Protein AF-A0A926UAV3-F1 (afdb_monomer)

Structure (mmCIF, N/CA/C/O backbone):
data_AF-A0A926UAV3-F1
#
_entry.id   AF-A0A926UAV3-F1
#
loop_
_atom_site.group_PDB
_atom_site.id
_atom_site.type_symbol
_atom_site.label_atom_id
_atom_site.label_alt_id
_atom_site.label_comp_id
_atom_site.label_asym_id
_atom_site.label_entity_id
_atom_site.label_seq_id
_atom_site.pdbx_PDB_ins_code
_atom_site.Cartn_x
_atom_site.Cartn_y
_atom_site.Cartn_z
_atom_site.occupancy
_atom_site.B_iso_or_equiv
_atom_site.auth_seq_id
_atom_site.auth_comp_id
_atom_site.auth_asym_id
_atom_site.auth_atom_id
_atom_site.pdbx_PDB_model_num
ATOM 1 N N . MET A 1 1 ? 70.845 -54.042 17.842 1.00 52.91 1 MET A N 1
ATOM 2 C CA . MET A 1 1 ? 71.341 -52.762 17.275 1.00 52.91 1 MET A CA 1
ATOM 3 C C . MET A 1 1 ? 70.754 -51.502 17.944 1.00 52.91 1 MET A C 1
ATOM 5 O O . MET A 1 1 ? 71.183 -50.409 17.612 1.00 52.91 1 MET A O 1
ATOM 9 N N . PHE A 1 2 ? 69.891 -51.622 18.967 1.00 44.50 2 PHE A N 1
ATOM 10 C CA . PHE A 1 2 ? 69.314 -50.485 19.710 1.00 44.50 2 PHE A CA 1
ATOM 11 C C . PHE A 1 2 ? 70.113 -50.035 20.956 1.00 44.50 2 PHE A C 1
ATOM 13 O O . PHE A 1 2 ? 69.758 -49.056 21.600 1.00 44.50 2 PHE A O 1
ATOM 20 N N . HIS A 1 3 ? 71.237 -50.689 21.284 1.00 45.00 3 HIS A N 1
ATOM 21 C CA . HIS A 1 3 ? 72.005 -50.376 22.502 1.00 45.00 3 HIS A CA 1
ATOM 22 C C . HIS A 1 3 ? 73.256 -49.495 22.279 1.00 45.00 3 HIS A C 1
ATOM 24 O O . HIS A 1 3 ? 73.897 -49.078 23.241 1.00 45.00 3 HIS A O 1
ATOM 30 N N . ARG A 1 4 ? 73.595 -49.144 21.024 1.00 50.41 4 ARG A N 1
ATOM 31 C CA . ARG A 1 4 ? 74.730 -48.250 20.688 1.00 50.41 4 ARG A CA 1
ATOM 32 C C . ARG A 1 4 ? 74.339 -46.802 20.350 1.00 50.41 4 ARG A C 1
ATOM 34 O O . ARG A 1 4 ? 75.224 -45.952 20.332 1.00 50.41 4 ARG A O 1
ATOM 41 N N . LEU A 1 5 ? 73.051 -46.484 20.175 1.00 47.31 5 LEU A N 1
ATOM 42 C CA . LEU A 1 5 ? 72.595 -45.096 19.973 1.00 47.31 5 LEU A CA 1
ATOM 43 C C . LEU A 1 5 ? 72.437 -44.322 21.299 1.00 47.31 5 LEU A C 1
ATOM 45 O O . LEU A 1 5 ? 72.696 -43.122 21.360 1.00 47.31 5 LEU A O 1
ATOM 49 N N . HIS A 1 6 ? 72.125 -45.021 22.395 1.00 50.22 6 HIS A N 1
ATOM 50 C CA . HIS A 1 6 ? 71.826 -44.399 23.692 1.00 50.22 6 HIS A CA 1
ATOM 51 C C . HIS A 1 6 ? 73.063 -43.858 24.443 1.00 50.22 6 HIS A C 1
ATOM 53 O O . HIS A 1 6 ? 72.940 -42.996 25.307 1.00 50.22 6 HIS A O 1
ATOM 59 N N . ARG A 1 7 ? 74.282 -44.310 24.099 1.00 50.72 7 ARG A N 1
ATOM 60 C CA . ARG A 1 7 ? 75.538 -43.815 24.708 1.00 50.72 7 ARG A CA 1
ATOM 61 C C . ARG A 1 7 ? 76.187 -42.639 23.963 1.00 50.72 7 ARG A C 1
ATOM 63 O O . ARG A 1 7 ? 77.092 -42.020 24.515 1.00 50.72 7 ARG A O 1
ATOM 70 N N . ARG A 1 8 ? 75.739 -42.298 22.745 1.00 52.31 8 ARG A N 1
ATOM 71 C CA . ARG A 1 8 ? 76.256 -41.136 21.987 1.00 52.31 8 ARG A CA 1
ATOM 72 C C . ARG A 1 8 ? 75.445 -39.853 22.213 1.00 52.31 8 ARG A C 1
ATOM 74 O O . ARG A 1 8 ? 76.043 -38.786 22.239 1.00 52.31 8 ARG A O 1
ATOM 81 N N . LEU A 1 9 ? 74.143 -39.948 22.498 1.00 47.12 9 LEU A N 1
ATOM 82 C CA . LEU A 1 9 ? 73.311 -38.782 22.844 1.00 47.12 9 LEU A CA 1
ATOM 83 C C . LEU A 1 9 ? 73.607 -38.210 24.244 1.00 47.12 9 LEU A C 1
ATOM 85 O O . LEU A 1 9 ? 73.567 -36.998 24.433 1.00 47.12 9 LEU A O 1
ATOM 89 N N . PHE A 1 10 ? 74.011 -39.049 25.205 1.00 49.22 10 PHE A N 1
ATOM 90 C CA . PHE A 1 10 ? 74.295 -38.596 26.575 1.00 49.22 10 PHE A CA 1
ATOM 91 C C . PHE A 1 10 ? 75.631 -37.838 26.724 1.00 49.22 10 PHE A C 1
ATOM 93 O O . PHE A 1 10 ? 75.806 -37.089 27.676 1.00 49.22 10 PHE A O 1
ATOM 100 N N . ARG A 1 11 ? 76.566 -37.978 25.768 1.00 49.31 11 ARG A N 1
ATOM 101 C CA . ARG A 1 11 ? 77.842 -37.228 25.749 1.00 49.31 11 ARG A CA 1
ATOM 102 C C . ARG A 1 11 ? 77.773 -35.899 24.986 1.00 49.31 11 ARG A C 1
ATOM 104 O O . ARG A 1 11 ? 78.679 -35.087 25.131 1.00 49.31 11 ARG A O 1
ATOM 111 N N . TRP A 1 12 ? 76.714 -35.661 24.208 1.00 47.47 12 TRP A N 1
ATOM 112 C CA . TRP A 1 12 ? 76.511 -34.396 23.486 1.00 47.47 12 TRP A CA 1
ATOM 113 C C . TRP A 1 12 ? 75.754 -33.364 24.345 1.00 47.47 12 TRP A C 1
ATOM 115 O O . TRP A 1 12 ? 76.061 -32.176 24.313 1.00 47.47 12 TRP A O 1
ATOM 125 N N . LEU A 1 13 ? 74.844 -33.826 25.211 1.00 45.81 13 LEU A N 1
ATOM 126 C CA . LEU A 1 13 ? 74.070 -32.976 26.129 1.00 45.81 13 LEU A CA 1
ATOM 127 C C . LEU A 1 13 ? 74.850 -32.485 27.363 1.00 45.81 13 LEU A C 1
ATOM 129 O O . LEU A 1 13 ? 74.522 -31.436 27.907 1.00 45.81 13 LEU A O 1
ATOM 133 N N . SER A 1 14 ? 75.927 -33.164 27.769 1.00 45.88 14 SER A N 1
ATOM 134 C CA . SER A 1 14 ? 76.770 -32.728 28.895 1.00 45.88 14 SER A CA 1
ATOM 135 C C . SER A 1 14 ? 77.806 -31.651 28.526 1.00 45.88 14 SER A C 1
ATOM 137 O O . SER A 1 14 ? 78.371 -31.028 29.419 1.00 45.88 14 SER A O 1
ATOM 139 N N . GLY A 1 15 ? 78.052 -31.405 27.231 1.00 46.38 15 GLY A N 1
ATOM 140 C CA . GLY A 1 15 ? 78.967 -30.354 26.754 1.00 46.38 15 GLY A CA 1
ATOM 141 C C . GLY A 1 15 ? 78.301 -28.990 26.531 1.00 46.38 15 GLY A C 1
ATOM 142 O O . GLY A 1 15 ? 78.957 -27.957 26.627 1.00 46.38 15 GLY A O 1
ATOM 143 N N . TRP A 1 16 ? 76.988 -28.964 26.285 1.00 43.19 16 TRP A N 1
ATOM 144 C CA . TRP A 1 16 ? 76.248 -27.730 25.980 1.00 43.19 16 TRP A CA 1
ATOM 145 C C . TRP A 1 16 ? 75.831 -26.942 27.237 1.00 43.19 16 TRP A C 1
ATOM 147 O O . TRP A 1 16 ? 75.629 -25.732 27.188 1.00 43.19 16 TRP A O 1
ATOM 157 N N . LEU A 1 17 ? 75.785 -27.606 28.397 1.00 41.25 17 LEU A N 1
ATOM 158 C CA . LEU A 1 17 ? 75.387 -27.016 29.683 1.00 41.25 17 LEU A CA 1
ATOM 159 C C . LEU A 1 17 ? 76.517 -26.298 30.448 1.00 41.25 17 LEU A C 1
ATOM 161 O O . LEU A 1 17 ? 76.258 -25.708 31.494 1.00 41.25 17 LEU A O 1
ATOM 165 N N . LEU A 1 18 ? 77.747 -26.274 29.920 1.00 41.75 18 LEU A N 1
ATOM 166 C CA . LEU A 1 18 ? 78.895 -25.598 30.548 1.00 41.75 18 LEU A CA 1
ATOM 167 C C . LEU A 1 18 ? 79.325 -24.287 29.864 1.00 41.75 18 LEU A C 1
ATOM 169 O O . LEU A 1 18 ? 80.138 -23.565 30.436 1.00 41.75 18 LEU A O 1
ATOM 173 N N . LEU A 1 19 ? 78.741 -23.911 28.715 1.00 42.78 19 LEU A N 1
ATOM 174 C CA . LEU A 1 19 ? 79.066 -22.645 28.030 1.00 42.78 19 LEU A CA 1
ATOM 175 C C . LEU A 1 19 ? 78.050 -21.505 28.224 1.00 42.78 19 LEU A C 1
ATOM 177 O O . LEU A 1 19 ? 78.345 -20.371 27.860 1.00 42.78 19 LEU A O 1
ATOM 181 N N . HIS A 1 20 ? 76.887 -21.744 28.839 1.00 44.56 20 HIS A N 1
ATOM 182 C CA . HIS A 1 20 ? 75.827 -20.726 28.920 1.00 44.56 20 HIS A CA 1
ATOM 183 C C . HIS A 1 20 ? 75.786 -19.907 30.224 1.00 44.56 20 HIS A C 1
ATOM 185 O O . HIS A 1 20 ? 74.787 -19.247 30.502 1.00 44.56 20 HIS A O 1
ATOM 191 N N . ARG A 1 21 ? 76.861 -19.907 31.030 1.00 45.31 21 ARG A N 1
ATOM 192 C CA . ARG A 1 21 ? 76.883 -19.209 32.335 1.00 45.31 21 ARG A CA 1
ATOM 193 C C . ARG A 1 21 ? 77.590 -17.846 32.361 1.00 45.31 21 ARG A C 1
ATOM 195 O O . ARG A 1 21 ? 77.648 -17.236 33.423 1.00 45.31 21 ARG A O 1
ATOM 202 N N . ARG A 1 22 ? 78.090 -17.320 31.235 1.00 45.47 22 ARG A N 1
ATOM 203 C CA . ARG A 1 22 ? 78.675 -15.961 31.162 1.00 45.47 22 ARG A CA 1
ATOM 204 C C . ARG A 1 22 ? 78.443 -15.313 29.790 1.00 45.47 22 ARG A C 1
ATOM 206 O O . ARG A 1 22 ? 79.310 -15.363 28.931 1.00 45.47 22 ARG A O 1
ATOM 213 N N . GLY A 1 23 ? 77.268 -14.712 29.580 1.00 48.00 23 GLY A N 1
ATOM 214 C CA . GLY A 1 23 ? 76.982 -13.960 28.345 1.00 48.00 23 GLY A CA 1
ATOM 215 C C . GLY A 1 23 ? 75.611 -13.276 28.243 1.00 48.00 23 GLY A C 1
ATOM 216 O O . GLY A 1 23 ? 75.242 -12.835 27.162 1.00 48.00 23 GLY A O 1
ATOM 217 N N . SER A 1 24 ? 74.838 -13.177 29.330 1.00 49.56 24 SER A N 1
ATOM 218 C CA . SER A 1 24 ? 73.407 -12.820 29.260 1.00 49.56 24 SER A CA 1
ATOM 219 C C . SER A 1 24 ? 73.072 -11.339 29.478 1.00 49.56 24 SER A C 1
ATOM 221 O O . SER A 1 24 ? 71.900 -11.009 29.609 1.00 49.56 24 SER A O 1
ATOM 223 N N . TYR A 1 25 ? 74.058 -10.436 29.495 1.00 46.56 25 TYR A N 1
ATOM 224 C CA . TYR A 1 25 ? 73.801 -8.998 29.701 1.00 46.56 25 TYR A CA 1
ATOM 225 C C . TYR A 1 25 ? 74.076 -8.116 28.470 1.00 46.56 25 TYR A C 1
ATOM 227 O O . TYR A 1 25 ? 73.521 -7.027 28.378 1.00 46.56 25 TYR A O 1
ATOM 235 N N . LEU A 1 26 ? 74.836 -8.590 27.473 1.00 43.81 26 LEU A N 1
ATOM 236 C CA . LEU A 1 26 ? 75.129 -7.824 26.247 1.00 43.81 26 LEU A CA 1
ATOM 237 C C . LEU A 1 26 ? 74.162 -8.115 25.083 1.00 43.81 26 LEU A C 1
ATOM 239 O O . LEU A 1 26 ? 73.909 -7.232 24.268 1.00 43.81 26 LEU A O 1
ATOM 243 N N . ALA A 1 27 ? 73.539 -9.299 25.040 1.00 44.75 27 ALA A N 1
ATOM 244 C CA . ALA A 1 27 ? 72.537 -9.631 24.019 1.00 44.75 27 ALA A CA 1
ATOM 245 C C . ALA A 1 27 ? 71.159 -8.980 24.278 1.00 44.75 27 ALA A C 1
ATOM 247 O O . ALA A 1 27 ? 70.419 -8.707 23.336 1.00 44.75 27 ALA A O 1
ATOM 248 N N . GLY A 1 28 ? 70.830 -8.674 25.542 1.00 45.31 28 GLY A N 1
ATOM 249 C CA . GLY A 1 28 ? 69.562 -8.033 25.920 1.00 45.31 28 GLY A CA 1
ATOM 250 C C . GLY A 1 28 ? 69.464 -6.559 25.507 1.00 45.31 28 GLY A C 1
ATOM 251 O O . GLY A 1 28 ? 68.406 -6.121 25.063 1.00 45.31 28 GLY A O 1
ATOM 252 N N . CYS A 1 29 ? 70.570 -5.807 25.562 1.00 44.31 29 CYS A N 1
ATOM 253 C CA . CYS A 1 29 ? 70.591 -4.412 25.102 1.00 44.31 29 CYS A CA 1
ATOM 254 C C . CYS A 1 29 ? 70.504 -4.288 23.572 1.00 44.31 29 CYS A C 1
ATOM 256 O O . CYS A 1 29 ? 69.884 -3.355 23.065 1.00 44.31 29 CYS A O 1
ATOM 258 N N . LEU A 1 30 ? 71.067 -5.239 22.819 1.00 44.25 30 LEU A N 1
ATOM 259 C CA . LEU A 1 30 ? 71.043 -5.203 21.351 1.00 44.25 30 LEU A CA 1
ATOM 260 C C . LEU A 1 30 ? 69.661 -5.546 20.764 1.00 44.25 30 LEU A C 1
ATOM 262 O O . LEU A 1 30 ? 69.287 -4.995 19.732 1.00 44.25 30 LEU A O 1
ATOM 266 N N . LEU A 1 31 ? 68.864 -6.375 21.448 1.00 49.38 31 LEU A N 1
ATOM 267 C CA . LEU A 1 31 ? 67.502 -6.739 21.026 1.00 49.38 31 LEU A CA 1
ATOM 268 C C . LEU A 1 31 ? 66.430 -5.683 21.363 1.00 49.38 31 LEU A C 1
ATOM 270 O O . LEU A 1 31 ? 65.368 -5.688 20.744 1.00 49.38 31 LEU A O 1
ATOM 274 N N . LEU A 1 32 ? 66.708 -4.752 22.282 1.00 51.81 32 LEU A N 1
ATOM 275 C CA . LEU A 1 32 ? 65.809 -3.640 22.637 1.00 51.81 32 LEU A CA 1
ATOM 276 C C . LEU A 1 32 ? 66.111 -2.337 21.875 1.00 51.81 32 LEU A C 1
ATOM 278 O O . LEU A 1 32 ? 65.189 -1.574 21.592 1.00 51.81 32 LEU A O 1
ATOM 282 N N . CYS A 1 33 ? 67.365 -2.091 21.476 1.00 48.44 33 CYS A N 1
ATOM 283 C CA . CYS A 1 33 ? 67.731 -0.873 20.737 1.00 48.44 33 CYS A CA 1
ATOM 284 C C . CYS A 1 33 ? 67.326 -0.895 19.250 1.00 48.44 33 CYS A C 1
ATOM 286 O O . CYS A 1 33 ? 67.005 0.151 18.688 1.00 48.44 33 CYS A O 1
ATOM 288 N N . LEU A 1 34 ? 67.287 -2.067 18.611 1.00 47.25 34 LEU A N 1
ATOM 289 C CA . LEU A 1 34 ? 66.920 -2.218 17.195 1.00 47.25 34 LEU A CA 1
ATOM 290 C C . LEU A 1 34 ? 65.471 -1.797 16.855 1.00 47.25 34 LEU A C 1
ATOM 292 O O . LEU A 1 34 ? 65.299 -1.033 15.902 1.00 47.25 34 LEU A O 1
ATOM 296 N N . PRO A 1 35 ? 64.427 -2.193 17.615 1.00 51.88 35 PRO A N 1
ATOM 297 C CA . PRO A 1 35 ? 63.063 -1.738 17.339 1.00 51.88 35 PRO A CA 1
ATOM 298 C C . PRO A 1 35 ? 62.843 -0.264 17.709 1.00 51.88 35 PRO A C 1
ATOM 300 O O . PRO A 1 35 ? 62.063 0.411 17.042 1.00 51.88 35 PRO A O 1
ATOM 303 N N . LEU A 1 36 ? 63.561 0.270 18.707 1.00 50.62 36 LEU A N 1
ATOM 304 C CA . LEU A 1 36 ? 63.461 1.681 19.098 1.00 50.62 36 LEU A CA 1
ATOM 305 C C . LEU A 1 36 ? 64.099 2.611 18.047 1.00 50.62 36 LEU A C 1
ATOM 307 O O . LEU A 1 36 ? 63.521 3.640 17.703 1.00 50.62 36 LEU A O 1
ATOM 311 N N . CYS A 1 37 ? 65.241 2.223 17.465 1.00 49.69 37 CYS A N 1
ATOM 312 C CA . CYS A 1 37 ? 65.865 2.960 16.361 1.00 49.69 37 CYS A CA 1
ATOM 313 C C . CYS A 1 37 ? 65.038 2.913 15.064 1.00 49.69 37 CYS A C 1
ATOM 315 O O . CYS A 1 37 ? 65.006 3.910 14.345 1.00 49.69 37 CYS A O 1
ATOM 317 N N . LEU A 1 38 ? 64.339 1.808 14.775 1.00 52.91 38 LEU A N 1
ATOM 318 C CA . LEU A 1 38 ? 63.414 1.706 13.633 1.00 52.91 38 LEU A CA 1
ATOM 319 C C . LEU A 1 38 ? 62.138 2.543 13.827 1.00 52.91 38 LEU A C 1
ATOM 321 O O . LEU A 1 38 ? 61.631 3.123 12.870 1.00 52.91 38 LEU A O 1
ATOM 325 N N . LEU A 1 39 ? 61.649 2.676 15.063 1.00 53.53 39 LEU A N 1
ATOM 326 C CA . LEU A 1 39 ? 60.502 3.532 15.386 1.00 53.53 39 LEU A CA 1
ATOM 327 C C . LEU A 1 39 ? 60.856 5.022 15.300 1.00 53.53 39 LEU A C 1
ATOM 329 O O . LEU A 1 39 ? 60.080 5.804 14.757 1.00 53.53 39 LEU A O 1
ATOM 333 N N . VAL A 1 40 ? 62.042 5.417 15.774 1.00 56.31 40 VAL A N 1
ATOM 334 C CA . VAL A 1 40 ? 62.498 6.816 15.721 1.00 56.31 40 VAL A CA 1
ATOM 335 C C . VAL A 1 40 ? 62.856 7.243 14.292 1.00 56.31 40 VAL A C 1
ATOM 337 O O . VAL A 1 40 ? 62.516 8.359 13.907 1.00 56.31 40 VAL A O 1
ATOM 340 N N . THR A 1 41 ? 63.453 6.368 13.471 1.00 53.88 41 THR A N 1
ATOM 341 C CA . THR A 1 41 ? 63.705 6.663 12.043 1.00 53.88 41 THR A CA 1
ATOM 342 C C . THR A 1 41 ? 62.433 6.605 11.190 1.00 53.88 41 THR A C 1
ATOM 344 O O . THR A 1 41 ? 62.284 7.400 10.263 1.00 53.88 41 THR A O 1
ATOM 347 N N . GLY A 1 42 ? 61.462 5.752 11.538 1.00 52.38 42 GLY A N 1
ATOM 348 C CA . GLY A 1 42 ? 60.134 5.738 10.915 1.00 52.38 42 GLY A CA 1
ATOM 349 C C . GLY A 1 42 ? 59.313 6.999 11.217 1.00 52.38 42 GLY A C 1
ATOM 350 O O . GLY A 1 42 ? 58.700 7.570 10.317 1.00 52.38 42 GLY A O 1
ATOM 351 N N . LEU A 1 43 ? 59.348 7.496 12.458 1.00 50.06 43 LEU A N 1
ATOM 352 C CA . LEU A 1 43 ? 58.641 8.719 12.866 1.00 50.06 43 LEU A CA 1
ATOM 353 C C . LEU A 1 43 ? 59.247 9.999 12.267 1.00 50.06 43 LEU A C 1
ATOM 355 O O . LEU A 1 43 ? 58.507 10.947 11.991 1.00 50.06 43 LEU A O 1
ATOM 359 N N . THR A 1 44 ? 60.561 10.046 12.020 1.00 50.22 44 THR A N 1
ATOM 360 C CA . THR A 1 44 ? 61.189 11.180 11.321 1.00 50.22 44 THR A CA 1
ATOM 361 C C . THR A 1 44 ? 60.948 11.132 9.812 1.00 50.22 44 THR A C 1
ATOM 363 O O . THR A 1 44 ? 60.649 12.173 9.229 1.00 50.22 44 THR A O 1
ATOM 366 N N . ALA A 1 45 ? 60.952 9.951 9.183 1.00 47.47 45 ALA A N 1
ATOM 367 C CA . ALA A 1 45 ? 60.616 9.798 7.764 1.00 47.47 45 ALA A CA 1
ATOM 368 C C . ALA A 1 45 ? 59.149 10.166 7.455 1.00 47.47 45 ALA A C 1
ATOM 370 O O . ALA A 1 45 ? 58.874 10.806 6.439 1.00 47.47 45 ALA A O 1
ATOM 371 N N . VAL A 1 46 ? 58.211 9.844 8.356 1.00 51.34 46 VAL A N 1
ATOM 372 C CA . VAL A 1 46 ? 56.790 10.223 8.224 1.00 51.34 46 VAL A CA 1
ATOM 373 C C . VAL A 1 46 ? 56.573 11.725 8.455 1.00 51.34 46 VAL A C 1
ATOM 375 O O . VAL A 1 46 ? 55.771 12.341 7.760 1.00 51.34 46 VAL A O 1
ATOM 378 N N . ARG A 1 47 ? 57.324 12.368 9.363 1.00 48.72 47 ARG A N 1
ATOM 379 C CA . ARG A 1 47 ? 57.247 13.833 9.547 1.00 48.72 47 ARG A CA 1
ATOM 380 C C . ARG A 1 47 ? 57.830 14.621 8.372 1.00 48.72 47 ARG A C 1
ATOM 382 O O . ARG A 1 47 ? 57.251 15.634 7.992 1.00 48.72 47 ARG A O 1
ATOM 389 N N . VAL A 1 48 ? 58.928 14.152 7.776 1.00 48.50 48 VAL A N 1
ATOM 390 C CA . VAL A 1 48 ? 59.560 14.811 6.617 1.00 48.50 48 VAL A CA 1
ATOM 391 C C . VAL A 1 48 ? 58.722 14.640 5.342 1.00 48.50 48 VAL A C 1
ATOM 393 O O . VAL A 1 48 ? 58.655 15.563 4.536 1.00 48.50 48 VAL A O 1
ATOM 396 N N . THR A 1 49 ? 58.025 13.509 5.180 1.00 51.22 49 THR A N 1
ATOM 397 C CA . THR A 1 49 ? 57.094 13.290 4.055 1.00 51.22 49 THR A CA 1
ATOM 398 C C . THR A 1 49 ? 55.751 14.000 4.236 1.00 51.22 49 THR A C 1
ATOM 400 O O . THR A 1 49 ? 55.188 14.464 3.252 1.00 51.22 49 THR A O 1
ATOM 403 N N . ALA A 1 50 ? 55.267 14.177 5.470 1.00 47.94 50 ALA A N 1
ATOM 404 C CA . ALA A 1 50 ? 54.069 14.974 5.743 1.00 47.94 50 ALA A CA 1
ATOM 405 C C . ALA A 1 50 ? 54.303 16.482 5.524 1.00 47.94 50 ALA A C 1
ATOM 407 O O . ALA A 1 50 ? 53.473 17.142 4.908 1.00 47.94 50 ALA A O 1
ATOM 408 N N . GLN A 1 51 ? 55.456 17.023 5.945 1.00 51.62 51 GLN A N 1
ATOM 409 C CA . GLN A 1 51 ? 55.794 18.438 5.719 1.00 51.62 51 GLN A CA 1
ATOM 410 C C . GLN A 1 51 ? 56.060 18.772 4.243 1.00 51.62 51 GLN A C 1
ATOM 412 O O . GLN A 1 51 ? 55.764 19.886 3.809 1.00 51.62 51 GLN A O 1
ATOM 417 N N . SER A 1 52 ? 56.601 17.834 3.456 1.00 51.97 52 SER A N 1
ATOM 418 C CA . SER A 1 52 ? 56.795 18.044 2.016 1.00 51.97 52 SER A CA 1
ATOM 419 C C . SER A 1 52 ? 55.487 17.944 1.227 1.00 51.97 52 SER A C 1
ATOM 421 O O . SER A 1 52 ? 55.322 18.681 0.254 1.00 51.97 52 SER A O 1
ATOM 423 N N . PHE A 1 53 ? 54.537 17.109 1.671 1.00 49.03 53 PHE A N 1
ATOM 424 C CA . PHE A 1 53 ? 53.197 17.042 1.085 1.00 49.03 53 PHE A CA 1
ATOM 425 C C . PHE A 1 53 ? 52.393 18.318 1.364 1.00 49.03 53 PHE A C 1
ATOM 427 O O . PHE A 1 53 ? 51.856 18.886 0.415 1.00 49.03 53 PHE A O 1
ATOM 434 N N . ASP A 1 54 ? 52.404 18.831 2.601 1.00 52.97 54 ASP A N 1
ATOM 435 C CA . ASP A 1 54 ? 51.698 20.072 2.970 1.00 52.97 54 ASP A CA 1
ATOM 436 C C . ASP A 1 54 ? 52.220 21.286 2.189 1.00 52.97 54 ASP A C 1
ATOM 438 O O . ASP A 1 54 ? 51.437 22.028 1.603 1.00 52.97 54 ASP A O 1
ATOM 442 N N . GLN A 1 55 ? 53.545 21.446 2.062 1.00 56.97 55 GLN A N 1
ATOM 443 C CA . GLN A 1 55 ? 54.113 22.538 1.258 1.00 56.97 55 GLN A CA 1
ATOM 444 C C . GLN A 1 55 ? 53.844 22.390 -0.246 1.00 56.97 55 GLN A C 1
ATOM 446 O O . GLN A 1 55 ? 53.829 23.391 -0.965 1.00 56.97 55 GLN A O 1
ATOM 451 N N . SER A 1 56 ? 53.668 21.166 -0.752 1.00 66.75 56 SER A N 1
ATOM 452 C CA . SER A 1 56 ? 53.313 20.932 -2.157 1.00 66.75 56 SER A CA 1
ATOM 453 C C . SER A 1 56 ? 51.834 21.209 -2.432 1.00 66.75 56 SER A C 1
ATOM 455 O O . SER A 1 56 ? 51.514 21.783 -3.474 1.00 66.75 56 SER A O 1
ATOM 457 N N . LEU A 1 57 ? 50.964 20.901 -1.463 1.00 60.47 57 LEU A N 1
ATOM 458 C CA . LEU A 1 57 ? 49.535 21.178 -1.515 1.00 60.47 57 LEU A CA 1
ATOM 459 C C . LEU A 1 57 ? 49.278 22.684 -1.396 1.00 60.47 57 LEU A C 1
ATOM 461 O O . LEU A 1 57 ? 48.605 23.237 -2.253 1.00 60.47 57 LEU A O 1
ATOM 465 N N . GLU A 1 58 ? 49.928 23.379 -0.454 1.00 64.31 58 GLU A N 1
ATOM 466 C CA . GLU A 1 58 ? 49.853 24.844 -0.328 1.00 64.31 58 GLU A CA 1
ATOM 467 C C . GLU A 1 58 ? 50.366 25.560 -1.584 1.00 64.31 58 GLU A C 1
ATOM 469 O O . GLU A 1 58 ? 49.856 26.618 -1.956 1.00 64.31 58 GLU A O 1
ATOM 474 N N . ARG A 1 59 ? 51.386 25.016 -2.264 1.00 66.00 59 ARG A N 1
ATOM 475 C CA . ARG A 1 59 ? 51.884 25.587 -3.525 1.00 66.00 59 ARG A CA 1
ATOM 476 C C . ARG A 1 59 ? 50.918 25.353 -4.678 1.00 66.00 59 ARG A C 1
ATOM 478 O O . ARG A 1 59 ? 50.727 26.286 -5.450 1.00 66.00 59 ARG A O 1
ATOM 485 N N . GLN A 1 60 ? 50.303 24.173 -4.779 1.00 67.69 60 GLN A N 1
ATOM 486 C CA . GLN A 1 60 ? 49.271 23.884 -5.782 1.00 67.69 60 GLN A CA 1
ATOM 487 C C . GLN A 1 60 ? 47.995 24.696 -5.531 1.00 67.69 60 GLN A C 1
ATOM 489 O O . GLN A 1 60 ? 47.442 25.268 -6.465 1.00 67.69 60 GLN A O 1
ATOM 494 N N . GLU A 1 61 ? 47.580 24.843 -4.276 1.00 62.28 61 GLU A N 1
ATOM 495 C CA . GLU A 1 61 ? 46.412 25.627 -3.879 1.00 62.28 61 GLU A CA 1
ATOM 496 C C . GLU A 1 61 ? 46.650 27.127 -4.118 1.00 62.28 61 GLU A C 1
ATOM 498 O O . GLU A 1 61 ? 45.817 27.797 -4.723 1.00 62.28 61 GLU A O 1
ATOM 503 N N . ASN A 1 62 ? 47.845 27.647 -3.804 1.00 65.56 62 ASN A N 1
ATOM 504 C CA . ASN A 1 62 ? 48.234 29.017 -4.162 1.00 65.56 62 ASN A CA 1
ATOM 505 C C . ASN A 1 62 ? 48.390 29.235 -5.680 1.00 65.56 62 ASN A C 1
ATOM 507 O O . ASN A 1 62 ? 48.219 30.364 -6.149 1.00 65.56 62 ASN A O 1
ATOM 511 N N . GLN A 1 63 ? 48.705 28.194 -6.458 1.00 69.12 63 GLN A N 1
ATOM 512 C CA . GLN A 1 63 ? 48.733 28.259 -7.924 1.00 69.12 63 GLN A CA 1
ATOM 513 C C . GLN A 1 63 ? 47.316 28.361 -8.498 1.00 69.12 63 GLN A C 1
ATOM 515 O O . GLN A 1 63 ? 47.059 29.239 -9.319 1.00 69.12 63 GLN A O 1
ATOM 520 N N . VAL A 1 64 ? 46.380 27.559 -7.985 1.00 63.16 64 VAL A N 1
ATOM 521 C CA . VAL A 1 64 ? 44.960 27.592 -8.370 1.00 63.16 64 VAL A CA 1
ATOM 522 C C . VAL A 1 64 ? 44.297 28.904 -7.930 1.00 63.16 64 VAL A C 1
ATOM 524 O O . VAL A 1 64 ? 43.559 29.513 -8.700 1.00 63.16 64 VAL A O 1
ATOM 527 N N . ILE A 1 65 ? 44.622 29.428 -6.743 1.00 61.47 65 ILE A N 1
ATOM 528 C CA . ILE A 1 65 ? 44.135 30.740 -6.278 1.00 61.47 65 ILE A CA 1
ATOM 529 C C . ILE A 1 65 ? 44.665 31.883 -7.163 1.00 61.47 65 ILE A C 1
ATOM 531 O O . ILE A 1 65 ? 43.957 32.868 -7.376 1.00 61.47 65 ILE A O 1
ATOM 535 N N . ARG A 1 66 ? 45.879 31.765 -7.725 1.00 58.97 66 ARG A N 1
ATOM 536 C CA . ARG A 1 66 ? 46.420 32.742 -8.689 1.00 58.97 66 ARG A CA 1
ATOM 537 C C . ARG A 1 66 ? 45.813 32.610 -10.087 1.00 58.97 66 ARG A C 1
ATOM 539 O O . ARG A 1 66 ? 45.644 33.636 -10.739 1.00 58.97 66 ARG A O 1
ATOM 546 N N . GLU A 1 67 ? 45.468 31.402 -10.532 1.00 62.41 67 GLU A N 1
ATOM 547 C CA . GLU A 1 67 ? 44.823 31.167 -11.835 1.00 62.41 67 GLU A CA 1
ATOM 548 C C . GLU A 1 67 ? 43.328 31.534 -11.855 1.00 62.41 67 GLU A C 1
ATOM 550 O O . GLU A 1 67 ? 42.814 31.902 -12.909 1.00 62.41 67 GLU A O 1
ATOM 555 N N . PHE A 1 68 ? 42.644 31.529 -10.703 1.00 52.28 68 PHE A N 1
ATOM 556 C CA . PHE A 1 68 ? 41.212 31.855 -10.587 1.00 52.28 68 PHE A CA 1
ATOM 557 C C . PHE A 1 68 ? 40.908 33.165 -9.837 1.00 52.28 68 PHE A C 1
ATOM 559 O O . PHE A 1 68 ? 39.752 33.448 -9.505 1.00 52.28 68 PHE A O 1
ATOM 566 N N . ALA A 1 69 ? 41.915 34.011 -9.601 1.00 45.53 69 ALA A N 1
ATOM 567 C CA . ALA A 1 69 ? 41.703 35.356 -9.075 1.00 45.53 69 ALA A CA 1
ATOM 568 C C . ALA A 1 69 ? 40.949 36.224 -10.103 1.00 45.53 69 ALA A C 1
ATOM 570 O O . ALA A 1 69 ? 41.511 36.683 -11.097 1.00 45.53 69 ALA A O 1
ATOM 571 N N . LEU A 1 70 ? 39.660 36.463 -9.841 1.00 50.62 70 LEU A N 1
ATOM 572 C CA . LEU A 1 70 ? 38.805 37.384 -10.594 1.00 50.62 70 LEU A CA 1
ATOM 573 C C . LEU A 1 70 ? 39.478 38.767 -10.756 1.00 50.62 70 LEU A C 1
ATOM 575 O O . LEU A 1 70 ? 40.069 39.280 -9.798 1.00 50.62 70 LEU A O 1
ATOM 579 N N . PRO A 1 71 ? 39.364 39.424 -11.927 1.00 44.47 71 PRO A N 1
ATOM 580 C CA . PRO A 1 71 ? 39.916 40.759 -12.123 1.00 44.47 71 PRO A CA 1
ATOM 581 C C . PRO A 1 71 ? 39.287 41.761 -11.145 1.00 44.47 71 PRO A C 1
ATOM 583 O O . PRO A 1 71 ? 38.085 41.733 -10.873 1.00 44.47 71 PRO A O 1
ATOM 586 N N . ARG A 1 72 ? 40.115 42.676 -10.621 1.00 52.62 72 ARG A N 1
ATOM 587 C CA . ARG A 1 72 ? 39.672 43.780 -9.755 1.00 52.62 72 ARG A CA 1
ATOM 588 C C . ARG A 1 72 ? 38.545 44.559 -10.437 1.00 52.62 72 ARG A C 1
ATOM 590 O O . ARG A 1 72 ? 38.688 44.987 -11.581 1.00 52.62 72 ARG A O 1
ATOM 597 N N . ALA A 1 73 ? 37.450 44.759 -9.704 1.00 46.88 73 ALA A N 1
ATOM 598 C CA . ALA A 1 73 ? 36.276 45.493 -10.161 1.00 46.88 73 ALA A CA 1
ATOM 599 C C . ALA A 1 73 ? 36.648 46.881 -10.732 1.00 46.88 73 ALA A C 1
ATOM 601 O O . ALA A 1 73 ? 37.458 47.593 -10.125 1.00 46.88 73 ALA A O 1
ATOM 602 N N . PRO A 1 74 ? 36.053 47.307 -11.862 1.00 47.50 74 PRO A N 1
ATOM 603 C CA . PRO A 1 74 ? 36.246 48.657 -12.370 1.00 47.50 74 PRO A CA 1
ATOM 604 C C . PRO A 1 74 ? 35.639 49.700 -11.418 1.00 47.50 74 PRO A C 1
ATOM 606 O O . PRO A 1 74 ? 34.675 49.443 -10.692 1.00 47.50 74 PRO A O 1
ATOM 609 N N . ARG A 1 75 ? 36.223 50.906 -11.431 1.00 49.88 75 ARG A N 1
ATOM 610 C CA . ARG A 1 75 ? 35.736 52.086 -10.697 1.00 49.88 75 ARG A CA 1
ATOM 611 C C . ARG A 1 75 ? 34.255 52.342 -11.008 1.00 49.88 75 ARG A C 1
ATOM 613 O O . ARG A 1 75 ? 33.844 52.287 -12.163 1.00 49.88 75 ARG A O 1
ATOM 620 N N . ARG A 1 76 ? 33.482 52.662 -9.961 1.00 45.38 76 ARG A N 1
ATOM 621 C CA . ARG A 1 76 ? 32.058 53.031 -10.029 1.00 45.38 76 ARG A CA 1
ATOM 622 C C . ARG A 1 76 ? 31.811 54.079 -11.121 1.00 45.38 76 ARG A C 1
ATOM 624 O O . ARG A 1 76 ? 32.376 55.169 -11.063 1.00 45.38 76 ARG A O 1
ATOM 631 N N . ALA A 1 77 ? 30.929 53.754 -12.063 1.00 46.69 77 ALA A N 1
ATOM 632 C CA . ALA A 1 77 ? 30.325 54.734 -12.958 1.00 46.69 77 ALA A CA 1
ATOM 633 C C . ALA A 1 77 ? 29.456 55.722 -12.148 1.00 46.69 77 ALA A C 1
ATOM 635 O O . ALA A 1 77 ? 28.879 55.328 -11.127 1.00 46.69 77 ALA A O 1
ATOM 636 N N . PRO A 1 78 ? 29.360 56.999 -12.560 1.00 47.53 78 PRO A N 1
ATOM 637 C CA . PRO A 1 78 ? 28.547 57.982 -11.861 1.00 47.53 78 PRO A CA 1
ATOM 638 C C . PRO A 1 78 ? 27.064 57.601 -11.910 1.00 47.53 78 PRO A C 1
ATOM 640 O O . PRO A 1 78 ? 26.543 57.135 -12.923 1.00 47.53 78 PRO A O 1
ATOM 643 N N . VAL A 1 79 ? 26.390 57.821 -10.782 1.00 51.78 79 VAL A N 1
ATOM 644 C CA . VAL A 1 79 ? 24.951 57.617 -10.608 1.00 51.78 79 VAL A CA 1
ATOM 645 C C . VAL A 1 79 ? 24.199 58.572 -11.531 1.00 51.78 79 VAL A C 1
ATOM 647 O O . VAL A 1 79 ? 24.077 59.763 -11.246 1.00 51.78 79 VAL A O 1
ATOM 650 N N . VAL A 1 80 ? 23.655 58.048 -12.627 1.00 48.72 80 VAL A N 1
ATOM 651 C CA . VAL A 1 80 ? 22.593 58.729 -13.367 1.00 48.72 80 VAL A CA 1
ATOM 652 C C . VAL A 1 80 ? 21.319 58.580 -12.541 1.00 48.72 80 VAL A C 1
ATOM 654 O O . VAL A 1 80 ? 20.774 57.485 -12.409 1.00 48.72 80 VAL A O 1
ATOM 657 N N . ARG A 1 81 ? 20.850 59.686 -11.951 1.00 44.34 81 ARG A N 1
ATOM 658 C CA . ARG A 1 81 ? 19.502 59.763 -11.376 1.00 44.34 81 ARG A CA 1
ATOM 659 C C . ARG A 1 81 ? 18.501 59.442 -12.482 1.00 44.34 81 ARG A C 1
ATOM 661 O O . ARG A 1 81 ? 18.395 60.191 -13.452 1.00 44.34 81 ARG A O 1
ATOM 668 N N . GLN A 1 82 ? 17.771 58.341 -12.329 1.00 42.69 82 GLN A N 1
ATOM 669 C CA . GLN A 1 82 ? 16.618 58.067 -13.173 1.00 42.69 82 GLN A CA 1
ATOM 670 C C . GLN A 1 82 ? 15.607 59.204 -12.998 1.00 42.69 82 GLN A C 1
ATOM 672 O O . GLN A 1 82 ? 15.224 59.564 -11.883 1.00 42.69 82 GLN A O 1
ATOM 677 N N . ARG A 1 83 ? 15.235 59.810 -14.124 1.00 49.69 83 ARG A N 1
ATOM 678 C CA . ARG A 1 83 ? 14.159 60.793 -14.227 1.00 49.69 83 ARG A CA 1
ATOM 679 C C . ARG A 1 83 ? 12.852 60.102 -13.798 1.00 49.69 83 ARG A C 1
ATOM 681 O O . ARG A 1 83 ? 12.665 58.944 -14.175 1.00 49.69 83 ARG A O 1
ATOM 688 N N . PRO A 1 84 ? 11.972 60.755 -13.021 1.00 57.66 84 PRO A N 1
ATOM 689 C CA . PRO A 1 84 ? 10.707 60.150 -12.614 1.00 57.66 84 PRO A CA 1
ATOM 690 C C . PRO A 1 84 ? 9.887 59.737 -13.847 1.00 57.66 84 PRO A C 1
ATOM 692 O O . PRO A 1 84 ? 9.972 60.412 -14.881 1.00 57.66 84 PRO A O 1
ATOM 695 N N . PRO A 1 85 ? 9.118 58.637 -13.765 1.00 49.62 85 PRO A N 1
ATOM 696 C CA . PRO A 1 85 ? 8.301 58.179 -14.878 1.00 49.62 85 PRO A CA 1
ATOM 697 C C . PRO A 1 85 ? 7.313 59.278 -15.277 1.00 49.62 85 PRO A C 1
ATOM 699 O O . PRO A 1 85 ? 6.650 59.877 -14.430 1.00 49.62 85 PRO A O 1
ATOM 702 N N . ALA A 1 86 ? 7.239 59.555 -16.579 1.00 56.28 86 ALA A N 1
ATOM 703 C CA . ALA A 1 86 ? 6.196 60.401 -17.137 1.00 56.28 86 ALA A CA 1
ATOM 704 C C . ALA A 1 86 ? 4.815 59.788 -16.823 1.00 56.28 86 ALA A C 1
ATOM 706 O O . ALA A 1 86 ? 4.689 58.559 -16.816 1.00 56.28 86 ALA A O 1
ATOM 707 N N . PRO A 1 87 ? 3.782 60.608 -16.562 1.00 53.97 87 PRO A N 1
ATOM 708 C CA . PRO A 1 87 ? 2.440 60.108 -16.304 1.00 53.97 87 PRO A CA 1
ATOM 709 C C . PRO A 1 87 ? 1.939 59.305 -17.508 1.00 53.97 87 PRO A C 1
ATOM 711 O O . PRO A 1 87 ? 2.123 59.704 -18.660 1.00 53.97 87 PRO A O 1
ATOM 714 N N . ALA A 1 88 ? 1.322 58.159 -17.222 1.00 54.00 88 ALA A N 1
ATOM 715 C CA . ALA A 1 88 ? 0.699 57.305 -18.221 1.00 54.00 88 ALA A CA 1
ATOM 716 C C . ALA A 1 88 ? -0.284 58.118 -19.089 1.00 54.00 88 ALA A C 1
ATOM 718 O O . ALA A 1 88 ? -1.023 58.949 -18.549 1.00 54.00 88 ALA A O 1
ATOM 719 N N . PRO A 1 89 ? -0.336 57.895 -20.415 1.00 50.34 89 PRO A N 1
ATOM 720 C CA . PRO A 1 89 ? -1.373 58.496 -21.234 1.00 50.34 89 PRO A CA 1
ATOM 721 C C . PRO A 1 89 ? -2.736 57.976 -20.765 1.00 50.34 89 PRO A C 1
ATOM 723 O O . PRO A 1 89 ? -2.936 56.771 -20.601 1.00 50.34 89 PRO A O 1
ATOM 726 N N . ALA A 1 90 ? -3.659 58.909 -20.531 1.00 54.81 90 ALA A N 1
ATOM 727 C CA . ALA A 1 90 ? -5.039 58.622 -20.173 1.00 54.81 90 ALA A CA 1
ATOM 728 C C . ALA A 1 90 ? -5.668 57.610 -21.154 1.00 54.81 90 ALA A C 1
ATOM 730 O O . ALA A 1 90 ? -5.382 57.667 -22.357 1.00 54.81 90 ALA A O 1
ATOM 731 N N . PRO A 1 91 ? -6.542 56.706 -20.681 1.00 47.88 91 PRO A N 1
ATOM 732 C CA . PRO A 1 91 ? -7.262 55.803 -21.564 1.00 47.88 91 PRO A CA 1
ATOM 733 C C . PRO A 1 91 ? -8.085 56.624 -22.564 1.00 47.88 91 PRO A C 1
ATOM 735 O O . PRO A 1 91 ? -8.959 57.405 -22.185 1.00 47.88 91 PRO A O 1
ATOM 738 N N . ARG A 1 92 ? -7.807 56.452 -23.863 1.00 43.59 92 ARG A N 1
ATOM 739 C CA . ARG A 1 92 ? -8.711 56.916 -24.919 1.00 43.59 92 ARG A CA 1
ATOM 740 C C . ARG A 1 92 ? -10.006 56.119 -24.799 1.00 43.59 92 ARG A C 1
ATOM 742 O O . ARG A 1 92 ? -10.026 54.923 -25.070 1.00 43.59 92 ARG A O 1
ATOM 749 N N . LEU A 1 93 ? -11.072 56.809 -24.404 1.00 45.84 93 LEU A N 1
ATOM 750 C CA . LEU A 1 93 ? -12.452 56.369 -24.572 1.00 45.84 93 LEU A CA 1
ATOM 751 C C . LEU A 1 93 ? -12.680 56.015 -26.048 1.00 45.84 93 LEU A C 1
ATOM 753 O O . LEU A 1 93 ? -12.696 56.892 -26.912 1.00 45.84 93 LEU A O 1
ATOM 757 N N . ALA A 1 94 ? -12.838 54.724 -26.336 1.00 48.12 94 ALA A N 1
ATOM 758 C CA . ALA A 1 94 ? -13.471 54.287 -27.570 1.00 48.12 94 ALA A CA 1
ATOM 759 C C . ALA A 1 94 ? -14.950 54.728 -27.534 1.00 48.12 94 ALA A C 1
ATOM 761 O O . ALA A 1 94 ? -15.578 54.643 -26.473 1.00 48.12 94 ALA A O 1
ATOM 762 N N . PRO A 1 95 ? -15.516 55.232 -28.644 1.00 45.97 95 PRO A N 1
ATOM 763 C CA . PRO A 1 95 ? -16.890 55.708 -28.661 1.00 45.97 95 PRO A CA 1
ATOM 764 C C . PRO A 1 95 ? -17.863 54.551 -28.415 1.00 45.97 95 PRO A C 1
ATOM 766 O O . PRO A 1 95 ? -17.729 53.470 -28.988 1.00 45.97 95 PRO A O 1
ATOM 769 N N . ALA A 1 96 ? -18.840 54.806 -27.545 1.00 49.16 96 ALA A N 1
ATOM 770 C CA . ALA A 1 96 ? -19.906 53.879 -27.197 1.00 49.16 96 ALA A CA 1
ATOM 771 C C . ALA A 1 96 ? -20.628 53.342 -28.451 1.00 49.16 96 ALA A C 1
ATOM 773 O O . ALA A 1 96 ? -20.900 54.118 -29.377 1.00 49.16 96 ALA A O 1
ATOM 774 N N . PRO A 1 97 ? -20.998 52.048 -28.490 1.00 47.19 97 PRO A N 1
ATOM 775 C CA . PRO A 1 97 ? -21.906 51.555 -29.512 1.00 47.19 97 PRO A CA 1
ATOM 776 C C . PRO A 1 97 ? -23.256 52.268 -29.361 1.00 47.19 97 PRO A C 1
ATOM 778 O O . PRO A 1 97 ? -23.863 52.281 -28.290 1.00 47.19 97 PRO A O 1
ATOM 781 N N . ARG A 1 98 ? -23.706 52.906 -30.447 1.00 42.44 98 ARG A N 1
ATOM 782 C CA . ARG A 1 98 ? -25.033 53.527 -30.537 1.00 42.44 98 ARG A CA 1
ATOM 783 C C . ARG A 1 98 ? -26.125 52.476 -30.282 1.00 42.44 98 ARG A C 1
ATOM 785 O O . ARG A 1 98 ? -25.995 51.355 -30.776 1.00 42.44 98 ARG A O 1
ATOM 792 N N . PRO A 1 99 ? -27.217 52.833 -29.586 1.00 45.72 99 PRO A N 1
ATOM 793 C CA . PRO A 1 99 ? -28.351 51.941 -29.404 1.00 45.72 99 PRO A CA 1
ATOM 794 C C . PRO A 1 99 ? -29.016 51.673 -30.757 1.00 45.72 99 PRO A C 1
ATOM 796 O O . PRO A 1 99 ? -29.382 52.601 -31.483 1.00 45.72 99 PRO A O 1
ATOM 799 N N . ALA A 1 100 ? -29.158 50.396 -31.104 1.00 40.75 100 ALA A N 1
ATOM 800 C CA . ALA A 1 100 ? -29.973 49.990 -32.235 1.00 40.75 100 ALA A CA 1
ATOM 801 C C . ALA A 1 100 ? -31.445 50.285 -31.911 1.00 40.75 100 ALA A C 1
ATOM 803 O O . ALA A 1 100 ? -31.996 49.783 -30.932 1.00 40.75 100 ALA A O 1
ATOM 804 N N . ALA A 1 101 ? -32.054 51.141 -32.730 1.00 41.53 101 ALA A N 1
ATOM 805 C CA . ALA A 1 101 ? -33.479 51.432 -32.711 1.00 41.53 101 ALA A CA 1
ATOM 806 C C . ALA A 1 101 ? -34.310 50.173 -33.045 1.00 41.53 101 ALA A C 1
ATOM 808 O O . ALA A 1 101 ? -33.845 49.313 -33.802 1.00 41.53 101 ALA A O 1
ATOM 809 N N . PRO A 1 102 ? -35.546 50.067 -32.524 1.00 45.09 102 PRO A N 1
ATOM 810 C CA . PRO A 1 102 ? -36.402 48.911 -32.737 1.00 45.09 102 PRO A CA 1
ATOM 811 C C . PRO A 1 102 ? -36.921 48.901 -34.179 1.00 45.09 102 PRO A C 1
ATOM 813 O O . PRO A 1 102 ? -37.350 49.927 -34.709 1.00 45.09 102 PRO A O 1
ATOM 816 N N . ARG A 1 103 ? -36.906 47.730 -34.817 1.00 36.66 103 ARG A N 1
ATOM 817 C CA . ARG A 1 103 ? -37.620 47.485 -36.077 1.00 36.66 103 ARG A CA 1
ATOM 818 C C . ARG A 1 103 ? -38.746 46.468 -35.868 1.00 36.66 103 ARG A C 1
ATOM 820 O O . ARG A 1 103 ? -38.667 45.665 -34.942 1.00 36.66 103 ARG A O 1
ATOM 827 N N . PRO A 1 104 ? -39.824 46.574 -36.662 1.00 38.75 104 PRO A N 1
ATOM 828 C CA . PRO A 1 104 ? -41.189 46.366 -36.197 1.00 38.75 104 PRO A CA 1
ATOM 829 C C . PRO A 1 104 ? -41.645 44.915 -36.313 1.00 38.75 104 PRO A C 1
ATOM 831 O O . PRO A 1 104 ? -41.218 44.177 -37.198 1.00 38.75 104 PRO A O 1
ATOM 834 N N . ALA A 1 105 ? -42.588 44.556 -35.446 1.00 42.59 105 ALA A N 1
ATOM 835 C CA . ALA A 1 105 ? -43.397 43.357 -35.566 1.00 42.59 105 ALA A CA 1
ATOM 836 C C . ALA A 1 105 ? -44.438 43.496 -36.691 1.00 42.59 105 ALA A C 1
ATOM 838 O O . ALA A 1 105 ? -45.139 44.504 -36.745 1.00 42.59 105 ALA A O 1
ATOM 839 N N . ALA A 1 106 ? -44.564 42.457 -37.521 1.00 34.94 106 ALA A N 1
ATOM 840 C CA . ALA A 1 106 ? -45.790 41.998 -38.193 1.00 34.94 106 ALA A CA 1
ATOM 841 C C . ALA A 1 106 ? -45.480 40.722 -39.013 1.00 34.94 106 ALA A C 1
ATOM 843 O O . ALA A 1 106 ? -44.340 40.550 -39.441 1.00 34.94 106 ALA A O 1
ATOM 844 N N . PRO A 1 107 ? -46.472 39.891 -39.376 1.00 39.06 107 PRO A N 1
ATOM 845 C CA . PRO A 1 107 ? -47.562 39.369 -38.564 1.00 39.06 107 PRO A CA 1
ATOM 846 C C . PRO A 1 107 ? -47.576 37.824 -38.562 1.00 39.06 107 PRO A C 1
ATOM 848 O O . PRO A 1 107 ? -47.012 37.150 -39.422 1.00 39.06 107 PRO A O 1
ATOM 851 N N . ARG A 1 108 ? -48.283 37.263 -37.578 1.00 40.31 108 ARG A N 1
ATOM 852 C CA . ARG A 1 108 ? -48.698 35.856 -37.528 1.00 40.31 108 ARG A CA 1
ATOM 853 C C . ARG A 1 108 ? -49.569 35.559 -38.756 1.00 40.31 108 ARG A C 1
ATOM 855 O O . ARG A 1 108 ? -50.650 36.128 -38.872 1.00 40.31 108 ARG A O 1
ATOM 862 N N . ALA A 1 109 ? -49.107 34.676 -39.637 1.00 33.09 109 ALA A N 1
ATOM 863 C CA . ALA A 1 109 ? -49.942 34.065 -40.662 1.00 33.09 109 ALA A CA 1
ATOM 864 C C . ALA A 1 109 ? -50.527 32.762 -40.106 1.00 33.09 109 ALA A C 1
ATOM 866 O O . ALA A 1 109 ? -49.824 31.782 -39.865 1.00 33.09 109 ALA A O 1
ATOM 867 N N . THR A 1 110 ? -51.825 32.819 -39.846 1.00 40.00 110 THR A N 1
ATOM 868 C CA . THR A 1 110 ? -52.753 31.704 -39.688 1.00 40.00 110 THR A CA 1
ATOM 869 C C . THR A 1 110 ? -52.784 30.844 -40.953 1.00 40.00 110 THR A C 1
ATOM 871 O O . THR A 1 110 ? -52.829 31.364 -42.064 1.00 40.00 110 THR A O 1
ATOM 874 N N . ALA A 1 111 ? -52.820 29.527 -40.772 1.00 32.91 111 ALA A N 1
ATOM 875 C CA . ALA A 1 111 ? -53.182 28.533 -41.781 1.00 32.91 111 ALA A CA 1
ATOM 876 C C . ALA A 1 111 ? -53.880 27.359 -41.053 1.00 32.91 111 ALA A C 1
ATOM 878 O O . ALA A 1 111 ? -53.609 27.155 -39.868 1.00 32.91 111 ALA A O 1
ATOM 879 N N . PRO A 1 112 ? -54.843 26.674 -41.691 1.00 36.50 112 PRO A N 1
ATOM 880 C CA . PRO A 1 112 ? -56.205 26.571 -41.163 1.00 36.50 112 PRO A CA 1
ATOM 881 C C . PRO A 1 112 ? -56.525 25.261 -40.438 1.00 36.50 112 PRO A C 1
ATOM 883 O O . PRO A 1 112 ? -55.863 24.242 -40.616 1.00 36.50 112 PRO A O 1
ATOM 886 N N . ALA A 1 113 ? -57.613 25.320 -39.669 1.00 34.19 113 ALA A N 1
ATOM 887 C CA . ALA A 1 113 ? -58.387 24.172 -39.223 1.00 34.19 113 ALA A CA 1
ATOM 888 C C . ALA A 1 113 ? -59.204 23.574 -40.382 1.00 34.19 113 ALA A C 1
ATOM 890 O O . ALA A 1 113 ? -59.773 24.339 -41.154 1.00 34.19 113 ALA A O 1
ATOM 891 N N . GLU A 1 114 ? -59.260 22.238 -40.453 1.00 34.66 114 GLU A N 1
ATOM 892 C CA . GLU A 1 114 ? -60.453 21.376 -40.636 1.00 34.66 114 GLU A CA 1
ATOM 893 C C . GLU A 1 114 ? -60.032 19.949 -41.058 1.00 34.66 114 GLU A C 1
ATOM 895 O O . GLU A 1 114 ? -59.004 19.794 -41.720 1.00 34.66 114 GLU A O 1
ATOM 900 N N . PRO A 1 115 ? -60.842 18.898 -40.817 1.00 37.91 115 PRO A N 1
ATOM 901 C CA . PRO A 1 115 ? -61.750 18.664 -39.697 1.00 37.91 115 PRO A CA 1
ATOM 902 C C . PRO A 1 115 ? -61.506 17.295 -39.024 1.00 37.91 115 PRO A C 1
ATOM 904 O O . PRO A 1 115 ? -60.807 16.416 -39.530 1.00 37.91 115 PRO A O 1
ATOM 907 N N . GLU A 1 116 ? -62.133 17.113 -37.863 1.00 40.28 116 GLU A N 1
ATOM 908 C CA . GLU A 1 116 ? -62.363 15.804 -37.257 1.00 40.28 116 GLU A CA 1
ATOM 909 C C . GLU A 1 116 ? -63.075 14.861 -38.239 1.00 40.28 116 GLU A C 1
ATOM 911 O O . GLU A 1 116 ? -64.109 15.201 -38.813 1.00 40.28 116 GLU A O 1
ATOM 916 N N . SER A 1 117 ? -62.554 13.640 -38.366 1.00 31.22 117 SER A N 1
ATOM 917 C CA . SER A 1 117 ? -63.323 12.484 -38.820 1.00 31.22 117 SER A CA 1
ATOM 918 C C . SER A 1 117 ? -63.190 11.390 -37.772 1.00 31.22 117 SER A C 1
ATOM 920 O O . SER A 1 117 ? -62.161 10.728 -37.641 1.00 31.22 117 SER A O 1
ATOM 922 N N . THR A 1 118 ? -64.265 11.213 -37.018 1.00 41.72 118 THR A N 1
ATOM 923 C CA . THR A 1 118 ? -64.555 10.050 -36.190 1.00 41.72 118 THR A CA 1
ATOM 924 C C . THR A 1 118 ? -64.658 8.798 -37.062 1.00 41.72 118 THR A C 1
ATOM 926 O O . THR A 1 118 ? -65.493 8.723 -37.956 1.00 41.72 118 THR A O 1
ATOM 929 N N . ALA A 1 119 ? -63.838 7.787 -36.778 1.00 32.97 119 ALA A N 1
ATOM 930 C CA . ALA A 1 119 ? -64.136 6.398 -37.120 1.00 32.97 119 ALA A CA 1
ATOM 931 C C . ALA A 1 119 ? -63.341 5.463 -36.200 1.00 32.97 119 ALA A C 1
ATOM 933 O O . ALA A 1 119 ? -62.147 5.229 -36.382 1.00 32.97 119 ALA A O 1
ATOM 934 N N . GLN A 1 120 ? -64.026 4.940 -35.184 1.00 41.34 120 GLN A N 1
ATOM 935 C CA . GLN A 1 120 ? -63.604 3.745 -34.467 1.00 41.34 120 GLN A CA 1
ATOM 936 C C . GLN A 1 120 ? -63.579 2.566 -35.450 1.00 41.34 120 GLN A C 1
ATOM 938 O O . GLN A 1 120 ? -64.576 2.292 -36.113 1.00 41.34 120 GLN A O 1
ATOM 943 N N . ALA A 1 121 ? -62.458 1.851 -35.506 1.00 35.09 121 ALA A N 1
ATOM 944 C CA . ALA A 1 121 ? -62.400 0.489 -36.017 1.00 35.09 121 ALA A CA 1
ATOM 945 C C . ALA A 1 121 ? -61.585 -0.344 -35.022 1.00 35.09 121 ALA A C 1
ATOM 947 O O . ALA A 1 121 ? -60.393 -0.108 -34.813 1.00 35.09 121 ALA A O 1
ATOM 948 N N . GLU A 1 122 ? -62.277 -1.269 -34.362 1.00 41.50 122 GLU A N 1
ATOM 949 C CA . GLU A 1 122 ? -61.742 -2.231 -33.407 1.00 41.50 122 GLU A CA 1
ATOM 950 C C . GLU A 1 122 ? -60.539 -2.993 -33.980 1.00 41.50 122 GLU A C 1
ATOM 952 O O . GLU A 1 122 ? -60.585 -3.544 -35.082 1.00 41.50 122 GLU A O 1
ATOM 957 N N . ARG A 1 123 ? -59.465 -3.083 -33.189 1.00 35.06 123 ARG A N 1
ATOM 958 C CA . ARG A 1 123 ? -58.462 -4.144 -33.317 1.00 35.06 123 ARG A CA 1
ATOM 959 C C . ARG A 1 123 ? -58.540 -5.044 -32.083 1.00 35.06 123 ARG A C 1
ATOM 961 O O . ARG A 1 123 ? -58.712 -4.535 -30.976 1.00 35.06 123 ARG A O 1
ATOM 968 N N . PRO A 1 124 ? -58.447 -6.369 -32.269 1.00 35.22 124 PRO A N 1
ATOM 969 C CA . PRO A 1 124 ? -58.811 -7.344 -31.256 1.00 35.22 124 PRO A CA 1
ATOM 970 C C . PRO A 1 124 ? -57.822 -7.344 -30.091 1.00 35.22 124 PRO A C 1
ATOM 972 O O . PRO A 1 124 ? -56.618 -7.156 -30.267 1.00 35.22 124 PRO A O 1
ATOM 975 N N . VAL A 1 125 ? -58.357 -7.605 -28.899 1.00 37.88 125 VAL A N 1
ATOM 976 C CA . VAL A 1 125 ? -57.619 -7.831 -27.656 1.00 37.88 125 VAL A CA 1
ATOM 977 C C . VAL A 1 125 ? -56.664 -9.014 -27.844 1.00 37.88 125 VAL A C 1
ATOM 979 O O . VAL A 1 125 ? -57.052 -10.175 -27.728 1.00 37.88 125 VAL A O 1
ATOM 982 N N . SER A 1 126 ? -55.392 -8.733 -28.124 1.00 41.50 126 SER A N 1
ATOM 983 C CA . SER A 1 126 ? -54.319 -9.705 -27.943 1.00 41.50 126 SER A CA 1
ATOM 984 C C . SER A 1 126 ? -53.917 -9.712 -26.469 1.00 41.50 126 SER A C 1
ATOM 986 O O . SER A 1 126 ? -53.491 -8.687 -25.936 1.00 41.50 126 SER A O 1
ATOM 988 N N . LYS A 1 127 ? -54.070 -10.877 -25.828 1.00 41.03 127 LYS A N 1
ATOM 989 C CA . LYS A 1 127 ? -53.548 -11.220 -24.493 1.00 41.03 127 LYS A CA 1
ATOM 990 C C . LYS A 1 127 ? -52.192 -10.540 -24.222 1.00 41.03 127 LYS A C 1
ATOM 992 O O . LYS A 1 127 ? -51.325 -10.618 -25.095 1.00 41.03 127 LYS A O 1
ATOM 997 N N . PRO A 1 128 ? -51.954 -9.958 -23.029 1.00 39.25 128 PRO A N 1
ATOM 998 C CA . PRO A 1 128 ? -50.628 -9.476 -22.678 1.00 39.25 128 PRO A CA 1
ATOM 999 C C . PRO A 1 128 ? -49.666 -10.665 -22.682 1.00 39.25 128 PRO A C 1
ATOM 1001 O O . PRO A 1 128 ? -49.848 -11.626 -21.931 1.00 39.25 128 PRO A O 1
ATOM 1004 N N . ALA A 1 129 ? -48.660 -10.613 -23.553 1.00 45.25 129 ALA A N 1
ATOM 1005 C CA . ALA A 1 129 ? -47.469 -11.433 -23.400 1.00 45.25 129 ALA A CA 1
ATOM 1006 C C . ALA A 1 129 ? -46.824 -11.091 -22.043 1.00 45.25 129 ALA A C 1
ATOM 1008 O O . ALA A 1 129 ? -46.918 -9.935 -21.614 1.00 45.25 129 ALA A O 1
ATOM 1009 N N . PRO A 1 130 ? -46.196 -12.060 -21.351 1.00 42.06 130 PRO A N 1
ATOM 1010 C CA . PRO A 1 130 ? -45.553 -11.789 -20.075 1.00 42.06 130 PRO A CA 1
ATOM 1011 C C . PRO A 1 130 ? -44.568 -10.638 -20.262 1.00 42.06 130 PRO A C 1
ATOM 1013 O O . PRO A 1 130 ? -43.737 -10.677 -21.170 1.00 42.06 130 PRO A O 1
ATOM 1016 N N . ALA A 1 131 ? -44.720 -9.600 -19.437 1.00 40.72 131 ALA A N 1
ATOM 1017 C CA . ALA A 1 131 ? -43.842 -8.445 -19.442 1.00 40.72 131 ALA A CA 1
ATOM 1018 C C . ALA A 1 131 ? -42.397 -8.942 -19.337 1.00 40.72 131 ALA A C 1
ATOM 1020 O O . ALA A 1 131 ? -41.994 -9.499 -18.315 1.00 40.72 131 ALA A O 1
ATOM 1021 N N . GLN A 1 132 ? -41.632 -8.777 -20.418 1.00 44.91 132 GLN A N 1
ATOM 1022 C CA . GLN A 1 132 ? -40.187 -8.914 -20.350 1.00 44.91 132 GLN A CA 1
ATOM 1023 C C . GLN A 1 132 ? -39.698 -7.930 -19.281 1.00 44.91 132 GLN A C 1
ATOM 1025 O O . GLN A 1 132 ? -40.124 -6.769 -19.309 1.00 44.91 132 GLN A O 1
ATOM 1030 N N . PRO A 1 133 ? -38.854 -8.366 -18.328 1.00 46.69 133 PRO A N 1
ATOM 1031 C CA . PRO A 1 133 ? -38.290 -7.456 -17.345 1.00 46.69 133 PRO A CA 1
ATOM 1032 C C . PRO A 1 133 ? -37.647 -6.285 -18.087 1.00 46.69 133 PRO A C 1
ATOM 1034 O O . PRO A 1 133 ? -36.883 -6.496 -19.032 1.00 46.69 133 PRO A O 1
ATOM 1037 N N . ALA A 1 134 ? -38.026 -5.062 -17.705 1.00 49.81 134 ALA A N 1
ATOM 1038 C CA . ALA A 1 134 ? -37.555 -3.839 -18.338 1.00 49.81 134 ALA A CA 1
ATOM 1039 C C . ALA A 1 134 ? -36.027 -3.895 -18.474 1.00 49.81 134 ALA A C 1
ATOM 1041 O O . ALA A 1 134 ? -35.316 -4.053 -17.480 1.00 49.81 134 ALA A O 1
ATOM 1042 N N . ALA A 1 135 ? -35.527 -3.829 -19.712 1.00 56.59 135 ALA A N 1
ATOM 1043 C CA . ALA A 1 135 ? -34.098 -3.883 -19.975 1.00 56.59 135 ALA A CA 1
ATOM 1044 C C . ALA A 1 135 ? -33.415 -2.743 -19.208 1.00 56.59 135 ALA A C 1
ATOM 1046 O O . ALA A 1 135 ? -33.735 -1.573 -19.422 1.00 56.59 135 ALA A O 1
ATOM 1047 N N . GLN A 1 136 ? -32.495 -3.088 -18.303 1.00 61.12 136 GLN A N 1
ATOM 1048 C CA . GLN A 1 136 ? -31.738 -2.096 -17.546 1.00 61.12 136 GLN A CA 1
ATOM 1049 C C . GLN A 1 136 ? -31.041 -1.116 -18.509 1.00 61.12 136 GLN A C 1
ATOM 1051 O O . GLN A 1 136 ? -30.529 -1.548 -19.556 1.00 61.12 136 GLN A O 1
ATOM 1056 N N . PRO A 1 137 ? -31.020 0.192 -18.186 1.00 75.88 137 PRO A N 1
ATOM 1057 C CA . PRO A 1 137 ? -30.428 1.194 -19.058 1.00 75.88 137 PRO A CA 1
ATOM 1058 C C . PRO A 1 137 ? -28.934 0.912 -19.248 1.00 75.88 137 PRO A C 1
ATOM 1060 O O . PRO A 1 137 ? -28.210 0.636 -18.293 1.00 75.88 137 PRO A O 1
ATOM 1063 N N . SER A 1 138 ? -28.468 0.981 -20.495 1.00 84.06 138 SER A N 1
ATOM 1064 C CA . SER A 1 138 ? -27.039 0.958 -20.804 1.00 84.06 138 SER A CA 1
ATOM 1065 C C . SER A 1 138 ? -26.390 2.238 -20.275 1.00 84.06 138 SER A C 1
ATOM 1067 O O . SER A 1 138 ? -26.800 3.340 -20.649 1.00 84.06 138 SER A O 1
ATOM 1069 N N . LEU A 1 139 ? -25.377 2.096 -19.431 1.00 90.75 139 LEU A N 1
ATOM 1070 C CA . LEU A 1 139 ? -24.584 3.196 -18.894 1.00 90.75 139 LEU A CA 1
ATOM 1071 C C . LEU A 1 139 ? -23.359 3.451 -19.776 1.00 90.75 139 LEU A C 1
ATOM 1073 O O . LEU A 1 139 ? -22.911 2.573 -20.515 1.00 90.75 139 LEU A O 1
ATOM 1077 N N . ARG A 1 140 ? -22.814 4.668 -19.692 1.00 93.12 140 ARG A N 1
ATOM 1078 C CA . ARG A 1 140 ? -21.625 5.101 -20.436 1.00 93.12 140 ARG A CA 1
ATOM 1079 C C . ARG A 1 140 ? -20.536 5.551 -19.470 1.00 93.12 140 ARG A C 1
ATOM 1081 O O . ARG A 1 140 ? -20.797 6.396 -18.621 1.00 93.12 140 ARG A O 1
ATOM 1088 N N . HIS A 1 141 ? -19.316 5.055 -19.658 1.00 92.44 141 HIS A N 1
ATOM 1089 C CA . HIS A 1 141 ? -18.131 5.499 -18.922 1.00 92.44 141 HIS A CA 1
ATOM 1090 C C . HIS A 1 141 ? -17.017 5.912 -19.888 1.00 92.44 141 HIS A C 1
ATOM 1092 O O . HIS A 1 141 ? -16.820 5.282 -20.927 1.00 92.44 141 HIS A O 1
ATOM 1098 N N . GLU A 1 142 ? -16.280 6.970 -19.548 1.00 93.38 142 GLU A N 1
ATOM 1099 C CA . GLU A 1 142 ? -15.169 7.477 -20.357 1.00 93.38 142 GLU A CA 1
ATOM 1100 C C . GLU A 1 142 ? -13.858 7.447 -19.576 1.00 93.38 142 GLU A C 1
ATOM 1102 O O . GLU A 1 142 ? -13.681 8.171 -18.594 1.00 93.38 142 GLU A O 1
ATOM 1107 N N . LEU A 1 143 ? -12.916 6.639 -20.055 1.00 90.94 143 LEU A N 1
ATOM 1108 C CA . LEU A 1 143 ? -11.568 6.558 -19.516 1.00 90.94 143 LEU A CA 1
ATOM 1109 C C . LEU A 1 143 ? -10.637 7.457 -20.334 1.00 90.94 143 LEU A C 1
ATOM 1111 O O . LEU A 1 143 ? -10.246 7.114 -21.449 1.00 90.94 143 LEU A O 1
ATOM 1115 N N . LEU A 1 144 ? -10.299 8.618 -19.775 1.00 89.44 144 LEU A N 1
ATOM 1116 C CA . LEU A 1 144 ? -9.406 9.605 -20.389 1.00 89.44 144 LEU A CA 1
ATOM 1117 C C . LEU A 1 144 ? -7.934 9.196 -20.245 1.00 89.44 144 LEU A C 1
ATOM 1119 O O . LEU A 1 144 ? -7.499 8.787 -19.167 1.00 89.44 144 LEU A O 1
ATOM 1123 N N . PHE A 1 145 ? -7.149 9.377 -21.306 1.00 86.06 145 PHE A N 1
ATOM 1124 C CA . PHE A 1 145 ? -5.725 9.030 -21.329 1.00 86.06 145 PHE A CA 1
ATOM 1125 C C . PHE A 1 145 ? -4.880 9.924 -20.416 1.00 86.06 145 PHE A C 1
ATOM 1127 O O . PHE A 1 145 ? -3.902 9.446 -19.849 1.00 86.06 145 PHE A O 1
ATOM 1134 N N . ASN A 1 146 ? -5.282 11.178 -20.186 1.00 80.62 146 ASN A N 1
ATOM 1135 C CA . ASN A 1 146 ? -4.604 12.096 -19.258 1.00 80.62 146 ASN A CA 1
ATOM 1136 C C . ASN A 1 146 ? -4.577 11.629 -17.789 1.00 80.62 146 ASN A C 1
ATOM 1138 O O . ASN A 1 146 ? -3.833 12.184 -16.984 1.00 80.62 146 ASN A O 1
ATOM 1142 N N . ARG A 1 147 ? -5.379 10.619 -17.426 1.00 71.56 147 ARG A N 1
ATOM 1143 C CA . ARG A 1 147 ? -5.333 9.988 -16.101 1.00 71.56 147 ARG A CA 1
ATOM 1144 C C . ARG A 1 147 ? -4.151 9.028 -15.955 1.00 71.56 147 ARG A C 1
ATOM 1146 O O . ARG A 1 147 ? -3.826 8.646 -14.836 1.00 71.56 147 ARG A O 1
ATOM 1153 N N . SER A 1 148 ? -3.515 8.638 -17.061 1.00 65.62 148 SER A N 1
ATOM 1154 C CA . SER A 1 148 ? -2.317 7.805 -17.047 1.00 65.62 148 SER A CA 1
ATOM 1155 C C . SER A 1 148 ? -1.065 8.646 -16.760 1.00 65.62 148 SER A C 1
ATOM 1157 O O . SER A 1 148 ? -0.824 9.634 -17.464 1.00 65.62 148 SER A O 1
ATOM 1159 N N . PRO A 1 149 ? -0.205 8.228 -15.810 1.00 58.19 149 PRO A N 1
ATOM 1160 C CA . PRO A 1 149 ? 1.087 8.871 -15.562 1.00 58.19 149 PRO A CA 1
ATOM 1161 C C . PRO A 1 149 ? 1.997 8.907 -16.800 1.00 58.19 149 PRO A C 1
ATOM 1163 O O . PRO A 1 149 ? 2.789 9.832 -16.942 1.00 58.19 149 PRO A O 1
ATOM 1166 N N . VAL A 1 150 ? 1.862 7.923 -17.702 1.00 57.84 150 VAL A N 1
ATOM 1167 C CA . VAL A 1 150 ? 2.662 7.797 -18.937 1.00 57.84 150 VAL A CA 1
ATOM 1168 C C . VAL A 1 150 ? 2.319 8.893 -19.950 1.00 57.84 150 VAL A C 1
ATOM 1170 O O . VAL A 1 150 ? 3.181 9.345 -20.697 1.00 57.84 150 VAL A O 1
ATOM 1173 N N . VAL A 1 151 ? 1.060 9.333 -19.978 1.00 57.91 151 VAL A N 1
ATOM 1174 C CA . VAL A 1 151 ? 0.579 10.366 -20.911 1.00 57.91 151 VAL A CA 1
ATOM 1175 C C . VAL A 1 151 ? 0.854 11.755 -20.350 1.00 57.91 151 VAL A C 1
ATOM 1177 O O . VAL A 1 151 ? 1.204 12.662 -21.109 1.00 57.91 151 VAL A O 1
ATOM 1180 N N . GLY A 1 152 ? 0.706 11.929 -19.030 1.00 59.12 152 GLY A N 1
ATOM 1181 C CA . GLY A 1 152 ? 0.828 13.227 -18.371 1.00 59.12 152 GLY A CA 1
ATOM 1182 C C . GLY A 1 152 ? 0.042 14.302 -19.131 1.00 59.12 152 GLY A C 1
ATOM 1183 O O . GLY A 1 152 ? -1.150 14.147 -19.391 1.00 59.12 152 GLY A O 1
ATOM 1184 N N . ASN A 1 153 ? 0.742 15.357 -19.563 1.00 57.16 153 ASN A N 1
ATOM 1185 C CA . ASN A 1 153 ? 0.180 16.410 -20.418 1.00 57.16 153 ASN A CA 1
ATOM 1186 C C . ASN A 1 153 ? 0.532 16.259 -21.913 1.00 57.16 153 ASN A C 1
ATOM 1188 O O . ASN A 1 153 ? 0.056 17.058 -22.720 1.00 57.16 153 ASN A O 1
ATOM 1192 N N . ARG A 1 154 ? 1.395 15.304 -22.295 1.00 65.88 154 ARG A N 1
ATOM 1193 C CA . ARG A 1 154 ? 1.912 15.155 -23.665 1.00 65.88 154 ARG A CA 1
ATOM 1194 C C . ARG A 1 154 ? 2.474 13.751 -23.907 1.00 65.88 154 ARG A C 1
ATOM 1196 O O . ARG A 1 154 ? 3.500 13.408 -23.327 1.00 65.88 154 ARG A O 1
ATOM 1203 N N . LEU A 1 155 ? 1.889 12.996 -24.842 1.00 84.44 155 LEU A N 1
ATOM 1204 C CA . LEU A 1 155 ? 2.423 11.705 -25.288 1.00 84.44 155 LEU A CA 1
ATOM 1205 C C . LEU A 1 155 ? 3.025 11.828 -26.693 1.00 84.44 155 LEU A C 1
ATOM 1207 O O . LEU A 1 155 ? 2.294 11.864 -27.682 1.00 84.44 155 LEU A O 1
ATOM 1211 N N . ARG A 1 156 ? 4.358 11.907 -26.792 1.00 88.81 156 ARG A N 1
ATOM 1212 C CA . ARG A 1 156 ? 5.080 12.061 -28.068 1.00 88.81 156 ARG A CA 1
ATOM 1213 C C . ARG A 1 156 ? 5.816 10.775 -28.451 1.00 88.81 156 ARG A C 1
ATOM 1215 O O . ARG A 1 156 ? 6.688 10.317 -27.726 1.00 88.81 156 ARG A O 1
ATOM 1222 N N . LEU A 1 157 ? 5.480 10.243 -29.619 1.00 89.69 157 LEU A N 1
ATOM 1223 C CA . LEU A 1 157 ? 6.070 9.081 -30.277 1.00 89.69 157 LEU A CA 1
ATOM 1224 C C . LEU A 1 157 ? 7.147 9.567 -31.260 1.00 89.69 157 LEU A C 1
ATOM 1226 O O . LEU A 1 157 ? 6.811 10.139 -32.298 1.00 89.69 157 LEU A O 1
ATOM 1230 N N . GLN A 1 158 ? 8.429 9.398 -30.925 1.00 88.12 158 GLN A N 1
ATOM 1231 C CA . GLN A 1 158 ? 9.566 9.888 -31.719 1.00 88.12 158 GLN A CA 1
ATOM 1232 C C . GLN A 1 158 ? 10.397 8.737 -32.307 1.00 88.12 158 GLN A C 1
ATOM 1234 O O . GLN A 1 158 ? 10.652 7.757 -31.615 1.00 88.12 158 GLN A O 1
ATOM 1239 N N . GLY A 1 159 ? 10.849 8.890 -33.555 1.00 82.94 159 GLY A N 1
ATOM 1240 C CA . GLY A 1 159 ? 11.634 7.895 -34.299 1.00 82.94 159 GLY A CA 1
ATOM 1241 C C . GLY A 1 159 ? 10.811 7.124 -35.338 1.00 82.94 159 GLY A C 1
ATOM 1242 O O . GLY A 1 159 ? 9.597 7.304 -35.445 1.00 82.94 159 GLY A O 1
ATOM 1243 N N . GLN A 1 160 ? 11.470 6.274 -36.132 1.00 81.00 160 GLN A N 1
ATOM 1244 C CA . GLN A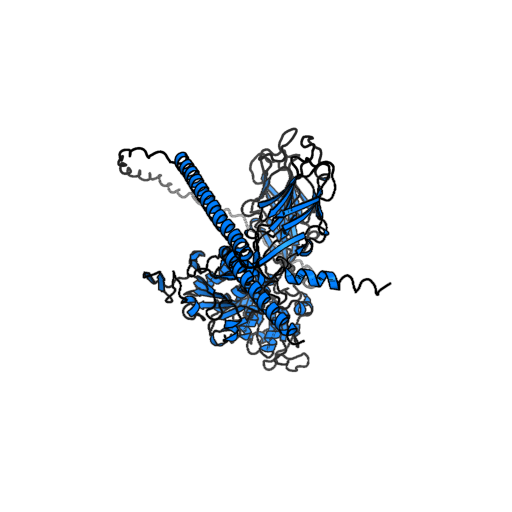 1 160 ? 10.823 5.538 -37.232 1.00 81.00 160 GLN A CA 1
ATOM 1245 C C . GLN A 1 160 ? 9.736 4.561 -36.760 1.00 81.00 160 GLN A C 1
ATOM 1247 O O . GLN A 1 160 ? 8.711 4.416 -37.425 1.00 81.00 160 GLN A O 1
ATOM 1252 N N . LEU A 1 161 ? 9.957 3.888 -35.632 1.00 84.56 161 LEU A N 1
ATOM 1253 C CA . LEU A 1 161 ? 8.980 3.012 -34.997 1.00 84.56 161 LEU A CA 1
ATOM 1254 C C . LEU A 1 161 ? 8.915 3.382 -33.520 1.00 84.56 161 LEU A C 1
ATOM 1256 O O . LEU A 1 161 ? 9.867 3.158 -32.777 1.00 84.56 161 LEU A O 1
ATOM 1260 N N . ALA A 1 162 ? 7.803 3.980 -33.114 1.00 85.12 162 ALA A N 1
ATOM 1261 C CA . ALA A 1 162 ? 7.594 4.438 -31.752 1.00 85.12 162 ALA A CA 1
ATOM 1262 C C . ALA A 1 162 ? 6.256 3.924 -31.232 1.00 85.12 162 ALA A C 1
ATOM 1264 O O . ALA A 1 162 ? 5.243 3.976 -31.927 1.00 85.12 162 ALA A O 1
ATOM 1265 N N . GLU A 1 163 ? 6.246 3.443 -29.997 1.00 87.56 163 GLU A N 1
ATOM 1266 C CA . GLU A 1 163 ? 5.080 2.825 -29.379 1.00 87.56 163 GLU A CA 1
ATOM 1267 C C . GLU A 1 163 ? 4.858 3.404 -27.985 1.00 87.56 163 GLU A C 1
ATOM 1269 O O . GLU A 1 163 ? 5.802 3.661 -27.238 1.00 87.56 163 GLU A O 1
ATOM 1274 N N . SER A 1 164 ? 3.593 3.594 -27.629 1.00 86.94 164 SER A N 1
ATOM 1275 C CA . SER A 1 164 ? 3.188 3.841 -26.252 1.00 86.94 164 SER A CA 1
ATOM 1276 C C . SER A 1 164 ? 2.026 2.941 -25.879 1.00 86.94 164 SER A C 1
ATOM 1278 O O . SER A 1 164 ? 1.140 2.691 -26.695 1.00 86.94 164 SER A O 1
ATOM 1280 N N . ARG A 1 165 ? 2.044 2.473 -24.634 1.00 88.12 165 ARG A N 1
ATOM 1281 C CA . ARG A 1 165 ? 1.127 1.485 -24.077 1.00 88.12 165 ARG A CA 1
ATOM 1282 C C . ARG A 1 165 ? 0.406 2.068 -22.876 1.00 88.12 165 ARG A C 1
ATOM 1284 O O . ARG A 1 165 ? 1.014 2.741 -22.042 1.00 88.12 165 ARG A O 1
ATOM 1291 N N . LEU A 1 166 ? -0.893 1.808 -22.788 1.00 89.56 166 LEU A N 1
ATOM 1292 C CA . LEU A 1 166 ? -1.744 2.248 -21.691 1.00 89.56 166 LEU A CA 1
ATOM 1293 C C . LEU A 1 166 ? -2.561 1.069 -21.185 1.00 89.56 166 LEU A C 1
ATOM 1295 O O . LEU A 1 166 ? -3.356 0.486 -21.922 1.00 89.56 166 LEU A O 1
ATOM 1299 N N . ALA A 1 167 ? -2.374 0.740 -19.912 1.00 90.12 167 ALA A N 1
ATOM 1300 C CA . ALA A 1 167 ? -3.139 -0.304 -19.256 1.00 90.12 167 ALA A CA 1
ATOM 1301 C C . ALA A 1 167 ? -4.530 0.204 -18.846 1.00 90.12 167 ALA A C 1
ATOM 1303 O O . ALA A 1 167 ? -4.687 1.345 -18.402 1.00 90.12 167 ALA A O 1
ATOM 1304 N N . PHE A 1 168 ? -5.534 -0.660 -18.949 1.00 91.75 168 PHE A N 1
ATOM 1305 C CA . PHE A 1 168 ? -6.869 -0.437 -18.402 1.00 91.75 168 PHE A CA 1
ATOM 1306 C C . PHE A 1 168 ? -7.494 -1.757 -17.947 1.00 91.75 168 PHE A C 1
ATOM 1308 O O . PHE A 1 168 ? -7.223 -2.819 -18.507 1.00 91.75 168 PHE A O 1
ATOM 1315 N N . SER A 1 169 ? -8.348 -1.701 -16.931 1.00 92.62 169 SER A N 1
ATOM 1316 C CA . SER A 1 169 ? -9.088 -2.864 -16.446 1.00 92.62 169 SER A CA 1
ATOM 1317 C C . SER A 1 169 ? -10.511 -2.900 -16.993 1.00 92.62 169 SER A C 1
ATOM 1319 O O . SER A 1 169 ? -11.071 -1.884 -17.410 1.00 92.62 169 SER A O 1
ATOM 1321 N N . ARG A 1 170 ? -11.112 -4.089 -16.973 1.00 93.12 170 ARG A N 1
ATOM 1322 C CA . ARG A 1 170 ? -12.544 -4.294 -17.186 1.00 93.12 170 ARG A CA 1
ATOM 1323 C C . ARG A 1 170 ? -13.198 -4.612 -15.835 1.00 93.12 170 ARG A C 1
ATOM 1325 O O . ARG A 1 170 ? -12.969 -5.710 -15.332 1.00 93.12 170 ARG A O 1
ATOM 1332 N N . PRO A 1 171 ? -14.012 -3.710 -15.257 1.00 91.94 171 PRO A N 1
ATOM 1333 C CA . PRO A 1 171 ? -14.683 -3.970 -13.984 1.00 91.94 171 PRO A CA 1
ATOM 1334 C C . PRO A 1 171 ? -15.529 -5.247 -14.022 1.00 91.94 171 PRO A C 1
ATOM 1336 O O . PRO A 1 171 ? -16.223 -5.513 -15.006 1.00 91.94 171 PRO A O 1
ATOM 1339 N N . ALA A 1 172 ? -15.503 -6.035 -12.947 1.00 89.31 172 ALA A N 1
ATOM 1340 C CA . ALA A 1 172 ? -16.192 -7.328 -12.908 1.00 89.31 172 ALA A CA 1
ATOM 1341 C C . ALA A 1 172 ? -17.723 -7.182 -12.807 1.00 89.31 172 ALA A C 1
ATOM 1343 O O . ALA A 1 172 ? -18.466 -8.083 -13.203 1.00 89.31 172 ALA A O 1
ATOM 1344 N N . SER A 1 173 ? -18.201 -6.039 -12.302 1.00 87.00 173 SER A N 1
ATOM 1345 C CA . SER A 1 173 ? -19.625 -5.677 -12.236 1.00 87.00 173 SER A CA 1
ATOM 1346 C C . SER A 1 173 ? -20.157 -5.134 -13.558 1.00 87.00 173 SER A C 1
ATOM 1348 O O . SER A 1 173 ? -21.299 -4.688 -13.605 1.00 87.00 173 SER A O 1
ATOM 1350 N N . TRP A 1 174 ? -19.361 -5.100 -14.628 1.00 90.69 174 TRP A N 1
ATOM 1351 C CA . TRP A 1 174 ? -19.796 -4.557 -15.912 1.00 90.69 174 TRP A CA 1
ATOM 1352 C C . TRP A 1 174 ? -20.040 -5.679 -16.914 1.00 90.69 174 TRP A C 1
ATOM 1354 O O . TRP A 1 174 ? -19.129 -6.400 -17.316 1.00 90.69 174 TRP A O 1
ATOM 1364 N N . GLU A 1 175 ? -21.276 -5.779 -17.391 1.00 92.81 175 GLU A N 1
ATOM 1365 C CA . GLU A 1 175 ? -21.582 -6.460 -18.642 1.00 92.81 175 GLU A CA 1
ATOM 1366 C C . GLU A 1 175 ? -21.320 -5.479 -19.793 1.00 92.81 175 GLU A C 1
ATOM 1368 O O . GLU A 1 175 ? -22.159 -4.644 -20.140 1.00 92.81 175 GLU A O 1
ATOM 1373 N N . VAL A 1 176 ? -20.104 -5.521 -20.340 1.00 94.38 176 VAL A N 1
ATOM 1374 C CA . VAL A 1 176 ? -19.663 -4.605 -21.399 1.00 94.38 176 VAL A CA 1
ATOM 1375 C C . VAL A 1 176 ? -20.389 -4.917 -22.709 1.00 94.38 176 VAL A C 1
ATOM 1377 O O . VAL A 1 176 ? -20.285 -6.019 -23.238 1.00 94.38 176 VAL A O 1
ATOM 1380 N N . GLN A 1 177 ? -21.089 -3.924 -23.255 1.00 94.69 177 GLN A N 1
ATOM 1381 C CA . GLN A 1 177 ? -21.811 -4.022 -24.525 1.00 94.69 177 GLN A CA 1
ATOM 1382 C C . GLN A 1 177 ? -20.954 -3.579 -25.710 1.00 94.69 177 GLN A C 1
ATOM 1384 O O . GLN A 1 177 ? -20.946 -4.224 -26.755 1.00 94.69 177 GLN A O 1
ATOM 1389 N N . SER A 1 178 ? -20.234 -2.467 -25.560 1.00 94.56 178 SER A N 1
ATOM 1390 C CA . SER A 1 178 ? -19.311 -1.972 -26.579 1.00 94.56 178 SER A CA 1
ATOM 1391 C C . SER A 1 178 ? -18.196 -1.140 -25.958 1.00 94.56 178 SER A C 1
ATOM 1393 O O . SER A 1 178 ? -18.369 -0.524 -24.904 1.00 94.56 178 SER A O 1
ATOM 1395 N N . VAL A 1 179 ? -17.041 -1.127 -26.622 1.00 96.25 179 VAL A N 1
ATOM 1396 C CA . VAL A 1 179 ? -15.911 -0.263 -26.278 1.00 96.25 179 VAL A CA 1
ATOM 1397 C C . VAL A 1 179 ? -15.406 0.403 -27.550 1.00 96.25 179 VAL A C 1
ATOM 1399 O O . VAL A 1 179 ? -15.288 -0.239 -28.592 1.00 96.25 179 VAL A O 1
ATOM 1402 N N . GLN A 1 180 ? -15.112 1.697 -27.482 1.00 96.62 180 GLN A N 1
ATOM 1403 C CA . GLN A 1 180 ? -14.551 2.456 -28.597 1.00 96.62 180 GLN A CA 1
ATOM 1404 C C . GLN A 1 180 ? -13.320 3.234 -28.142 1.00 96.62 180 GLN A C 1
ATOM 1406 O O . GLN A 1 180 ? -13.391 4.015 -27.195 1.00 96.62 180 GLN A O 1
ATOM 1411 N N . ALA A 1 181 ? -12.205 3.056 -28.847 1.00 96.50 181 ALA A N 1
ATOM 1412 C CA . ALA A 1 181 ? -11.021 3.886 -28.691 1.00 96.50 181 ALA A CA 1
ATOM 1413 C C . ALA A 1 181 ? -11.134 5.124 -29.586 1.00 96.50 181 ALA A C 1
ATOM 1415 O O . ALA A 1 181 ? -11.328 5.005 -30.797 1.00 96.50 181 ALA A O 1
ATOM 1416 N N . ILE A 1 182 ? -11.020 6.309 -28.990 1.00 96.50 182 ILE A N 1
ATOM 1417 C CA . ILE A 1 182 ? -10.989 7.596 -29.686 1.00 96.50 182 ILE A CA 1
ATOM 1418 C C . ILE A 1 182 ? -9.595 8.187 -29.481 1.00 96.50 182 ILE A C 1
ATOM 1420 O O . ILE A 1 182 ? -9.285 8.681 -28.396 1.00 96.50 182 ILE A O 1
ATOM 1424 N N . ILE A 1 183 ? -8.760 8.118 -30.517 1.00 94.56 183 ILE A N 1
ATOM 1425 C CA . ILE A 1 183 ? -7.377 8.600 -30.500 1.00 94.56 183 ILE A CA 1
ATOM 1426 C C . ILE A 1 183 ? -7.301 9.903 -31.281 1.00 94.56 183 ILE A C 1
ATOM 1428 O O . ILE A 1 183 ? -7.555 9.931 -32.486 1.00 94.56 183 ILE A O 1
ATOM 1432 N N . ARG A 1 184 ? -6.949 10.985 -30.593 1.00 93.44 184 ARG A N 1
ATOM 1433 C CA . ARG A 1 184 ? -6.725 12.301 -31.191 1.00 93.44 184 ARG A CA 1
ATOM 1434 C C . ARG A 1 184 ? -5.230 12.546 -31.259 1.00 93.44 184 ARG A C 1
ATOM 1436 O O . ARG A 1 184 ? -4.526 12.329 -30.276 1.00 93.44 184 ARG A O 1
ATOM 1443 N N . PHE A 1 185 ? -4.730 12.960 -32.413 1.00 92.50 185 PHE A N 1
ATOM 1444 C CA . PHE A 1 185 ? -3.292 13.042 -32.647 1.00 92.50 185 PHE A CA 1
ATOM 1445 C C . PHE A 1 185 ? -2.920 14.194 -33.578 1.00 92.50 185 PHE A C 1
ATOM 1447 O O . PHE A 1 185 ? -3.755 14.749 -34.287 1.00 92.50 185 PHE A O 1
ATOM 1454 N N . ARG A 1 186 ? -1.643 14.557 -33.561 1.00 91.94 186 ARG A N 1
ATOM 1455 C CA . ARG A 1 186 ? -0.988 15.457 -34.518 1.00 91.94 186 ARG A CA 1
ATOM 1456 C C . ARG A 1 186 ? 0.369 14.868 -34.873 1.00 91.94 186 ARG A C 1
ATOM 1458 O O . ARG A 1 186 ? 0.957 14.173 -34.052 1.00 91.94 186 ARG A O 1
ATOM 1465 N N . HIS A 1 187 ? 0.900 15.154 -36.046 1.00 91.88 187 HIS A N 1
ATOM 1466 C CA . HIS A 1 187 ? 2.172 14.579 -36.486 1.00 91.88 187 HIS A CA 1
ATOM 1467 C C . HIS A 1 187 ? 3.017 15.603 -37.233 1.00 91.88 187 HIS A C 1
ATOM 1469 O O . HIS A 1 187 ? 2.576 16.716 -37.521 1.00 91.88 187 HIS A O 1
ATOM 1475 N N . SER A 1 188 ? 4.263 15.230 -37.499 1.00 90.69 188 SER A N 1
ATOM 1476 C CA . SER A 1 188 ? 5.207 16.066 -38.227 1.00 90.69 188 SER A CA 1
ATOM 1477 C C . SER A 1 188 ? 4.771 16.302 -39.678 1.00 90.69 188 SER A C 1
ATOM 1479 O O . SER A 1 188 ? 4.449 15.342 -40.379 1.00 90.69 188 SER A O 1
ATOM 1481 N N . PRO A 1 189 ? 4.837 17.544 -40.192 1.00 88.38 189 PRO A N 1
ATOM 1482 C CA . PRO A 1 189 ? 4.486 17.842 -41.584 1.00 88.38 189 PRO A CA 1
ATOM 1483 C C . PRO A 1 189 ? 5.458 17.223 -42.606 1.00 88.38 189 PRO A C 1
ATOM 1485 O O . PRO A 1 189 ? 5.157 17.194 -43.797 1.00 88.38 189 PRO A O 1
ATOM 1488 N N . ASN A 1 190 ? 6.610 16.711 -42.151 1.00 85.94 190 ASN A N 1
ATOM 1489 C CA . ASN A 1 190 ? 7.649 16.116 -42.997 1.00 85.94 190 ASN A CA 1
ATOM 1490 C C . ASN A 1 190 ? 7.458 14.606 -43.237 1.00 85.94 190 ASN A C 1
ATOM 1492 O O . ASN A 1 190 ? 8.298 13.984 -43.892 1.00 85.94 190 ASN A O 1
ATOM 1496 N N . LEU A 1 191 ? 6.395 14.001 -42.692 1.00 88.06 191 LEU A N 1
ATOM 1497 C CA . LEU A 1 191 ? 6.111 12.578 -42.880 1.00 88.06 191 LEU A CA 1
ATOM 1498 C C . LEU A 1 191 ? 5.567 12.278 -44.282 1.00 88.06 191 LEU A C 1
ATOM 1500 O O . LEU A 1 191 ? 4.808 13.047 -44.873 1.00 88.06 191 LEU A O 1
ATOM 1504 N N . VAL A 1 192 ? 5.933 11.108 -44.803 1.00 86.00 192 VAL A N 1
ATOM 1505 C CA . VAL A 1 192 ? 5.509 10.607 -46.112 1.00 86.00 192 VAL A CA 1
ATOM 1506 C C . VAL A 1 192 ? 4.345 9.636 -45.926 1.00 86.00 192 VAL A C 1
ATOM 1508 O O . VAL A 1 192 ? 4.521 8.516 -45.443 1.00 86.00 192 VAL A O 1
ATOM 1511 N N . ALA A 1 193 ? 3.149 10.074 -46.327 1.00 77.50 193 ALA A N 1
ATOM 1512 C CA . ALA A 1 193 ? 1.874 9.406 -46.051 1.00 77.50 193 ALA A CA 1
ATOM 1513 C C . ALA A 1 193 ? 1.803 7.907 -46.411 1.00 77.50 193 ALA A C 1
ATOM 1515 O O . ALA A 1 193 ? 1.334 7.138 -45.575 1.00 77.50 193 ALA A O 1
ATOM 1516 N N . PRO A 1 194 ? 2.270 7.437 -47.591 1.00 79.69 194 PRO A N 1
ATOM 1517 C CA . PRO A 1 194 ? 2.182 6.013 -47.942 1.00 79.69 194 PRO A CA 1
ATOM 1518 C C . PRO A 1 194 ? 3.037 5.096 -47.058 1.00 79.69 194 PRO A C 1
ATOM 1520 O O . PRO A 1 194 ? 2.875 3.882 -47.095 1.00 79.69 194 PRO A O 1
ATOM 1523 N N . GLN A 1 195 ? 3.978 5.665 -46.303 1.00 83.94 195 GLN A N 1
ATOM 1524 C CA . GLN A 1 195 ? 4.963 4.937 -45.502 1.00 83.94 195 GLN A CA 1
ATOM 1525 C C . GLN A 1 195 ? 4.890 5.302 -44.015 1.00 83.94 195 GLN A C 1
ATOM 1527 O O . GLN A 1 195 ? 5.711 4.825 -43.233 1.00 83.94 195 GLN A O 1
ATOM 1532 N N . SER A 1 196 ? 3.925 6.145 -43.634 1.00 89.81 196 SER A N 1
ATOM 1533 C CA . SER A 1 196 ? 3.747 6.619 -42.266 1.00 89.81 196 SER A CA 1
ATOM 1534 C C . SER A 1 196 ? 2.316 6.363 -41.809 1.00 89.81 196 SER A C 1
ATOM 1536 O O . SER A 1 196 ? 1.366 6.851 -42.424 1.00 89.81 196 SER A O 1
ATOM 1538 N N . ASN A 1 197 ? 2.149 5.602 -40.734 1.00 93.19 197 ASN A N 1
ATOM 1539 C CA . ASN A 1 197 ? 0.850 5.216 -40.205 1.00 93.19 197 ASN A CA 1
ATOM 1540 C C . ASN A 1 197 ? 0.819 5.300 -38.674 1.00 93.19 197 ASN A C 1
ATOM 1542 O O . ASN A 1 197 ? 1.842 5.203 -37.997 1.00 93.19 197 ASN A O 1
ATOM 1546 N N . LEU A 1 198 ? -0.382 5.493 -38.141 1.00 94.69 198 LEU A N 1
ATOM 1547 C CA . LEU A 1 198 ? -0.678 5.379 -36.723 1.00 94.69 198 LEU A CA 1
ATOM 1548 C C . LEU A 1 198 ? -1.639 4.213 -36.532 1.00 94.69 198 LEU A C 1
ATOM 1550 O O . LEU A 1 198 ? -2.759 4.238 -37.040 1.00 94.69 198 LEU A O 1
ATOM 1554 N N . THR A 1 199 ? -1.197 3.198 -35.803 1.00 96.06 199 THR A N 1
ATOM 1555 C CA . THR A 1 199 ? -1.933 1.953 -35.590 1.00 96.06 199 THR A CA 1
ATOM 1556 C C . THR A 1 199 ? -2.328 1.823 -34.126 1.00 96.06 199 THR A C 1
ATOM 1558 O O . THR A 1 199 ? -1.509 2.031 -33.234 1.00 96.06 199 THR A O 1
ATOM 1561 N N . VAL A 1 200 ? -3.583 1.452 -33.874 1.00 96.62 200 VAL A N 1
ATOM 1562 C CA . VAL A 1 200 ? -4.088 1.145 -32.529 1.00 96.62 200 VAL A CA 1
ATOM 1563 C C . VAL A 1 200 ? -4.165 -0.363 -32.366 1.00 96.62 200 VAL A C 1
ATOM 1565 O O . VAL A 1 200 ? -4.795 -1.053 -33.176 1.00 96.62 200 VAL A O 1
ATOM 1568 N N . ARG A 1 201 ? -3.546 -0.872 -31.304 1.00 95.69 201 ARG A N 1
ATOM 1569 C CA . ARG A 1 201 ? -3.575 -2.284 -30.920 1.00 95.69 201 ARG A CA 1
ATOM 1570 C C . ARG A 1 201 ? -4.226 -2.421 -29.549 1.00 95.69 201 ARG A C 1
ATOM 1572 O O . ARG A 1 201 ? -4.043 -1.558 -28.697 1.00 95.69 201 ARG A O 1
ATOM 1579 N N . VAL A 1 202 ? -4.970 -3.498 -29.333 1.00 95.81 202 VAL A N 1
ATOM 1580 C CA . VAL A 1 202 ? -5.459 -3.892 -28.005 1.00 95.81 202 VAL A CA 1
ATOM 1581 C C . VAL A 1 202 ? -5.029 -5.325 -27.752 1.00 95.81 202 VAL A C 1
ATOM 1583 O O . VAL A 1 202 ? -5.301 -6.187 -28.587 1.00 95.81 202 VAL A O 1
ATOM 1586 N N . ASN A 1 203 ? -4.346 -5.572 -26.633 1.00 93.62 203 ASN A N 1
ATOM 1587 C CA . ASN A 1 203 ? -3.797 -6.888 -26.282 1.00 93.62 203 ASN A CA 1
ATOM 1588 C C . ASN A 1 203 ? -3.029 -7.509 -27.468 1.00 93.62 203 ASN A C 1
ATOM 1590 O O . ASN A 1 203 ? -3.353 -8.597 -27.939 1.00 93.62 203 ASN A O 1
ATOM 1594 N N . GLU A 1 204 ? -2.077 -6.745 -28.020 1.00 90.12 204 GLU A N 1
ATOM 1595 C CA . GLU A 1 204 ? -1.260 -7.079 -29.203 1.00 90.12 204 GLU A CA 1
ATOM 1596 C C . GLU A 1 204 ? -2.028 -7.261 -30.535 1.00 90.12 204 GLU A C 1
ATOM 1598 O O . GLU A 1 204 ? -1.411 -7.410 -31.593 1.00 90.12 204 GLU A O 1
ATOM 1603 N N . THR A 1 205 ? -3.358 -7.155 -30.547 1.00 95.25 205 THR A N 1
ATOM 1604 C CA . THR A 1 205 ? -4.176 -7.278 -31.763 1.00 95.25 205 THR A CA 1
ATOM 1605 C C . THR A 1 205 ? -4.380 -5.917 -32.421 1.00 95.25 205 THR A C 1
ATOM 1607 O O . THR A 1 205 ? -4.928 -5.006 -31.804 1.00 95.25 205 THR A O 1
ATOM 1610 N N . SER A 1 206 ? -3.968 -5.761 -33.682 1.00 95.88 206 SER A N 1
ATOM 1611 C CA . SER A 1 206 ? -4.167 -4.522 -34.451 1.00 95.88 206 SER A CA 1
ATOM 1612 C C . SER A 1 206 ? -5.630 -4.346 -34.850 1.00 95.88 206 SER A C 1
ATOM 1614 O O . SER A 1 206 ? -6.177 -5.168 -35.580 1.00 95.88 206 SER A O 1
ATOM 1616 N N . LEU A 1 207 ? -6.255 -3.261 -34.389 1.00 95.06 207 LEU A N 1
ATOM 1617 C CA . LEU A 1 207 ? -7.682 -3.002 -34.602 1.00 95.06 207 LEU A CA 1
ATOM 1618 C C . LEU A 1 207 ? -7.955 -1.996 -35.724 1.00 95.06 207 LEU A C 1
ATOM 1620 O O . LEU A 1 207 ? -8.997 -2.049 -36.370 1.00 95.06 207 LEU A O 1
ATOM 1624 N N . GLY A 1 208 ? -7.030 -1.068 -35.962 1.00 91.94 208 GLY A N 1
ATOM 1625 C CA . GLY A 1 208 ? -7.156 -0.083 -37.029 1.00 91.94 208 GLY A CA 1
ATOM 1626 C C . GLY A 1 208 ? -5.866 0.694 -37.245 1.00 91.94 208 GLY A C 1
ATOM 1627 O O . GLY A 1 208 ? -5.039 0.792 -36.337 1.00 91.94 208 GLY A O 1
ATOM 1628 N N . SER A 1 209 ? -5.722 1.282 -38.433 1.00 93.25 209 SER A N 1
ATOM 1629 C CA . SER A 1 209 ? -4.595 2.146 -38.789 1.00 93.25 209 SER A CA 1
ATOM 1630 C C . SER A 1 209 ? -5.064 3.351 -39.606 1.00 93.25 209 SER A C 1
ATOM 1632 O O . SER A 1 209 ? -6.000 3.230 -40.398 1.00 93.25 209 SER A O 1
ATOM 1634 N N . VAL A 1 210 ? -4.433 4.509 -39.411 1.00 92.69 210 VAL A N 1
ATOM 1635 C CA . VAL A 1 210 ? -4.666 5.722 -40.208 1.00 92.69 210 VAL A CA 1
ATOM 1636 C C . VAL A 1 210 ? -3.349 6.234 -40.797 1.00 92.69 210 VAL A C 1
ATOM 1638 O O . VAL A 1 210 ? -2.335 6.244 -40.095 1.00 92.69 210 VAL A O 1
ATOM 1641 N N . PRO A 1 211 ? -3.324 6.664 -42.071 1.00 91.56 211 PRO A N 1
ATOM 1642 C CA . PRO A 1 211 ? -2.128 7.251 -42.656 1.00 91.56 211 PRO A CA 1
ATOM 1643 C C . PRO A 1 211 ? -1.840 8.624 -42.033 1.00 91.56 211 PRO A C 1
ATOM 1645 O O . PRO A 1 211 ? -2.741 9.440 -41.830 1.00 91.56 211 PRO A O 1
ATOM 1648 N N . LEU A 1 212 ? -0.566 8.905 -41.775 1.00 88.62 212 LEU A N 1
ATOM 1649 C CA . LEU A 1 212 ? -0.092 10.196 -41.272 1.00 88.62 212 LEU A CA 1
ATOM 1650 C C . LEU A 1 212 ? 0.138 11.138 -42.463 1.00 88.62 212 LEU A C 1
ATOM 1652 O O . LEU A 1 212 ? 1.263 11.322 -42.923 1.00 88.62 212 LEU A O 1
ATOM 1656 N N . SER A 1 213 ? -0.958 11.646 -43.038 1.00 70.50 213 SER A N 1
ATOM 1657 C CA . SER A 1 213 ? -0.963 12.260 -44.377 1.00 70.50 213 SER A CA 1
ATOM 1658 C C . SER A 1 213 ? -1.248 13.760 -44.437 1.00 70.50 213 SER A C 1
ATOM 1660 O O . SER A 1 213 ? -1.157 14.348 -45.516 1.00 70.50 213 SER A O 1
ATOM 1662 N N . GLN A 1 214 ? -1.619 14.392 -43.322 1.00 62.91 214 GLN A N 1
ATOM 1663 C CA . GLN A 1 214 ? -1.942 15.822 -43.321 1.00 62.91 214 GLN A CA 1
ATOM 1664 C C . GLN A 1 214 ? -0.652 16.648 -43.260 1.00 62.91 214 GLN A C 1
ATOM 1666 O O . GLN A 1 214 ? 0.158 16.450 -42.358 1.00 62.91 214 GLN A O 1
ATOM 1671 N N . ARG A 1 215 ? -0.453 17.548 -44.234 1.00 60.84 215 ARG A N 1
ATOM 1672 C CA . ARG A 1 215 ? 0.673 18.504 -44.246 1.00 60.84 215 ARG A CA 1
ATOM 1673 C C . ARG A 1 215 ? 0.487 19.645 -43.242 1.00 60.84 215 ARG A C 1
ATOM 1675 O O . ARG A 1 215 ? 1.460 20.298 -42.882 1.00 60.84 215 ARG A O 1
ATOM 1682 N N . ASP A 1 216 ? -0.743 19.858 -42.782 1.00 59.69 216 ASP A N 1
ATOM 1683 C CA . ASP A 1 216 ? -1.071 20.861 -41.777 1.00 59.69 216 ASP A CA 1
ATOM 1684 C C . ASP A 1 216 ? -0.987 20.251 -40.372 1.00 59.69 216 ASP A C 1
ATOM 1686 O O . ASP A 1 216 ? -1.351 19.093 -40.170 1.00 59.69 216 ASP A O 1
ATOM 1690 N N . LEU A 1 217 ? -0.579 21.048 -39.378 1.00 65.81 217 LEU A N 1
ATOM 1691 C CA . LEU A 1 217 ? -0.522 20.682 -37.949 1.00 65.81 217 LEU A CA 1
ATOM 1692 C C . LEU A 1 217 ? -1.920 20.499 -37.305 1.00 65.81 217 LEU A C 1
ATOM 1694 O O . LEU A 1 217 ? -2.100 20.722 -36.104 1.00 65.81 217 LEU A O 1
ATOM 1698 N N . ASN A 1 218 ? -2.922 20.130 -38.103 1.00 81.25 218 ASN A N 1
ATOM 1699 C CA . ASN A 1 218 ? -4.290 19.912 -37.669 1.00 81.25 218 ASN A CA 1
ATOM 1700 C C . ASN A 1 218 ? -4.390 18.662 -36.790 1.00 81.25 218 ASN A C 1
ATOM 1702 O O . ASN A 1 218 ? -3.601 17.722 -36.881 1.00 81.25 218 ASN A O 1
ATOM 1706 N N . ILE A 1 219 ? -5.388 18.668 -35.912 1.00 88.75 219 ILE A N 1
ATOM 1707 C CA . ILE A 1 219 ? -5.668 17.541 -35.028 1.00 88.75 219 ILE A CA 1
ATOM 1708 C C . ILE A 1 219 ? -6.459 16.497 -35.820 1.00 88.75 219 ILE A C 1
ATOM 1710 O O . ILE A 1 219 ? -7.602 16.743 -36.204 1.00 88.75 219 ILE A O 1
ATOM 1714 N N . GLY A 1 220 ? -5.850 15.336 -36.046 1.00 89.38 220 GLY A N 1
ATOM 1715 C CA . GLY A 1 220 ? -6.508 14.142 -36.562 1.00 89.38 220 GLY A CA 1
ATOM 1716 C C . GLY A 1 220 ? -7.262 13.396 -35.461 1.00 89.38 220 GLY A C 1
ATOM 1717 O O . GLY A 1 220 ? -6.934 13.498 -34.278 1.00 89.38 220 GLY A O 1
ATOM 1718 N N . GLU A 1 221 ? -8.276 12.626 -35.851 1.00 92.44 221 GLU A N 1
ATOM 1719 C CA . GLU A 1 221 ? -9.052 11.789 -34.937 1.00 92.44 221 GLU A CA 1
ATOM 1720 C C . GLU A 1 221 ? -9.336 10.427 -35.569 1.00 92.44 221 GLU A C 1
ATOM 1722 O O . GLU A 1 221 ? -9.796 10.327 -36.705 1.00 92.44 221 GLU A O 1
ATOM 1727 N N . MET A 1 222 ? -9.080 9.374 -34.803 1.00 92.88 222 MET A N 1
ATOM 1728 C CA . MET A 1 222 ? -9.296 7.987 -35.177 1.00 92.88 222 MET A CA 1
ATOM 1729 C C . MET A 1 222 ? -10.259 7.348 -34.179 1.00 92.88 222 MET A C 1
ATOM 1731 O O . MET A 1 222 ? -10.029 7.391 -32.971 1.00 92.88 222 MET A O 1
ATOM 1735 N N . ARG A 1 223 ? -11.337 6.742 -34.684 1.00 96.31 223 ARG A N 1
ATOM 1736 C CA . ARG A 1 223 ? -12.298 5.976 -33.882 1.00 96.31 223 ARG A CA 1
ATOM 1737 C C . ARG A 1 223 ? -12.188 4.504 -34.241 1.00 96.31 223 ARG A C 1
ATOM 1739 O O . ARG A 1 223 ? -12.421 4.145 -35.391 1.00 96.31 223 ARG A O 1
ATOM 1746 N N . VAL A 1 224 ? -11.874 3.664 -33.264 1.00 95.75 224 VAL A N 1
ATOM 1747 C CA . VAL A 1 224 ? -11.688 2.225 -33.469 1.00 95.75 224 VAL A CA 1
ATOM 1748 C C . VAL A 1 224 ? -12.599 1.458 -32.514 1.00 95.75 224 VAL A C 1
ATOM 1750 O O . VAL A 1 224 ? -12.466 1.629 -31.299 1.00 95.75 224 VAL A O 1
ATOM 1753 N N . PRO A 1 225 ? -13.552 0.648 -33.009 1.00 96.50 225 PRO A N 1
ATOM 1754 C CA . PRO A 1 225 ? -14.308 -0.245 -32.142 1.00 96.50 225 PRO A CA 1
ATOM 1755 C C . PRO A 1 225 ? -13.371 -1.320 -31.578 1.00 96.50 225 PRO A C 1
ATOM 1757 O O . PRO A 1 225 ? -12.571 -1.896 -32.311 1.00 96.50 225 PRO A O 1
ATOM 1760 N N . VAL A 1 226 ? -13.475 -1.588 -30.279 1.00 96.69 226 VAL A N 1
ATOM 1761 C CA . VAL A 1 226 ? -12.738 -2.654 -29.595 1.00 96.69 226 VAL A CA 1
ATOM 1762 C C . VAL A 1 226 ? -13.695 -3.833 -29.398 1.00 96.69 226 VAL A C 1
ATOM 1764 O O . VAL A 1 226 ? -14.652 -3.712 -28.626 1.00 96.69 226 VAL A O 1
ATOM 1767 N N . PRO A 1 227 ? -13.487 -4.962 -30.100 1.00 95.31 227 PRO A N 1
ATOM 1768 C CA . PRO A 1 227 ? -14.307 -6.156 -29.931 1.00 95.31 227 PRO A CA 1
ATOM 1769 C C . PRO A 1 227 ? -14.302 -6.648 -28.477 1.00 95.31 227 PRO A C 1
ATOM 1771 O O . PRO A 1 227 ? -13.242 -6.855 -27.887 1.00 95.31 227 PRO A O 1
ATOM 1774 N N . VAL A 1 228 ? -15.486 -6.862 -27.892 1.00 94.31 228 VAL A N 1
ATOM 1775 C CA . VAL A 1 228 ? -15.629 -7.248 -26.472 1.00 94.31 228 VAL A CA 1
ATOM 1776 C C . VAL A 1 228 ? -14.977 -8.605 -26.174 1.00 94.31 228 VAL A C 1
ATOM 1778 O O . VAL A 1 228 ? -14.465 -8.812 -25.080 1.00 94.31 228 VAL A O 1
ATOM 1781 N N . ASN A 1 229 ? -14.921 -9.508 -27.156 1.00 94.12 229 ASN A N 1
ATOM 1782 C CA . ASN A 1 229 ? -14.257 -10.810 -27.042 1.00 94.12 229 ASN A CA 1
ATOM 1783 C C . ASN A 1 229 ? -12.722 -10.725 -26.939 1.00 94.12 229 ASN A C 1
ATOM 1785 O O . ASN A 1 229 ? -12.101 -11.715 -26.565 1.00 94.12 229 ASN A O 1
ATOM 1789 N N . LEU A 1 230 ? -12.111 -9.577 -27.256 1.00 93.75 230 LEU A N 1
ATOM 1790 C CA . LEU A 1 230 ? -10.680 -9.339 -27.031 1.00 93.75 230 LEU A CA 1
ATOM 1791 C C . LEU A 1 230 ? -10.383 -8.813 -25.620 1.00 93.75 230 LEU A C 1
ATOM 1793 O O . LEU A 1 230 ? -9.216 -8.780 -25.226 1.00 93.75 230 LEU A O 1
ATOM 1797 N N . LEU A 1 231 ? -11.411 -8.394 -24.869 1.00 94.38 231 LEU A N 1
ATOM 1798 C CA . LEU A 1 231 ? -11.242 -7.834 -23.532 1.00 94.38 231 LEU A CA 1
ATOM 1799 C C . LEU A 1 231 ? -11.043 -8.931 -22.486 1.00 94.38 231 LEU A C 1
ATOM 1801 O O . LEU A 1 231 ? -11.888 -9.807 -22.288 1.00 94.38 231 LEU A O 1
ATOM 1805 N N . GLN A 1 232 ? -9.949 -8.804 -21.754 1.00 94.81 232 GLN A N 1
ATOM 1806 C CA . GLN A 1 232 ? -9.613 -9.558 -20.555 1.00 94.81 232 GLN A CA 1
ATOM 1807 C C . GLN A 1 232 ? -9.917 -8.702 -19.314 1.00 94.81 232 GLN A C 1
ATOM 1809 O O . GLN A 1 232 ? -10.472 -7.605 -19.423 1.00 94.81 232 GLN A O 1
ATOM 1814 N N . ASP A 1 233 ? -9.568 -9.183 -18.123 1.00 93.62 233 ASP A N 1
ATOM 1815 C CA . ASP A 1 233 ? -9.701 -8.390 -16.892 1.00 93.62 233 ASP A CA 1
ATOM 1816 C C . ASP A 1 233 ? -8.715 -7.214 -16.869 1.00 93.62 233 ASP A C 1
ATOM 1818 O O . ASP A 1 233 ? -9.090 -6.095 -16.516 1.00 93.62 233 ASP A O 1
ATOM 1822 N N . TYR A 1 234 ? -7.486 -7.453 -17.329 1.00 94.56 234 TYR A N 1
ATOM 1823 C CA . TYR A 1 234 ? -6.452 -6.446 -17.548 1.00 94.56 234 TYR A CA 1
ATOM 1824 C C . TYR A 1 234 ? -6.129 -6.381 -19.034 1.00 94.56 234 TYR A C 1
ATOM 1826 O O . TYR A 1 234 ? -5.909 -7.405 -19.673 1.00 94.56 234 TYR A O 1
ATOM 1834 N N . ASN A 1 235 ? -6.124 -5.176 -19.585 1.00 94.38 235 ASN A N 1
ATOM 1835 C CA . ASN A 1 235 ? -5.947 -4.938 -21.006 1.00 94.38 235 ASN A CA 1
ATOM 1836 C C . ASN A 1 235 ? -4.904 -3.855 -21.230 1.00 94.38 235 ASN A C 1
ATOM 1838 O O . ASN A 1 235 ? -4.697 -2.987 -20.382 1.00 94.38 235 ASN A O 1
ATOM 1842 N N . GLU A 1 236 ? -4.316 -3.862 -22.414 1.00 93.88 236 GLU A N 1
ATOM 1843 C CA . GLU A 1 236 ? -3.411 -2.821 -22.872 1.00 93.88 236 GLU A CA 1
ATOM 1844 C C . GLU A 1 236 ? -3.903 -2.270 -24.205 1.00 93.88 236 GLU A C 1
ATOM 1846 O O . GLU A 1 236 ? -4.189 -3.034 -25.128 1.00 93.88 236 GLU A O 1
ATOM 1851 N N . VAL A 1 237 ? -3.995 -0.944 -24.314 1.00 93.69 237 VAL A N 1
ATOM 1852 C CA . VAL A 1 237 ? -4.124 -0.250 -25.596 1.00 93.69 237 VAL A CA 1
ATOM 1853 C C . VAL A 1 237 ? -2.770 0.340 -25.971 1.00 93.69 237 VAL A C 1
ATOM 1855 O O . VAL A 1 237 ? -2.206 1.145 -25.231 1.00 93.69 237 VAL A O 1
ATOM 1858 N N . ALA A 1 238 ? -2.247 -0.066 -27.124 1.00 92.94 238 ALA A N 1
ATOM 1859 C CA . ALA A 1 238 ? -1.000 0.438 -27.671 1.00 92.94 238 ALA A CA 1
ATOM 1860 C C . ALA A 1 238 ? -1.270 1.330 -28.885 1.00 92.94 238 ALA A C 1
ATOM 1862 O O . ALA A 1 238 ? -2.064 0.988 -29.766 1.00 92.94 238 ALA A O 1
ATOM 1863 N N . VAL A 1 239 ? -0.593 2.473 -28.936 1.00 93.81 239 VAL A N 1
ATOM 1864 C CA . VAL A 1 239 ? -0.566 3.366 -30.094 1.00 93.81 239 VAL A CA 1
ATOM 1865 C C . VAL A 1 239 ? 0.827 3.286 -30.704 1.00 93.81 239 VAL A C 1
ATOM 1867 O O . VAL A 1 239 ? 1.810 3.671 -30.072 1.00 93.81 239 VAL A O 1
ATOM 1870 N N . VAL A 1 240 ? 0.901 2.769 -31.928 1.00 94.12 240 VAL A N 1
ATOM 1871 C CA . VAL A 1 240 ? 2.145 2.511 -32.658 1.00 94.12 240 VAL A CA 1
ATOM 1872 C C . VAL A 1 240 ? 2.233 3.472 -33.835 1.00 94.12 240 VAL A C 1
ATOM 1874 O O . VAL A 1 240 ? 1.393 3.432 -34.732 1.00 94.12 240 VAL A O 1
ATOM 1877 N N . ALA A 1 241 ? 3.244 4.334 -33.836 1.00 92.25 241 ALA A N 1
ATOM 1878 C CA . ALA A 1 241 ? 3.564 5.216 -34.946 1.00 92.25 241 ALA A CA 1
ATOM 1879 C C . ALA A 1 241 ? 4.703 4.609 -35.769 1.00 92.25 241 ALA A C 1
ATOM 1881 O O . ALA A 1 241 ? 5.830 4.471 -35.288 1.00 92.25 241 ALA A O 1
ATOM 1882 N N . GLN A 1 242 ? 4.408 4.287 -37.024 1.00 90.56 242 GLN A N 1
ATOM 1883 C CA . GLN A 1 242 ? 5.408 4.017 -38.046 1.00 90.56 242 GLN A CA 1
ATOM 1884 C C . GLN A 1 242 ? 5.589 5.297 -38.859 1.00 90.56 242 GLN A C 1
ATOM 1886 O O . GLN A 1 242 ? 4.616 5.852 -39.362 1.00 90.56 242 GLN A O 1
ATOM 1891 N N . GLN A 1 243 ? 6.811 5.807 -38.955 1.00 89.12 243 GLN A N 1
ATOM 1892 C CA . GLN A 1 243 ? 7.083 7.159 -39.438 1.00 89.12 243 GLN A CA 1
ATOM 1893 C C . GLN A 1 243 ? 8.241 7.145 -40.425 1.00 89.12 243 GLN A C 1
ATOM 1895 O O . GLN A 1 243 ? 9.265 6.512 -40.180 1.00 89.12 243 GLN A O 1
ATOM 1900 N N . ARG A 1 244 ? 8.109 7.869 -41.535 1.00 85.00 244 ARG A N 1
ATOM 1901 C CA . ARG A 1 244 ? 9.183 8.008 -42.519 1.00 85.00 244 ARG A CA 1
ATOM 1902 C C . ARG A 1 244 ? 9.191 9.401 -43.130 1.00 85.00 244 ARG A C 1
ATOM 1904 O O . ARG A 1 244 ? 8.138 9.923 -43.487 1.00 85.00 244 ARG A O 1
ATOM 1911 N N . THR A 1 245 ? 10.376 9.985 -43.259 1.00 83.56 245 THR A N 1
ATOM 1912 C CA . THR A 1 245 ? 10.614 11.255 -43.955 1.00 83.56 245 THR A CA 1
ATOM 1913 C C . THR A 1 245 ? 10.997 11.005 -45.416 1.00 83.56 245 THR A C 1
ATOM 1915 O O . THR A 1 245 ? 11.303 9.878 -45.814 1.00 83.56 245 THR A O 1
ATOM 1918 N N . ALA A 1 246 ? 10.913 12.043 -46.249 1.00 72.81 246 ALA A N 1
ATOM 1919 C CA . ALA A 1 246 ? 11.259 11.948 -47.666 1.00 72.81 246 ALA A CA 1
ATOM 1920 C C . ALA A 1 246 ? 12.782 11.810 -47.862 1.00 72.81 246 ALA A C 1
ATOM 1922 O O . ALA A 1 246 ? 13.541 12.622 -47.341 1.00 72.81 246 ALA A O 1
ATOM 1923 N N . GLY A 1 247 ? 13.217 10.804 -48.632 1.00 67.69 247 GLY A N 1
ATOM 1924 C CA . GLY A 1 247 ? 14.624 10.549 -48.977 1.00 67.69 247 GLY A CA 1
ATOM 1925 C C . GLY A 1 247 ? 14.926 9.061 -49.216 1.00 67.69 247 GLY A C 1
ATOM 1926 O O . GLY A 1 247 ? 14.207 8.191 -48.718 1.00 67.69 247 GLY A O 1
ATOM 1927 N N . ASP A 1 248 ? 15.993 8.763 -49.966 1.00 60.81 248 ASP A N 1
ATOM 1928 C CA . ASP A 1 248 ? 16.392 7.385 -50.318 1.00 60.81 248 ASP A CA 1
ATOM 1929 C C . ASP A 1 248 ? 16.891 6.579 -49.103 1.00 60.81 248 ASP A C 1
ATOM 1931 O O . ASP A 1 248 ? 16.756 5.355 -49.062 1.00 60.81 248 ASP A O 1
ATOM 1935 N N . CYS A 1 249 ? 17.392 7.263 -48.066 1.00 62.62 249 CYS A N 1
ATOM 1936 C CA . CYS A 1 249 ? 17.734 6.669 -46.776 1.00 62.62 249 CYS A CA 1
ATOM 1937 C C . CYS A 1 249 ? 17.332 7.630 -45.645 1.00 62.62 249 CYS A C 1
ATOM 1939 O O . CYS A 1 249 ? 17.880 8.724 -45.523 1.00 62.62 249 CYS A O 1
ATOM 1941 N N . SER A 1 250 ? 16.327 7.248 -44.855 1.00 60.53 250 SER A N 1
ATOM 1942 C CA . SER A 1 250 ? 15.849 8.028 -43.710 1.00 60.53 250 SER A CA 1
ATOM 1943 C C . SER A 1 250 ? 16.731 7.758 -42.492 1.00 60.53 250 SER A C 1
ATOM 1945 O O . SER A 1 250 ? 16.873 6.599 -42.101 1.00 60.53 250 SER A O 1
ATOM 1947 N N . ASP A 1 251 ? 17.285 8.804 -41.876 1.00 67.38 251 ASP A N 1
ATOM 1948 C CA . ASP A 1 251 ? 17.913 8.695 -40.555 1.00 67.38 251 ASP A CA 1
ATOM 1949 C C . ASP A 1 251 ? 16.862 8.226 -39.532 1.00 67.38 251 ASP A C 1
ATOM 1951 O O . ASP A 1 251 ? 15.801 8.836 -39.390 1.00 67.38 251 ASP A O 1
ATOM 1955 N N . LEU A 1 252 ? 17.154 7.128 -38.827 1.00 66.44 252 LEU A N 1
ATOM 1956 C CA . LEU A 1 252 ? 16.266 6.519 -37.828 1.00 66.44 252 LEU A CA 1
ATOM 1957 C C . LEU A 1 252 ? 15.932 7.479 -36.674 1.00 66.44 252 LEU A C 1
ATOM 1959 O O . LEU A 1 252 ? 14.884 7.333 -36.040 1.00 66.44 252 LEU A O 1
ATOM 1963 N N . ASN A 1 253 ? 16.812 8.454 -36.423 1.00 67.56 253 ASN A N 1
ATOM 1964 C CA . ASN A 1 253 ? 16.716 9.425 -35.336 1.00 67.56 253 ASN A CA 1
ATOM 1965 C C . ASN A 1 253 ? 16.426 10.853 -35.820 1.00 67.56 253 ASN A C 1
ATOM 1967 O O . ASN A 1 253 ? 16.599 11.796 -35.042 1.00 67.56 253 ASN A O 1
ATOM 1971 N N . ASP A 1 254 ? 15.979 11.033 -37.068 1.00 78.75 254 ASP A N 1
ATOM 1972 C CA . ASP A 1 254 ? 15.606 12.350 -37.587 1.00 78.75 254 ASP A CA 1
ATOM 1973 C C . ASP A 1 254 ? 14.593 13.019 -36.627 1.00 78.75 254 ASP A C 1
ATOM 1975 O O . ASP A 1 254 ? 13.519 12.460 -36.367 1.00 78.75 254 ASP A O 1
ATOM 1979 N N . PRO A 1 255 ? 14.894 14.213 -36.071 1.00 82.25 255 PRO A N 1
ATOM 1980 C CA . PRO A 1 255 ? 13.998 14.907 -35.147 1.00 82.25 255 PRO A CA 1
ATOM 1981 C C . PRO A 1 255 ? 12.648 15.279 -35.780 1.00 82.25 255 PRO A C 1
ATOM 1983 O O . PRO A 1 255 ? 11.710 15.630 -35.057 1.00 82.25 255 PRO A O 1
ATOM 1986 N N . ALA A 1 256 ? 12.518 15.195 -37.107 1.00 85.62 256 ALA A N 1
ATOM 1987 C CA . ALA A 1 256 ? 11.265 15.331 -37.832 1.00 85.62 256 ALA A CA 1
ATOM 1988 C C . ALA A 1 256 ? 10.367 14.079 -37.771 1.00 85.62 256 ALA A C 1
ATOM 1990 O O . ALA A 1 256 ? 9.207 14.178 -38.164 1.00 85.62 256 ALA A O 1
ATOM 1991 N N . LEU A 1 257 ? 10.828 12.933 -37.259 1.00 88.62 257 LEU A N 1
ATOM 1992 C CA . LEU A 1 257 ? 10.015 11.726 -37.065 1.00 88.62 257 LEU A CA 1
ATOM 1993 C C . LEU A 1 257 ? 9.272 11.796 -35.732 1.00 88.62 257 LEU A C 1
ATOM 1995 O O . LEU A 1 257 ? 9.749 11.295 -34.714 1.00 88.62 257 LEU A O 1
ATOM 1999 N N . TRP A 1 258 ? 8.108 12.446 -35.710 1.00 91.25 258 TRP A N 1
ATOM 2000 C CA . TRP A 1 258 ? 7.291 12.502 -34.502 1.00 91.25 258 TRP A CA 1
ATOM 2001 C C . TRP A 1 258 ? 5.783 12.545 -34.758 1.00 91.25 258 TRP A C 1
ATOM 2003 O O . TRP A 1 258 ? 5.297 13.195 -35.686 1.00 91.25 258 TRP A O 1
ATOM 2013 N N . THR A 1 259 ? 5.054 11.899 -33.850 1.00 92.69 259 THR A N 1
ATOM 2014 C CA . THR A 1 259 ? 3.596 11.923 -33.723 1.00 92.69 259 THR A CA 1
ATOM 2015 C C . THR A 1 259 ? 3.253 12.147 -32.259 1.00 92.69 259 THR A C 1
ATOM 2017 O O . THR A 1 259 ? 3.911 11.624 -31.370 1.00 92.69 259 THR A O 1
ATOM 2020 N N . GLU A 1 260 ? 2.254 12.963 -31.974 1.00 91.38 260 GLU A N 1
ATOM 2021 C CA . GLU A 1 260 ? 1.817 13.300 -30.626 1.00 91.38 260 GLU A CA 1
ATOM 2022 C C . GLU A 1 260 ? 0.352 12.915 -30.453 1.00 91.38 260 GLU A C 1
ATOM 2024 O O . GLU A 1 260 ? -0.511 13.375 -31.201 1.00 91.38 260 GLU A O 1
ATOM 2029 N N . VAL A 1 261 ? 0.083 12.077 -29.455 1.00 91.69 261 VAL A N 1
ATOM 2030 C CA . VAL A 1 261 ? -1.263 11.707 -29.020 1.00 91.69 261 VAL A CA 1
ATOM 2031 C C . VAL A 1 261 ? -1.719 12.717 -27.976 1.00 91.69 261 VAL A C 1
ATOM 2033 O O . VAL A 1 261 ? -1.006 13.015 -27.014 1.00 91.69 261 VAL A O 1
ATOM 2036 N N . LEU A 1 262 ? -2.914 13.259 -28.177 1.00 90.06 262 LEU A N 1
ATOM 2037 C CA . LEU A 1 262 ? -3.459 14.311 -27.337 1.00 90.06 262 LEU A CA 1
ATOM 2038 C C . LEU A 1 262 ? -4.075 13.750 -26.044 1.00 90.06 262 LEU A C 1
ATOM 2040 O O . LEU A 1 262 ? -4.661 12.660 -26.074 1.00 90.06 262 LEU A O 1
ATOM 2044 N N . PRO A 1 263 ? -4.010 14.498 -24.922 1.00 87.00 263 PRO A N 1
ATOM 2045 C CA . PRO A 1 263 ? -4.489 14.027 -23.616 1.00 87.00 263 PRO A CA 1
ATOM 2046 C C . PRO A 1 263 ? -6.006 13.781 -23.526 1.00 87.00 263 PRO A C 1
ATOM 2048 O O . PRO A 1 263 ? -6.459 13.095 -22.611 1.00 87.00 263 PRO A O 1
ATOM 2051 N N . ASP A 1 264 ? -6.793 14.335 -24.454 1.00 89.31 264 ASP A N 1
ATOM 2052 C CA . ASP A 1 264 ? -8.247 14.154 -24.568 1.00 89.31 264 ASP A CA 1
ATOM 2053 C C . ASP A 1 264 ? -8.654 12.880 -25.338 1.00 89.31 264 ASP A C 1
ATOM 2055 O O . ASP A 1 264 ? -9.846 12.603 -25.508 1.00 89.31 264 ASP A O 1
ATOM 2059 N N . SER A 1 265 ? -7.676 12.076 -25.771 1.00 93.31 265 SER A N 1
ATOM 2060 C CA . SER A 1 265 ? -7.900 10.701 -26.230 1.00 93.31 265 SER A CA 1
ATOM 2061 C C . SER A 1 265 ? -8.491 9.840 -25.105 1.00 93.31 265 SER A C 1
ATOM 2063 O O . SER A 1 265 ? -8.205 10.055 -23.923 1.00 93.31 265 SER A O 1
ATOM 2065 N N . ARG A 1 266 ? -9.347 8.872 -25.451 1.00 94.50 266 ARG A N 1
ATOM 2066 C CA . ARG A 1 266 ? -10.143 8.122 -24.462 1.00 94.50 266 ARG A CA 1
ATOM 2067 C C . ARG A 1 266 ? -10.650 6.776 -24.957 1.00 94.50 266 ARG A C 1
ATOM 2069 O O . ARG A 1 266 ? -10.836 6.576 -26.157 1.00 94.50 266 ARG A O 1
ATOM 2076 N N . LEU A 1 267 ? -10.968 5.897 -24.009 1.00 95.19 267 LEU A N 1
ATOM 2077 C CA . LEU A 1 267 ? -11.827 4.734 -24.228 1.00 95.19 267 LEU A CA 1
ATOM 2078 C C . LEU A 1 267 ? -13.244 5.053 -23.748 1.00 95.19 267 LEU A C 1
ATOM 2080 O O . LEU A 1 267 ? -13.434 5.531 -22.630 1.00 95.19 267 LEU A O 1
ATOM 2084 N N . VAL A 1 268 ? -14.239 4.781 -24.584 1.00 96.19 268 VAL A N 1
ATOM 2085 C CA . VAL A 1 268 ? -15.656 4.934 -24.246 1.00 96.19 268 VAL A CA 1
ATOM 2086 C C . VAL A 1 268 ? -16.264 3.549 -24.087 1.00 96.19 268 VAL A C 1
ATOM 2088 O O . VAL A 1 268 ? -16.307 2.787 -25.050 1.00 96.19 268 VAL A O 1
ATOM 2091 N N . PHE A 1 269 ? -16.735 3.241 -22.883 1.00 95.69 269 PHE A N 1
ATOM 2092 C CA . PHE A 1 269 ? -17.418 1.998 -22.542 1.00 95.69 269 PHE A CA 1
ATOM 2093 C C . PHE A 1 269 ? -18.926 2.223 -22.532 1.00 95.69 269 PHE A C 1
ATOM 2095 O O . PHE A 1 269 ? -19.405 3.198 -21.949 1.00 95.69 269 PHE A O 1
ATOM 2102 N N . GLN A 1 270 ? -19.668 1.294 -23.123 1.00 95.50 270 GLN A N 1
ATOM 2103 C CA . GLN A 1 270 ? -21.091 1.106 -22.866 1.00 95.50 270 GLN A CA 1
ATOM 2104 C C . GLN A 1 270 ? -21.270 -0.222 -22.142 1.00 95.50 270 GLN A C 1
ATOM 2106 O O . GLN A 1 270 ? -20.763 -1.245 -22.606 1.00 95.50 270 GLN A O 1
ATOM 2111 N N . PHE A 1 271 ? -21.964 -0.221 -21.010 1.00 93.38 271 PHE A N 1
ATOM 2112 C CA . PHE A 1 271 ? -22.114 -1.412 -20.177 1.00 93.38 271 PHE A CA 1
ATOM 2113 C C . PHE A 1 271 ? -23.464 -1.443 -19.460 1.00 93.38 271 PHE A C 1
ATOM 2115 O O . PHE A 1 271 ? -24.140 -0.423 -19.328 1.00 93.38 271 PHE A O 1
ATOM 2122 N N . ARG A 1 272 ? -23.847 -2.622 -18.972 1.00 91.19 272 ARG A N 1
ATOM 2123 C CA . ARG A 1 272 ? -24.924 -2.793 -17.993 1.00 91.19 272 ARG A CA 1
ATOM 2124 C C . ARG A 1 272 ? -24.345 -3.258 -16.655 1.00 91.19 272 ARG A C 1
ATOM 2126 O O . ARG A 1 272 ? -23.405 -4.056 -16.662 1.00 91.19 272 ARG A O 1
ATOM 2133 N N . PRO A 1 273 ? -24.865 -2.784 -15.511 1.00 86.06 273 PRO A N 1
ATOM 2134 C CA . PRO A 1 273 ? -24.493 -3.334 -14.215 1.00 86.06 273 PRO A CA 1
ATOM 2135 C C . PRO A 1 273 ? -24.849 -4.823 -14.129 1.00 86.06 273 PRO A C 1
ATOM 2137 O O . PRO A 1 273 ? -25.999 -5.217 -14.301 1.00 86.06 273 PRO A O 1
ATOM 2140 N N . LYS A 1 274 ? -23.855 -5.655 -13.840 1.00 85.69 274 LYS A N 1
ATOM 2141 C CA . LYS A 1 274 ? -23.993 -7.085 -13.590 1.00 85.69 274 LYS A CA 1
ATOM 2142 C C . LYS A 1 274 ? -24.084 -7.314 -12.076 1.00 85.69 274 LYS A C 1
ATOM 2144 O O . LYS A 1 274 ? -23.134 -6.966 -11.369 1.00 85.69 274 LYS A O 1
ATOM 2149 N N . PRO A 1 275 ? -25.175 -7.916 -11.565 1.00 79.81 275 PRO A N 1
ATOM 2150 C CA . PRO A 1 275 ? -25.259 -8.319 -10.167 1.00 79.81 275 PRO A CA 1
ATOM 2151 C C . PRO A 1 275 ? -24.118 -9.276 -9.808 1.00 79.81 275 PRO A C 1
ATOM 2153 O O . PRO A 1 275 ? -23.831 -10.218 -10.549 1.00 79.81 275 PRO A O 1
ATOM 2156 N N . MET A 1 276 ? -23.470 -9.033 -8.672 1.00 81.94 276 MET A N 1
ATOM 2157 C CA . MET A 1 276 ? -22.459 -9.931 -8.120 1.00 81.94 276 MET A CA 1
ATOM 2158 C C . MET A 1 276 ? -23.084 -10.826 -7.052 1.00 81.94 276 MET A C 1
ATOM 2160 O O . MET A 1 276 ? -23.961 -10.385 -6.308 1.00 81.94 276 MET A O 1
ATOM 2164 N N . ALA A 1 277 ? -22.620 -12.072 -6.970 1.00 86.62 277 ALA A N 1
ATOM 2165 C CA . ALA A 1 277 ? -23.010 -12.964 -5.889 1.00 86.62 277 ALA A CA 1
ATOM 2166 C C . ALA A 1 277 ? -22.441 -12.451 -4.558 1.00 86.62 277 ALA A C 1
ATOM 2168 O O . ALA A 1 277 ? -21.304 -11.983 -4.493 1.00 86.62 277 ALA A O 1
ATOM 2169 N N . LEU A 1 278 ? -23.238 -12.551 -3.497 1.00 90.88 278 LEU A N 1
ATOM 2170 C CA . LEU A 1 278 ? -22.789 -12.300 -2.134 1.00 90.88 278 LEU A CA 1
ATOM 2171 C C . LEU A 1 278 ? -22.191 -13.594 -1.587 1.00 90.88 278 LEU A C 1
ATOM 2173 O O . LEU A 1 278 ? -22.885 -14.374 -0.944 1.00 90.88 278 LEU A O 1
ATOM 2177 N N . ASP A 1 279 ? -20.929 -13.848 -1.920 1.00 93.38 279 ASP A N 1
ATOM 2178 C CA . ASP A 1 279 ? -20.224 -15.077 -1.561 1.00 93.38 279 ASP A CA 1
ATOM 2179 C C . ASP A 1 279 ? -18.773 -14.763 -1.176 1.00 93.38 279 ASP A C 1
ATOM 2181 O O . ASP A 1 279 ? -18.031 -14.149 -1.950 1.00 93.38 279 ASP A O 1
ATOM 2185 N N . PHE A 1 280 ? -18.358 -15.191 0.017 1.00 95.81 280 PHE A N 1
ATOM 2186 C CA . PHE A 1 280 ? -17.010 -14.967 0.529 1.00 95.81 280 PHE A CA 1
ATOM 2187 C C . PHE A 1 280 ? -15.916 -15.680 -0.279 1.00 95.81 280 PHE A C 1
ATOM 2189 O O . PHE A 1 280 ? -14.778 -15.218 -0.255 1.00 95.81 280 PHE A O 1
ATOM 2196 N N . SER A 1 281 ? -16.250 -16.680 -1.103 1.00 94.69 281 SER A N 1
ATOM 2197 C CA . SER A 1 281 ? -15.302 -17.281 -2.057 1.00 94.69 281 SER A CA 1
ATOM 2198 C C . SER A 1 281 ? -14.827 -16.299 -3.136 1.00 94.69 281 SER A C 1
ATOM 2200 O O . SER A 1 281 ? -13.794 -16.517 -3.769 1.00 94.69 281 SER A O 1
ATOM 2202 N N . GLN A 1 282 ? -15.564 -15.201 -3.349 1.00 92.00 282 GLN A N 1
ATOM 2203 C CA . GLN A 1 282 ? -15.211 -14.117 -4.271 1.00 92.00 282 GLN A CA 1
ATOM 2204 C C . GLN A 1 282 ? -14.706 -12.861 -3.547 1.00 92.00 282 GLN A C 1
ATOM 2206 O O . GLN A 1 282 ? -14.419 -11.848 -4.201 1.00 92.00 282 GLN A O 1
ATOM 2211 N N . TYR A 1 283 ? -14.584 -12.903 -2.215 1.00 93.56 283 TYR A N 1
ATOM 2212 C CA . TYR A 1 283 ? -14.091 -11.780 -1.428 1.00 93.56 283 TYR A CA 1
ATOM 2213 C C . TYR A 1 283 ? -12.694 -11.366 -1.946 1.00 93.56 283 TYR A C 1
ATOM 2215 O O . TYR A 1 283 ? -11.834 -12.218 -2.179 1.00 93.56 283 TYR A O 1
ATOM 2223 N N . PRO A 1 284 ? -12.432 -10.062 -2.160 1.00 94.12 284 PRO A N 1
ATOM 2224 C CA . PRO A 1 284 ? -13.121 -8.918 -1.558 1.00 94.12 284 PRO A CA 1
ATOM 2225 C C . PRO A 1 284 ? -14.325 -8.366 -2.333 1.00 94.12 284 PRO A C 1
ATOM 2227 O O . PRO A 1 284 ? -14.907 -7.367 -1.909 1.00 94.12 284 PRO A O 1
ATOM 2230 N N . ARG A 1 285 ? -14.743 -8.990 -3.439 1.00 92.81 285 ARG A N 1
ATOM 2231 C CA . ARG A 1 285 ? -15.966 -8.587 -4.147 1.00 92.81 285 ARG A CA 1
ATOM 2232 C C . ARG A 1 285 ? -17.218 -9.037 -3.377 1.00 92.81 285 ARG A C 1
ATOM 2234 O O . ARG A 1 285 ? -17.164 -10.050 -2.687 1.00 92.81 285 ARG A O 1
ATOM 2241 N N . PRO A 1 286 ? -18.342 -8.306 -3.486 1.00 89.88 286 PRO A N 1
ATOM 2242 C CA . PRO A 1 286 ? -18.522 -7.039 -4.211 1.00 89.88 286 PRO A CA 1
ATOM 2243 C C . PRO A 1 286 ? -18.057 -5.793 -3.440 1.00 89.88 286 PRO A C 1
ATOM 2245 O O . PRO A 1 286 ? -18.201 -4.684 -3.947 1.00 89.88 286 PRO A O 1
ATOM 2248 N N . PHE A 1 287 ? -17.523 -5.944 -2.225 1.00 91.12 287 PHE A N 1
ATOM 2249 C CA . PHE A 1 287 ? -17.204 -4.810 -1.354 1.00 91.12 287 PHE A CA 1
ATOM 2250 C C . PHE A 1 287 ? -16.074 -3.932 -1.901 1.00 91.12 287 PHE A C 1
ATOM 2252 O O . PHE A 1 287 ? -16.130 -2.707 -1.785 1.00 91.12 287 PHE A O 1
ATOM 2259 N N . PHE A 1 288 ? -15.082 -4.565 -2.524 1.00 92.06 288 PHE A N 1
ATOM 2260 C CA . PHE A 1 288 ? -13.968 -3.935 -3.214 1.00 92.06 288 PHE A CA 1
ATOM 2261 C C . PHE A 1 288 ? -13.668 -4.708 -4.509 1.00 92.06 288 PHE A C 1
ATOM 2263 O O . PHE A 1 288 ? -13.391 -5.908 -4.471 1.00 92.06 288 PHE A O 1
ATOM 2270 N N . ASP A 1 289 ? -13.703 -4.029 -5.662 1.00 91.00 289 ASP A N 1
ATOM 2271 C CA . ASP A 1 289 ? -13.312 -4.612 -6.953 1.00 91.00 289 ASP A CA 1
ATOM 2272 C C . ASP A 1 289 ? -11.936 -4.075 -7.386 1.00 91.00 289 ASP A C 1
ATOM 2274 O O . ASP A 1 289 ? -11.830 -2.901 -7.755 1.00 91.00 289 ASP A O 1
ATOM 2278 N N . PRO A 1 290 ? -10.874 -4.907 -7.412 1.00 89.00 290 PRO A N 1
ATOM 2279 C CA . PRO A 1 290 ? -9.552 -4.472 -7.868 1.00 89.00 290 PRO A CA 1
ATOM 2280 C C . PRO A 1 290 ? -9.518 -4.060 -9.351 1.00 89.00 290 PRO A C 1
ATOM 2282 O O . PRO A 1 290 ? -8.534 -3.455 -9.782 1.00 89.00 290 PRO A O 1
ATOM 2285 N N . LEU A 1 291 ? -10.565 -4.383 -10.123 1.00 90.69 291 LEU A N 1
ATOM 2286 C CA . LEU A 1 291 ? -10.721 -4.021 -11.534 1.00 90.69 291 LEU A CA 1
ATOM 2287 C C . LEU A 1 291 ? -11.543 -2.741 -11.750 1.00 90.69 291 LEU A C 1
ATOM 2289 O O . LEU A 1 291 ? -11.711 -2.330 -12.900 1.00 90.69 291 LEU A O 1
ATOM 2293 N N . SER A 1 292 ? -12.051 -2.109 -10.686 1.00 88.94 292 SER A N 1
ATOM 2294 C CA . SER A 1 292 ? -12.862 -0.895 -10.797 1.00 88.94 292 SER A CA 1
ATOM 2295 C C . SER A 1 292 ? -12.092 0.240 -11.483 1.00 88.94 292 SER A C 1
ATOM 2297 O O . SER A 1 292 ? -10.965 0.562 -11.107 1.00 88.94 292 SER A O 1
ATOM 2299 N N . LEU A 1 293 ? -12.734 0.880 -12.465 1.00 86.25 293 LEU A N 1
ATOM 2300 C CA . LEU A 1 293 ? -12.259 2.117 -13.102 1.00 86.25 293 LEU A CA 1
ATOM 2301 C C . LEU A 1 293 ? -12.695 3.377 -12.332 1.00 86.25 293 LEU A C 1
ATOM 2303 O O . LEU A 1 293 ? -12.288 4.494 -12.658 1.00 86.25 293 LEU A O 1
ATOM 2307 N N . GLU A 1 294 ? -13.526 3.198 -11.307 1.00 83.12 294 GLU A N 1
ATOM 2308 C CA . GLU A 1 294 ? -14.039 4.249 -10.436 1.00 83.12 294 GLU A CA 1
ATOM 2309 C C . GLU A 1 294 ? -13.433 4.137 -9.035 1.00 83.12 294 GLU A C 1
ATOM 2311 O O . GLU A 1 294 ? -13.018 3.059 -8.595 1.00 83.12 294 GLU A O 1
ATOM 2316 N N . THR A 1 295 ? -13.388 5.264 -8.320 1.00 85.00 295 THR A N 1
ATOM 2317 C CA . THR A 1 295 ? -12.929 5.296 -6.929 1.00 85.00 295 THR A CA 1
ATOM 2318 C C . THR A 1 295 ? -13.806 4.384 -6.079 1.00 85.00 295 THR A C 1
ATOM 2320 O O . THR A 1 295 ? -15.016 4.589 -5.997 1.00 85.00 295 THR A O 1
ATOM 2323 N N . THR A 1 296 ? -13.198 3.402 -5.414 1.00 88.62 296 THR A N 1
ATOM 2324 C CA . THR A 1 296 ? -13.944 2.536 -4.495 1.00 88.62 296 THR A CA 1
ATOM 2325 C C . THR A 1 296 ? -14.293 3.318 -3.235 1.00 88.62 296 THR A C 1
ATOM 2327 O O . THR A 1 296 ? -13.442 4.015 -2.679 1.00 88.62 296 THR A O 1
ATOM 2330 N N . ARG A 1 297 ? -15.546 3.211 -2.790 1.00 90.00 297 ARG A N 1
ATOM 2331 C CA . ARG A 1 297 ? -16.066 3.900 -1.606 1.00 90.00 297 ARG A CA 1
ATOM 2332 C C . ARG A 1 297 ? -16.565 2.875 -0.596 1.00 90.00 297 ARG A C 1
ATOM 2334 O O . ARG A 1 297 ? -17.381 2.031 -0.960 1.00 90.00 297 ARG A O 1
ATOM 2341 N N . ILE A 1 298 ? -16.084 2.957 0.644 1.00 92.06 298 ILE A N 1
ATOM 2342 C CA . ILE A 1 298 ? -16.484 2.065 1.742 1.00 92.06 298 ILE A CA 1
ATOM 2343 C C . ILE A 1 298 ? -16.918 2.908 2.939 1.00 92.06 298 ILE A C 1
ATOM 2345 O O . ILE A 1 298 ? -16.162 3.748 3.422 1.00 92.06 298 ILE A O 1
ATOM 2349 N N . SER A 1 299 ? -18.125 2.676 3.437 1.00 92.06 299 SER A N 1
ATOM 2350 C CA . SER A 1 299 ? -18.695 3.417 4.561 1.00 92.06 299 SER A CA 1
ATOM 2351 C C . SER A 1 299 ? -18.822 2.536 5.795 1.00 92.06 299 SER A C 1
ATOM 2353 O O . SER A 1 299 ? -19.434 1.477 5.733 1.00 92.06 299 SER A O 1
ATOM 2355 N N . TYR A 1 300 ? -18.289 2.981 6.928 1.00 95.19 300 TYR A N 1
ATOM 2356 C CA . TYR A 1 300 ? -18.388 2.275 8.204 1.00 95.19 300 TYR A CA 1
ATOM 2357 C C . TYR A 1 300 ? -19.572 2.816 9.002 1.00 95.19 300 TYR A C 1
ATOM 2359 O O . TYR A 1 300 ? -19.654 4.022 9.256 1.00 95.19 300 TYR A O 1
ATOM 2367 N N . LEU A 1 301 ? -20.479 1.930 9.413 1.00 94.12 301 LEU A N 1
ATOM 2368 C CA . LEU A 1 301 ? -21.568 2.290 10.318 1.00 94.12 301 LEU A CA 1
ATOM 2369 C C . LEU A 1 301 ? -21.026 2.433 11.743 1.00 94.12 301 LEU A C 1
ATOM 2371 O O . LEU A 1 301 ? -20.505 1.471 12.314 1.00 94.12 301 LEU A O 1
ATOM 2375 N N . LEU A 1 302 ? -21.159 3.628 12.319 1.00 95.62 302 LEU A N 1
ATOM 2376 C CA . LEU A 1 302 ? -20.747 3.880 13.696 1.00 95.62 302 LEU A CA 1
ATOM 2377 C C . LEU A 1 302 ? -21.630 3.094 14.684 1.00 95.62 302 LEU A C 1
ATOM 2379 O O . LEU A 1 302 ? -22.854 3.115 14.542 1.00 95.62 302 LEU A O 1
ATOM 2383 N N . PRO A 1 303 ? -21.033 2.417 15.680 1.00 95.69 303 PRO A N 1
ATOM 2384 C CA . PRO A 1 303 ? -21.778 1.729 16.727 1.00 95.69 303 PRO A CA 1
ATOM 2385 C C . PRO A 1 303 ? -22.421 2.734 17.689 1.00 95.69 303 PRO A C 1
ATOM 2387 O O . PRO A 1 303 ? -22.037 3.904 17.749 1.00 95.69 303 PRO A O 1
ATOM 2390 N N . SER A 1 304 ? -23.368 2.261 18.501 1.00 92.88 304 SER A N 1
ATOM 2391 C CA . SER A 1 304 ? -23.997 3.067 19.557 1.00 92.88 304 SER A CA 1
ATOM 2392 C C . SER A 1 304 ? -22.996 3.571 20.605 1.00 92.88 304 SER A C 1
ATOM 2394 O O . SER A 1 304 ? -23.199 4.638 21.184 1.00 92.88 304 SER A O 1
ATOM 2396 N N . GLN A 1 305 ? -21.906 2.830 20.825 1.00 91.44 305 GLN A N 1
ATOM 2397 C CA . GLN A 1 305 ? -20.755 3.227 21.634 1.00 91.44 305 GLN A CA 1
ATOM 2398 C C . GLN A 1 305 ? -19.463 2.827 20.922 1.00 91.44 305 GLN A C 1
ATOM 2400 O O . GLN A 1 305 ? -19.329 1.694 20.469 1.00 91.44 305 GLN A O 1
ATOM 2405 N N . VAL A 1 306 ? -18.520 3.764 20.820 1.00 94.12 306 VAL A N 1
ATOM 2406 C CA . VAL A 1 306 ? -17.195 3.519 20.239 1.00 94.12 306 VAL A CA 1
ATOM 2407 C C . VAL A 1 306 ? -16.258 3.064 21.352 1.00 94.12 306 VAL A C 1
ATOM 2409 O O . VAL A 1 306 ? -15.888 3.859 22.214 1.00 94.12 306 VAL A O 1
ATOM 2412 N N . ASP A 1 307 ? -15.882 1.791 21.327 1.00 93.94 307 ASP A N 1
ATOM 2413 C CA . ASP A 1 307 ? -14.949 1.176 22.271 1.00 93.94 307 ASP A CA 1
ATOM 2414 C C . ASP A 1 307 ? -13.621 0.775 21.579 1.00 93.94 307 ASP A C 1
ATOM 2416 O O . ASP A 1 307 ? -13.527 0.798 20.345 1.00 93.94 307 ASP A O 1
ATOM 2420 N N . PRO A 1 308 ? -12.559 0.442 22.340 1.00 94.75 308 PRO A N 1
ATOM 2421 C CA . PRO A 1 308 ? -11.270 0.039 21.769 1.00 94.75 308 PRO A CA 1
ATOM 2422 C C . PRO A 1 308 ? -11.317 -1.216 20.887 1.00 94.75 308 PRO A C 1
ATOM 2424 O O . PRO A 1 308 ? -10.509 -1.330 19.962 1.00 94.75 308 PRO A O 1
ATOM 2427 N N . ASP A 1 309 ? -12.246 -2.140 21.144 1.00 96.00 309 ASP A N 1
ATOM 2428 C CA . ASP A 1 309 ? -12.371 -3.376 20.368 1.00 96.00 309 ASP A CA 1
ATOM 2429 C C . ASP A 1 309 ? -12.906 -3.051 18.970 1.00 96.00 309 ASP A C 1
ATOM 2431 O O . ASP A 1 309 ? -12.342 -3.486 17.961 1.00 96.00 309 ASP A O 1
ATOM 2435 N N . TRP A 1 310 ? -13.921 -2.184 18.889 1.00 97.62 310 TRP A N 1
ATOM 2436 C CA . TRP A 1 310 ? -14.418 -1.649 17.627 1.00 97.62 310 TRP A CA 1
ATOM 2437 C C . TRP A 1 310 ? -13.359 -0.817 16.900 1.00 97.62 310 TRP A C 1
ATOM 2439 O O . TRP A 1 310 ? -13.177 -0.997 15.696 1.00 97.62 310 TRP A O 1
ATOM 2449 N N . LEU A 1 311 ? -12.630 0.062 17.605 1.00 98.25 311 LEU A N 1
ATOM 2450 C CA . LEU A 1 311 ? -11.554 0.865 17.005 1.00 98.25 311 LEU A CA 1
ATOM 2451 C C . LEU A 1 311 ? -10.486 -0.034 16.372 1.00 98.25 311 LEU A C 1
ATOM 2453 O O . LEU A 1 311 ? -10.097 0.191 15.224 1.00 98.25 311 LEU A O 1
ATOM 2457 N N . THR A 1 312 ? -10.047 -1.073 17.087 1.00 98.62 312 THR A N 1
ATOM 2458 C CA . THR A 1 312 ? -9.056 -2.038 16.590 1.00 98.62 312 THR A CA 1
ATOM 2459 C C . THR A 1 312 ? -9.593 -2.811 15.390 1.00 98.62 312 THR A C 1
ATOM 2461 O O . THR A 1 312 ? -8.922 -2.883 14.359 1.00 98.62 312 THR A O 1
ATOM 2464 N N . ALA A 1 313 ? -10.816 -3.333 15.468 1.00 98.56 313 ALA A N 1
ATOM 2465 C CA . ALA A 1 313 ? -11.442 -4.065 14.371 1.00 98.56 313 ALA A CA 1
ATOM 2466 C C . ALA A 1 313 ? -11.608 -3.190 13.110 1.00 98.56 313 ALA A C 1
ATOM 2468 O O . ALA A 1 313 ? -11.218 -3.586 12.009 1.00 98.56 313 ALA A O 1
ATOM 2469 N N . ALA A 1 314 ? -12.104 -1.961 13.261 1.00 98.56 314 ALA A N 1
ATOM 2470 C CA . ALA A 1 314 ? -12.268 -1.021 12.156 1.00 98.56 314 ALA A CA 1
ATOM 2471 C C . ALA A 1 314 ? -10.919 -0.600 11.546 1.00 98.56 314 ALA A C 1
ATOM 2473 O O . ALA A 1 314 ? -10.788 -0.557 10.320 1.00 98.56 314 ALA A O 1
ATOM 2474 N N . ALA A 1 315 ? -9.897 -0.352 12.374 1.00 98.69 315 ALA A N 1
ATOM 2475 C CA . ALA A 1 315 ? -8.546 -0.040 11.911 1.00 98.69 315 ALA A CA 1
ATOM 2476 C C . ALA A 1 315 ? -7.923 -1.212 11.133 1.00 98.69 315 ALA A C 1
ATOM 2478 O O . ALA A 1 315 ? -7.365 -0.997 10.057 1.00 98.69 315 ALA A O 1
ATOM 2479 N N . ARG A 1 316 ? -8.066 -2.455 11.613 1.00 98.69 316 ARG A N 1
ATOM 2480 C CA . ARG A 1 316 ? -7.570 -3.649 10.906 1.00 98.69 316 ARG A CA 1
ATOM 2481 C C . ARG A 1 316 ? -8.248 -3.836 9.555 1.00 98.69 316 ARG A C 1
ATOM 2483 O O . ARG A 1 316 ? -7.557 -4.028 8.554 1.00 98.69 316 ARG A O 1
ATOM 2490 N N . LEU A 1 317 ? -9.576 -3.717 9.503 1.00 98.56 317 LEU A N 1
ATOM 2491 C CA . LEU A 1 317 ? -10.322 -3.818 8.248 1.00 98.56 317 LEU A CA 1
ATOM 2492 C C . LEU A 1 317 ? -9.936 -2.696 7.270 1.00 98.56 317 LEU A C 1
ATOM 2494 O O . LEU A 1 317 ? -9.754 -2.949 6.081 1.00 98.56 317 LEU A O 1
ATOM 2498 N N . SER A 1 318 ? -9.755 -1.469 7.766 1.00 98.12 318 SER A N 1
ATOM 2499 C CA . SER A 1 318 ? -9.316 -0.338 6.943 1.00 98.12 318 SER A CA 1
ATOM 2500 C C . SER A 1 318 ? -7.912 -0.544 6.364 1.00 98.12 318 SER A C 1
ATOM 2502 O O . SER A 1 318 ? -7.702 -0.352 5.164 1.00 98.12 318 SER A O 1
ATOM 2504 N N . ALA A 1 319 ? -6.954 -0.990 7.183 1.00 98.38 319 ALA A N 1
ATOM 2505 C CA . ALA A 1 319 ? -5.612 -1.327 6.720 1.00 98.38 319 ALA A CA 1
ATOM 2506 C C . ALA A 1 319 ? -5.638 -2.472 5.696 1.00 98.38 319 ALA A C 1
ATOM 2508 O O . ALA A 1 319 ? -4.936 -2.421 4.687 1.00 98.38 319 ALA A O 1
ATOM 2509 N N . HIS A 1 320 ? -6.500 -3.470 5.883 1.00 97.62 320 HIS A N 1
ATOM 2510 C CA . HIS A 1 320 ? -6.687 -4.532 4.901 1.00 97.62 320 HIS A CA 1
ATOM 2511 C C . HIS A 1 320 ? -7.205 -4.003 3.551 1.00 97.62 320 HIS A C 1
ATOM 2513 O O . HIS A 1 320 ? -6.631 -4.325 2.509 1.00 97.62 320 HIS A O 1
ATOM 2519 N N . PHE A 1 321 ? -8.222 -3.135 3.539 1.00 96.88 321 PHE A N 1
ATOM 2520 C CA . PHE A 1 321 ? -8.670 -2.506 2.292 1.00 96.88 321 PHE A CA 1
ATOM 2521 C C . PHE A 1 321 ? -7.601 -1.593 1.676 1.00 96.88 321 PHE A C 1
ATOM 2523 O O . PHE A 1 321 ? -7.463 -1.569 0.454 1.00 96.88 321 PHE A O 1
ATOM 2530 N N . GLY A 1 322 ? -6.789 -0.915 2.492 1.00 95.88 322 GLY A N 1
ATOM 2531 C CA . GLY A 1 322 ? -5.601 -0.191 2.033 1.00 95.88 322 GLY A CA 1
ATOM 2532 C C . GLY A 1 322 ? -4.606 -1.097 1.298 1.00 95.88 322 GLY A C 1
ATOM 2533 O O . GLY A 1 322 ? -4.157 -0.764 0.199 1.00 95.88 322 GLY A O 1
ATOM 2534 N N . ARG A 1 323 ? -4.331 -2.290 1.841 1.00 95.25 323 ARG A N 1
ATOM 2535 C CA . ARG A 1 323 ? -3.460 -3.304 1.220 1.00 95.25 323 ARG A CA 1
ATOM 2536 C C . ARG A 1 323 ? -3.998 -3.782 -0.131 1.00 95.25 323 ARG A C 1
ATOM 2538 O O . ARG A 1 323 ? -3.235 -3.909 -1.085 1.00 95.25 323 ARG A O 1
ATOM 2545 N N . LEU A 1 324 ? -5.311 -3.995 -0.242 1.00 94.31 324 LEU A N 1
ATOM 2546 C CA . LEU A 1 324 ? -5.975 -4.353 -1.507 1.00 94.31 324 LEU A CA 1
ATOM 2547 C C . LEU A 1 324 ? -5.962 -3.202 -2.531 1.00 94.31 324 LEU A C 1
ATOM 2549 O O . LEU A 1 324 ? -5.863 -3.422 -3.748 1.00 94.31 324 LEU A O 1
ATOM 2553 N N . ALA A 1 325 ? -6.062 -1.965 -2.043 1.00 92.38 325 ALA A N 1
ATOM 2554 C CA . ALA A 1 325 ? -6.077 -0.769 -2.868 1.00 92.38 325 ALA A CA 1
ATOM 2555 C C . ALA A 1 325 ? -4.725 -0.506 -3.540 1.00 92.38 325 ALA A C 1
ATOM 2557 O O . ALA A 1 325 ? -4.717 -0.138 -4.714 1.00 92.38 325 ALA A O 1
ATOM 2558 N N . GLN A 1 326 ? -3.601 -0.751 -2.858 1.00 87.75 326 GLN A N 1
ATOM 2559 C CA . GLN A 1 326 ? -2.244 -0.474 -3.355 1.00 87.75 326 GLN A CA 1
ATOM 2560 C C . GLN A 1 326 ? -2.097 0.982 -3.837 1.00 87.75 326 GLN A C 1
ATOM 2562 O O . GLN A 1 326 ? -1.974 1.883 -3.015 1.00 87.75 326 GLN A O 1
ATOM 2567 N N . PHE A 1 327 ? -2.167 1.227 -5.151 1.00 84.25 327 PHE A N 1
ATOM 2568 C CA . PHE A 1 327 ? -2.124 2.555 -5.785 1.00 84.25 327 PHE A CA 1
ATOM 2569 C C . PHE A 1 327 ? -3.516 3.106 -6.162 1.00 84.25 327 PHE A C 1
ATOM 2571 O O . PHE A 1 327 ? -3.656 4.268 -6.539 1.00 84.25 327 PHE A O 1
ATOM 2578 N N . ARG A 1 328 ? -4.572 2.282 -6.113 1.00 86.19 328 ARG A N 1
ATOM 2579 C CA . ARG A 1 328 ? -5.944 2.675 -6.481 1.00 86.19 328 ARG A CA 1
ATOM 2580 C C . ARG A 1 328 ? -6.559 3.548 -5.402 1.00 86.19 328 ARG A C 1
ATOM 2582 O O . ARG A 1 328 ? -6.419 3.252 -4.220 1.00 86.19 328 ARG A O 1
ATOM 2589 N N . ARG A 1 329 ? -7.309 4.579 -5.780 1.00 84.31 329 ARG A N 1
ATOM 2590 C CA . ARG A 1 329 ? -7.980 5.447 -4.806 1.00 84.31 329 ARG A CA 1
ATOM 2591 C C . ARG A 1 329 ? -9.087 4.693 -4.055 1.00 84.31 329 ARG A C 1
ATOM 2593 O O . ARG A 1 329 ? -9.931 4.049 -4.677 1.00 84.31 329 ARG A O 1
ATOM 2600 N N . LEU A 1 330 ? -9.075 4.815 -2.730 1.00 89.62 330 LEU A N 1
ATOM 2601 C CA . LEU A 1 330 ? -10.072 4.271 -1.813 1.00 89.62 330 LEU A CA 1
ATOM 2602 C C . LEU A 1 330 ? -10.555 5.407 -0.909 1.00 89.62 330 LEU A C 1
ATOM 2604 O O . LEU A 1 330 ? -9.759 6.001 -0.186 1.00 89.62 330 LEU A O 1
ATOM 2608 N N . ASP A 1 331 ? -11.848 5.702 -0.947 1.00 89.50 331 ASP A N 1
ATOM 2609 C CA . ASP A 1 331 ? -12.455 6.713 -0.088 1.00 89.50 331 ASP A CA 1
ATOM 2610 C C . ASP A 1 331 ? -13.249 6.001 1.020 1.00 89.50 331 ASP A C 1
ATOM 2612 O O . ASP A 1 331 ? -14.254 5.339 0.756 1.00 89.50 331 ASP A O 1
ATOM 2616 N N . GLN A 1 332 ? -12.795 6.130 2.269 1.00 90.50 332 GLN A N 1
ATOM 2617 C CA . GLN A 1 332 ? -13.486 5.561 3.429 1.00 90.50 332 GLN A CA 1
ATOM 2618 C C . GLN A 1 332 ? -14.270 6.632 4.196 1.00 90.50 332 GLN A C 1
ATOM 2620 O O . GLN A 1 332 ? -13.754 7.725 4.460 1.00 90.50 332 GLN A O 1
ATOM 2625 N N . GLY A 1 333 ? -15.517 6.330 4.545 1.00 89.31 333 GLY A N 1
ATOM 2626 C CA . GLY A 1 333 ? -16.443 7.247 5.207 1.00 89.31 333 GLY A CA 1
ATOM 2627 C C . GLY A 1 333 ? -17.052 6.672 6.481 1.00 89.31 333 GLY A C 1
ATOM 2628 O O . GLY A 1 333 ? -16.937 5.482 6.761 1.00 89.31 333 GLY A O 1
ATOM 2629 N N . LEU A 1 334 ? -17.721 7.538 7.240 1.00 91.94 334 LEU A N 1
ATOM 2630 C CA . LEU A 1 334 ? -18.511 7.170 8.413 1.00 91.94 334 LEU A CA 1
ATOM 2631 C C . LEU A 1 334 ? -19.970 7.529 8.173 1.00 91.94 334 LEU A C 1
ATOM 2633 O O . LEU A 1 334 ? -20.259 8.594 7.626 1.00 91.94 334 LEU A O 1
ATOM 2637 N N . ILE A 1 335 ? -20.865 6.658 8.625 1.00 90.00 335 ILE A N 1
ATOM 2638 C CA . ILE A 1 335 ? -22.316 6.851 8.569 1.00 90.00 335 ILE A CA 1
ATOM 2639 C C . ILE A 1 335 ? -22.911 6.543 9.941 1.00 90.00 335 ILE A C 1
ATOM 2641 O O . ILE A 1 335 ? -22.350 5.742 10.692 1.00 90.00 335 ILE A O 1
ATOM 2645 N N . THR A 1 336 ? -24.026 7.181 10.292 1.00 87.75 336 THR A N 1
ATOM 2646 C CA . THR A 1 336 ? -24.684 6.985 11.597 1.00 87.75 336 THR A CA 1
ATOM 2647 C C . THR A 1 336 ? -25.961 6.158 11.495 1.00 87.75 336 THR A C 1
ATOM 2649 O O . THR A 1 336 ? -26.399 5.596 12.496 1.00 87.75 336 THR A O 1
ATOM 2652 N N . SER A 1 337 ? -26.551 6.032 10.304 1.00 83.50 337 SER A N 1
ATOM 2653 C CA . SER A 1 337 ? -27.723 5.197 10.055 1.00 83.50 337 SER A CA 1
ATOM 2654 C C . SER A 1 337 ? -27.669 4.510 8.684 1.00 83.50 337 SER A C 1
ATOM 2656 O O . SER A 1 337 ? -26.843 4.813 7.827 1.00 83.50 337 SER A O 1
ATOM 2658 N N . LEU A 1 338 ? -28.590 3.567 8.463 1.00 78.69 338 LEU A N 1
ATOM 2659 C CA . LEU A 1 338 ? -28.814 2.925 7.161 1.00 78.69 338 LEU A CA 1
ATOM 2660 C C . LEU A 1 338 ? -29.959 3.590 6.371 1.00 78.69 338 LEU A C 1
ATOM 2662 O O . LEU A 1 338 ? -30.545 2.975 5.476 1.00 78.69 338 LEU A O 1
ATOM 2666 N N . SER A 1 339 ? -30.319 4.834 6.711 1.00 71.06 339 SER A N 1
ATOM 2667 C CA . SER A 1 339 ? -31.437 5.540 6.076 1.00 71.06 339 SER A CA 1
ATOM 2668 C C . SER A 1 339 ? -31.201 5.774 4.577 1.00 71.06 339 SER A C 1
ATOM 2670 O O . SER A 1 339 ? -30.070 5.931 4.116 1.00 71.06 339 SER A O 1
ATOM 2672 N N . ALA A 1 340 ? -32.284 5.828 3.793 1.00 58.12 340 ALA A N 1
ATOM 2673 C CA . ALA A 1 340 ? -32.210 6.041 2.344 1.00 58.12 340 ALA A CA 1
ATOM 2674 C C . ALA A 1 340 ? -31.473 7.344 1.968 1.00 58.12 340 ALA A C 1
ATOM 2676 O O . ALA A 1 340 ? -30.731 7.372 0.994 1.00 58.12 340 ALA A O 1
ATOM 2677 N N . GLN A 1 341 ? -31.606 8.405 2.771 1.00 55.09 341 GLN A N 1
ATOM 2678 C CA . GLN A 1 341 ? -30.916 9.686 2.553 1.00 55.09 341 GLN A CA 1
ATOM 2679 C C . GLN A 1 341 ? -29.407 9.608 2.768 1.00 55.09 341 GLN A C 1
ATOM 2681 O O . GLN A 1 341 ? -28.668 10.376 2.163 1.00 55.09 341 GLN A O 1
ATOM 2686 N N . GLU A 1 342 ? -28.951 8.697 3.618 1.00 58.09 342 GLU A N 1
ATOM 2687 C CA . GLU A 1 342 ? -27.538 8.399 3.803 1.00 58.09 342 GLU A CA 1
ATOM 2688 C C . GLU A 1 342 ? -27.036 7.458 2.698 1.00 58.09 342 GLU A C 1
ATOM 2690 O O . GLU A 1 342 ? -26.013 7.727 2.081 1.00 58.09 342 GLU A O 1
ATOM 2695 N N . ARG A 1 343 ? -27.822 6.455 2.298 1.00 55.44 343 ARG A N 1
ATOM 2696 C CA . ARG A 1 343 ? -27.496 5.551 1.176 1.00 55.44 343 ARG A CA 1
ATOM 2697 C C . ARG A 1 343 ? -27.375 6.248 -0.185 1.00 55.44 343 ARG A C 1
ATOM 2699 O O . ARG A 1 343 ? 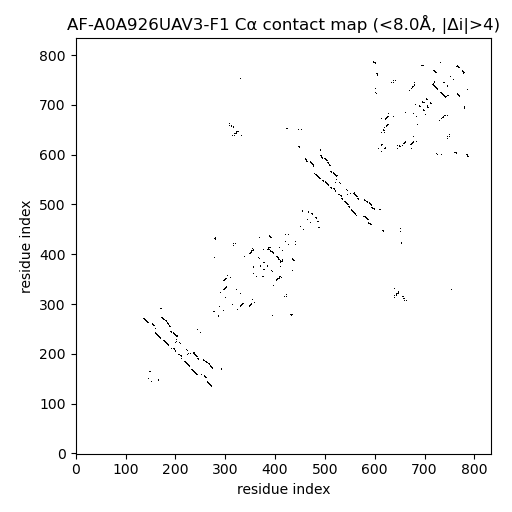-26.588 5.812 -1.014 1.00 55.44 343 ARG A O 1
ATOM 2706 N N . LEU A 1 344 ? -28.122 7.332 -0.403 1.00 50.12 344 LEU A N 1
ATOM 2707 C CA . LEU A 1 344 ? -28.096 8.139 -1.632 1.00 50.12 344 LEU A CA 1
ATOM 2708 C C . LEU A 1 344 ? -26.926 9.143 -1.688 1.00 50.12 344 LEU A C 1
ATOM 2710 O O . LEU A 1 344 ? -26.736 9.785 -2.719 1.00 50.12 344 LEU A O 1
ATOM 2714 N N . ARG A 1 345 ? -26.128 9.297 -0.616 1.00 51.72 345 ARG A N 1
ATOM 2715 C CA . ARG A 1 345 ? -24.961 10.205 -0.563 1.00 51.72 345 ARG A CA 1
ATOM 2716 C C . ARG A 1 345 ? -23.723 9.623 -1.234 1.00 51.72 345 ARG A C 1
ATOM 2718 O O . ARG A 1 345 ? -22.613 9.781 -0.728 1.00 51.72 345 ARG A O 1
ATOM 2725 N N . ASP A 1 346 ? -23.886 9.006 -2.402 1.00 56.91 346 ASP A N 1
ATOM 2726 C CA . ASP A 1 346 ? -22.741 8.608 -3.223 1.00 56.91 346 ASP A CA 1
ATOM 2727 C C . ASP A 1 346 ? -21.854 7.524 -2.552 1.00 56.91 346 ASP A C 1
ATOM 2729 O O . ASP A 1 346 ? -20.712 7.304 -2.959 1.00 56.91 346 ASP A O 1
ATOM 2733 N N . TRP A 1 347 ? -22.342 6.848 -1.506 1.00 61.50 347 TRP A N 1
ATOM 2734 C CA . TRP A 1 347 ? -21.587 5.852 -0.743 1.00 61.50 347 TRP A CA 1
ATOM 2735 C C . TRP A 1 347 ? -21.717 4.465 -1.377 1.00 61.50 347 TRP A C 1
ATOM 2737 O O . TRP A 1 347 ? -22.809 4.042 -1.742 1.00 61.50 347 TRP A O 1
ATOM 2747 N N . GLY A 1 348 ? -20.577 3.789 -1.546 1.00 77.25 348 GLY A N 1
ATOM 2748 C CA . GLY A 1 348 ? -20.501 2.457 -2.144 1.00 77.25 348 GLY A CA 1
ATOM 2749 C C . GLY A 1 348 ? -20.886 1.364 -1.147 1.00 77.25 348 GLY A C 1
ATOM 2750 O O . GLY A 1 348 ? -21.989 1.340 -0.608 1.00 77.25 348 GLY A O 1
ATOM 2751 N N . SER A 1 349 ? -19.965 0.444 -0.896 1.00 89.19 349 SER A N 1
ATOM 2752 C CA . SER A 1 349 ? -20.161 -0.671 0.032 1.00 89.19 349 SER A CA 1
ATOM 2753 C C . SER A 1 349 ? -20.238 -0.189 1.483 1.00 89.19 349 SER A C 1
ATOM 2755 O O . SER A 1 349 ? -19.570 0.777 1.857 1.00 89.19 349 SER A O 1
ATOM 2757 N N . ILE A 1 350 ? -21.005 -0.876 2.329 1.00 92.00 350 ILE A N 1
ATOM 2758 C CA . ILE A 1 350 ? -21.110 -0.564 3.763 1.00 92.00 350 ILE A CA 1
ATOM 2759 C C . ILE A 1 350 ? -20.426 -1.664 4.578 1.00 92.00 350 ILE A C 1
ATOM 2761 O O . ILE A 1 350 ? -20.610 -2.841 4.293 1.00 92.00 350 ILE A O 1
ATOM 2765 N N . ALA A 1 351 ? -19.666 -1.291 5.604 1.00 95.81 351 ALA A N 1
ATOM 2766 C CA . ALA A 1 351 ? -19.108 -2.192 6.603 1.00 95.81 351 ALA A CA 1
ATOM 2767 C C . ALA A 1 351 ? -19.789 -1.951 7.959 1.00 95.81 351 ALA A C 1
ATOM 2769 O O . ALA A 1 351 ? -19.791 -0.833 8.481 1.00 95.81 351 ALA A O 1
ATOM 2770 N N . ILE A 1 352 ? -20.360 -3.004 8.540 1.00 96.81 352 ILE A N 1
ATOM 2771 C CA . ILE A 1 352 ? -20.945 -3.000 9.882 1.00 96.81 352 ILE A CA 1
ATOM 2772 C C . ILE A 1 352 ? -20.109 -3.925 10.758 1.00 96.81 352 ILE A C 1
ATOM 2774 O O . ILE A 1 352 ? -19.997 -5.118 10.485 1.00 96.81 352 ILE A O 1
ATOM 2778 N N . ILE A 1 353 ? -19.530 -3.362 11.815 1.00 98.44 353 ILE A N 1
ATOM 2779 C CA . ILE A 1 353 ? -18.728 -4.086 12.803 1.00 98.44 353 ILE A CA 1
ATOM 2780 C C . ILE A 1 353 ? -19.393 -3.888 14.162 1.00 98.44 353 ILE A C 1
ATOM 2782 O O . ILE A 1 353 ? -19.646 -2.745 14.558 1.00 98.44 353 ILE A O 1
ATOM 2786 N N . GLY A 1 354 ? -19.682 -4.980 14.865 1.00 97.62 354 GLY A N 1
ATOM 2787 C CA . GLY A 1 354 ? -20.249 -4.935 16.213 1.00 97.62 354 GLY A CA 1
ATOM 2788 C C . GLY A 1 354 ? -21.218 -6.072 16.514 1.00 97.62 354 GLY A C 1
ATOM 2789 O O . GLY A 1 354 ? -21.562 -6.873 15.645 1.00 97.62 354 GLY A O 1
ATOM 2790 N N . THR A 1 355 ? -21.668 -6.136 17.763 1.00 97.62 355 THR A N 1
ATOM 2791 C CA . THR A 1 355 ? -22.690 -7.085 18.218 1.00 97.62 355 THR A CA 1
ATOM 2792 C C . THR A 1 355 ? -24.089 -6.546 17.889 1.00 97.62 355 THR A C 1
ATOM 2794 O O . THR A 1 355 ? -24.239 -5.343 17.654 1.00 97.62 355 THR A O 1
ATOM 2797 N N . PRO A 1 356 ? -25.154 -7.368 17.935 1.00 96.81 356 PRO A N 1
ATOM 2798 C CA . PRO A 1 356 ? -26.521 -6.857 17.792 1.00 96.81 356 PRO A CA 1
ATOM 2799 C C . PRO A 1 356 ? -26.895 -5.761 18.807 1.00 96.81 356 PRO A C 1
ATOM 2801 O O . PRO A 1 356 ? -27.739 -4.917 18.512 1.00 96.81 356 PRO A O 1
ATOM 2804 N N . ALA A 1 357 ? -26.258 -5.745 19.984 1.00 95.50 357 ALA A N 1
ATOM 2805 C CA . ALA A 1 357 ? -26.464 -4.715 21.002 1.00 95.50 357 ALA A CA 1
ATOM 2806 C C . ALA A 1 357 ? -25.764 -3.387 20.657 1.00 95.50 357 ALA A C 1
ATOM 2808 O O . ALA A 1 357 ? -26.343 -2.318 20.863 1.00 95.50 357 ALA A O 1
ATOM 2809 N N . SER A 1 358 ? -24.540 -3.431 20.116 1.00 95.56 358 SER A N 1
ATOM 2810 C CA . SER A 1 358 ? -23.820 -2.216 19.705 1.00 95.56 358 SER A CA 1
ATOM 2811 C C . SER A 1 358 ? -24.240 -1.699 18.324 1.00 95.56 358 SER A C 1
ATOM 2813 O O . SER A 1 358 ? -24.045 -0.520 18.033 1.00 95.56 358 SER A O 1
ATOM 2815 N N . GLN A 1 359 ? -24.869 -2.543 17.498 1.00 95.25 359 GLN A N 1
ATOM 2816 C CA . GLN A 1 359 ? -25.364 -2.215 16.156 1.00 95.25 359 GLN A CA 1
ATOM 2817 C C . GLN A 1 359 ? -26.850 -2.594 15.969 1.00 95.25 359 GLN A C 1
ATOM 2819 O O . GLN A 1 359 ? -27.168 -3.536 15.237 1.00 95.25 359 GLN A O 1
ATOM 2824 N N . PRO A 1 360 ? -27.803 -1.843 16.555 1.00 92.69 360 PRO A N 1
ATOM 2825 C CA . PRO A 1 360 ? -29.234 -2.156 16.452 1.00 92.69 360 PRO A CA 1
ATOM 2826 C C . PRO A 1 360 ? -29.777 -2.177 15.015 1.00 92.69 360 PRO A C 1
ATOM 2828 O O . PRO A 1 360 ? -30.747 -2.883 14.732 1.00 92.69 360 PRO A O 1
ATOM 2831 N N . SER A 1 361 ? -29.135 -1.439 14.101 1.00 89.50 361 SER A N 1
ATOM 2832 C CA . SER A 1 361 ? -29.461 -1.394 12.669 1.00 89.50 361 SER A CA 1
ATOM 2833 C C . SER A 1 361 ? -29.384 -2.762 11.985 1.00 89.50 361 SER A C 1
ATOM 2835 O O . SER A 1 361 ? -30.023 -2.951 10.951 1.00 89.50 361 SER A O 1
ATOM 2837 N N . LEU A 1 362 ? -28.672 -3.736 12.566 1.00 92.38 362 LEU A N 1
ATOM 2838 C CA . LEU A 1 362 ? -28.640 -5.116 12.075 1.00 92.38 362 LEU A CA 1
ATOM 2839 C C . LEU A 1 362 ? -30.041 -5.747 11.998 1.00 92.38 362 LEU A C 1
ATOM 2841 O O . LEU A 1 362 ? -30.298 -6.519 11.084 1.00 92.38 362 LEU A O 1
ATOM 2845 N N . ASN A 1 363 ? -30.976 -5.355 12.872 1.00 90.56 363 ASN A N 1
ATOM 2846 C CA . ASN A 1 363 ? -32.359 -5.858 12.846 1.00 90.56 363 ASN A CA 1
ATOM 2847 C C . ASN A 1 363 ? -33.169 -5.389 11.625 1.00 90.56 363 ASN A C 1
ATOM 2849 O O . ASN A 1 363 ? -34.245 -5.917 11.367 1.00 90.56 363 ASN A O 1
ATOM 2853 N N . SER A 1 364 ? -32.687 -4.372 10.903 1.00 87.44 364 SER A N 1
ATOM 2854 C CA . SER A 1 364 ? -33.340 -3.863 9.689 1.00 87.44 364 SER A CA 1
ATOM 2855 C C . SER A 1 364 ? -32.874 -4.560 8.407 1.00 87.44 364 SER A C 1
ATOM 2857 O O . SER A 1 364 ? -33.416 -4.292 7.337 1.00 87.44 364 SER A O 1
ATOM 2859 N N . LEU A 1 365 ? -31.863 -5.428 8.508 1.00 89.06 365 LEU A N 1
ATOM 2860 C CA . LEU A 1 365 ? -31.285 -6.156 7.386 1.00 89.06 365 LEU A CA 1
ATOM 2861 C C . LEU A 1 365 ? -31.847 -7.577 7.318 1.00 89.06 365 LEU A C 1
ATOM 2863 O O . LEU A 1 365 ? -32.121 -8.201 8.341 1.00 89.06 365 LEU A O 1
ATOM 2867 N N . ASP A 1 366 ? -31.959 -8.100 6.100 1.00 90.12 366 ASP A N 1
ATOM 2868 C CA . ASP A 1 366 ? -32.234 -9.516 5.868 1.00 90.12 366 ASP A CA 1
ATOM 2869 C C . ASP A 1 366 ? -30.927 -10.309 6.039 1.00 90.12 366 ASP A C 1
ATOM 2871 O O . ASP A 1 366 ? -30.076 -10.339 5.145 1.00 90.12 366 ASP A O 1
ATOM 2875 N N . LEU A 1 367 ? -30.708 -10.834 7.249 1.00 93.19 367 LEU A N 1
ATOM 2876 C CA . LEU A 1 367 ? -29.464 -11.490 7.655 1.00 93.19 367 LEU A CA 1
ATOM 2877 C C . LEU A 1 367 ? -29.561 -13.023 7.533 1.00 93.19 367 LEU A C 1
ATOM 2879 O O . LEU A 1 367 ? -30.542 -13.602 7.999 1.00 93.19 367 LEU A O 1
ATOM 2883 N N . PRO A 1 368 ? -28.507 -13.708 7.039 1.00 93.38 368 PRO A N 1
ATOM 2884 C CA . PRO A 1 368 ? -28.432 -15.173 7.043 1.00 93.38 368 PRO A CA 1
ATOM 2885 C C . PRO A 1 368 ? -28.533 -15.797 8.443 1.00 93.38 368 PRO A C 1
ATOM 2887 O O . PRO A 1 368 ? -29.061 -16.896 8.594 1.00 93.38 368 PRO A O 1
ATOM 2890 N N . PHE A 1 369 ? -28.038 -15.095 9.469 1.00 94.75 369 PHE A N 1
ATOM 2891 C CA . PHE A 1 369 ? -28.179 -15.477 10.873 1.00 94.75 369 PHE A CA 1
ATOM 2892 C C . PHE A 1 369 ? -29.217 -14.590 11.556 1.00 94.75 369 PHE A C 1
ATOM 2894 O O . PHE A 1 369 ? -29.072 -13.368 11.610 1.00 94.75 369 PHE A O 1
ATOM 2901 N N . ALA A 1 370 ? -30.262 -15.213 12.101 1.00 94.12 370 ALA A N 1
ATOM 2902 C CA . ALA A 1 370 ? -31.333 -14.493 12.770 1.00 94.12 370 ALA A CA 1
ATOM 2903 C C . ALA A 1 370 ? -30.858 -13.885 14.098 1.00 94.12 370 ALA A C 1
ATOM 2905 O O . ALA A 1 370 ? -30.059 -14.476 14.827 1.00 94.12 370 ALA A O 1
ATOM 2906 N N . ILE A 1 371 ? -31.423 -12.728 14.447 1.00 96.12 371 ILE A N 1
ATOM 2907 C CA . ILE A 1 371 ? -31.247 -12.097 15.756 1.00 96.12 371 ILE A CA 1
ATOM 2908 C C . ILE A 1 371 ? -32.515 -12.348 16.579 1.00 96.12 371 ILE A C 1
ATOM 2910 O O . ILE A 1 371 ? -33.615 -11.971 16.175 1.00 96.12 371 ILE A O 1
ATOM 2914 N N . ARG A 1 372 ? -32.381 -12.989 17.744 1.00 94.12 372 ARG A N 1
ATOM 2915 C CA . ARG A 1 372 ? -33.473 -13.224 18.704 1.00 94.12 372 ARG A CA 1
ATOM 2916 C C . ARG A 1 372 ? -33.041 -12.767 20.089 1.00 94.12 372 ARG A C 1
ATOM 2918 O O . ARG A 1 372 ? -31.965 -13.126 20.548 1.00 94.12 372 ARG A O 1
ATOM 2925 N N . GLY A 1 373 ? -33.861 -11.946 20.745 1.00 91.19 373 GLY A N 1
ATOM 2926 C CA . GLY A 1 373 ? -33.522 -11.400 22.067 1.00 91.19 373 GLY A CA 1
ATOM 2927 C C . GLY A 1 373 ? -32.231 -10.567 22.082 1.00 91.19 373 GLY A C 1
ATOM 2928 O O . GLY A 1 373 ? -31.555 -10.517 23.102 1.00 91.19 373 GLY A O 1
ATOM 2929 N N . GLY A 1 374 ? -31.862 -9.953 20.951 1.00 93.31 374 GLY A N 1
ATOM 2930 C CA . GLY A 1 374 ? -30.607 -9.204 20.820 1.00 93.31 374 GLY A CA 1
ATOM 2931 C C . GLY A 1 374 ? -29.356 -10.078 20.687 1.00 93.31 374 GLY A C 1
ATOM 2932 O O . GLY A 1 374 ? -28.252 -9.580 20.883 1.00 93.31 374 GLY A O 1
ATOM 2933 N N . GLN A 1 375 ? -29.507 -11.363 20.362 1.00 95.94 375 GLN A N 1
ATOM 2934 C CA . GLN A 1 375 ? -28.399 -12.295 20.163 1.00 95.94 375 GLN A CA 1
ATOM 2935 C C . GLN A 1 375 ? -28.535 -13.019 18.824 1.00 95.94 375 GLN A C 1
ATOM 2937 O O . GLN A 1 375 ? -29.639 -13.362 18.400 1.00 95.94 375 GLN A O 1
ATOM 2942 N N . LEU A 1 376 ? -27.407 -13.260 18.162 1.00 96.62 376 LEU A N 1
ATOM 2943 C CA . LEU A 1 376 ? -27.320 -14.111 16.982 1.00 96.62 376 LEU A CA 1
ATOM 2944 C C . LEU A 1 376 ? -27.565 -15.566 17.380 1.00 96.62 376 LEU A C 1
ATOM 2946 O O . LEU A 1 376 ? -26.989 -16.060 18.359 1.00 96.62 376 LEU A O 1
ATOM 2950 N N . VAL A 1 377 ? -28.408 -16.245 16.607 1.00 96.19 377 VAL A N 1
ATOM 2951 C CA . VAL A 1 377 ? -28.744 -17.658 16.799 1.00 96.19 377 VAL A CA 1
ATOM 2952 C C . VAL A 1 377 ? -28.406 -18.484 15.561 1.00 96.19 377 VAL A C 1
ATOM 2954 O O . VAL A 1 377 ? -28.427 -17.976 14.442 1.00 96.19 377 VAL A O 1
ATOM 2957 N N . ASP A 1 378 ? -28.109 -19.767 15.760 1.00 92.12 378 ASP A N 1
ATOM 2958 C CA . ASP A 1 378 ? -27.912 -20.731 14.676 1.00 92.12 378 ASP A CA 1
ATOM 2959 C C . ASP A 1 378 ? -29.241 -21.124 13.990 1.00 92.12 378 ASP A C 1
ATOM 2961 O O . ASP A 1 378 ? -30.332 -20.706 14.391 1.00 92.12 378 ASP A O 1
ATOM 2965 N N . GLY A 1 379 ? -29.169 -21.975 12.959 1.00 86.69 379 GLY A N 1
ATOM 2966 C CA . GLY A 1 379 ? -30.353 -22.469 12.240 1.00 86.69 379 GLY A CA 1
ATOM 2967 C C . GLY A 1 379 ? -31.335 -23.284 13.099 1.00 86.69 379 GLY A C 1
ATOM 2968 O O . GLY A 1 379 ? -32.496 -23.429 12.724 1.00 86.69 379 GLY A O 1
ATOM 2969 N N . ALA A 1 380 ? -30.904 -23.777 14.266 1.00 90.75 380 ALA A N 1
ATOM 2970 C CA . ALA A 1 380 ? -31.755 -24.450 15.247 1.00 90.75 380 ALA A CA 1
ATOM 2971 C C . ALA A 1 380 ? -32.335 -23.478 16.298 1.00 90.75 380 ALA A C 1
ATOM 2973 O O . ALA A 1 380 ? -33.089 -23.892 17.178 1.00 90.75 380 ALA A O 1
ATOM 2974 N N . GLY A 1 381 ? -32.006 -22.185 16.219 1.00 92.00 381 GLY A N 1
ATOM 2975 C CA . GLY A 1 381 ? -32.436 -21.159 17.164 1.00 92.00 381 GLY A CA 1
ATOM 2976 C C . GLY A 1 381 ? -31.642 -21.128 18.473 1.00 92.00 381 GLY A C 1
ATOM 2977 O O . GLY A 1 381 ? -32.095 -20.489 19.422 1.00 92.00 381 GLY A O 1
ATOM 2978 N N . ARG A 1 382 ? -30.486 -21.797 18.549 1.00 95.31 382 ARG A N 1
ATOM 2979 C CA . ARG A 1 382 ? -29.590 -21.762 19.714 1.00 95.31 382 ARG A CA 1
ATOM 2980 C C . ARG A 1 382 ? -28.701 -20.528 19.647 1.00 95.31 382 ARG A C 1
ATOM 2982 O O . ARG A 1 382 ? -28.174 -20.201 18.589 1.00 95.31 382 ARG A O 1
ATOM 2989 N N . VAL A 1 383 ? -28.519 -19.864 20.783 1.00 97.00 383 VAL A N 1
ATOM 2990 C CA . VAL A 1 383 ? -27.641 -18.692 20.906 1.00 97.00 383 VAL A CA 1
ATOM 2991 C C . VAL A 1 383 ? -26.199 -19.092 20.599 1.00 97.00 383 VAL A C 1
ATOM 2993 O O . VAL A 1 383 ? -25.687 -20.049 21.180 1.00 97.00 383 VAL A O 1
ATOM 2996 N N . LEU A 1 384 ? -25.549 -18.358 19.692 1.00 97.19 384 LEU A N 1
ATOM 2997 C CA . LEU A 1 384 ? -24.131 -18.560 19.399 1.00 97.19 384 LEU A CA 1
ATOM 2998 C C . LEU A 1 384 ? -23.267 -18.140 20.605 1.00 97.19 384 LEU A C 1
ATOM 3000 O O . LEU A 1 384 ? -23.582 -17.133 21.249 1.00 97.19 384 LEU A O 1
ATOM 3004 N N . PRO A 1 385 ? -22.176 -18.858 20.918 1.00 97.38 385 PRO A N 1
ATOM 3005 C CA . PRO A 1 385 ? -21.249 -18.449 21.971 1.00 97.38 385 PRO A CA 1
ATOM 3006 C C . PRO A 1 385 ? -20.679 -17.029 21.751 1.00 97.38 385 PRO A C 1
ATOM 3008 O O . PRO A 1 385 ? -20.555 -16.584 20.607 1.00 97.38 385 PRO A O 1
ATOM 3011 N N . PRO A 1 386 ? -20.333 -16.288 22.823 1.00 96.88 386 PRO A N 1
ATOM 3012 C CA . PRO A 1 386 ? -19.848 -14.905 22.720 1.00 96.88 386 PRO A CA 1
ATOM 3013 C C . PRO A 1 386 ? -18.484 -14.773 22.022 1.00 96.88 386 PRO A C 1
ATOM 3015 O O . PRO A 1 386 ? -18.153 -13.699 21.518 1.00 96.88 386 PRO A O 1
ATOM 3018 N N . ASP A 1 387 ? -17.709 -15.852 21.983 1.00 97.19 387 ASP A N 1
ATOM 3019 C CA . ASP A 1 387 ? -16.404 -15.957 21.341 1.00 97.19 387 ASP A CA 1
ATOM 3020 C C . ASP A 1 387 ? -16.480 -16.464 19.893 1.00 97.19 387 ASP A C 1
ATOM 3022 O O . ASP A 1 387 ? -15.444 -16.574 19.247 1.00 97.19 387 ASP A O 1
ATOM 3026 N N . VAL A 1 388 ? -17.671 -16.751 19.356 1.00 98.06 388 VAL A N 1
ATOM 3027 C CA . VAL A 1 388 ? -17.853 -17.140 17.948 1.00 98.06 388 VAL A CA 1
ATOM 3028 C C . VAL A 1 388 ? -18.091 -15.899 17.090 1.00 98.06 388 VAL A C 1
ATOM 3030 O O . VAL A 1 388 ? -18.985 -15.090 17.360 1.00 98.06 388 VAL A O 1
ATOM 3033 N N . GLY A 1 389 ? -17.288 -15.758 16.038 1.00 97.88 389 GLY A N 1
ATOM 3034 C CA . GLY A 1 389 ? -17.435 -14.716 15.030 1.00 97.88 389 GLY A CA 1
ATOM 3035 C C . GLY A 1 389 ? -18.410 -15.102 13.924 1.00 97.88 389 GLY A C 1
ATOM 3036 O O . GLY A 1 389 ? -18.531 -16.270 13.559 1.00 97.88 389 GLY A O 1
ATOM 3037 N N . VAL A 1 390 ? -19.103 -14.109 13.371 1.00 98.06 390 VAL A N 1
ATOM 3038 C CA . VAL A 1 390 ? -20.052 -14.281 12.267 1.00 98.06 390 VAL A CA 1
ATOM 3039 C C . VAL A 1 390 ? -19.763 -13.251 11.183 1.00 98.06 390 VAL A C 1
ATOM 3041 O O . VAL A 1 390 ? -19.839 -12.045 11.417 1.00 98.06 390 VAL A O 1
ATOM 3044 N N . LEU A 1 391 ? -19.464 -13.730 9.983 1.00 98.12 391 LEU A N 1
ATOM 3045 C CA . LEU A 1 391 ? -19.331 -12.926 8.776 1.00 98.12 391 LEU A CA 1
ATOM 3046 C C . LEU A 1 391 ? -20.573 -13.105 7.913 1.00 98.12 391 LEU A C 1
ATOM 3048 O O . LEU A 1 391 ? -21.003 -14.232 7.688 1.00 98.12 391 LEU A O 1
ATOM 3052 N N . MET A 1 392 ? -21.154 -12.014 7.423 1.00 97.00 392 MET A N 1
ATOM 3053 C CA . MET A 1 392 ? -22.307 -12.052 6.521 1.00 97.00 392 MET A CA 1
ATOM 3054 C C . MET A 1 392 ? -22.140 -11.021 5.408 1.00 97.00 392 MET A C 1
ATOM 3056 O O . MET A 1 392 ? -21.769 -9.873 5.655 1.00 97.00 392 MET A O 1
ATOM 3060 N N . ALA A 1 393 ? -22.454 -11.425 4.184 1.00 95.38 393 ALA A N 1
ATOM 3061 C CA . ALA A 1 393 ? -22.591 -10.545 3.038 1.00 95.38 393 ALA A CA 1
ATOM 3062 C C . ALA A 1 393 ? -24.082 -10.385 2.721 1.00 95.38 393 ALA A C 1
ATOM 3064 O O . ALA A 1 393 ? -24.765 -11.356 2.399 1.00 95.38 393 ALA A O 1
ATOM 3065 N N . VAL A 1 394 ? -24.614 -9.168 2.821 1.00 92.19 394 VAL A N 1
ATOM 3066 C CA . VAL A 1 394 ? -26.041 -8.889 2.570 1.00 92.19 394 VAL A CA 1
ATOM 3067 C C . VAL A 1 394 ? -26.215 -7.674 1.668 1.00 92.19 394 VAL A C 1
ATOM 3069 O O . VAL A 1 394 ? -25.260 -6.957 1.377 1.00 92.19 394 VAL A O 1
ATOM 3072 N N . THR A 1 395 ? -27.435 -7.432 1.197 1.00 87.12 395 THR A N 1
ATOM 3073 C CA . THR A 1 395 ? -27.781 -6.187 0.499 1.00 87.12 395 THR A CA 1
ATOM 3074 C C . THR A 1 395 ? -28.542 -5.255 1.429 1.00 87.12 395 THR A C 1
ATOM 3076 O O . THR A 1 395 ? -29.403 -5.708 2.178 1.00 87.12 395 THR A O 1
ATOM 3079 N N . GLY A 1 396 ? -28.311 -3.947 1.326 1.00 71.88 396 GLY A N 1
ATOM 3080 C CA . GLY A 1 396 ? -29.006 -2.949 2.142 1.00 71.88 396 GLY A CA 1
ATOM 3081 C C . GLY A 1 396 ? -30.513 -2.810 1.869 1.00 71.88 396 GLY A C 1
ATOM 3082 O O . GLY A 1 396 ? -31.164 -2.016 2.536 1.00 71.88 396 GLY A O 1
ATOM 3083 N N . GLY A 1 397 ? -31.096 -3.499 0.883 1.00 64.88 397 GLY A N 1
ATOM 3084 C CA . GLY A 1 397 ? -32.540 -3.499 0.607 1.00 64.88 397 GLY A CA 1
ATOM 3085 C C . GLY A 1 397 ? -32.895 -3.464 -0.889 1.00 64.88 397 GLY A C 1
ATOM 3086 O O . GLY A 1 397 ? -31.997 -3.360 -1.726 1.00 64.88 397 GLY A O 1
ATOM 3087 N N . PRO A 1 398 ? -34.196 -3.518 -1.233 1.00 52.16 398 PRO A N 1
ATOM 3088 C CA . PRO A 1 398 ? -34.673 -3.843 -2.583 1.00 52.16 398 PRO A CA 1
ATOM 3089 C C . PRO A 1 398 ? -34.511 -2.735 -3.638 1.00 52.16 398 PRO A C 1
ATOM 3091 O O . PRO A 1 398 ? -34.348 -3.054 -4.811 1.00 52.16 398 PRO A O 1
ATOM 3094 N N . GLU A 1 399 ? -34.530 -1.449 -3.266 1.00 50.28 399 GLU A N 1
ATOM 3095 C CA . GLU A 1 399 ? -34.536 -0.357 -4.263 1.00 50.28 399 GLU A CA 1
ATOM 3096 C C . GLU A 1 399 ? -33.149 0.048 -4.787 1.00 50.28 399 GLU A C 1
ATOM 3098 O O . GLU A 1 399 ? -33.063 0.704 -5.818 1.00 50.28 399 GLU A O 1
ATOM 3103 N N . GLN A 1 400 ? -32.066 -0.377 -4.128 1.00 55.34 400 GLN A N 1
ATOM 3104 C CA . GLN A 1 400 ? -30.668 -0.225 -4.556 1.00 55.34 400 GLN A CA 1
ATOM 3105 C C . GLN A 1 400 ? -29.835 -1.211 -3.726 1.00 55.34 400 GLN A C 1
ATOM 3107 O O . GLN A 1 400 ? -29.596 -0.978 -2.534 1.00 55.34 400 GLN A O 1
ATOM 3112 N N . ALA A 1 401 ? -29.443 -2.329 -4.341 1.00 69.69 401 ALA A N 1
ATOM 3113 C CA . ALA A 1 401 ? -28.744 -3.450 -3.712 1.00 69.69 401 ALA A CA 1
ATOM 3114 C C . ALA A 1 401 ? -27.277 -3.113 -3.369 1.00 69.69 401 ALA A C 1
ATOM 3116 O O . ALA A 1 401 ? -26.346 -3.712 -3.904 1.00 69.69 401 ALA A O 1
ATOM 3117 N N . LEU A 1 402 ? -27.058 -2.124 -2.498 1.00 80.69 402 LEU A N 1
ATOM 3118 C CA . LEU A 1 402 ? -25.730 -1.805 -1.977 1.00 80.69 402 LEU A CA 1
ATOM 3119 C C . LEU A 1 402 ? -25.221 -2.988 -1.144 1.00 80.69 402 LEU A C 1
ATOM 3121 O O . LEU A 1 402 ? -25.953 -3.446 -0.257 1.00 80.69 402 LEU A O 1
ATOM 3125 N N . PRO A 1 403 ? -24.002 -3.485 -1.398 1.00 89.31 403 PRO A N 1
ATOM 3126 C CA . PRO A 1 403 ? -23.446 -4.580 -0.628 1.00 89.31 403 PRO A CA 1
ATOM 3127 C C . PRO A 1 403 ? -23.064 -4.107 0.780 1.00 89.31 403 PRO A C 1
ATOM 3129 O O . PRO A 1 403 ? -22.407 -3.079 0.960 1.00 89.31 403 PRO A O 1
ATOM 3132 N N . VAL A 1 404 ? -23.470 -4.880 1.782 1.00 92.62 404 VAL A N 1
ATOM 3133 C CA . VAL A 1 404 ? -23.186 -4.662 3.201 1.00 92.62 404 VAL A CA 1
ATOM 3134 C C . VAL A 1 404 ? -22.378 -5.845 3.727 1.00 92.62 404 VAL A C 1
ATOM 3136 O O . VAL A 1 404 ? -22.842 -6.986 3.715 1.00 92.62 404 VAL A O 1
ATOM 3139 N N . LEU A 1 405 ? -21.155 -5.563 4.162 1.00 96.50 405 LEU A N 1
ATOM 3140 C CA . LEU A 1 405 ? -20.281 -6.492 4.860 1.00 96.50 405 LEU A CA 1
ATOM 3141 C C . LEU A 1 405 ? -20.569 -6.380 6.352 1.00 96.50 405 LEU A C 1
ATOM 3143 O O . LEU A 1 405 ? -20.388 -5.314 6.938 1.00 96.50 405 LEU A O 1
ATOM 3147 N N . VAL A 1 406 ? -20.996 -7.472 6.971 1.00 97.81 406 VAL A N 1
ATOM 3148 C CA . VAL A 1 406 ? -21.251 -7.534 8.409 1.00 97.81 406 VAL A CA 1
ATOM 3149 C C . VAL A 1 406 ? -20.221 -8.450 9.058 1.00 97.81 406 VAL A C 1
ATOM 3151 O O . VAL A 1 406 ? -20.126 -9.623 8.702 1.00 97.81 406 VAL A O 1
ATOM 3154 N N . ALA A 1 407 ? -19.480 -7.920 10.029 1.00 98.25 407 ALA A N 1
ATOM 3155 C CA . ALA A 1 407 ? -18.632 -8.682 10.937 1.00 98.25 407 ALA A CA 1
ATOM 3156 C C . ALA A 1 407 ? -19.185 -8.541 12.361 1.00 98.25 407 ALA A C 1
ATOM 3158 O O . ALA A 1 407 ? -19.152 -7.463 12.960 1.00 98.25 407 ALA A O 1
ATOM 3159 N N . SER A 1 408 ? -19.753 -9.626 12.879 1.00 98.12 408 SER A N 1
ATOM 3160 C CA . SER A 1 408 ? -20.521 -9.636 14.120 1.00 98.12 408 SER A CA 1
ATOM 3161 C C . SER A 1 408 ? -20.170 -10.829 15.014 1.00 98.12 408 SER A C 1
ATOM 3163 O O . SER A 1 408 ? -19.284 -11.623 14.711 1.00 98.12 408 SER A O 1
ATOM 3165 N N . GLY A 1 409 ? -20.854 -10.917 16.149 1.00 97.44 409 GLY A N 1
ATOM 3166 C CA . GLY A 1 409 ? -20.695 -11.920 17.194 1.00 97.44 409 GLY A CA 1
ATOM 3167 C C . GLY A 1 409 ? -21.575 -11.557 18.392 1.00 97.44 409 GLY A C 1
ATOM 3168 O O . GLY A 1 409 ? -22.082 -10.436 18.481 1.00 97.44 409 GLY A O 1
ATOM 3169 N N . ASN A 1 410 ? -21.763 -12.492 19.324 1.00 97.62 410 ASN A N 1
ATOM 3170 C CA . ASN A 1 410 ? -22.506 -12.219 20.563 1.00 97.62 410 ASN A CA 1
ATOM 3171 C C . ASN A 1 410 ? -21.642 -11.572 21.662 1.00 97.62 410 ASN A C 1
ATOM 3173 O O . ASN A 1 410 ? -22.177 -11.126 22.675 1.00 97.62 410 ASN A O 1
ATOM 3177 N N . GLY A 1 411 ? -20.327 -11.471 21.452 1.00 96.88 411 GLY A N 1
ATOM 3178 C CA . GLY A 1 411 ? -19.376 -10.765 22.309 1.00 96.88 411 GLY A CA 1
ATOM 3179 C C . GLY A 1 411 ? -18.278 -10.071 21.498 1.00 96.88 411 GLY A C 1
ATOM 3180 O O . GLY A 1 411 ? -18.160 -10.276 20.288 1.00 96.88 411 GLY A O 1
ATOM 3181 N N . ALA A 1 412 ? -17.475 -9.238 22.167 1.00 96.44 412 ALA A N 1
ATOM 3182 C CA . ALA A 1 412 ? -16.384 -8.488 21.534 1.00 96.44 412 ALA A CA 1
ATOM 3183 C C . ALA A 1 412 ? -15.316 -9.410 20.920 1.00 96.44 412 ALA A C 1
ATOM 3185 O O . ALA A 1 412 ? -14.823 -9.140 19.827 1.00 96.44 412 ALA A O 1
ATOM 3186 N N . GLU A 1 413 ? -15.024 -10.541 21.572 1.00 97.25 413 GLU A N 1
ATOM 3187 C CA . GLU A 1 413 ? -14.094 -11.548 21.054 1.00 97.25 413 GLU A CA 1
ATOM 3188 C C . GLU A 1 413 ? -14.583 -12.153 19.731 1.00 97.25 413 GLU A C 1
ATOM 3190 O O . GLU A 1 413 ? -13.815 -12.218 18.773 1.00 97.25 413 GLU A O 1
ATOM 3195 N N . GLY A 1 414 ? -15.866 -12.524 19.632 1.00 97.94 414 GLY A N 1
ATOM 3196 C CA . GLY A 1 414 ? -16.448 -13.020 18.383 1.00 97.94 414 GLY A CA 1
ATOM 3197 C C . GLY A 1 414 ? -16.363 -11.995 17.245 1.00 97.94 414 GLY A C 1
ATOM 3198 O O . GLY A 1 414 ? -15.943 -12.329 16.138 1.00 97.94 414 GLY A O 1
ATOM 3199 N N . VAL A 1 415 ? -16.666 -10.720 17.521 1.00 98.38 415 VAL A N 1
ATOM 3200 C CA . VAL A 1 415 ? -16.517 -9.630 16.534 1.00 98.38 415 VAL A CA 1
ATOM 3201 C C . VAL A 1 415 ? -15.058 -9.494 16.081 1.00 98.38 415 VAL A C 1
ATOM 3203 O O . VAL A 1 415 ? -14.793 -9.379 14.881 1.00 98.38 415 VAL A O 1
ATOM 3206 N N . ALA A 1 416 ? -14.109 -9.545 17.019 1.00 97.94 416 ALA A N 1
ATOM 3207 C CA . ALA A 1 416 ? -12.685 -9.487 16.714 1.00 97.94 416 ALA A CA 1
ATOM 3208 C C . ALA A 1 416 ? -12.241 -10.678 15.850 1.00 97.94 416 ALA A C 1
ATOM 3210 O O . ALA A 1 416 ? -11.567 -10.455 14.845 1.00 97.94 416 ALA A O 1
ATOM 3211 N N . LYS A 1 417 ? -12.664 -11.913 16.166 1.00 97.81 417 LYS A N 1
ATOM 3212 C CA . LYS A 1 417 ? -12.388 -13.108 15.346 1.00 97.81 417 LYS A CA 1
ATOM 3213 C C . LYS A 1 417 ? -12.970 -12.985 13.937 1.00 97.81 417 LYS A C 1
ATOM 3215 O O . LYS A 1 417 ? -12.269 -13.279 12.974 1.00 97.81 417 LYS A O 1
ATOM 3220 N N . ALA A 1 418 ? -14.206 -12.498 13.798 1.00 98.31 418 ALA A N 1
ATOM 3221 C CA . ALA A 1 418 ? -14.840 -12.302 12.493 1.00 98.31 418 ALA A CA 1
ATOM 3222 C C . ALA A 1 418 ? -14.022 -11.352 11.603 1.00 98.31 418 ALA A C 1
ATOM 3224 O O . ALA A 1 418 ? -13.695 -11.684 10.466 1.00 98.31 418 ALA A O 1
ATOM 3225 N N . VAL A 1 419 ? -13.633 -10.184 12.127 1.00 98.44 419 VAL A N 1
ATOM 3226 C CA . VAL A 1 419 ? -12.793 -9.238 11.376 1.00 98.44 419 VAL A CA 1
ATOM 3227 C C . VAL A 1 419 ? -11.403 -9.811 11.116 1.00 98.44 419 VAL A C 1
ATOM 3229 O O . VAL A 1 419 ? -10.879 -9.657 10.013 1.00 98.44 419 VAL A O 1
ATOM 3232 N N . GLN A 1 420 ? -10.812 -10.487 12.100 1.00 97.94 420 GLN A N 1
ATOM 3233 C CA . GLN A 1 420 ? -9.475 -11.052 11.981 1.00 97.94 420 GLN A CA 1
ATOM 3234 C C . GLN A 1 420 ? -9.401 -12.107 10.859 1.00 97.94 420 GLN A C 1
ATOM 3236 O O . GLN A 1 420 ? -8.478 -12.051 10.046 1.00 97.94 420 GLN A O 1
ATOM 3241 N N . ALA A 1 421 ? -10.427 -12.953 10.716 1.00 97.56 421 ALA A N 1
ATOM 3242 C CA . ALA A 1 421 ? -10.537 -13.929 9.630 1.00 97.56 421 ALA A CA 1
ATOM 3243 C C . ALA A 1 421 ? -10.583 -13.288 8.226 1.00 97.56 421 ALA A C 1
ATOM 3245 O O . ALA A 1 421 ? -10.048 -13.847 7.272 1.00 97.56 421 ALA A O 1
ATOM 3246 N N . LEU A 1 422 ? -11.169 -12.090 8.072 1.00 96.81 422 LEU A N 1
ATOM 3247 C CA . LEU A 1 422 ? -11.172 -11.377 6.782 1.00 96.81 422 LEU A CA 1
ATOM 3248 C C . LEU A 1 422 ? -9.792 -10.828 6.407 1.00 96.81 422 LEU A C 1
ATOM 3250 O O . LEU A 1 422 ? -9.408 -10.812 5.229 1.00 96.81 422 LEU A O 1
ATOM 3254 N N . VAL A 1 423 ? -9.059 -10.329 7.405 1.00 97.00 423 VAL A N 1
ATOM 3255 C CA . VAL A 1 423 ? -7.775 -9.647 7.192 1.00 97.00 423 VAL A CA 1
ATOM 3256 C C . VAL A 1 423 ? -6.587 -10.611 7.146 1.00 97.00 423 VAL A C 1
ATOM 3258 O O . VAL A 1 423 ? -5.495 -10.184 6.770 1.00 97.00 423 VAL A O 1
ATOM 3261 N N . GLN A 1 424 ? -6.802 -11.896 7.446 1.00 95.31 424 GLN A N 1
ATOM 3262 C CA . GLN A 1 424 ? -5.844 -12.988 7.265 1.00 95.31 424 GLN A CA 1
ATOM 3263 C C . GLN A 1 424 ? -6.021 -13.671 5.905 1.00 95.31 424 GLN A C 1
ATOM 3265 O O . GLN A 1 424 ? -7.122 -14.034 5.501 1.00 95.31 424 GLN A O 1
ATOM 3270 N N . ALA A 1 425 ? -4.928 -13.832 5.160 1.00 92.62 425 ALA A N 1
ATOM 3271 C CA . ALA A 1 425 ? -4.949 -14.472 3.850 1.00 92.62 425 ALA A CA 1
ATOM 3272 C C . ALA A 1 425 ? -5.331 -15.964 3.885 1.00 92.62 425 ALA A C 1
ATOM 3274 O O . ALA A 1 425 ? -6.164 -16.336 3.055 1.00 92.62 425 ALA A O 1
ATOM 3275 N N . PRO A 1 426 ? -4.800 -16.799 4.807 1.00 92.56 426 PRO A N 1
ATOM 3276 C CA . PRO A 1 426 ? -5.154 -18.219 4.868 1.00 92.56 426 PRO A CA 1
ATOM 3277 C C . PRO A 1 426 ? -6.645 -18.451 5.139 1.00 92.56 426 PRO A C 1
ATOM 3279 O O . PRO A 1 426 ? -7.291 -19.200 4.411 1.00 92.56 426 PRO A O 1
ATOM 3282 N N . ASP A 1 427 ? -7.210 -17.748 6.121 1.00 94.06 427 ASP A N 1
ATOM 3283 C CA . ASP A 1 427 ? -8.605 -17.923 6.544 1.00 94.06 427 ASP A CA 1
ATOM 3284 C C . ASP A 1 427 ? -9.590 -17.396 5.494 1.00 94.06 427 ASP A C 1
ATOM 3286 O O . ASP A 1 427 ? -10.577 -18.050 5.153 1.00 94.06 427 ASP A O 1
ATOM 3290 N N . ARG A 1 428 ? -9.278 -16.248 4.880 1.00 92.81 428 ARG A N 1
ATOM 3291 C CA . ARG A 1 428 ? -10.048 -15.720 3.748 1.00 92.81 428 ARG A CA 1
ATOM 3292 C C . ARG A 1 428 ? -10.088 -16.695 2.569 1.00 92.81 428 ARG A C 1
ATOM 3294 O O . ARG A 1 428 ? -11.108 -16.768 1.894 1.00 92.81 428 ARG A O 1
ATOM 3301 N N . ALA A 1 429 ? -8.999 -17.415 2.293 1.00 91.56 429 ALA A N 1
ATOM 3302 C CA . ALA A 1 429 ? -8.911 -18.311 1.137 1.00 91.56 429 ALA A CA 1
ATOM 3303 C C . ALA A 1 429 ? -9.842 -19.533 1.233 1.00 91.56 429 ALA A C 1
ATOM 3305 O O . ALA A 1 429 ? -10.159 -20.133 0.207 1.00 91.56 429 ALA A O 1
ATOM 3306 N N . ILE A 1 430 ? -10.284 -19.889 2.443 1.00 93.50 430 ILE A N 1
ATOM 3307 C CA . ILE A 1 430 ? -11.202 -21.009 2.698 1.00 93.50 430 ILE A CA 1
ATOM 3308 C C . ILE A 1 430 ? -12.634 -20.555 3.027 1.00 93.50 430 ILE A C 1
ATOM 3310 O O . ILE A 1 430 ? -13.513 -21.394 3.218 1.00 93.50 430 ILE A O 1
ATOM 3314 N N . ALA A 1 431 ? -12.890 -19.245 3.081 1.00 94.31 431 ALA A N 1
ATOM 3315 C CA . ALA A 1 431 ? -14.211 -18.685 3.336 1.00 94.31 431 ALA A CA 1
ATOM 3316 C C . ALA A 1 431 ? -15.119 -18.852 2.104 1.00 94.31 431 ALA A C 1
ATOM 3318 O O . ALA A 1 431 ? -14.785 -18.404 1.009 1.00 94.31 431 ALA A O 1
ATOM 3319 N N . VAL A 1 432 ? -16.282 -19.487 2.274 1.00 94.81 432 VAL A N 1
ATOM 3320 C CA . VAL A 1 432 ? -17.220 -19.792 1.179 1.00 94.81 432 VAL A CA 1
ATOM 3321 C C . VAL A 1 432 ? -18.658 -19.530 1.620 1.00 94.81 432 VAL A C 1
ATOM 3323 O O . VAL A 1 432 ? -19.023 -19.789 2.765 1.00 94.81 432 VAL A O 1
ATOM 3326 N N . GLY A 1 433 ? -19.488 -19.065 0.689 1.00 94.62 433 GLY A N 1
ATOM 3327 C CA . GLY A 1 433 ? -20.910 -18.820 0.887 1.00 94.62 433 GLY A CA 1
ATOM 3328 C C . GLY A 1 433 ? -21.213 -17.401 1.356 1.00 94.62 433 GLY A C 1
ATOM 3329 O O . GLY A 1 433 ? -20.329 -16.568 1.537 1.00 94.62 433 GLY A O 1
ATOM 3330 N N . GLN A 1 434 ? -22.499 -17.111 1.542 1.00 94.38 434 GLN A N 1
ATOM 3331 C CA . GLN A 1 434 ? -22.977 -15.779 1.923 1.00 94.38 434 GLN A CA 1
ATOM 3332 C C . GLN A 1 434 ? -22.709 -15.430 3.396 1.00 94.38 434 GLN A C 1
ATOM 3334 O O . GLN A 1 434 ? -22.703 -14.254 3.770 1.00 94.38 434 GLN A O 1
ATOM 3339 N N . ALA A 1 435 ? -22.487 -16.436 4.241 1.00 95.62 435 ALA A N 1
ATOM 3340 C CA . ALA A 1 435 ? -22.151 -16.245 5.640 1.00 95.62 435 ALA A CA 1
ATOM 3341 C C . ALA A 1 435 ? -21.178 -17.316 6.136 1.00 95.62 435 ALA A C 1
ATOM 3343 O O . ALA A 1 435 ? -21.238 -18.461 5.695 1.00 95.62 435 ALA A O 1
ATOM 3344 N N . VAL A 1 436 ? -20.305 -16.935 7.066 1.00 96.69 436 VAL A N 1
ATOM 3345 C CA . VAL A 1 436 ? -19.250 -17.786 7.627 1.00 96.69 436 VAL A CA 1
ATOM 3346 C C . VAL A 1 436 ? -19.270 -17.668 9.147 1.00 96.69 436 VAL A C 1
ATOM 3348 O O . VAL A 1 436 ? -19.330 -16.563 9.688 1.00 96.69 436 VAL A O 1
ATOM 3351 N N . LEU A 1 437 ? -19.221 -18.810 9.832 1.00 96.81 437 LEU A N 1
ATOM 3352 C CA . LEU A 1 437 ? -18.976 -18.882 11.271 1.00 96.81 437 LEU A CA 1
ATOM 3353 C C . LEU A 1 437 ? -17.481 -19.076 11.508 1.00 96.81 437 LEU A C 1
ATOM 3355 O O . LEU A 1 437 ? -16.863 -19.919 10.866 1.00 96.81 437 LEU A O 1
ATOM 3359 N N . VAL A 1 438 ? -16.927 -18.302 12.435 1.00 96.94 438 VAL A N 1
ATOM 3360 C CA . VAL A 1 438 ? -15.523 -18.360 12.846 1.00 96.94 438 VAL A CA 1
ATOM 3361 C C . VAL A 1 438 ? -15.496 -18.767 14.314 1.00 96.94 438 VAL A C 1
ATOM 3363 O O . VAL A 1 438 ? -15.613 -17.930 15.211 1.00 96.94 438 VAL A O 1
ATOM 3366 N N . ASP A 1 439 ? -15.420 -20.068 14.561 1.00 94.69 439 ASP A N 1
ATOM 3367 C CA . ASP A 1 439 ? -15.349 -20.655 15.899 1.00 94.69 439 ASP A CA 1
ATOM 3368 C C . ASP A 1 439 ? -13.920 -20.599 16.458 1.00 94.69 439 ASP A C 1
ATOM 3370 O O . ASP A 1 439 ? -13.673 -20.070 17.549 1.00 94.69 439 ASP A O 1
ATOM 3374 N N . GLN A 1 440 ? -12.969 -21.082 15.667 1.00 94.25 440 GLN A N 1
ATOM 3375 C CA . GLN A 1 440 ? -11.546 -21.083 15.944 1.00 94.25 440 GLN A CA 1
ATOM 3376 C C . GLN A 1 440 ? -10.814 -20.327 14.844 1.00 94.25 440 GLN A C 1
ATOM 3378 O O . GLN A 1 440 ? -11.179 -20.379 13.673 1.00 94.25 440 GLN A O 1
ATOM 3383 N N . LEU A 1 441 ? -9.774 -19.605 15.247 1.00 94.75 441 LEU A N 1
ATOM 3384 C CA . LEU A 1 441 ? -8.950 -18.834 14.334 1.00 94.75 441 LEU A CA 1
ATOM 3385 C C . LEU A 1 441 ? -7.491 -19.021 14.720 1.00 94.75 441 LEU A C 1
ATOM 3387 O O . LEU A 1 441 ? -7.101 -18.718 15.851 1.00 94.75 441 LEU A O 1
ATOM 3391 N N . GLU A 1 442 ? -6.698 -19.545 13.793 1.00 95.00 442 GLU A N 1
ATOM 3392 C CA . GLU A 1 442 ? -5.270 -19.726 14.009 1.00 95.00 442 GLU A CA 1
ATOM 3393 C C . GLU A 1 442 ? -4.545 -18.388 13.816 1.00 95.00 442 GLU A C 1
ATOM 3395 O O . GLU A 1 442 ? -4.754 -17.654 12.846 1.00 95.00 442 GLU A O 1
ATOM 3400 N N . ALA A 1 443 ? -3.689 -18.031 14.773 1.00 92.12 443 ALA A N 1
ATOM 3401 C CA . ALA A 1 443 ? -2.928 -16.795 14.685 1.00 92.12 443 ALA A CA 1
ATOM 3402 C C . ALA A 1 443 ? -1.822 -16.936 13.631 1.00 92.12 443 ALA A C 1
ATOM 3404 O O . ALA A 1 443 ? -0.946 -17.789 13.752 1.00 92.12 443 ALA A O 1
ATOM 3405 N N . VAL A 1 444 ? -1.820 -16.053 12.630 1.00 94.06 444 VAL A N 1
ATOM 3406 C CA . VAL A 1 444 ? -0.705 -15.953 11.676 1.00 94.06 444 VAL A CA 1
ATOM 3407 C C . VAL A 1 444 ? 0.496 -15.320 12.393 1.00 94.06 444 VAL A C 1
ATOM 3409 O O . VAL A 1 444 ? 0.367 -14.185 12.864 1.00 94.06 444 VAL A O 1
ATOM 3412 N N . PRO A 1 445 ? 1.654 -16.004 12.484 1.00 93.44 445 PRO A N 1
ATOM 3413 C CA . PRO A 1 445 ? 2.832 -15.466 13.157 1.00 93.44 445 PRO A CA 1
ATOM 3414 C C . PRO A 1 445 ? 3.303 -14.153 12.529 1.00 93.44 445 PRO A C 1
ATOM 3416 O O . PRO A 1 445 ? 3.345 -14.019 11.304 1.00 93.44 445 PRO A O 1
ATOM 3419 N N . SER A 1 446 ? 3.698 -13.193 13.365 1.00 93.62 446 SER A N 1
ATOM 3420 C CA . SER A 1 446 ? 4.241 -11.926 12.878 1.00 93.62 446 SER A CA 1
ATOM 3421 C C . SER A 1 446 ? 5.577 -12.144 12.156 1.00 93.62 446 SER A C 1
ATOM 3423 O O . SER A 1 446 ? 6.466 -12.806 12.703 1.00 93.62 446 SER A O 1
ATOM 3425 N N . PRO A 1 447 ? 5.756 -11.596 10.939 1.00 93.25 447 PRO A N 1
ATOM 3426 C CA . PRO A 1 447 ? 7.008 -11.724 10.209 1.00 93.25 447 PRO A CA 1
ATOM 3427 C C . PRO A 1 447 ? 8.124 -10.906 10.872 1.00 93.25 447 PRO A C 1
ATOM 3429 O O . PRO A 1 447 ? 7.882 -9.990 11.660 1.00 93.25 447 PRO A O 1
ATOM 3432 N N . SER A 1 448 ? 9.373 -11.203 10.508 1.00 90.25 448 SER A N 1
ATOM 3433 C CA . SER A 1 448 ? 10.517 -10.384 10.918 1.00 90.25 448 SER A CA 1
ATOM 3434 C C . SER A 1 448 ? 10.380 -8.948 10.399 1.00 90.25 448 SER A C 1
ATOM 3436 O O . SER A 1 448 ? 10.005 -8.725 9.248 1.00 90.25 448 SER A O 1
ATOM 3438 N N . GLY A 1 449 ? 10.786 -7.964 11.208 1.00 87.94 449 GLY A N 1
ATOM 3439 C CA . GLY A 1 449 ? 10.893 -6.565 10.773 1.00 87.94 449 GLY A CA 1
ATOM 3440 C C . GLY A 1 449 ? 11.896 -6.342 9.634 1.00 87.94 449 GLY A C 1
ATOM 3441 O O . GLY A 1 449 ? 11.848 -5.302 8.984 1.00 87.94 449 GLY A O 1
ATOM 3442 N N . GLN A 1 450 ? 12.761 -7.328 9.371 1.00 86.19 450 GLN A N 1
ATOM 3443 C CA . GLN A 1 450 ? 13.822 -7.300 8.361 1.00 86.19 450 GLN A CA 1
ATOM 3444 C C . GLN A 1 450 ? 13.462 -8.066 7.077 1.00 86.19 450 GLN A C 1
ATOM 3446 O O . GLN A 1 450 ? 14.323 -8.283 6.233 1.00 86.19 450 GLN A O 1
ATOM 3451 N N . THR A 1 451 ? 12.227 -8.545 6.908 1.00 87.88 451 THR A N 1
ATOM 3452 C CA . THR A 1 451 ? 11.833 -9.289 5.699 1.00 87.88 451 THR A CA 1
ATOM 3453 C C . THR A 1 451 ? 10.546 -8.725 5.133 1.00 87.88 451 THR A C 1
ATOM 3455 O O . THR A 1 451 ? 9.491 -8.829 5.754 1.00 87.88 451 THR A O 1
ATOM 3458 N N . TRP A 1 452 ? 10.650 -8.061 3.983 1.00 92.25 452 TRP A N 1
ATOM 3459 C CA . TRP A 1 452 ? 9.525 -7.389 3.341 1.00 92.25 452 TRP A CA 1
ATOM 3460 C C . TRP A 1 452 ? 9.324 -7.970 1.934 1.00 92.25 452 TRP A C 1
ATOM 3462 O O . TRP A 1 452 ? 10.296 -8.064 1.179 1.00 92.25 452 TRP A O 1
ATOM 3472 N N . PRO A 1 453 ? 8.095 -8.366 1.554 1.00 89.50 453 PRO A N 1
ATOM 3473 C CA . PRO A 1 453 ? 7.812 -8.830 0.197 1.00 89.50 453 PRO A CA 1
ATOM 3474 C C . PRO A 1 453 ? 8.204 -7.787 -0.862 1.00 89.50 453 PRO A C 1
ATOM 3476 O O . PRO A 1 453 ? 7.894 -6.606 -0.717 1.00 89.50 453 PRO A O 1
ATOM 3479 N N . GLY A 1 454 ? 8.896 -8.218 -1.921 1.00 88.88 454 GLY A N 1
ATOM 3480 C CA . GLY A 1 454 ? 9.358 -7.339 -3.008 1.00 88.88 454 GLY A CA 1
ATOM 3481 C C . GLY A 1 454 ? 10.605 -6.495 -2.697 1.00 88.88 454 GLY A C 1
ATOM 3482 O O . GLY A 1 454 ? 11.003 -5.680 -3.529 1.00 88.88 454 GLY A O 1
ATOM 3483 N N . TYR A 1 455 ? 11.222 -6.679 -1.527 1.00 93.69 455 TYR A N 1
ATOM 3484 C CA . TYR A 1 455 ? 12.509 -6.079 -1.164 1.00 93.69 455 TYR A CA 1
ATOM 3485 C C . TYR A 1 455 ? 13.650 -7.090 -1.305 1.00 93.69 455 TYR A C 1
ATOM 3487 O O . TYR A 1 455 ? 13.425 -8.292 -1.455 1.00 93.69 455 TYR A O 1
ATOM 3495 N N . LEU A 1 456 ? 14.888 -6.594 -1.260 1.00 94.81 456 LEU A N 1
ATOM 3496 C CA . LEU A 1 456 ? 16.086 -7.418 -1.366 1.00 94.81 456 LEU A CA 1
ATOM 3497 C C . LEU A 1 456 ? 16.084 -8.549 -0.317 1.00 94.81 456 LEU A C 1
ATOM 3499 O O . LEU A 1 456 ? 15.829 -8.281 0.860 1.00 94.81 456 LEU A O 1
ATOM 3503 N N . PRO A 1 457 ? 16.454 -9.787 -0.700 1.00 92.56 457 PRO A N 1
ATOM 3504 C CA . PRO A 1 457 ? 16.591 -10.901 0.238 1.00 92.56 457 PRO A CA 1
ATOM 3505 C C . PRO A 1 457 ? 17.549 -10.557 1.378 1.00 92.56 457 PRO A C 1
ATOM 3507 O O . PRO A 1 457 ? 18.520 -9.840 1.157 1.00 92.56 457 PRO A O 1
ATOM 3510 N N . THR A 1 458 ? 17.339 -11.098 2.579 1.00 87.12 458 THR A N 1
ATOM 3511 C CA . THR A 1 458 ? 18.177 -10.797 3.759 1.00 87.12 458 THR A CA 1
ATOM 3512 C C . THR A 1 458 ? 19.576 -11.412 3.701 1.00 87.12 458 THR A C 1
ATOM 3514 O O . THR A 1 458 ? 20.484 -10.947 4.390 1.00 87.12 458 THR A O 1
ATOM 3517 N N . GLY A 1 459 ? 19.770 -12.449 2.880 1.00 88.62 459 GLY A N 1
ATOM 3518 C CA . GLY A 1 459 ? 21.061 -13.108 2.704 1.00 88.62 459 GLY A CA 1
ATOM 3519 C C . GLY A 1 459 ? 22.131 -12.183 2.114 1.00 88.62 459 GLY A C 1
ATOM 3520 O O . GLY A 1 459 ? 21.852 -11.319 1.280 1.00 88.62 459 GLY A O 1
ATOM 3521 N N . GLU A 1 460 ? 23.390 -12.394 2.514 1.00 89.81 460 GLU A N 1
ATOM 3522 C CA . GLU A 1 460 ? 24.535 -11.674 1.932 1.00 89.81 460 GLU A CA 1
ATOM 3523 C C . GLU A 1 460 ? 24.756 -12.023 0.457 1.00 89.81 460 GLU A C 1
ATOM 3525 O O . GLU A 1 460 ? 25.312 -11.218 -0.285 1.00 89.81 460 GLU A O 1
ATOM 3530 N N . ARG A 1 461 ? 24.346 -13.222 0.027 1.00 94.56 461 ARG A N 1
ATOM 3531 C CA . ARG A 1 461 ? 24.435 -13.687 -1.359 1.00 94.56 461 ARG A CA 1
ATOM 3532 C C . ARG A 1 461 ? 23.083 -14.179 -1.841 1.00 94.56 461 ARG A C 1
ATOM 3534 O O . ARG A 1 461 ? 22.423 -14.922 -1.120 1.00 94.56 461 ARG A O 1
ATOM 3541 N N . PHE A 1 462 ? 22.715 -13.787 -3.053 1.00 96.31 462 PHE A N 1
ATOM 3542 C CA . PHE A 1 462 ? 21.460 -14.169 -3.701 1.00 96.31 462 PHE A CA 1
ATOM 3543 C C . PHE A 1 462 ? 21.605 -14.110 -5.230 1.00 96.31 462 PHE A C 1
ATOM 3545 O O . PHE A 1 462 ? 22.562 -13.525 -5.748 1.00 96.31 462 PHE A O 1
ATOM 3552 N N . GLY A 1 463 ? 20.698 -14.762 -5.953 1.00 96.44 463 GLY A N 1
ATOM 3553 C CA . GLY A 1 463 ? 20.693 -14.845 -7.417 1.00 96.44 463 GLY A CA 1
ATOM 3554 C C . GLY A 1 463 ? 19.590 -14.009 -8.065 1.00 96.44 463 GLY A C 1
ATOM 3555 O O . GLY A 1 463 ? 18.788 -13.366 -7.392 1.00 96.44 463 GLY A O 1
ATOM 3556 N N . LEU A 1 464 ? 19.512 -14.053 -9.398 1.00 95.81 464 LEU A N 1
ATOM 3557 C CA . LEU A 1 464 ? 18.405 -13.435 -10.143 1.00 95.81 464 LEU A CA 1
ATOM 3558 C C . LEU A 1 464 ? 17.042 -14.082 -9.849 1.00 95.81 464 LEU A C 1
ATOM 3560 O O . LEU A 1 464 ? 16.021 -13.395 -9.897 1.00 95.81 464 LEU A O 1
ATOM 3564 N N . SER A 1 465 ? 17.023 -15.366 -9.480 1.00 94.62 465 SER A N 1
ATOM 3565 C CA . SER A 1 465 ? 15.803 -16.077 -9.081 1.00 94.62 465 SER A CA 1
ATOM 3566 C C . SER A 1 465 ? 15.138 -15.453 -7.859 1.00 94.62 465 SER A C 1
ATOM 3568 O O . SER A 1 465 ? 13.913 -15.380 -7.807 1.00 94.62 465 SER A O 1
ATOM 3570 N N . ASP A 1 466 ? 15.936 -14.944 -6.917 1.00 94.25 466 ASP A N 1
ATOM 3571 C CA . ASP A 1 466 ? 15.439 -14.284 -5.707 1.00 94.25 466 ASP A CA 1
ATOM 3572 C C . ASP A 1 466 ? 14.842 -12.896 -6.004 1.00 94.25 466 ASP A C 1
ATOM 3574 O O . ASP A 1 466 ? 14.121 -12.341 -5.180 1.00 94.25 466 ASP A O 1
ATOM 3578 N N . LEU A 1 467 ? 15.105 -12.353 -7.200 1.00 94.00 467 LEU A N 1
ATOM 3579 C CA . LEU A 1 467 ? 14.505 -11.127 -7.738 1.00 94.00 467 LEU A CA 1
ATOM 3580 C C . LEU A 1 467 ? 13.403 -11.417 -8.778 1.00 94.00 467 LEU A C 1
ATOM 3582 O O . LEU A 1 467 ? 13.001 -10.526 -9.524 1.00 94.00 467 LEU A O 1
ATOM 3586 N N . GLY A 1 468 ? 12.925 -12.664 -8.862 1.00 93.06 468 GLY A N 1
ATOM 3587 C CA . GLY A 1 468 ? 11.823 -13.068 -9.741 1.00 93.06 468 GLY A CA 1
ATOM 3588 C C . GLY A 1 468 ? 12.221 -13.483 -11.163 1.00 93.06 468 GLY A C 1
ATOM 3589 O O . GLY A 1 468 ? 11.346 -13.832 -11.955 1.00 93.06 468 GLY A O 1
ATOM 3590 N N . VAL A 1 469 ? 13.514 -13.501 -11.506 1.00 95.31 469 VAL A N 1
ATOM 3591 C CA . VAL A 1 469 ? 14.001 -13.944 -12.824 1.00 95.31 469 VAL A CA 1
ATOM 3592 C C . VAL A 1 469 ? 14.555 -15.364 -12.718 1.00 95.31 469 VAL A C 1
ATOM 3594 O O . VAL A 1 469 ? 15.702 -15.585 -12.338 1.00 95.31 469 VAL A O 1
ATOM 3597 N N . THR A 1 470 ? 13.721 -16.347 -13.055 1.00 95.00 470 THR A N 1
ATOM 3598 C CA . THR A 1 470 ? 14.026 -17.781 -12.883 1.00 95.00 470 THR A CA 1
ATOM 3599 C C . THR A 1 470 ? 14.641 -18.451 -14.111 1.00 95.00 470 THR A C 1
ATOM 3601 O O . THR A 1 470 ? 15.120 -19.578 -14.019 1.00 95.00 470 THR A O 1
ATOM 3604 N N . GLN A 1 471 ? 14.638 -17.775 -15.258 1.00 96.31 471 GLN A N 1
ATOM 3605 C CA . GLN A 1 471 ? 15.081 -18.307 -16.546 1.00 96.31 471 GLN A CA 1
ATOM 3606 C C . GLN A 1 471 ? 15.890 -17.263 -17.316 1.00 96.31 471 GLN A C 1
ATOM 3608 O O . GLN A 1 471 ? 15.753 -16.063 -17.075 1.00 96.31 471 GLN A O 1
ATOM 3613 N N . ASP A 1 472 ? 16.738 -17.733 -18.232 1.00 96.56 472 ASP A N 1
ATOM 3614 C CA . ASP A 1 472 ? 17.576 -16.874 -19.067 1.00 96.56 472 ASP A CA 1
ATOM 3615 C C . ASP A 1 472 ? 16.726 -15.884 -19.875 1.00 96.56 472 ASP A C 1
ATOM 3617 O O . ASP A 1 472 ? 15.687 -16.235 -20.440 1.00 96.56 472 ASP A O 1
ATOM 3621 N N . VAL A 1 473 ? 17.190 -14.636 -19.954 1.00 95.69 473 VAL A N 1
ATOM 3622 C CA . VAL A 1 473 ? 16.470 -13.547 -20.625 1.00 95.69 473 VAL A CA 1
ATOM 3623 C C . VAL A 1 473 ? 17.249 -13.108 -21.854 1.00 95.69 473 VAL A C 1
ATOM 3625 O O . VAL A 1 473 ? 18.360 -12.597 -21.729 1.00 95.69 473 VAL A O 1
ATOM 3628 N N . THR A 1 474 ? 16.665 -13.267 -23.043 1.00 94.00 474 THR A N 1
ATOM 3629 C CA . THR A 1 474 ? 17.247 -12.785 -24.306 1.00 94.00 474 THR A CA 1
ATOM 3630 C C . THR A 1 474 ? 16.576 -11.492 -24.761 1.00 94.00 474 THR A C 1
ATOM 3632 O O . THR A 1 474 ? 15.385 -11.466 -25.064 1.00 94.00 474 THR A O 1
ATOM 3635 N N . LEU A 1 475 ? 17.371 -10.434 -24.883 1.00 90.75 475 LEU A N 1
ATOM 3636 C CA . LEU A 1 475 ? 16.998 -9.118 -25.390 1.00 90.75 475 LEU A CA 1
ATOM 3637 C C . LEU A 1 475 ? 17.447 -9.004 -26.858 1.00 90.75 475 LEU A C 1
ATOM 3639 O O . LEU A 1 475 ? 18.531 -9.477 -27.202 1.00 90.75 475 LEU A O 1
ATOM 3643 N N . ARG A 1 476 ? 16.618 -8.435 -27.745 1.00 87.38 476 ARG A N 1
ATOM 3644 C CA . ARG A 1 476 ? 16.841 -8.459 -29.207 1.00 87.38 476 ARG A CA 1
ATOM 3645 C C . ARG A 1 476 ? 16.655 -7.095 -29.869 1.00 87.38 476 ARG A C 1
ATOM 3647 O O . ARG A 1 476 ? 15.794 -6.327 -29.450 1.00 87.38 476 ARG A O 1
ATOM 3654 N N . GLY A 1 477 ? 17.402 -6.863 -30.947 1.00 81.25 477 GLY A N 1
ATOM 3655 C CA . GLY A 1 477 ? 17.304 -5.677 -31.802 1.00 81.25 477 GLY A CA 1
ATOM 3656 C C . GLY A 1 477 ? 18.095 -4.464 -31.311 1.00 81.25 477 GLY A C 1
ATOM 3657 O O . GLY A 1 477 ? 18.530 -4.402 -30.163 1.00 81.25 477 GLY A O 1
ATOM 3658 N N . MET A 1 478 ? 18.278 -3.472 -32.185 1.00 78.19 478 MET A N 1
ATOM 3659 C CA . MET A 1 478 ? 18.981 -2.222 -31.853 1.00 78.19 478 MET A CA 1
ATOM 3660 C C . MET A 1 478 ? 18.280 -1.419 -30.747 1.00 78.19 478 MET A C 1
ATOM 3662 O O . MET A 1 478 ? 18.930 -0.708 -29.984 1.00 78.19 478 MET A O 1
ATOM 3666 N N . SER A 1 479 ? 16.957 -1.559 -30.642 1.00 72.88 479 SER A N 1
ATOM 3667 C CA . SER A 1 479 ? 16.114 -0.934 -29.615 1.00 72.88 479 SER A CA 1
ATOM 3668 C C . SER A 1 479 ? 15.696 -1.921 -28.519 1.00 72.88 479 SER A C 1
ATOM 3670 O O . SER A 1 479 ? 14.598 -1.809 -27.977 1.00 72.88 479 SER A O 1
ATOM 3672 N N . ALA A 1 480 ? 16.547 -2.908 -28.213 1.00 78.88 480 ALA A N 1
ATOM 3673 C CA . ALA A 1 480 ? 16.283 -3.897 -27.174 1.00 78.88 480 ALA A CA 1
ATOM 3674 C C . ALA A 1 480 ? 15.925 -3.222 -25.831 1.00 78.88 480 ALA A C 1
ATOM 3676 O O . ALA A 1 480 ? 16.687 -2.368 -25.359 1.00 78.88 480 ALA A O 1
ATOM 3677 N N . PRO A 1 481 ? 14.800 -3.591 -25.186 1.00 82.56 481 PRO A N 1
ATOM 3678 C CA . PRO A 1 481 ? 14.485 -3.090 -23.854 1.00 82.56 481 PRO A CA 1
ATOM 3679 C C . PRO A 1 481 ? 15.499 -3.627 -22.836 1.00 82.56 481 PRO A C 1
ATOM 3681 O O . PRO A 1 481 ? 16.033 -4.721 -23.006 1.00 82.56 481 PRO A O 1
ATOM 3684 N N . ALA A 1 482 ? 15.761 -2.873 -21.769 1.00 92.19 482 ALA A N 1
ATOM 3685 C CA . ALA A 1 482 ? 16.584 -3.358 -20.663 1.00 92.19 482 ALA A CA 1
ATOM 3686 C C . ALA A 1 482 ? 15.817 -4.389 -19.817 1.00 92.19 482 ALA A C 1
ATOM 3688 O O . ALA A 1 482 ? 14.598 -4.284 -19.653 1.00 92.19 482 ALA A O 1
ATOM 3689 N N . LEU A 1 483 ? 16.532 -5.352 -19.228 1.00 95.94 483 LEU A N 1
ATOM 3690 C CA . LEU A 1 483 ? 15.995 -6.155 -18.132 1.00 95.94 483 LEU A CA 1
ATOM 3691 C C . LEU A 1 483 ? 15.934 -5.268 -16.889 1.00 95.94 483 LEU A C 1
ATOM 3693 O O . LEU A 1 483 ? 16.975 -4.859 -16.380 1.00 95.94 483 LEU A O 1
ATOM 3697 N N . ASN A 1 484 ? 14.726 -4.995 -16.411 1.00 95.88 484 ASN A N 1
ATOM 3698 C CA . ASN A 1 484 ? 14.484 -4.205 -15.211 1.00 95.88 484 ASN A CA 1
ATOM 3699 C C . ASN A 1 484 ? 14.286 -5.129 -14.004 1.00 95.88 484 ASN A C 1
ATOM 3701 O O . ASN A 1 484 ? 13.452 -6.030 -14.054 1.00 95.88 484 ASN A O 1
ATOM 3705 N N . LEU A 1 485 ? 15.023 -4.879 -12.925 1.00 95.94 485 LEU A N 1
ATOM 3706 C CA . LEU A 1 485 ? 14.962 -5.619 -11.669 1.00 95.94 485 LEU A CA 1
ATOM 3707 C C . LEU A 1 485 ? 14.599 -4.656 -10.536 1.00 95.94 485 LEU A C 1
ATOM 3709 O O . LEU A 1 485 ? 15.244 -3.616 -10.365 1.00 95.94 485 LEU A O 1
ATOM 3713 N N . ASP A 1 486 ? 13.588 -5.010 -9.745 1.00 94.81 486 ASP A N 1
ATOM 3714 C CA . ASP A 1 486 ? 13.289 -4.313 -8.495 1.00 94.81 486 ASP A CA 1
ATOM 3715 C C . ASP A 1 486 ? 14.423 -4.585 -7.491 1.00 94.81 486 ASP A C 1
ATOM 3717 O O . ASP A 1 486 ? 14.614 -5.714 -7.043 1.00 94.81 486 ASP A O 1
ATOM 3721 N N . PHE A 1 487 ? 15.207 -3.557 -7.153 1.00 96.12 487 PHE A N 1
ATOM 3722 C CA . PHE A 1 487 ? 16.419 -3.676 -6.333 1.00 96.12 487 PHE A CA 1
ATOM 3723 C C . PHE A 1 487 ? 16.289 -2.854 -5.043 1.00 96.12 487 PHE A C 1
ATOM 3725 O O . PHE A 1 487 ? 17.122 -2.010 -4.712 1.00 96.12 487 PHE A O 1
ATOM 3732 N N . ARG A 1 488 ? 15.177 -3.079 -4.337 1.00 94.88 488 ARG A N 1
ATOM 3733 C CA . ARG A 1 488 ? 14.698 -2.240 -3.232 1.00 94.88 488 ARG A CA 1
ATOM 3734 C C . ARG A 1 488 ? 15.302 -2.672 -1.899 1.00 94.88 488 ARG A C 1
ATOM 3736 O O . ARG A 1 488 ? 14.987 -3.751 -1.399 1.00 94.88 488 ARG A O 1
ATOM 3743 N N . ALA A 1 489 ? 16.144 -1.834 -1.302 1.00 94.88 489 ALA A N 1
ATOM 3744 C CA . ALA A 1 489 ? 16.647 -2.058 0.058 1.00 94.88 489 ALA A CA 1
ATOM 3745 C C . ALA A 1 489 ? 15.611 -1.691 1.126 1.00 94.88 489 ALA A C 1
ATOM 3747 O O . ALA A 1 489 ? 14.730 -0.865 0.891 1.00 94.88 489 ALA A O 1
ATOM 3748 N N . LEU A 1 490 ? 15.708 -2.258 2.326 1.00 94.25 490 LEU A N 1
ATOM 3749 C CA . LEU A 1 490 ? 14.841 -1.795 3.408 1.00 94.25 490 LEU A CA 1
ATOM 3750 C C . LEU A 1 490 ? 15.201 -0.355 3.806 1.00 94.25 490 LEU A C 1
ATOM 3752 O O . LEU A 1 490 ? 16.378 0.006 3.800 1.00 94.25 490 LEU A O 1
ATOM 3756 N N . PRO A 1 491 ? 14.229 0.470 4.236 1.00 93.12 491 PRO A N 1
ATOM 3757 C CA . PRO A 1 491 ? 14.517 1.816 4.740 1.00 93.12 491 PRO A CA 1
ATOM 3758 C C . PRO A 1 491 ? 15.447 1.839 5.962 1.00 93.12 491 PRO A C 1
ATOM 3760 O O . PRO A 1 491 ? 16.053 2.866 6.250 1.00 93.12 491 PRO A O 1
ATOM 3763 N N . SER A 1 492 ? 15.543 0.716 6.676 1.00 91.06 492 SER A N 1
ATOM 3764 C CA . SER A 1 492 ? 16.424 0.521 7.824 1.00 91.06 492 SER A CA 1
ATOM 3765 C C . SER A 1 492 ? 17.812 -0.014 7.463 1.00 91.06 492 SER A C 1
ATOM 3767 O O . SER A 1 492 ? 18.628 -0.199 8.362 1.00 91.06 492 SER A O 1
ATOM 3769 N N . GLU A 1 493 ? 18.079 -0.336 6.197 1.00 90.69 493 GLU A N 1
ATOM 3770 C CA . GLU A 1 493 ? 19.338 -0.940 5.760 1.00 90.69 493 GLU A CA 1
ATOM 3771 C C . GLU A 1 493 ? 20.325 0.104 5.232 1.00 90.69 493 GLU A C 1
ATOM 3773 O O . GLU A 1 493 ? 19.994 0.982 4.437 1.00 90.69 493 GLU A O 1
ATOM 3778 N N . ALA A 1 494 ? 21.584 -0.074 5.619 1.00 89.19 494 ALA A N 1
ATOM 3779 C CA . ALA A 1 494 ? 22.735 0.543 4.986 1.00 89.19 494 ALA A CA 1
ATOM 3780 C C . ALA A 1 494 ? 23.719 -0.540 4.528 1.00 89.19 494 ALA A C 1
ATOM 3782 O O . ALA A 1 494 ? 23.716 -1.668 5.029 1.00 89.19 494 ALA A O 1
ATOM 3783 N N . PHE A 1 495 ? 24.589 -0.190 3.581 1.00 89.69 495 PHE A N 1
ATOM 3784 C CA . PHE A 1 495 ? 25.517 -1.130 2.955 1.00 89.69 495 PHE A CA 1
ATOM 3785 C C . PHE A 1 495 ? 26.964 -0.634 3.040 1.00 89.69 495 PHE A C 1
ATOM 3787 O O . PHE A 1 495 ? 27.246 0.542 2.800 1.00 89.69 495 PHE A O 1
ATOM 3794 N N . ASP A 1 496 ? 27.905 -1.542 3.319 1.00 82.69 496 ASP A N 1
ATOM 3795 C CA . ASP A 1 496 ? 29.345 -1.244 3.304 1.00 82.69 496 ASP A CA 1
ATOM 3796 C C . ASP A 1 496 ? 29.796 -0.975 1.860 1.00 82.69 496 ASP A C 1
ATOM 3798 O O . ASP A 1 496 ? 29.738 -1.850 0.997 1.00 82.69 496 ASP A O 1
ATOM 3802 N N . SER A 1 497 ? 30.263 0.241 1.580 1.00 68.19 497 SER A N 1
ATOM 3803 C CA . SER A 1 497 ? 30.566 0.711 0.224 1.00 68.19 497 SER A CA 1
ATOM 3804 C C . SER A 1 497 ? 31.709 -0.030 -0.479 1.00 68.19 497 SER A C 1
ATOM 3806 O O . SER A 1 497 ? 31.866 0.124 -1.688 1.00 68.19 497 SER A O 1
ATOM 3808 N N . ARG A 1 498 ? 32.507 -0.838 0.233 1.00 69.00 498 ARG A N 1
ATOM 3809 C CA . ARG A 1 498 ? 33.710 -1.487 -0.325 1.00 69.00 498 ARG A CA 1
ATOM 3810 C C . ARG A 1 498 ? 33.545 -2.964 -0.682 1.00 69.00 498 ARG A C 1
ATOM 3812 O O . ARG A 1 498 ? 34.507 -3.565 -1.153 1.00 69.00 498 ARG A O 1
ATOM 3819 N N . ARG A 1 499 ? 32.384 -3.573 -0.419 1.00 77.88 499 ARG A N 1
ATOM 3820 C CA . ARG A 1 499 ? 32.222 -5.042 -0.467 1.00 77.88 499 ARG A CA 1
ATOM 3821 C C . ARG A 1 499 ? 30.988 -5.552 -1.208 1.00 77.88 499 ARG A C 1
ATOM 3823 O O . ARG A 1 499 ? 30.714 -6.745 -1.142 1.00 77.88 499 ARG A O 1
ATOM 3830 N N . ASN A 1 500 ? 30.281 -4.683 -1.925 1.00 93.56 500 ASN A N 1
ATOM 3831 C CA . ASN A 1 500 ? 29.080 -5.077 -2.652 1.00 93.56 500 ASN A CA 1
ATOM 3832 C C . ASN A 1 500 ? 29.371 -5.240 -4.144 1.00 93.56 500 ASN A C 1
ATOM 3834 O O . ASN A 1 500 ? 29.909 -4.325 -4.778 1.00 93.56 500 ASN A O 1
ATOM 3838 N N . THR A 1 501 ? 28.983 -6.373 -4.714 1.00 95.38 501 THR A N 1
ATOM 3839 C CA . THR A 1 501 ? 29.203 -6.680 -6.128 1.00 95.38 501 THR A CA 1
ATOM 3840 C C . THR A 1 501 ? 28.027 -7.436 -6.732 1.00 95.38 501 THR A C 1
ATOM 3842 O O . THR A 1 501 ? 27.313 -8.172 -6.054 1.00 95.38 501 THR A O 1
ATOM 3845 N N . MET A 1 502 ? 27.853 -7.280 -8.038 1.00 96.81 502 MET A N 1
ATOM 3846 C CA . MET A 1 502 ? 27.062 -8.160 -8.887 1.00 96.81 502 MET A CA 1
ATOM 3847 C C . MET A 1 502 ? 28.006 -8.828 -9.884 1.00 96.81 502 MET A C 1
ATOM 3849 O O . MET A 1 502 ? 28.814 -8.159 -10.523 1.00 96.81 502 MET A O 1
ATOM 3853 N N . THR A 1 503 ? 27.887 -10.138 -10.048 1.00 97.88 503 THR A N 1
ATOM 3854 C CA . THR A 1 503 ? 28.553 -10.887 -11.115 1.00 97.88 503 THR A CA 1
ATOM 3855 C C . THR A 1 503 ? 27.518 -11.169 -12.194 1.00 97.88 503 THR A C 1
ATOM 3857 O O . THR A 1 503 ? 26.707 -12.077 -12.036 1.00 97.88 503 THR A O 1
ATOM 3860 N N . LEU A 1 504 ? 27.508 -10.384 -13.271 1.00 98.12 504 LEU A N 1
ATOM 3861 C CA . LEU A 1 504 ? 26.606 -10.578 -14.409 1.00 98.12 504 LEU A CA 1
ATOM 3862 C C . LEU A 1 504 ? 27.168 -11.647 -15.346 1.00 98.12 504 LEU A C 1
ATOM 3864 O O . LEU A 1 504 ? 28.273 -11.472 -15.851 1.00 98.12 504 LEU A O 1
ATOM 3868 N N . SER A 1 505 ? 26.399 -12.697 -15.636 1.00 97.44 505 SER A N 1
ATOM 3869 C CA . SER A 1 505 ? 26.727 -13.692 -16.664 1.00 97.44 505 SER A CA 1
ATOM 3870 C C . SER A 1 505 ? 25.889 -13.453 -17.920 1.00 97.44 505 SER A C 1
ATOM 3872 O O . SER A 1 505 ? 24.661 -13.384 -17.844 1.00 97.44 505 SER A O 1
ATOM 3874 N N . TYR A 1 506 ? 26.530 -13.305 -19.081 1.00 96.06 506 TYR A N 1
ATOM 3875 C CA . TYR A 1 506 ? 25.846 -12.951 -20.325 1.00 96.06 506 TYR A CA 1
ATOM 3876 C C . TYR A 1 506 ? 26.494 -13.548 -21.584 1.00 96.06 506 TYR A C 1
ATOM 3878 O O . TYR A 1 506 ? 27.653 -13.954 -21.578 1.00 96.06 506 TYR A O 1
ATOM 3886 N N . SER A 1 507 ? 25.748 -13.582 -22.685 1.00 94.62 507 SER A N 1
ATOM 3887 C CA . SER A 1 507 ? 26.214 -13.927 -24.036 1.00 94.62 507 SER A CA 1
ATOM 3888 C C . SER A 1 507 ? 25.573 -12.999 -25.071 1.00 94.62 507 SER A C 1
ATOM 3890 O O . SER A 1 507 ? 24.625 -12.280 -24.757 1.00 94.62 507 SER A O 1
ATOM 3892 N N . HIS A 1 508 ? 26.086 -12.963 -26.301 1.00 92.56 508 HIS A N 1
ATOM 3893 C CA . HIS A 1 508 ? 25.542 -12.102 -27.355 1.00 92.56 508 HIS A CA 1
ATOM 3894 C C . HIS A 1 508 ? 25.750 -12.680 -28.762 1.00 92.56 508 HIS A C 1
ATOM 3896 O O . HIS A 1 508 ? 26.558 -13.584 -28.985 1.00 92.56 508 HIS A O 1
ATOM 3902 N N . SER A 1 509 ? 25.021 -12.119 -29.727 1.00 88.56 509 SER A N 1
ATOM 3903 C CA . SER A 1 509 ? 25.143 -12.435 -31.154 1.00 88.56 509 SER A CA 1
ATOM 3904 C C . SER A 1 509 ? 26.503 -12.039 -31.741 1.00 88.56 509 SER A C 1
ATOM 3906 O O . SER A 1 509 ? 27.151 -11.107 -31.267 1.00 88.56 509 SER A O 1
ATOM 3908 N N . THR A 1 510 ? 26.929 -12.707 -32.814 1.00 86.00 510 THR A N 1
ATOM 3909 C CA . THR A 1 510 ? 28.224 -12.460 -33.478 1.00 86.00 510 THR A CA 1
ATOM 3910 C C . THR A 1 510 ? 28.215 -11.286 -34.460 1.00 86.00 510 THR A C 1
ATOM 3912 O O . THR A 1 510 ? 29.281 -10.822 -34.856 1.00 86.00 510 THR A O 1
ATOM 3915 N N . GLN A 1 511 ? 27.035 -10.795 -34.851 1.00 80.69 511 GLN A N 1
ATOM 3916 C CA . GLN A 1 511 ? 26.862 -9.740 -35.862 1.00 80.69 511 GLN A CA 1
ATOM 3917 C C . GLN A 1 511 ? 26.867 -8.311 -35.293 1.00 80.69 511 GLN A C 1
ATOM 3919 O O . GLN A 1 511 ? 26.562 -7.348 -36.004 1.00 80.69 511 GLN A O 1
ATOM 3924 N N . VAL A 1 512 ? 27.216 -8.168 -34.015 1.00 86.69 512 VAL A N 1
ATOM 3925 C CA . VAL A 1 512 ? 27.368 -6.871 -33.351 1.00 86.69 512 VAL A CA 1
ATOM 3926 C C . VAL A 1 512 ? 28.612 -6.133 -33.851 1.00 86.69 512 VAL A C 1
ATOM 3928 O O . VAL A 1 512 ? 29.641 -6.740 -34.158 1.00 86.69 512 VAL A O 1
ATOM 3931 N N . ASP A 1 513 ? 28.521 -4.809 -33.927 1.00 86.88 513 ASP A N 1
ATOM 3932 C CA . ASP A 1 513 ? 29.651 -3.901 -34.093 1.00 86.88 513 ASP A CA 1
ATOM 3933 C C . ASP A 1 513 ? 30.310 -3.681 -32.723 1.00 86.88 513 ASP A C 1
ATOM 3935 O O . ASP A 1 513 ? 29.694 -3.049 -31.859 1.00 86.88 513 ASP A O 1
ATOM 3939 N N . PRO A 1 514 ? 31.551 -4.143 -32.505 1.00 85.50 514 PRO A N 1
ATOM 3940 C CA . PRO A 1 514 ? 32.205 -4.096 -31.201 1.00 85.50 514 PRO A CA 1
ATOM 3941 C C . PRO A 1 514 ? 32.570 -2.677 -30.766 1.00 85.50 514 PRO A C 1
ATOM 3943 O O . PRO A 1 514 ? 32.855 -2.450 -29.593 1.00 85.50 514 PRO A O 1
ATOM 3946 N N . ARG A 1 515 ? 32.581 -1.709 -31.694 1.00 87.00 515 ARG A N 1
ATOM 3947 C CA . ARG A 1 515 ? 32.851 -0.300 -31.378 1.00 87.00 515 ARG A CA 1
ATOM 3948 C C . ARG A 1 515 ? 31.623 0.420 -30.836 1.00 87.00 515 ARG A C 1
ATOM 3950 O O . ARG A 1 515 ? 31.775 1.401 -30.119 1.00 87.00 515 ARG A O 1
ATOM 3957 N N . ASN A 1 516 ? 30.433 -0.060 -31.191 1.00 87.31 516 ASN A N 1
ATOM 3958 C CA . ASN A 1 516 ? 29.158 0.597 -30.908 1.00 87.31 516 ASN A CA 1
ATOM 3959 C C . ASN A 1 516 ? 28.178 -0.303 -30.144 1.00 87.31 516 ASN A C 1
ATOM 3961 O O . ASN A 1 516 ? 27.009 0.060 -30.012 1.00 87.31 516 ASN A O 1
ATOM 3965 N N . SER A 1 517 ? 28.633 -1.470 -29.674 1.00 91.56 517 SER A N 1
ATOM 3966 C CA . SER A 1 517 ? 27.808 -2.409 -28.921 1.00 91.56 517 SER A CA 1
ATOM 3967 C C . SER A 1 517 ? 28.415 -2.726 -27.560 1.00 91.56 517 SER A C 1
ATOM 3969 O O . SER A 1 517 ? 29.600 -3.049 -27.453 1.00 91.56 517 SER A O 1
ATOM 3971 N N . SER A 1 518 ? 27.589 -2.667 -26.523 1.00 94.25 518 SER A N 1
ATOM 3972 C CA . SER A 1 518 ? 27.977 -2.873 -25.128 1.00 94.25 518 SER A CA 1
ATOM 3973 C C . SER A 1 518 ? 26.877 -3.590 -24.349 1.00 94.25 518 SER A C 1
ATOM 3975 O O . SER A 1 518 ? 25.698 -3.534 -24.703 1.00 94.25 518 SER A O 1
ATOM 3977 N N . VAL A 1 519 ? 27.263 -4.254 -23.264 1.00 96.25 519 VAL A N 1
ATOM 3978 C CA . VAL A 1 519 ? 26.358 -4.545 -22.148 1.00 96.25 519 VAL A CA 1
ATOM 3979 C C . VAL A 1 519 ? 26.609 -3.519 -21.050 1.00 96.25 519 VAL A C 1
ATOM 3981 O O . VAL A 1 519 ? 27.758 -3.182 -20.754 1.00 96.25 519 VAL A O 1
ATOM 3984 N N . GLU A 1 520 ? 25.540 -3.006 -20.461 1.00 97.56 520 GLU A N 1
ATOM 3985 C CA . GLU A 1 520 ? 25.555 -1.967 -19.437 1.00 97.56 520 GLU A CA 1
ATOM 3986 C C . GLU A 1 520 ? 24.717 -2.422 -18.246 1.00 97.56 520 GLU A C 1
ATOM 3988 O O . GLU A 1 520 ? 23.616 -2.948 -18.418 1.00 97.56 520 GLU A O 1
ATOM 3993 N N . VAL A 1 521 ? 25.228 -2.193 -17.037 1.00 98.25 521 VAL A N 1
ATOM 3994 C CA . VAL A 1 521 ? 24.455 -2.334 -15.801 1.00 98.25 521 VAL A CA 1
ATOM 3995 C C . VAL A 1 521 ? 24.267 -0.955 -15.199 1.00 98.25 521 VAL A C 1
ATOM 3997 O O . VAL A 1 521 ? 25.243 -0.249 -14.931 1.00 98.25 521 VAL A O 1
ATOM 4000 N N . LEU A 1 522 ? 23.012 -0.569 -15.007 1.00 97.81 522 LEU A N 1
ATOM 4001 C CA . LEU A 1 522 ? 22.611 0.736 -14.509 1.00 97.81 522 LEU A CA 1
ATOM 4002 C C . LEU A 1 522 ? 21.864 0.579 -13.187 1.00 97.81 522 LEU A C 1
ATOM 4004 O O . LEU A 1 522 ? 21.085 -0.354 -13.022 1.00 97.81 522 LEU A O 1
ATOM 4008 N N . LEU A 1 523 ? 22.067 1.515 -12.269 1.00 96.94 523 LEU A N 1
ATOM 4009 C CA . LEU A 1 523 ? 21.287 1.655 -11.044 1.00 96.94 523 LEU A CA 1
ATOM 4010 C C . LEU A 1 523 ? 20.627 3.029 -11.067 1.00 96.94 523 LEU A C 1
ATOM 4012 O O . LEU A 1 523 ? 21.320 4.041 -11.179 1.00 96.94 523 LEU A O 1
ATOM 4016 N N . ASP A 1 524 ? 19.298 3.065 -11.020 1.00 95.75 524 ASP A N 1
ATOM 4017 C CA . ASP A 1 524 ? 18.506 4.300 -11.083 1.00 95.75 524 ASP A CA 1
ATOM 4018 C C . ASP A 1 524 ? 18.857 5.176 -12.306 1.00 95.75 524 ASP A C 1
ATOM 4020 O O . ASP A 1 524 ? 18.907 6.404 -12.236 1.00 95.75 524 ASP A O 1
ATOM 4024 N N . GLY A 1 525 ? 19.155 4.527 -13.440 1.00 93.81 525 GLY A N 1
ATOM 4025 C CA . GLY A 1 525 ? 19.554 5.176 -14.696 1.00 93.81 525 GLY A CA 1
ATOM 4026 C C . GLY A 1 525 ? 21.024 5.606 -14.775 1.00 93.81 525 GLY A C 1
ATOM 4027 O O . GLY A 1 525 ? 21.454 6.099 -15.817 1.00 93.81 525 GLY A O 1
ATOM 4028 N N . VAL A 1 526 ? 21.817 5.402 -13.719 1.00 95.94 526 VAL A N 1
ATOM 4029 C CA . VAL A 1 526 ? 23.257 5.691 -13.704 1.00 95.94 526 VAL A CA 1
ATOM 4030 C C . VAL A 1 526 ? 24.043 4.423 -14.019 1.00 95.94 526 VAL A C 1
ATOM 4032 O O . VAL A 1 526 ? 23.938 3.430 -13.302 1.00 95.94 526 VAL A O 1
ATOM 4035 N N . THR A 1 527 ? 24.862 4.451 -15.070 1.00 96.94 527 THR A N 1
ATOM 4036 C CA . THR A 1 527 ? 25.717 3.316 -15.446 1.00 96.94 527 THR A CA 1
ATOM 4037 C C . THR A 1 527 ? 26.769 3.043 -14.371 1.00 96.94 527 THR A C 1
ATOM 4039 O O . THR A 1 527 ? 27.633 3.880 -14.112 1.00 96.94 527 THR A O 1
ATOM 4042 N N . LEU A 1 528 ? 26.716 1.853 -13.768 1.00 95.56 528 LEU A N 1
ATOM 4043 C CA . LEU A 1 528 ? 27.693 1.374 -12.787 1.00 95.56 528 LEU A CA 1
ATOM 4044 C C . LEU A 1 528 ? 28.887 0.692 -13.457 1.00 95.56 528 LEU A C 1
ATOM 4046 O O . LEU A 1 528 ? 30.030 0.877 -13.046 1.00 95.56 528 LEU A O 1
ATOM 4050 N N . ALA A 1 529 ? 28.618 -0.105 -14.492 1.00 96.38 529 ALA A N 1
ATOM 4051 C CA . ALA A 1 529 ? 29.633 -0.799 -15.271 1.00 96.38 529 ALA A CA 1
ATOM 4052 C C . ALA A 1 529 ? 29.157 -1.017 -16.708 1.00 96.38 529 ALA A C 1
ATOM 4054 O O . ALA A 1 529 ? 27.959 -1.118 -16.979 1.00 96.38 529 ALA A O 1
ATOM 4055 N N . SER A 1 530 ? 30.114 -1.126 -17.626 1.00 96.25 530 SER A N 1
ATOM 4056 C CA . SER A 1 530 ? 29.858 -1.501 -19.013 1.00 96.25 530 SER A CA 1
ATOM 4057 C C . SER A 1 530 ? 30.997 -2.356 -19.557 1.00 96.25 530 SER A C 1
ATOM 4059 O O . SER A 1 530 ? 32.133 -2.258 -19.089 1.00 96.25 530 SER A O 1
ATOM 4061 N N . ALA A 1 531 ? 30.691 -3.199 -20.539 1.00 94.81 531 ALA A N 1
ATOM 4062 C CA . ALA A 1 531 ? 31.682 -3.968 -21.280 1.00 94.81 531 ALA A CA 1
ATOM 4063 C C . ALA A 1 531 ? 31.334 -3.987 -22.778 1.00 94.81 531 ALA A C 1
ATOM 4065 O O . ALA A 1 531 ? 30.160 -4.164 -23.117 1.00 94.81 531 ALA A O 1
ATOM 4066 N N . PRO A 1 532 ? 32.318 -3.817 -23.682 1.00 93.62 532 PRO A N 1
ATOM 4067 C CA . PRO A 1 532 ? 32.086 -3.928 -25.119 1.00 93.62 532 PRO A CA 1
ATOM 4068 C C . PRO A 1 532 ? 31.753 -5.375 -25.516 1.00 93.62 532 PRO A C 1
ATOM 4070 O O . PRO A 1 532 ? 32.282 -6.327 -24.936 1.00 93.62 532 PRO A O 1
ATOM 4073 N N . LEU A 1 533 ? 30.896 -5.543 -26.527 1.00 91.00 533 LEU A N 1
ATOM 4074 C CA . LEU A 1 533 ? 30.558 -6.856 -27.089 1.00 91.00 533 LEU A CA 1
ATOM 4075 C C . LEU A 1 533 ? 31.535 -7.193 -28.220 1.00 91.00 533 LEU A C 1
ATOM 4077 O O . LEU A 1 533 ? 31.570 -6.509 -29.237 1.00 91.00 533 LEU A O 1
ATOM 4081 N N . GLU A 1 534 ? 32.355 -8.227 -28.058 1.00 84.12 534 GLU A N 1
ATOM 4082 C CA . GLU A 1 534 ? 33.433 -8.540 -29.006 1.00 84.12 534 GLU A CA 1
ATOM 4083 C C . GLU A 1 534 ? 32.967 -9.381 -30.201 1.00 84.12 534 GLU A C 1
ATOM 4085 O O . GLU A 1 534 ? 32.109 -10.249 -30.091 1.00 84.12 534 GLU A O 1
ATOM 4090 N N . VAL A 1 535 ? 33.591 -9.195 -31.364 1.00 69.88 535 VAL A N 1
ATOM 4091 C CA . VAL A 1 535 ? 33.302 -10.016 -32.551 1.00 69.88 535 VAL A CA 1
ATOM 4092 C C . VAL A 1 535 ? 33.992 -11.375 -32.411 1.00 69.88 535 VAL A C 1
ATOM 4094 O O . VAL A 1 535 ? 35.138 -11.446 -31.974 1.00 69.88 535 VAL A O 1
ATOM 4097 N N . ASN A 1 536 ? 33.310 -12.446 -32.830 1.00 63.19 536 ASN A N 1
ATOM 4098 C CA . ASN A 1 536 ? 33.785 -13.843 -32.871 1.00 63.19 536 ASN A CA 1
ATOM 4099 C C . ASN A 1 536 ? 33.733 -14.668 -31.573 1.00 63.19 536 ASN A C 1
ATOM 4101 O O . ASN A 1 536 ? 34.369 -15.719 -31.516 1.00 63.19 536 ASN A O 1
ATOM 4105 N N . ARG A 1 537 ? 32.951 -14.280 -30.557 1.00 58.72 537 ARG A N 1
ATOM 4106 C CA . ARG A 1 537 ? 32.680 -15.162 -29.405 1.00 58.72 537 ARG A CA 1
ATOM 4107 C C . ARG A 1 537 ? 31.216 -15.101 -28.980 1.00 58.72 537 ARG A C 1
ATOM 4109 O O . ARG A 1 537 ? 30.820 -14.179 -28.286 1.00 58.72 537 ARG A O 1
ATOM 4116 N N . ALA A 1 538 ? 30.433 -16.120 -29.337 1.00 61.06 538 ALA A N 1
ATOM 4117 C CA . ALA A 1 538 ? 29.127 -16.383 -28.716 1.00 61.06 538 ALA A CA 1
ATOM 4118 C C . ALA A 1 538 ? 29.282 -17.162 -27.389 1.00 61.06 538 ALA A C 1
ATOM 4120 O O . ALA A 1 538 ? 28.423 -17.955 -27.011 1.00 61.06 538 ALA A O 1
ATOM 4121 N N . GLU A 1 539 ? 30.423 -16.995 -26.715 1.00 76.62 539 GLU A N 1
ATOM 4122 C CA . GLU A 1 539 ? 30.734 -17.672 -25.461 1.00 76.62 539 GLU A CA 1
ATOM 4123 C C . GLU A 1 539 ? 30.149 -16.895 -24.284 1.00 76.62 539 GLU A C 1
ATOM 4125 O O . GLU A 1 539 ? 30.021 -15.668 -24.315 1.00 76.62 539 GLU A O 1
ATOM 4130 N N . ARG A 1 540 ? 29.813 -17.627 -23.224 1.00 88.12 540 ARG A N 1
ATOM 4131 C CA . ARG A 1 540 ? 29.354 -17.052 -21.964 1.00 88.12 540 ARG A CA 1
ATOM 4132 C C . ARG A 1 540 ? 30.478 -16.230 -21.328 1.00 88.12 540 ARG A C 1
ATOM 4134 O O . ARG A 1 540 ? 31.592 -16.717 -21.149 1.00 88.12 540 ARG A O 1
ATOM 4141 N N . ARG A 1 541 ? 30.175 -14.982 -20.985 1.00 92.25 541 ARG A N 1
ATOM 4142 C CA . ARG A 1 541 ? 31.077 -14.003 -20.373 1.00 92.25 541 ARG A CA 1
ATOM 4143 C C . ARG A 1 541 ? 30.557 -13.564 -19.019 1.00 92.25 541 ARG A C 1
ATOM 4145 O O . ARG A 1 541 ? 29.361 -13.644 -18.752 1.00 92.25 541 ARG A O 1
ATOM 4152 N N . THR A 1 542 ? 31.461 -13.052 -18.193 1.00 95.00 542 THR A N 1
ATOM 4153 C CA . THR A 1 542 ? 31.120 -12.451 -16.906 1.00 95.00 542 THR A CA 1
ATOM 4154 C C . THR A 1 542 ? 31.567 -10.996 -16.835 1.00 95.00 542 THR A C 1
ATOM 4156 O O . THR A 1 542 ? 32.610 -10.618 -17.369 1.00 95.00 542 THR A O 1
ATOM 4159 N N . LEU A 1 543 ? 30.763 -10.167 -16.175 1.00 96.50 543 LEU A N 1
ATOM 4160 C CA . LEU A 1 543 ? 31.071 -8.782 -15.844 1.00 96.50 543 LEU A CA 1
ATOM 4161 C C . LEU A 1 543 ? 30.882 -8.588 -14.338 1.00 96.50 543 LEU A C 1
ATOM 4163 O O . LEU A 1 543 ? 29.781 -8.754 -13.820 1.00 96.50 543 LEU A O 1
ATOM 4167 N N . ASN A 1 544 ? 31.959 -8.218 -13.645 1.00 96.88 544 ASN A N 1
ATOM 4168 C CA . ASN A 1 544 ? 31.912 -7.870 -12.228 1.00 96.88 544 ASN A CA 1
ATOM 4169 C C . ASN A 1 544 ? 31.553 -6.390 -12.083 1.00 96.88 544 ASN A C 1
ATOM 4171 O O . ASN A 1 544 ? 32.315 -5.516 -12.496 1.00 96.88 544 ASN A O 1
ATOM 4175 N N . VAL A 1 545 ? 30.403 -6.118 -11.483 1.00 96.44 545 VAL A N 1
ATOM 4176 C CA . VAL A 1 545 ? 29.836 -4.783 -11.307 1.00 96.44 545 VAL A CA 1
ATOM 4177 C C . VAL A 1 545 ? 29.938 -4.399 -9.831 1.00 96.44 545 VAL A C 1
ATOM 4179 O O . VAL A 1 545 ? 29.330 -5.068 -8.992 1.00 96.44 545 VAL A O 1
ATOM 4182 N N . PRO A 1 546 ? 30.689 -3.348 -9.466 1.00 94.88 546 PRO A N 1
ATOM 4183 C CA . PRO A 1 546 ? 30.651 -2.819 -8.109 1.00 94.88 546 PRO A CA 1
ATOM 4184 C C . PRO A 1 546 ? 29.293 -2.155 -7.846 1.00 94.88 546 PRO A C 1
ATOM 4186 O O . PRO A 1 546 ? 28.784 -1.427 -8.695 1.00 94.88 546 PRO A O 1
ATOM 4189 N N . LEU A 1 547 ? 28.721 -2.383 -6.664 1.00 94.62 547 LEU A N 1
ATOM 4190 C CA . LEU A 1 547 ? 27.440 -1.804 -6.246 1.00 94.62 547 LEU A CA 1
ATOM 4191 C C . LEU A 1 547 ? 27.668 -0.787 -5.111 1.00 94.62 547 LEU A C 1
ATOM 4193 O O . LEU A 1 547 ? 27.798 -1.177 -3.949 1.00 94.62 547 LEU A O 1
ATOM 4197 N N . PRO A 1 548 ? 27.749 0.526 -5.388 1.00 92.06 548 PRO A N 1
ATOM 4198 C CA . PRO A 1 548 ? 28.008 1.517 -4.347 1.00 92.06 548 PRO A CA 1
ATOM 4199 C C . PRO A 1 548 ? 26.905 1.507 -3.281 1.00 92.06 548 PRO A C 1
ATOM 4201 O O . PRO A 1 548 ? 25.744 1.784 -3.569 1.00 92.06 548 PRO A O 1
ATOM 4204 N N . GLY A 1 549 ? 27.264 1.188 -2.035 1.00 88.19 549 GLY A N 1
ATOM 4205 C CA . GLY A 1 549 ? 26.282 0.970 -0.966 1.00 88.19 549 GLY A CA 1
ATOM 4206 C C . GLY A 1 549 ? 25.398 2.182 -0.644 1.00 88.19 549 GLY A C 1
ATOM 4207 O O . GLY A 1 549 ? 24.237 2.024 -0.295 1.00 88.19 549 GLY A O 1
ATOM 4208 N N . ASN A 1 550 ? 25.919 3.397 -0.825 1.00 87.81 550 ASN A N 1
ATOM 4209 C CA . ASN A 1 550 ? 25.187 4.656 -0.648 1.00 87.81 550 ASN A CA 1
ATOM 4210 C C . ASN A 1 550 ? 24.209 4.980 -1.793 1.00 87.81 550 ASN A C 1
ATOM 4212 O O . ASN A 1 550 ? 23.424 5.922 -1.674 1.00 87.81 550 ASN A O 1
ATOM 4216 N N . SER A 1 551 ? 24.283 4.248 -2.905 1.00 90.88 551 SER A N 1
ATOM 4217 C CA . SER A 1 551 ? 23.394 4.416 -4.055 1.00 90.88 551 SER A CA 1
ATOM 4218 C C . SER A 1 551 ? 22.185 3.486 -4.006 1.00 90.88 551 SER A C 1
ATOM 4220 O O . SER A 1 551 ? 21.205 3.781 -4.677 1.00 90.88 551 SER A O 1
ATOM 4222 N N . ILE A 1 552 ? 22.235 2.407 -3.216 1.00 93.56 552 ILE A N 1
ATOM 4223 C CA . ILE A 1 552 ? 21.130 1.454 -3.060 1.00 93.56 552 ILE A CA 1
ATOM 4224 C C . ILE A 1 552 ? 20.091 2.057 -2.107 1.00 93.56 552 ILE A C 1
ATOM 4226 O O . ILE A 1 552 ? 20.400 2.359 -0.955 1.00 93.56 552 ILE A O 1
ATOM 4230 N N . LYS A 1 553 ? 18.861 2.240 -2.587 1.00 92.88 553 LYS A N 1
ATOM 4231 C CA . LYS A 1 553 ? 17.758 2.881 -1.860 1.00 92.88 553 LYS A CA 1
ATOM 4232 C C . LYS A 1 553 ? 16.511 1.989 -1.827 1.00 92.88 553 LYS A C 1
ATOM 4234 O O . LYS A 1 553 ? 16.421 1.019 -2.583 1.00 92.88 553 LYS A O 1
ATOM 4239 N N . PRO A 1 554 ? 15.506 2.330 -0.999 1.00 93.00 554 PRO A N 1
ATOM 4240 C CA . PRO A 1 554 ? 14.244 1.588 -0.960 1.00 93.00 554 PRO A CA 1
ATOM 4241 C C . PRO A 1 554 ? 13.384 1.662 -2.224 1.00 93.00 554 PRO A C 1
ATOM 4243 O O . PRO A 1 554 ? 12.434 0.898 -2.365 1.00 93.00 554 PRO A O 1
ATOM 4246 N N . ASP A 1 555 ? 13.711 2.564 -3.143 1.00 92.25 555 ASP A N 1
ATOM 4247 C CA . ASP A 1 555 ? 13.076 2.746 -4.447 1.00 92.25 555 ASP A CA 1
ATOM 4248 C C . ASP A 1 555 ? 14.013 2.430 -5.624 1.00 92.25 555 ASP A C 1
ATOM 4250 O O . ASP A 1 555 ? 13.683 2.751 -6.764 1.00 92.25 555 ASP A O 1
ATOM 4254 N N . SER A 1 556 ? 15.167 1.801 -5.368 1.00 95.81 556 SER A N 1
ATOM 4255 C CA . SER A 1 556 ? 16.154 1.553 -6.416 1.00 95.81 556 SER A CA 1
ATOM 4256 C C . SER A 1 556 ? 15.717 0.497 -7.436 1.00 95.81 556 SER A C 1
ATOM 4258 O O . SER A 1 556 ? 15.152 -0.549 -7.097 1.00 95.81 556 SER A O 1
ATOM 4260 N N . GLN A 1 557 ? 16.056 0.749 -8.698 1.00 96.31 557 GLN A N 1
ATOM 4261 C CA . GLN A 1 557 ? 15.863 -0.154 -9.827 1.00 96.31 557 GLN A CA 1
ATOM 4262 C C . GLN A 1 557 ? 17.207 -0.450 -10.496 1.00 96.31 557 GLN A C 1
ATOM 4264 O O . GLN A 1 557 ? 17.920 0.459 -10.933 1.00 96.31 557 GLN A O 1
ATOM 4269 N N . LEU A 1 558 ? 17.537 -1.735 -10.613 1.00 97.56 558 LEU A N 1
ATOM 4270 C CA . LEU A 1 558 ? 18.721 -2.196 -11.329 1.00 97.56 558 LEU A CA 1
ATOM 4271 C C . LEU A 1 558 ? 18.324 -2.600 -12.751 1.00 97.56 558 LEU A C 1
ATOM 4273 O O . LEU A 1 558 ? 17.339 -3.307 -12.950 1.00 97.56 558 LEU A O 1
ATOM 4277 N N . GLN A 1 559 ? 19.083 -2.159 -13.746 1.00 97.88 559 GLN A N 1
ATOM 4278 C CA . GLN A 1 559 ? 18.800 -2.417 -15.152 1.00 97.88 559 GLN A CA 1
ATOM 4279 C C . GLN A 1 559 ? 20.010 -3.056 -15.825 1.00 97.88 559 GLN A C 1
ATOM 4281 O O . GLN A 1 559 ? 21.137 -2.599 -15.641 1.00 97.88 559 GLN A O 1
ATOM 4286 N N . VAL A 1 560 ? 19.777 -4.082 -16.641 1.00 98.06 560 VAL A N 1
ATOM 4287 C CA . VAL A 1 560 ? 20.792 -4.660 -17.530 1.00 98.06 560 VAL A CA 1
ATOM 4288 C C . VAL A 1 560 ? 20.365 -4.403 -18.968 1.00 98.06 560 VAL A C 1
ATOM 4290 O O . VAL A 1 560 ? 19.345 -4.922 -19.422 1.00 98.06 560 VAL A O 1
ATOM 4293 N N . ALA A 1 561 ? 21.130 -3.587 -19.686 1.00 96.25 561 ALA A N 1
ATOM 4294 C CA . ALA A 1 561 ? 20.819 -3.162 -21.044 1.00 96.25 561 ALA A CA 1
ATOM 4295 C C . ALA A 1 561 ? 21.892 -3.637 -22.025 1.00 96.25 561 ALA A C 1
ATOM 4297 O O . ALA A 1 561 ? 23.085 -3.542 -21.745 1.00 96.25 561 ALA A O 1
ATOM 4298 N N . PHE A 1 562 ? 21.470 -4.089 -23.204 1.00 94.38 562 PHE A N 1
ATOM 4299 C CA . PHE A 1 562 ? 22.374 -4.272 -24.336 1.00 94.38 562 PHE A CA 1
ATOM 4300 C C . PHE A 1 562 ? 22.205 -3.107 -25.304 1.00 94.38 562 PHE A C 1
ATOM 4302 O O . PHE A 1 562 ? 21.123 -2.892 -25.849 1.00 94.38 562 PHE A O 1
ATOM 4309 N N . ARG A 1 563 ? 23.284 -2.367 -25.553 1.00 92.00 563 ARG A N 1
ATOM 4310 C CA . ARG A 1 563 ? 23.378 -1.455 -26.694 1.00 92.00 563 ARG A CA 1
ATOM 4311 C C . ARG A 1 563 ? 23.838 -2.292 -27.871 1.00 92.00 563 ARG A C 1
ATOM 4313 O O . ARG A 1 563 ? 24.963 -2.778 -27.868 1.00 92.00 563 ARG A O 1
ATOM 4320 N N . LEU A 1 564 ? 22.955 -2.528 -28.835 1.00 87.88 564 LEU A N 1
ATOM 4321 C CA . LEU A 1 564 ? 23.241 -3.387 -29.980 1.00 87.88 564 LEU A CA 1
ATOM 4322 C C . LEU A 1 564 ? 23.291 -2.541 -31.246 1.00 87.88 564 LEU A C 1
ATOM 4324 O O . LEU A 1 564 ? 22.351 -1.819 -31.565 1.00 87.88 564 LEU A O 1
ATOM 4328 N N . SER A 1 565 ? 24.386 -2.648 -31.987 1.00 86.19 565 SER A N 1
ATOM 4329 C CA . SER A 1 565 ? 24.535 -2.036 -33.302 1.00 86.19 565 SER A CA 1
ATOM 4330 C C . SER A 1 565 ? 25.028 -3.092 -34.287 1.00 86.19 565 SER A C 1
ATOM 4332 O O . SER A 1 565 ? 25.951 -3.827 -33.947 1.00 86.19 565 SER A O 1
ATOM 4334 N N . PRO A 1 566 ? 24.468 -3.192 -35.503 1.00 83.12 566 PRO A N 1
ATOM 4335 C CA . PRO A 1 566 ? 24.967 -4.122 -36.508 1.00 83.12 566 PRO A CA 1
ATOM 4336 C C . PRO A 1 566 ? 26.273 -3.612 -37.126 1.00 83.12 566 PRO A C 1
ATOM 4338 O O . PRO A 1 566 ? 26.490 -2.402 -37.216 1.00 83.12 566 PRO A O 1
ATOM 4341 N N . GLN A 1 567 ? 27.111 -4.526 -37.622 1.00 77.62 567 GLN A N 1
ATOM 4342 C CA . GLN A 1 567 ? 28.363 -4.178 -38.320 1.00 77.62 567 GLN A CA 1
ATOM 4343 C C . GLN A 1 567 ? 28.138 -3.354 -39.601 1.00 77.62 567 GLN A C 1
ATOM 4345 O O . GLN A 1 567 ? 28.921 -2.459 -39.905 1.00 77.62 567 GLN A O 1
ATOM 4350 N N . ASN A 1 568 ? 27.041 -3.602 -40.325 1.00 71.12 568 ASN A N 1
ATOM 4351 C CA . ASN A 1 568 ? 26.713 -2.927 -41.585 1.00 71.12 568 ASN A CA 1
ATOM 4352 C C . ASN A 1 568 ? 25.582 -1.900 -41.406 1.00 71.12 568 ASN A C 1
ATOM 4354 O O . ASN A 1 568 ? 24.504 -2.059 -41.976 1.00 71.12 568 ASN A O 1
ATOM 4358 N N . ARG A 1 569 ? 25.818 -0.824 -40.640 1.00 61.28 569 ARG A N 1
ATOM 4359 C CA . ARG A 1 569 ? 24.826 0.257 -40.425 1.00 61.28 569 ARG A CA 1
ATOM 4360 C C . ARG A 1 569 ? 24.309 0.920 -41.712 1.00 61.28 569 ARG A C 1
ATOM 4362 O O . ARG A 1 569 ? 23.205 1.446 -41.711 1.00 61.28 569 ARG A O 1
ATOM 4369 N N . ASN A 1 570 ? 25.088 0.890 -42.796 1.00 55.59 570 ASN A N 1
ATOM 4370 C CA . ASN A 1 570 ? 24.830 1.678 -44.009 1.00 55.59 570 ASN A CA 1
ATOM 4371 C C . ASN A 1 570 ? 24.061 0.921 -45.112 1.00 55.59 570 ASN A C 1
ATOM 4373 O O . ASN A 1 570 ? 23.840 1.473 -46.188 1.00 55.59 570 ASN A O 1
ATOM 4377 N N . ALA A 1 571 ? 23.661 -0.334 -44.887 1.00 56.66 571 ALA A N 1
ATOM 4378 C CA . ALA A 1 571 ? 22.842 -1.075 -45.844 1.00 56.66 571 ALA A CA 1
ATOM 4379 C C . ALA A 1 571 ? 21.357 -0.708 -45.658 1.00 56.66 571 ALA A C 1
ATOM 4381 O O . ALA A 1 571 ? 20.646 -1.346 -44.879 1.00 56.66 571 ALA A O 1
ATOM 4382 N N . CYS A 1 572 ? 20.884 0.339 -46.347 1.00 53.88 572 CYS A N 1
ATOM 4383 C CA . CYS A 1 572 ? 19.476 0.750 -46.292 1.00 53.88 572 CYS A CA 1
ATOM 4384 C C . CYS A 1 572 ? 18.579 -0.445 -46.705 1.00 53.88 572 CYS A C 1
ATOM 4386 O O . CYS A 1 572 ? 18.702 -0.967 -47.812 1.00 53.88 572 CYS A O 1
ATOM 4388 N N . GLY A 1 573 ? 17.693 -0.901 -45.809 1.00 51.97 573 GLY A N 1
ATOM 4389 C CA . GLY A 1 573 ? 16.721 -1.978 -46.072 1.00 51.97 573 GLY A CA 1
ATOM 4390 C C . GLY A 1 573 ? 17.052 -3.373 -45.517 1.00 51.97 573 GLY A C 1
ATOM 4391 O O . GLY A 1 573 ? 16.191 -4.247 -45.584 1.00 51.97 573 GLY A O 1
ATOM 4392 N N . ALA A 1 574 ? 18.230 -3.603 -44.927 1.00 53.34 574 ALA A N 1
ATOM 4393 C CA . ALA A 1 574 ? 18.522 -4.860 -44.229 1.00 53.34 574 ALA A CA 1
ATOM 4394 C C . ALA A 1 574 ? 18.054 -4.781 -42.765 1.00 53.34 574 ALA A C 1
ATOM 4396 O O . ALA A 1 574 ? 18.666 -4.095 -41.947 1.00 53.34 574 ALA A O 1
ATOM 4397 N N . SER A 1 575 ? 16.974 -5.482 -42.405 1.00 54.47 575 SER A N 1
ATOM 4398 C CA . SER A 1 575 ? 16.534 -5.593 -41.008 1.00 54.47 575 SER A CA 1
ATOM 4399 C C . SER A 1 575 ? 17.480 -6.512 -40.222 1.00 54.47 575 SER A C 1
ATOM 4401 O O . SER A 1 575 ? 17.199 -7.694 -40.025 1.00 54.47 575 SER A O 1
ATOM 4403 N N . ALA A 1 576 ? 18.620 -5.981 -39.779 1.00 58.03 576 ALA A N 1
ATOM 4404 C CA . ALA A 1 576 ? 19.564 -6.712 -38.931 1.00 58.03 576 ALA A CA 1
ATOM 4405 C C . ALA A 1 576 ? 19.026 -6.947 -37.501 1.00 58.03 576 ALA A C 1
ATOM 4407 O O . ALA A 1 576 ? 19.597 -7.737 -36.753 1.00 58.03 576 ALA A O 1
ATOM 4408 N N . ASP A 1 577 ? 17.910 -6.312 -37.121 1.00 64.94 577 ASP A N 1
ATOM 4409 C CA . ASP A 1 577 ? 17.365 -6.349 -35.757 1.00 64.94 577 ASP A CA 1
ATOM 4410 C C . ASP A 1 577 ? 17.089 -7.759 -35.224 1.00 64.94 577 ASP A C 1
ATOM 4412 O O . ASP A 1 577 ? 17.374 -8.038 -34.063 1.00 64.94 577 ASP A O 1
ATOM 4416 N N . GLN A 1 578 ? 16.587 -8.680 -36.053 1.00 65.56 578 GLN A N 1
ATOM 4417 C CA . GLN A 1 578 ? 16.299 -10.046 -35.592 1.00 65.56 578 GLN A CA 1
ATOM 4418 C C . GLN A 1 578 ? 17.566 -10.852 -35.261 1.00 65.56 578 GLN A C 1
ATOM 4420 O O . GLN A 1 578 ? 17.509 -11.807 -34.481 1.00 65.56 578 GLN A O 1
ATOM 4425 N N . GLN A 1 579 ? 18.702 -10.476 -35.855 1.00 78.69 579 GLN A N 1
ATOM 4426 C CA . GLN A 1 579 ? 19.980 -11.172 -35.713 1.00 78.69 579 GLN A CA 1
ATOM 4427 C C . GLN A 1 579 ? 20.826 -10.610 -34.560 1.00 78.69 579 GLN A C 1
ATOM 4429 O O . GLN A 1 579 ? 21.743 -11.289 -34.098 1.00 78.69 579 GLN A O 1
ATOM 4434 N N . LEU A 1 580 ? 20.483 -9.421 -34.052 1.00 86.75 580 LEU A N 1
ATOM 4435 C CA . LEU A 1 580 ? 21.114 -8.797 -32.893 1.00 86.75 580 LEU A CA 1
ATOM 4436 C C . LEU A 1 580 ? 20.435 -9.256 -31.606 1.00 86.75 580 LEU A C 1
ATOM 4438 O O . LEU A 1 580 ? 19.237 -9.049 -31.413 1.00 86.75 580 LEU A O 1
ATOM 4442 N N . TRP A 1 581 ? 21.204 -9.854 -30.704 1.00 89.81 581 TRP A N 1
ATOM 4443 C CA . TRP A 1 581 ? 20.695 -10.256 -29.397 1.00 89.81 581 TRP A CA 1
ATOM 4444 C C . TRP A 1 581 ? 21.777 -10.271 -28.320 1.00 89.81 581 TRP A C 1
ATOM 4446 O O . TRP A 1 581 ? 22.966 -10.423 -28.615 1.00 89.81 581 TRP A O 1
ATOM 4456 N N . GLY A 1 582 ? 21.333 -10.151 -27.071 1.00 92.94 582 GLY A N 1
ATOM 4457 C CA . GLY A 1 582 ? 22.105 -10.378 -25.855 1.00 92.94 582 GLY A CA 1
ATOM 4458 C C . GLY A 1 582 ? 21.286 -11.212 -24.871 1.00 92.94 582 GLY A C 1
ATOM 4459 O O . GLY A 1 582 ? 20.099 -10.956 -24.693 1.00 92.94 582 GLY A O 1
ATOM 4460 N N . THR A 1 583 ? 21.889 -12.226 -24.261 1.00 95.00 583 THR A N 1
ATOM 4461 C CA . THR A 1 583 ? 21.230 -13.121 -23.302 1.00 95.00 583 THR A CA 1
ATOM 4462 C C . THR A 1 583 ? 21.876 -12.984 -21.936 1.00 95.00 583 THR A C 1
ATOM 4464 O O . THR A 1 583 ? 23.097 -13.043 -21.821 1.00 95.00 583 THR A O 1
ATOM 4467 N N . ILE A 1 584 ? 21.055 -12.828 -20.905 1.00 97.44 584 ILE A N 1
ATOM 4468 C CA . ILE A 1 584 ? 21.448 -12.816 -19.496 1.00 97.44 584 ILE A CA 1
ATOM 4469 C C . ILE A 1 584 ? 21.197 -14.214 -18.941 1.00 97.44 584 ILE A C 1
ATOM 4471 O O . ILE A 1 584 ? 20.087 -14.731 -19.066 1.00 97.44 584 ILE A O 1
ATOM 4475 N N . HIS A 1 585 ? 22.219 -14.818 -18.338 1.00 97.31 585 HIS A N 1
ATOM 4476 C CA . HIS A 1 585 ? 22.129 -16.163 -17.780 1.00 97.31 585 HIS A CA 1
ATOM 4477 C C . HIS A 1 585 ? 21.708 -16.101 -16.311 1.00 97.31 585 HIS A C 1
ATOM 4479 O O . HIS A 1 585 ? 22.481 -15.659 -15.452 1.00 97.31 585 HIS A O 1
ATOM 4485 N N . ALA A 1 586 ? 20.478 -16.531 -16.025 1.00 95.38 586 ALA A N 1
ATOM 4486 C CA . ALA A 1 586 ? 19.842 -16.350 -14.723 1.00 95.38 586 ALA A CA 1
ATOM 4487 C C . ALA A 1 586 ? 20.520 -17.174 -13.623 1.00 95.38 586 ALA A C 1
ATOM 4489 O O . ALA A 1 586 ? 20.788 -16.651 -12.544 1.00 95.38 586 ALA A O 1
ATOM 4490 N N . GLY A 1 587 ? 20.862 -18.433 -13.920 1.00 94.94 587 GLY A N 1
ATOM 4491 C CA . GLY A 1 587 ? 21.472 -19.355 -12.953 1.00 94.94 587 GLY A CA 1
ATOM 4492 C C . GLY A 1 587 ? 22.910 -19.011 -12.548 1.00 94.94 587 GLY A C 1
ATOM 4493 O O . GLY A 1 587 ? 23.351 -19.417 -11.478 1.00 94.94 587 GLY A O 1
ATOM 4494 N N . ASP A 1 588 ? 23.625 -18.239 -13.371 1.00 95.38 588 ASP A N 1
ATOM 4495 C CA . ASP A 1 588 ? 25.037 -17.901 -13.141 1.00 95.38 588 ASP A CA 1
ATOM 4496 C C . ASP A 1 588 ? 25.227 -16.469 -12.607 1.00 95.38 588 ASP A C 1
ATOM 4498 O O . ASP A 1 588 ? 26.308 -16.114 -12.128 1.00 95.38 588 ASP A O 1
ATOM 4502 N N . THR A 1 589 ? 24.193 -15.628 -12.698 1.00 97.69 589 THR A N 1
ATOM 4503 C CA . THR A 1 589 ? 24.243 -14.238 -12.234 1.00 97.69 589 THR A CA 1
ATOM 4504 C C . THR A 1 589 ? 23.943 -14.166 -10.740 1.00 97.69 589 THR A C 1
ATOM 4506 O O . THR A 1 589 ? 22.901 -14.633 -10.282 1.00 97.69 589 THR A O 1
ATOM 4509 N N . ASN A 1 590 ? 24.845 -13.551 -9.974 1.00 97.06 590 ASN A N 1
ATOM 4510 C CA . ASN A 1 590 ? 24.753 -13.486 -8.514 1.00 97.06 590 ASN A CA 1
ATOM 4511 C C . ASN A 1 590 ? 25.089 -12.101 -7.960 1.00 97.06 590 ASN A C 1
ATOM 4513 O O . ASN A 1 590 ? 25.790 -11.306 -8.586 1.00 97.06 590 ASN A O 1
ATOM 4517 N N . PHE A 1 591 ? 24.601 -11.848 -6.752 1.00 97.06 591 PHE A N 1
ATOM 4518 C CA . PHE A 1 591 ? 24.819 -10.636 -5.981 1.00 97.06 591 PHE A CA 1
ATOM 4519 C C . PHE A 1 591 ? 25.502 -10.983 -4.666 1.00 97.06 591 PHE A C 1
ATOM 4521 O O . PHE A 1 591 ? 25.215 -12.013 -4.055 1.00 97.06 591 PHE A O 1
ATOM 4528 N N . GLN A 1 592 ? 26.380 -10.097 -4.214 1.00 95.56 592 GLN A N 1
ATOM 4529 C CA . GLN A 1 592 ? 26.950 -10.119 -2.880 1.00 95.56 592 GLN A CA 1
ATOM 4530 C C . GLN A 1 592 ? 26.788 -8.733 -2.258 1.00 95.56 592 GLN A C 1
ATOM 4532 O O . GLN A 1 592 ? 27.368 -7.774 -2.759 1.00 95.56 592 GLN A O 1
ATOM 4537 N N . LEU A 1 593 ? 26.007 -8.622 -1.182 1.00 93.62 593 LEU A N 1
ATOM 4538 C CA . LEU A 1 593 ? 25.742 -7.376 -0.462 1.00 93.62 593 LEU A CA 1
ATOM 4539 C C . LEU A 1 593 ? 26.089 -7.536 1.021 1.00 93.62 593 LEU A C 1
ATOM 4541 O O . LEU A 1 593 ? 25.570 -8.424 1.695 1.00 93.62 593 LEU A O 1
ATOM 4545 N N . ASN A 1 594 ? 26.922 -6.642 1.547 1.00 89.44 594 ASN A N 1
ATOM 4546 C CA . ASN A 1 594 ? 27.241 -6.558 2.967 1.00 89.44 594 ASN A CA 1
ATOM 4547 C C . ASN A 1 594 ? 26.426 -5.427 3.607 1.00 89.44 594 ASN A C 1
ATOM 4549 O O . ASN A 1 594 ? 26.747 -4.246 3.439 1.00 89.44 594 ASN A O 1
ATOM 4553 N N . ARG A 1 595 ? 25.365 -5.803 4.322 1.00 88.50 595 ARG A N 1
ATOM 4554 C CA . ARG A 1 595 ? 24.373 -4.884 4.888 1.00 88.50 595 ARG A CA 1
ATOM 4555 C C . ARG A 1 595 ? 24.380 -4.876 6.412 1.00 88.50 595 ARG A C 1
ATOM 4557 O O . ARG A 1 595 ? 24.809 -5.833 7.055 1.00 88.50 595 ARG A O 1
ATOM 4564 N N . TYR A 1 596 ? 23.875 -3.797 6.987 1.00 86.31 596 TYR A N 1
ATOM 4565 C CA . TYR A 1 596 ? 23.647 -3.643 8.419 1.00 86.31 596 TYR A CA 1
ATOM 4566 C C . TYR A 1 596 ? 22.473 -2.691 8.655 1.00 86.31 596 TYR A C 1
ATOM 4568 O O . TYR A 1 596 ? 22.136 -1.876 7.798 1.00 86.31 596 TYR A O 1
ATOM 4576 N N . GLU A 1 597 ? 21.839 -2.795 9.818 1.00 87.75 597 GLU A N 1
ATOM 4577 C CA . GLU A 1 597 ? 20.702 -1.945 10.157 1.00 87.75 597 GLU A CA 1
ATOM 4578 C C . GLU A 1 597 ? 21.211 -0.577 10.643 1.00 87.75 597 GLU A C 1
ATOM 4580 O O . GLU A 1 597 ? 21.906 -0.489 11.662 1.00 87.75 597 GLU A O 1
ATOM 4585 N N . SER A 1 598 ? 20.914 0.479 9.887 1.00 88.19 598 SER A N 1
ATOM 4586 C CA . SER A 1 598 ? 21.301 1.862 10.171 1.00 88.19 598 SER A CA 1
ATOM 4587 C C . SER A 1 598 ? 20.312 2.826 9.527 1.00 88.19 598 SER A C 1
ATOM 4589 O O . SER A 1 598 ? 20.111 2.807 8.316 1.00 88.19 598 SER A O 1
ATOM 4591 N N . PHE A 1 599 ? 19.698 3.676 10.343 1.00 90.00 599 PHE A N 1
ATOM 4592 C CA . PHE A 1 599 ? 18.735 4.679 9.895 1.00 90.00 599 PHE A CA 1
ATOM 4593 C C . PHE A 1 599 ? 18.705 5.869 10.852 1.00 90.00 599 PHE A C 1
ATOM 4595 O O . PHE A 1 599 ? 19.235 5.815 11.964 1.00 90.00 599 PHE A O 1
ATOM 4602 N N . GLU A 1 600 ? 18.092 6.963 10.413 1.00 90.69 600 GLU A N 1
ATOM 4603 C CA . GLU A 1 600 ? 17.993 8.207 11.170 1.00 90.69 600 GLU A CA 1
ATOM 4604 C C . GLU A 1 600 ? 16.528 8.521 11.477 1.00 90.69 600 GLU A C 1
ATOM 4606 O O . GLU A 1 600 ? 15.685 8.489 10.586 1.00 90.69 600 GLU A O 1
ATOM 4611 N N . LEU A 1 601 ? 16.228 8.806 12.747 1.00 91.56 601 LEU A N 1
ATOM 4612 C CA . LEU A 1 601 ? 14.905 9.238 13.202 1.00 91.56 601 LEU A CA 1
ATOM 4613 C C . LEU A 1 601 ? 15.031 10.463 14.120 1.00 91.56 601 LEU A C 1
ATOM 4615 O O . LEU A 1 601 ? 15.990 10.539 14.895 1.00 91.56 601 LEU A O 1
ATOM 4619 N N . PRO A 1 602 ? 14.062 11.392 14.115 1.00 91.62 602 PRO A N 1
ATOM 4620 C CA . PRO A 1 602 ? 12.872 11.421 13.254 1.00 91.62 602 PRO A CA 1
ATOM 4621 C C . PRO A 1 602 ? 13.184 11.836 11.804 1.00 91.62 602 PRO A C 1
ATOM 4623 O O . PRO A 1 602 ? 14.002 12.728 11.580 1.00 91.62 602 PRO A O 1
ATOM 4626 N N . ASP A 1 603 ? 12.514 11.213 10.832 1.00 92.31 603 ASP A N 1
ATOM 4627 C CA . ASP A 1 603 ? 12.509 11.616 9.421 1.00 92.31 603 ASP A CA 1
ATOM 4628 C C . ASP A 1 603 ? 11.239 11.096 8.723 1.00 92.31 603 ASP A C 1
ATOM 4630 O O . ASP A 1 603 ? 11.168 9.964 8.234 1.00 92.31 603 ASP A O 1
ATOM 4634 N N . LEU A 1 604 ? 10.253 11.984 8.575 1.00 94.44 604 LEU A N 1
ATOM 4635 C CA . LEU A 1 604 ? 8.982 11.725 7.905 1.00 94.44 604 LEU A CA 1
ATOM 4636 C C . LEU A 1 604 ? 9.161 11.277 6.450 1.00 94.44 604 LEU A C 1
ATOM 4638 O O . LEU A 1 604 ? 8.231 10.719 5.868 1.00 94.44 604 LEU A O 1
ATOM 4642 N N . LYS A 1 605 ? 10.336 11.487 5.840 1.00 93.50 605 LYS A N 1
ATOM 4643 C CA . LYS A 1 605 ? 10.638 10.941 4.517 1.00 93.50 605 LYS A CA 1
ATOM 4644 C C . LYS A 1 605 ? 10.488 9.422 4.502 1.00 93.50 605 LYS A C 1
ATOM 4646 O O . LYS A 1 605 ? 10.035 8.901 3.484 1.00 93.50 605 LYS A O 1
ATOM 4651 N N . LEU A 1 606 ? 10.829 8.732 5.593 1.00 94.38 606 LEU A N 1
ATOM 4652 C CA . LEU A 1 606 ? 10.762 7.273 5.716 1.00 94.38 606 LEU A CA 1
ATOM 4653 C C . LEU A 1 606 ? 9.319 6.743 5.729 1.00 94.38 606 LEU A C 1
ATOM 4655 O O . LEU A 1 606 ? 9.084 5.619 5.276 1.00 94.38 606 LEU A O 1
ATOM 4659 N N . LEU A 1 607 ? 8.338 7.578 6.103 1.00 95.06 607 LEU A N 1
ATOM 4660 C CA . LEU A 1 607 ? 6.913 7.227 6.052 1.00 95.06 607 LEU A CA 1
ATOM 4661 C C . LEU A 1 607 ? 6.440 6.858 4.646 1.00 95.06 607 LEU A C 1
ATOM 4663 O O . LEU A 1 607 ? 5.501 6.077 4.516 1.00 95.06 607 LEU A O 1
ATOM 4667 N N . ARG A 1 608 ? 7.088 7.365 3.586 1.00 93.56 608 ARG A N 1
ATOM 4668 C CA . ARG A 1 608 ? 6.751 7.000 2.196 1.00 93.56 608 ARG A CA 1
ATOM 4669 C C . ARG A 1 608 ? 6.918 5.504 1.918 1.00 93.56 608 ARG A C 1
ATOM 4671 O O . ARG A 1 608 ? 6.284 4.987 1.008 1.00 93.56 608 ARG A O 1
ATOM 4678 N N . TYR A 1 609 ? 7.764 4.839 2.702 1.00 93.31 609 TYR A N 1
ATOM 4679 C CA . TYR A 1 609 ? 8.016 3.402 2.655 1.00 93.31 609 TYR A CA 1
ATOM 4680 C C . TYR A 1 609 ? 7.324 2.664 3.809 1.00 93.31 609 TYR A C 1
ATOM 4682 O O . TYR A 1 609 ? 7.535 1.477 3.994 1.00 93.31 609 TYR A O 1
ATOM 4690 N N . GLY A 1 610 ? 6.541 3.364 4.631 1.00 94.19 610 GLY A N 1
ATOM 4691 C CA . GLY A 1 610 ? 5.899 2.811 5.819 1.00 94.19 610 GLY A CA 1
ATOM 4692 C C . GLY A 1 610 ? 6.822 2.664 7.027 1.00 94.19 610 GLY A C 1
ATOM 4693 O O . GLY A 1 610 ? 6.352 2.266 8.081 1.00 94.19 610 GLY A O 1
ATOM 4694 N N . PHE A 1 611 ? 8.108 3.002 6.948 1.00 95.50 611 PHE A N 1
ATOM 4695 C CA . PHE A 1 611 ? 9.015 2.847 8.087 1.00 95.50 611 PHE A CA 1
ATOM 4696 C C . PHE A 1 611 ? 8.879 4.009 9.094 1.00 95.50 611 PHE A C 1
ATOM 4698 O O . PHE A 1 611 ? 8.756 5.154 8.658 1.00 95.50 611 PHE A O 1
ATOM 4705 N N . PRO A 1 612 ? 8.932 3.755 10.420 1.00 95.50 612 PRO A N 1
ATOM 4706 C CA . PRO A 1 612 ? 8.999 2.442 11.082 1.00 95.50 612 PRO A CA 1
ATOM 4707 C C . PRO A 1 612 ? 7.627 1.789 11.354 1.00 95.50 612 PRO A C 1
ATOM 4709 O O . PRO A 1 612 ? 7.564 0.661 11.830 1.00 95.50 612 PRO A O 1
ATOM 4712 N N . PHE A 1 613 ? 6.520 2.469 11.055 1.00 97.38 613 PHE A N 1
ATOM 4713 C CA . PHE A 1 613 ? 5.161 2.069 11.456 1.00 97.38 613 PHE A CA 1
ATOM 4714 C C . PHE A 1 613 ? 4.583 0.840 10.720 1.00 97.38 613 PHE A C 1
ATOM 4716 O O . PHE A 1 613 ? 3.576 0.281 11.149 1.00 97.38 613 PHE A O 1
ATOM 4723 N N . ALA A 1 614 ? 5.209 0.401 9.632 1.00 96.12 614 ALA A N 1
ATOM 4724 C CA . ALA A 1 614 ? 4.922 -0.823 8.887 1.00 96.12 614 ALA A CA 1
ATOM 4725 C C . ALA A 1 614 ? 6.065 -1.853 9.007 1.00 96.12 614 ALA A C 1
ATOM 4727 O O . ALA A 1 614 ? 6.229 -2.717 8.144 1.00 96.12 614 ALA A O 1
ATOM 4728 N N . ALA A 1 615 ? 6.879 -1.747 10.063 1.00 94.75 615 ALA A N 1
ATOM 4729 C CA . ALA A 1 615 ? 7.957 -2.675 10.391 1.00 94.75 615 ALA A CA 1
ATOM 4730 C C . ALA A 1 615 ? 7.672 -3.351 11.755 1.00 94.75 615 ALA A C 1
ATOM 4732 O O . ALA A 1 615 ? 7.903 -2.734 12.799 1.00 94.75 615 ALA A O 1
ATOM 4733 N N . PRO A 1 616 ? 7.196 -4.610 11.807 1.00 95.69 616 PRO A N 1
ATOM 4734 C CA . PRO A 1 616 ? 7.028 -5.555 10.705 1.00 95.69 616 PRO A CA 1
ATOM 4735 C C . PRO A 1 616 ? 5.795 -5.292 9.832 1.00 95.69 616 PRO A C 1
ATOM 4737 O O . PRO A 1 616 ? 4.885 -4.540 10.184 1.00 95.69 616 PRO A O 1
ATOM 4740 N N . GLN A 1 617 ? 5.776 -5.957 8.676 1.00 96.00 617 GLN A N 1
ATOM 4741 C CA . GLN A 1 617 ? 4.789 -5.742 7.619 1.00 96.00 617 GLN A CA 1
ATOM 4742 C C . GLN A 1 617 ? 3.357 -6.130 8.010 1.00 96.00 617 GLN A C 1
ATOM 4744 O O . GLN A 1 617 ? 2.442 -5.771 7.284 1.00 96.00 617 GLN A O 1
ATOM 4749 N N . ASP A 1 618 ? 3.110 -6.829 9.118 1.00 96.88 618 ASP A N 1
ATOM 4750 C CA . ASP A 1 618 ? 1.750 -7.106 9.610 1.00 96.88 618 ASP A CA 1
ATOM 4751 C C . ASP A 1 618 ? 1.191 -5.995 10.518 1.00 96.88 618 ASP A C 1
ATOM 4753 O O . ASP A 1 618 ? 0.042 -6.083 10.945 1.00 96.88 618 ASP A O 1
ATOM 4757 N N . LEU A 1 619 ? 1.964 -4.931 10.769 1.00 98.00 619 LEU A N 1
ATOM 4758 C CA . LEU A 1 619 ? 1.623 -3.794 11.634 1.00 98.00 619 LEU A CA 1
ATOM 4759 C C . LEU A 1 619 ? 1.509 -4.135 13.134 1.00 98.00 619 LEU A C 1
ATOM 4761 O O . LEU A 1 619 ? 1.022 -3.307 13.904 1.00 98.00 619 LEU A O 1
ATOM 4765 N N . SER A 1 620 ? 1.972 -5.313 13.567 1.00 97.06 620 SER A N 1
ATOM 4766 C CA . SER A 1 620 ? 1.902 -5.771 14.970 1.00 97.06 620 SER A CA 1
ATOM 4767 C C . SER A 1 620 ? 2.672 -4.889 15.959 1.00 97.06 620 SER A C 1
ATOM 4769 O O . SER A 1 620 ? 2.365 -4.880 17.145 1.00 97.06 620 SER A O 1
ATOM 4771 N N . SER A 1 621 ? 3.658 -4.120 15.490 1.00 96.25 621 SER A N 1
ATOM 4772 C CA . SER A 1 621 ? 4.449 -3.196 16.312 1.00 96.25 621 SER A CA 1
ATOM 4773 C C . SER A 1 621 ? 3.901 -1.768 16.325 1.00 96.25 621 SER A C 1
ATOM 4775 O O . SER A 1 621 ? 4.592 -0.870 16.804 1.00 96.25 621 SER A O 1
ATOM 4777 N N . THR A 1 622 ? 2.699 -1.518 15.799 1.00 98.38 622 THR A N 1
ATOM 4778 C CA . THR A 1 622 ? 2.138 -0.165 15.682 1.00 98.38 622 THR A CA 1
ATOM 4779 C C . THR A 1 622 ? 0.790 -0.054 16.377 1.00 98.38 622 THR A C 1
ATOM 4781 O O . THR A 1 622 ? -0.070 -0.925 16.252 1.00 98.38 622 THR A O 1
ATOM 4784 N N . ALA A 1 623 ? 0.591 1.051 17.096 1.00 98.44 623 ALA A N 1
ATOM 4785 C CA . ALA A 1 623 ? -0.669 1.368 17.752 1.00 98.44 623 ALA A CA 1
ATOM 4786 C C . ALA A 1 623 ? -1.162 2.771 17.374 1.00 98.44 623 ALA A C 1
ATOM 4788 O O . ALA A 1 623 ? -0.421 3.752 17.461 1.00 98.44 623 ALA A O 1
ATOM 4789 N N . LEU A 1 624 ? -2.432 2.875 16.988 1.00 98.69 624 LEU A N 1
ATOM 4790 C CA . LEU A 1 624 ? -3.144 4.141 16.839 1.00 98.69 624 LEU A CA 1
ATOM 4791 C C . LEU A 1 624 ? -3.705 4.560 18.203 1.00 98.69 624 LEU A C 1
ATOM 4793 O O . LEU A 1 624 ? -4.349 3.758 18.880 1.00 98.69 624 LEU A O 1
ATOM 4797 N N . VAL A 1 625 ? -3.477 5.809 18.605 1.00 98.44 625 VAL A N 1
ATOM 4798 C CA . 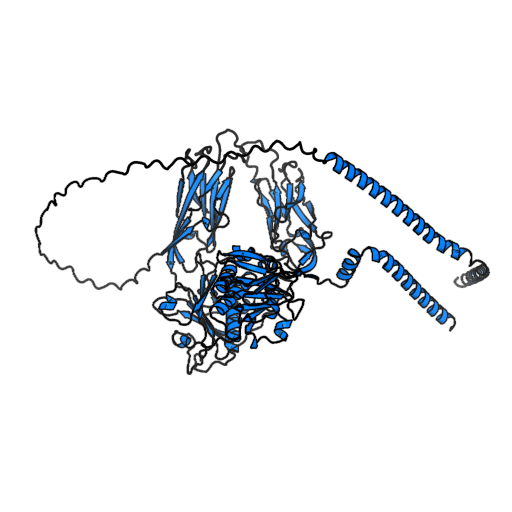VAL A 1 625 ? -3.905 6.342 19.905 1.00 98.44 625 VAL A CA 1
ATOM 4799 C C . VAL A 1 625 ? -4.838 7.528 19.693 1.00 98.44 625 VAL A C 1
ATOM 4801 O O . VAL A 1 625 ? -4.446 8.537 19.103 1.00 98.44 625 VAL A O 1
ATOM 4804 N N . LEU A 1 626 ? -6.066 7.404 20.192 1.00 98.19 626 LEU A N 1
ATOM 4805 C CA . LEU A 1 626 ? -7.131 8.401 20.087 1.00 98.19 626 LEU A CA 1
ATOM 4806 C C . LEU A 1 626 ? -7.449 9.042 21.453 1.00 98.19 626 LEU A C 1
ATOM 4808 O O . LEU A 1 626 ? -7.120 8.467 22.496 1.00 98.19 626 LEU A O 1
ATOM 4812 N N . PRO A 1 627 ? -8.130 10.205 21.485 1.00 97.06 627 PRO A N 1
ATOM 4813 C CA . PRO A 1 627 ? -8.738 10.720 22.709 1.00 97.06 627 PRO A CA 1
ATOM 4814 C C . PRO A 1 627 ? -9.807 9.749 23.232 1.00 97.06 627 PRO A C 1
ATOM 4816 O O . PRO A 1 627 ? -10.374 8.982 22.459 1.00 97.06 627 PRO A O 1
ATOM 4819 N N . ASP A 1 628 ? -10.138 9.816 24.524 1.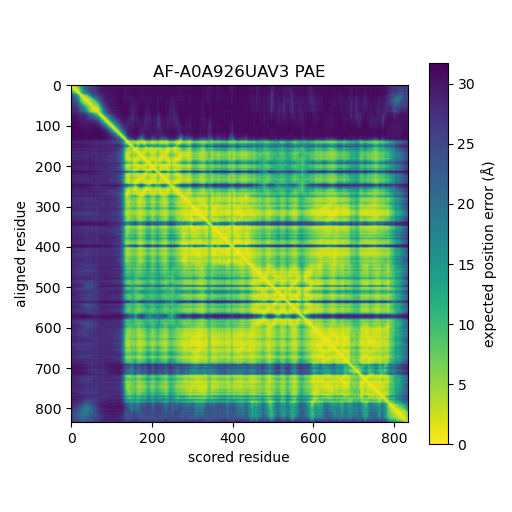00 94.75 628 ASP A N 1
ATOM 4820 C CA . ASP A 1 628 ? -11.111 8.898 25.149 1.00 94.75 628 ASP A CA 1
ATOM 4821 C C . ASP A 1 628 ? -12.529 8.982 24.577 1.00 94.75 628 ASP A C 1
ATOM 4823 O O . ASP A 1 628 ? -13.260 7.999 24.603 1.00 94.75 628 ASP A O 1
ATOM 4827 N N . ASN A 1 629 ? -12.901 10.137 24.026 1.00 93.94 629 ASN A N 1
ATOM 4828 C CA . ASN A 1 629 ? -14.173 10.348 23.339 1.00 93.94 629 ASN A CA 1
ATOM 4829 C C . ASN A 1 629 ? -13.889 10.885 21.928 1.00 93.94 629 ASN A C 1
ATOM 4831 O O . ASN A 1 629 ? -13.956 12.104 21.713 1.00 93.94 629 ASN A O 1
ATOM 4835 N N . PRO A 1 630 ? -13.493 10.013 20.983 1.00 96.12 630 PRO A N 1
ATOM 4836 C CA . PRO A 1 630 ? -13.085 10.445 19.658 1.00 96.12 630 PRO A CA 1
ATOM 4837 C C . PRO A 1 630 ? -14.291 10.956 18.865 1.00 96.12 630 PRO A C 1
ATOM 4839 O O . PRO A 1 630 ? -15.351 10.335 18.808 1.00 96.12 630 PRO A O 1
ATOM 4842 N N . SER A 1 631 ? -14.124 12.107 18.226 1.00 95.25 631 SER A N 1
ATOM 4843 C CA . SER A 1 631 ? -15.102 12.661 17.288 1.00 95.25 631 SER A CA 1
ATOM 4844 C C . SER A 1 631 ? -15.104 11.897 15.953 1.00 95.25 631 SER A C 1
ATOM 4846 O O . SER A 1 631 ? -14.108 11.254 15.610 1.00 95.25 631 SER A O 1
ATOM 4848 N N . PRO A 1 632 ? -16.163 12.009 15.127 1.00 94.31 632 PRO A N 1
ATOM 4849 C CA . PRO A 1 632 ? -16.200 11.359 13.815 1.00 94.31 632 PRO A CA 1
ATOM 4850 C C . PRO A 1 632 ? -15.024 11.731 12.899 1.00 94.31 632 PRO A C 1
ATOM 4852 O O . PRO A 1 632 ? -14.541 10.886 12.151 1.00 94.31 632 PRO A O 1
ATOM 4855 N N . ILE A 1 633 ? -14.512 12.966 12.969 1.00 94.75 633 ILE A N 1
ATOM 4856 C CA . ILE A 1 633 ? -13.329 13.356 12.186 1.00 94.75 633 ILE A CA 1
ATOM 4857 C C . ILE A 1 633 ? -12.056 12.648 12.676 1.00 94.75 633 ILE A C 1
ATOM 4859 O O . ILE A 1 633 ? -11.231 12.246 11.860 1.00 94.75 633 ILE A O 1
ATOM 4863 N N . GLU A 1 634 ? -11.914 12.428 13.986 1.00 97.19 634 GLU A N 1
ATOM 4864 C CA . GLU A 1 634 ? -10.782 11.699 14.575 1.00 97.19 634 GLU A CA 1
ATOM 4865 C C . GLU A 1 634 ? -10.851 10.202 14.229 1.00 97.19 634 GLU A C 1
ATOM 4867 O O . GLU A 1 634 ? -9.839 9.617 13.847 1.00 97.19 634 GLU A O 1
ATOM 4872 N N . ILE A 1 635 ? -12.046 9.600 14.234 1.00 97.56 635 ILE A N 1
ATOM 4873 C CA . ILE A 1 635 ? -12.255 8.223 13.752 1.00 97.56 635 ILE A CA 1
ATOM 4874 C C . ILE A 1 635 ? -11.961 8.130 12.245 1.00 97.56 635 ILE A C 1
ATOM 4876 O O . ILE A 1 635 ? -11.268 7.219 11.797 1.00 97.56 635 ILE A O 1
ATOM 4880 N N . GLY A 1 636 ? -12.422 9.091 11.440 1.00 96.56 636 GLY A N 1
ATOM 4881 C CA . GLY A 1 636 ? -12.123 9.133 10.007 1.00 96.56 636 GLY A CA 1
ATOM 4882 C C . GLY A 1 636 ? -10.626 9.286 9.709 1.00 96.56 636 GLY A C 1
ATOM 4883 O O . GLY A 1 636 ? -10.124 8.717 8.730 1.00 96.56 636 GLY A O 1
ATOM 4884 N N . LEU A 1 637 ? -9.902 10.041 10.541 1.00 97.75 637 LEU A N 1
ATOM 4885 C CA . LEU A 1 637 ? -8.449 10.166 10.471 1.00 97.75 637 LEU A CA 1
ATOM 4886 C C . LEU A 1 637 ? -7.765 8.848 10.857 1.00 97.75 637 LEU A C 1
ATOM 4888 O O . LEU A 1 637 ? -6.869 8.422 10.138 1.00 97.75 637 LEU A O 1
ATOM 4892 N N . MET A 1 638 ? -8.227 8.156 11.905 1.00 98.31 638 MET A N 1
ATOM 4893 C CA . MET A 1 638 ? -7.758 6.807 12.256 1.00 98.31 638 MET A CA 1
ATOM 4894 C C . MET A 1 638 ? -7.914 5.835 11.082 1.00 98.31 638 MET A C 1
ATOM 4896 O O . MET A 1 638 ? -6.948 5.167 10.719 1.00 98.31 638 MET A O 1
ATOM 4900 N N . LEU A 1 639 ? -9.096 5.790 10.455 1.00 98.12 639 LEU A N 1
ATOM 4901 C CA . LEU A 1 639 ? -9.341 4.931 9.295 1.00 98.12 639 LEU A CA 1
ATOM 4902 C C . LEU A 1 639 ? -8.386 5.266 8.147 1.00 98.12 639 LEU A C 1
ATOM 4904 O O . LEU A 1 639 ? -7.824 4.353 7.561 1.00 98.12 639 LEU A O 1
ATOM 4908 N N . SER A 1 640 ? -8.146 6.549 7.861 1.00 97.00 640 SER A N 1
ATOM 4909 C CA . SER A 1 640 ? -7.251 6.958 6.764 1.00 97.00 640 SER A CA 1
ATOM 4910 C C . SER A 1 640 ? -5.770 6.695 7.080 1.00 97.00 640 SER A C 1
ATOM 4912 O O . SER A 1 640 ? -5.001 6.358 6.188 1.00 97.00 640 SER A O 1
ATOM 4914 N N . SER A 1 641 ? -5.364 6.782 8.349 1.00 98.00 641 SER A N 1
ATOM 4915 C CA . SER A 1 641 ? -4.024 6.379 8.796 1.00 98.00 641 SER A CA 1
ATOM 4916 C C . SER A 1 641 ? -3.820 4.870 8.679 1.00 98.00 641 SER A C 1
ATOM 4918 O O . SER A 1 641 ? -2.800 4.431 8.152 1.00 98.00 641 SER A O 1
ATOM 4920 N N . ALA A 1 642 ? -4.795 4.070 9.121 1.00 98.44 642 ALA A N 1
ATOM 4921 C CA . ALA A 1 642 ? -4.756 2.616 8.986 1.00 98.44 642 ALA A CA 1
ATOM 4922 C C . ALA A 1 642 ? -4.721 2.194 7.510 1.00 98.44 642 ALA A C 1
ATOM 4924 O O . ALA A 1 642 ? -3.893 1.377 7.119 1.00 98.44 642 ALA A O 1
ATOM 4925 N N . GLU A 1 643 ? -5.561 2.812 6.680 1.00 97.50 643 GLU A N 1
ATOM 4926 C CA . GLU A 1 643 ? -5.606 2.622 5.230 1.00 97.50 643 GLU A CA 1
ATOM 4927 C C . GLU A 1 643 ? -4.252 2.918 4.572 1.00 97.50 643 GLU A C 1
ATOM 4929 O O . GLU A 1 643 ? -3.734 2.086 3.823 1.00 97.50 643 GLU A O 1
ATOM 4934 N N . ARG A 1 644 ? -3.630 4.053 4.918 1.00 97.00 644 ARG A N 1
ATOM 4935 C CA . ARG A 1 644 ? -2.295 4.427 4.440 1.00 97.00 644 ARG A CA 1
ATOM 4936 C C . ARG A 1 644 ? -1.231 3.410 4.850 1.00 97.00 644 ARG A C 1
ATOM 4938 O O . ARG A 1 644 ? -0.432 3.017 4.004 1.00 97.00 644 ARG A O 1
ATOM 4945 N N . LEU A 1 645 ? -1.214 2.966 6.108 1.00 97.62 645 LEU A N 1
ATOM 4946 C CA . LEU A 1 645 ? -0.287 1.918 6.554 1.00 97.62 645 LEU A CA 1
ATOM 4947 C C . LEU A 1 645 ? -0.520 0.607 5.799 1.00 97.62 645 LEU A C 1
ATOM 4949 O O . LEU A 1 645 ? 0.436 -0.033 5.374 1.00 97.62 645 LEU A O 1
ATOM 4953 N N . GLY A 1 646 ? -1.785 0.253 5.575 1.00 96.81 646 GLY A N 1
ATOM 4954 C CA . GLY A 1 646 ? -2.199 -0.892 4.777 1.00 96.81 646 GLY A CA 1
ATOM 4955 C C . GLY A 1 646 ? -1.630 -0.886 3.362 1.00 96.81 646 GLY A C 1
ATOM 4956 O O . GLY A 1 646 ? -1.103 -1.899 2.913 1.00 96.81 646 GLY A O 1
ATOM 4957 N N . ARG A 1 647 ? -1.660 0.263 2.671 1.00 95.44 647 ARG A N 1
ATOM 4958 C CA . ARG A 1 647 ? -1.059 0.424 1.329 1.00 95.44 647 ARG A CA 1
ATOM 4959 C C . ARG A 1 647 ? 0.448 0.171 1.304 1.00 95.44 647 ARG A C 1
ATOM 4961 O O . ARG A 1 647 ? 0.980 -0.222 0.271 1.00 95.44 647 ARG A O 1
ATOM 4968 N N . LEU A 1 648 ? 1.125 0.439 2.418 1.00 94.56 648 LEU A N 1
ATOM 4969 C CA . LEU A 1 648 ? 2.581 0.351 2.575 1.00 94.56 648 LEU A CA 1
ATOM 4970 C C . LEU A 1 648 ? 3.027 -0.996 3.171 1.00 94.56 648 LEU A C 1
ATOM 4972 O O . LEU A 1 648 ? 4.181 -1.152 3.562 1.00 94.56 648 LEU A O 1
ATOM 4976 N N . SER A 1 649 ? 2.107 -1.955 3.268 1.00 94.81 649 SER A N 1
ATOM 4977 C CA . SER A 1 649 ? 2.277 -3.217 3.976 1.00 94.81 649 SER A CA 1
ATOM 4978 C C . SER A 1 649 ? 1.793 -4.385 3.115 1.00 94.81 649 SER A C 1
ATOM 4980 O O . SER A 1 649 ? 0.701 -4.329 2.556 1.00 94.81 649 SER A O 1
ATOM 4982 N N . GLN A 1 650 ? 2.564 -5.474 3.040 1.00 92.06 650 GLN A N 1
ATOM 4983 C CA . GLN A 1 650 ? 2.234 -6.646 2.206 1.00 92.06 650 GLN A CA 1
ATOM 4984 C C . GLN A 1 650 ? 2.213 -7.993 2.955 1.00 92.06 650 GLN A C 1
ATOM 4986 O O . GLN A 1 650 ? 2.349 -9.038 2.329 1.00 92.06 650 GLN A O 1
ATOM 4991 N N . ALA A 1 651 ? 2.047 -8.009 4.282 1.00 93.50 651 ALA A N 1
ATOM 4992 C CA . ALA A 1 651 ? 1.975 -9.269 5.034 1.00 93.50 651 ALA A CA 1
ATOM 4993 C C . ALA A 1 651 ? 0.671 -10.060 4.787 1.00 93.50 651 ALA A C 1
ATOM 4995 O O . ALA A 1 651 ? -0.312 -9.535 4.261 1.00 93.50 651 ALA A O 1
ATOM 4996 N N . ASP A 1 652 ? 0.627 -11.306 5.261 1.00 93.25 652 ASP A N 1
ATOM 4997 C CA . ASP A 1 652 ? -0.560 -12.169 5.165 1.00 93.25 652 ASP A CA 1
ATOM 4998 C C . ASP A 1 652 ? -1.661 -11.818 6.173 1.00 93.25 652 ASP A C 1
ATOM 5000 O O . ASP A 1 652 ? -2.797 -12.255 6.018 1.00 93.25 652 ASP A O 1
ATOM 5004 N N . SER A 1 653 ? -1.354 -11.011 7.191 1.00 95.88 653 SER A N 1
ATOM 5005 C CA . SER A 1 653 ? -2.284 -10.610 8.252 1.00 95.88 653 SER A CA 1
ATOM 5006 C C . SER A 1 653 ? -2.173 -9.114 8.560 1.00 95.88 653 SER A C 1
ATOM 5008 O O . SER A 1 653 ? -1.252 -8.430 8.097 1.00 95.88 653 SER A O 1
ATOM 5010 N N . VAL A 1 654 ? -3.141 -8.584 9.305 1.00 97.94 654 VAL A N 1
ATOM 5011 C CA . VAL A 1 654 ? -3.106 -7.245 9.899 1.00 97.94 654 VAL A CA 1
ATOM 5012 C C . VAL A 1 654 ? -3.284 -7.393 11.407 1.00 97.94 654 VAL A C 1
ATOM 5014 O O . VAL A 1 654 ? -4.304 -7.902 11.864 1.00 97.94 654 VAL A O 1
ATOM 5017 N N . GLN A 1 655 ? -2.306 -6.920 12.175 1.00 97.12 655 GLN A N 1
ATOM 5018 C CA . GLN A 1 655 ? -2.270 -6.977 13.639 1.00 97.12 655 GLN A CA 1
ATOM 5019 C C . GLN A 1 655 ? -2.228 -5.585 14.292 1.00 97.12 655 GLN A C 1
ATOM 5021 O O . GLN A 1 655 ? -1.927 -5.460 15.475 1.00 97.12 655 GLN A O 1
ATOM 5026 N N . LEU A 1 656 ? -2.582 -4.539 13.537 1.00 98.06 656 LEU A N 1
ATOM 5027 C CA . LEU A 1 656 ? -2.640 -3.154 14.010 1.00 98.06 656 LEU A CA 1
ATOM 5028 C C . LEU A 1 656 ? -3.529 -3.022 15.260 1.00 98.06 656 LEU A C 1
ATOM 5030 O O . LEU A 1 656 ? -4.640 -3.562 15.291 1.00 98.06 656 LEU A O 1
ATOM 5034 N N . LEU A 1 657 ? -3.048 -2.284 16.262 1.00 98.00 657 LEU A N 1
ATOM 5035 C CA . LEU A 1 657 ? -3.787 -1.941 17.479 1.00 98.00 657 LEU A CA 1
ATOM 5036 C C . LEU A 1 657 ? -4.382 -0.529 17.359 1.00 98.00 657 LEU A C 1
ATOM 5038 O O . LEU A 1 657 ? -3.710 0.379 16.871 1.00 98.00 657 LEU A O 1
ATOM 5042 N N . ALA A 1 658 ? -5.610 -0.308 17.833 1.00 98.31 658 ALA A N 1
ATOM 5043 C CA . ALA A 1 658 ? -6.167 1.038 17.979 1.00 98.31 658 ALA A CA 1
ATOM 5044 C C . ALA A 1 658 ? -6.875 1.190 19.328 1.00 98.31 658 ALA A C 1
ATOM 5046 O O . ALA A 1 658 ? -7.794 0.443 19.654 1.00 98.31 658 ALA A O 1
ATOM 5047 N N . VAL A 1 659 ? -6.436 2.161 20.126 1.00 97.56 659 VAL A N 1
ATOM 5048 C CA . VAL A 1 659 ? -6.887 2.346 21.511 1.00 97.56 659 VAL A CA 1
ATOM 5049 C C . VAL A 1 659 ? -7.124 3.816 21.832 1.00 97.56 659 VAL A C 1
ATOM 5051 O O . VAL A 1 659 ? -6.604 4.717 21.173 1.00 97.56 659 VAL A O 1
ATOM 5054 N N . THR A 1 660 ? -7.897 4.062 22.884 1.00 97.25 660 THR A N 1
ATOM 5055 C CA . THR A 1 660 ? -7.993 5.381 23.508 1.00 97.25 660 THR A CA 1
ATOM 5056 C C . THR A 1 660 ? -6.886 5.585 24.542 1.00 97.25 660 THR A C 1
ATOM 5058 O O . THR A 1 660 ? -6.284 4.620 25.024 1.00 97.25 660 THR A O 1
ATOM 5061 N N . LEU A 1 661 ? -6.622 6.839 24.917 1.00 94.81 661 LEU A N 1
ATOM 5062 C CA . LEU A 1 661 ? -5.598 7.189 25.904 1.00 94.81 661 LEU A CA 1
ATOM 5063 C C . LEU A 1 661 ? -5.753 6.426 27.230 1.00 94.81 661 LEU A C 1
ATOM 5065 O O . LEU A 1 661 ? -4.786 5.843 27.714 1.00 94.81 661 LEU A O 1
ATOM 5069 N N . SER A 1 662 ? -6.962 6.370 27.794 1.00 94.69 662 SER A N 1
ATOM 5070 C CA . SER A 1 662 ? -7.247 5.669 29.059 1.00 94.69 662 SER A CA 1
ATOM 5071 C C . SER A 1 662 ? -7.012 4.157 29.002 1.00 94.69 662 SER A C 1
ATOM 5073 O O . SER A 1 662 ? -6.896 3.506 30.041 1.00 94.69 662 SER A O 1
ATOM 5075 N N . LYS A 1 663 ? -6.951 3.585 27.797 1.00 95.81 663 LYS A N 1
ATOM 5076 C CA . LYS A 1 663 ? -6.755 2.152 27.551 1.00 95.81 663 LYS A CA 1
ATOM 5077 C C . LYS A 1 663 ? -5.344 1.826 27.062 1.00 95.81 663 LYS A C 1
ATOM 5079 O O . LYS A 1 663 ? -4.985 0.652 26.988 1.00 95.81 663 LYS A O 1
ATOM 5084 N N . LEU A 1 664 ? -4.520 2.838 26.788 1.00 95.25 664 LEU A N 1
ATOM 5085 C CA . LEU A 1 664 ? -3.115 2.672 26.440 1.00 95.25 664 LEU A CA 1
ATOM 5086 C C . LEU A 1 664 ? -2.299 2.310 27.690 1.00 95.25 664 LEU A C 1
ATOM 5088 O O . LEU A 1 664 ? -1.936 3.167 28.495 1.00 95.25 664 LEU A O 1
ATOM 5092 N N . ASN A 1 665 ? -1.993 1.024 27.850 1.00 95.00 665 ASN A N 1
ATOM 5093 C CA . ASN A 1 665 ? -1.197 0.542 28.976 1.00 95.00 665 ASN A CA 1
ATOM 5094 C C . ASN A 1 665 ? 0.317 0.779 28.777 1.00 95.00 665 ASN A C 1
ATOM 5096 O O . ASN A 1 665 ? 0.799 1.094 27.685 1.00 95.00 665 ASN A O 1
ATOM 5100 N N . ARG A 1 666 ? 1.092 0.600 29.856 1.00 94.44 666 ARG A N 1
ATOM 5101 C CA . ARG A 1 666 ? 2.545 0.829 29.847 1.00 94.44 666 ARG A CA 1
ATOM 5102 C C . ARG A 1 666 ? 3.294 -0.088 28.879 1.00 94.44 666 ARG A C 1
ATOM 5104 O O . ARG A 1 666 ? 4.257 0.353 28.262 1.00 94.44 666 ARG A O 1
ATOM 5111 N N . GLN A 1 667 ? 2.857 -1.337 28.755 1.00 94.69 667 GLN A N 1
ATOM 5112 C CA . GLN A 1 667 ? 3.490 -2.316 27.877 1.00 94.69 667 GLN A CA 1
ATOM 5113 C C . GLN A 1 667 ? 3.344 -1.902 26.408 1.00 94.69 667 GLN A C 1
ATOM 5115 O O . GLN A 1 667 ? 4.330 -1.827 25.684 1.00 94.69 667 GLN A O 1
ATOM 5120 N N . ALA A 1 668 ? 2.141 -1.500 25.995 1.00 93.62 668 ALA A N 1
ATOM 5121 C CA . ALA A 1 668 ? 1.870 -1.015 24.649 1.00 93.62 668 ALA A CA 1
ATOM 5122 C C . ALA A 1 668 ? 2.727 0.214 24.292 1.00 93.62 668 ALA A C 1
ATOM 5124 O O . ALA A 1 668 ? 3.251 0.276 23.183 1.00 93.62 668 ALA A O 1
ATOM 5125 N N . GLN A 1 669 ? 2.949 1.141 25.235 1.00 94.06 669 GLN A N 1
ATOM 5126 C CA . GLN A 1 669 ? 3.834 2.306 25.040 1.00 94.06 669 GLN A CA 1
ATOM 5127 C C . GLN A 1 669 ? 5.306 1.939 24.799 1.00 94.06 669 GLN A C 1
ATOM 5129 O O . GLN A 1 669 ? 6.029 2.696 24.150 1.00 94.06 669 GLN A O 1
ATOM 5134 N N . LEU A 1 670 ? 5.770 0.830 25.379 1.00 95.56 670 LEU A N 1
ATOM 5135 C CA . LEU A 1 670 ? 7.148 0.355 25.240 1.00 95.56 670 LEU A CA 1
ATOM 5136 C C . LEU A 1 670 ? 7.325 -0.482 23.972 1.00 95.56 670 LEU A C 1
ATOM 5138 O O . LEU A 1 670 ? 8.353 -0.372 23.299 1.00 95.56 670 LEU A O 1
ATOM 5142 N N . ASP A 1 671 ? 6.317 -1.285 23.645 1.00 95.19 671 ASP A N 1
ATOM 5143 C CA . ASP A 1 671 ? 6.401 -2.289 22.592 1.00 95.19 671 ASP A CA 1
ATOM 5144 C C . ASP A 1 671 ? 6.047 -1.744 21.211 1.00 95.19 671 ASP A C 1
ATOM 5146 O O . ASP A 1 671 ? 6.537 -2.298 20.228 1.00 95.19 671 ASP A O 1
ATOM 5150 N N . HIS A 1 672 ? 5.264 -0.662 21.114 1.00 97.56 672 HIS A N 1
ATOM 5151 C CA . HIS A 1 672 ? 4.751 -0.163 19.836 1.00 97.56 672 HIS A CA 1
ATOM 5152 C C . HIS A 1 672 ? 5.353 1.187 19.421 1.00 97.56 672 HIS A C 1
ATOM 5154 O O . HIS A 1 672 ? 5.658 2.052 20.244 1.00 97.56 672 HIS A O 1
ATOM 5160 N N . HIS A 1 673 ? 5.458 1.398 18.110 1.00 97.75 673 HIS A N 1
ATOM 5161 C CA . HIS A 1 673 ? 5.443 2.727 17.515 1.00 97.75 673 HIS A CA 1
ATOM 5162 C C . HIS A 1 673 ? 4.025 3.295 17.643 1.00 97.75 673 HIS A C 1
ATOM 5164 O O . HIS A 1 673 ? 3.044 2.601 17.370 1.00 97.75 673 HIS A O 1
ATOM 5170 N N . LEU A 1 674 ? 3.895 4.548 18.073 1.00 98.31 674 LEU A N 1
ATOM 5171 C CA . LEU A 1 674 ? 2.585 5.138 18.359 1.00 98.31 674 LEU A CA 1
ATOM 5172 C C . LEU A 1 674 ? 2.220 6.166 17.293 1.00 98.31 674 LEU A C 1
ATOM 5174 O O . LEU A 1 674 ? 3.015 7.045 16.978 1.00 98.31 674 LEU A O 1
ATOM 5178 N N . ILE A 1 675 ? 1.000 6.106 16.774 1.00 98.50 675 ILE A N 1
ATOM 5179 C CA . ILE A 1 675 ? 0.423 7.175 15.959 1.00 98.50 675 ILE A CA 1
ATOM 5180 C C . ILE A 1 675 ? -0.689 7.815 16.778 1.00 98.50 675 ILE A C 1
ATOM 5182 O O . ILE A 1 675 ? -1.797 7.288 16.867 1.00 98.50 675 ILE A O 1
ATOM 5186 N N . ALA A 1 676 ? -0.380 8.942 17.405 1.00 98.00 676 ALA A N 1
ATOM 5187 C CA . ALA A 1 676 ? -1.335 9.701 18.193 1.00 98.00 676 ALA A CA 1
ATOM 5188 C C . ALA A 1 676 ? -2.060 10.708 17.306 1.00 98.00 676 ALA A C 1
ATOM 5190 O O . ALA A 1 676 ? -1.435 11.486 16.584 1.00 98.00 676 ALA A O 1
ATOM 5191 N N . LEU A 1 677 ? -3.386 10.705 17.371 1.00 97.12 677 LEU A N 1
ATOM 5192 C CA . LEU A 1 677 ? -4.230 11.539 16.529 1.00 97.12 677 LEU A CA 1
ATOM 5193 C C . LEU A 1 677 ? -5.319 12.224 17.346 1.00 97.12 677 LEU A C 1
ATOM 5195 O O . LEU A 1 677 ? -5.882 11.631 18.259 1.00 97.12 677 LEU A O 1
ATOM 5199 N N . GLY A 1 678 ? -5.598 13.490 17.044 1.00 95.06 678 GLY A N 1
ATOM 5200 C CA . GLY A 1 678 ? -6.611 14.250 17.772 1.00 95.06 678 GLY A CA 1
ATOM 5201 C C . GLY A 1 678 ? -6.467 15.756 17.636 1.00 95.06 678 GLY A C 1
ATOM 5202 O O . GLY A 1 678 ? -5.411 16.272 17.252 1.00 95.06 678 GLY A O 1
ATOM 5203 N N . ARG A 1 679 ? -7.522 16.490 17.994 1.00 92.44 679 ARG A N 1
ATOM 5204 C CA . ARG A 1 679 ? -7.427 17.950 18.143 1.00 92.44 679 ARG A CA 1
ATOM 5205 C C . ARG A 1 679 ? -6.427 18.309 19.230 1.00 92.44 679 ARG A C 1
ATOM 5207 O O . ARG A 1 679 ? -6.372 17.651 20.262 1.00 92.44 679 ARG A O 1
ATOM 5214 N N . ARG A 1 680 ? -5.698 19.404 19.037 1.00 87.75 680 ARG A N 1
ATOM 5215 C CA . ARG A 1 680 ? -4.602 19.808 19.924 1.00 87.75 680 ARG A CA 1
ATOM 5216 C C . ARG A 1 680 ? -5.015 19.994 21.387 1.00 87.75 680 ARG A C 1
ATOM 5218 O O . ARG A 1 680 ? -4.239 19.672 22.272 1.00 87.75 680 ARG A O 1
ATOM 5225 N N . GLU A 1 681 ? -6.229 20.478 21.635 1.00 87.56 681 GLU A N 1
ATOM 5226 C CA . GLU A 1 681 ? -6.787 20.656 22.985 1.00 87.56 681 GLU A CA 1
ATOM 5227 C C . GLU A 1 681 ? -7.018 19.328 23.729 1.00 87.56 681 GLU A C 1
ATOM 5229 O O . GLU A 1 681 ? -6.941 19.283 24.951 1.00 87.56 681 GLU A O 1
ATOM 5234 N N . ARG A 1 682 ? -7.281 18.240 22.995 1.00 90.50 682 ARG A N 1
ATOM 5235 C CA . ARG A 1 682 ? -7.579 16.903 23.536 1.00 90.50 682 ARG A CA 1
ATOM 5236 C C . ARG A 1 682 ? -6.594 15.856 23.013 1.00 90.50 682 ARG A C 1
ATOM 5238 O O . ARG A 1 682 ? -6.946 14.687 22.877 1.00 90.50 682 ARG A O 1
ATOM 5245 N N . PHE A 1 683 ? -5.392 16.287 22.633 1.00 92.81 683 PHE A N 1
ATOM 5246 C CA . PHE A 1 683 ? -4.408 15.414 22.009 1.00 92.81 683 PHE A CA 1
ATOM 5247 C C . PHE A 1 683 ? -3.919 14.381 23.032 1.00 92.81 683 PHE A C 1
ATOM 5249 O O . PHE A 1 683 ? -3.556 14.778 24.138 1.00 92.81 683 PHE A O 1
ATOM 5256 N N . PRO A 1 684 ? -3.894 13.076 22.701 1.00 93.38 684 PRO A N 1
ATOM 5257 C CA . PRO A 1 684 ? -3.702 12.048 23.718 1.00 93.38 684 PRO A CA 1
ATOM 5258 C C . PRO A 1 684 ? -2.279 11.986 24.291 1.00 93.38 684 PRO A C 1
ATOM 5260 O O . PRO A 1 684 ? -2.117 11.527 25.413 1.00 93.38 684 PRO A O 1
ATOM 5263 N N . LEU A 1 685 ? -1.254 12.444 23.560 1.00 92.31 685 LEU A N 1
ATOM 5264 C CA . LEU A 1 685 ? 0.156 12.381 23.988 1.00 92.31 685 LEU A CA 1
ATOM 5265 C C . LEU A 1 685 ? 0.818 13.777 23.971 1.00 92.31 685 LEU A C 1
ATOM 5267 O O . LEU A 1 685 ? 1.675 14.037 23.121 1.00 92.31 685 LEU A O 1
ATOM 5271 N N . PRO A 1 686 ? 0.412 14.727 24.831 1.00 87.38 686 PRO A N 1
ATOM 5272 C CA . PRO A 1 686 ? 0.892 16.113 24.771 1.00 87.38 686 PRO A CA 1
ATOM 5273 C C . PRO A 1 686 ? 2.417 16.241 24.929 1.00 87.38 686 PRO A C 1
ATOM 5275 O O . PRO A 1 686 ? 3.026 17.122 24.317 1.00 87.38 686 PRO A O 1
ATOM 5278 N N . GLU A 1 687 ? 3.066 15.314 25.639 1.00 85.06 687 GLU A N 1
ATOM 5279 C CA . GLU A 1 687 ? 4.515 15.307 25.880 1.00 85.06 687 GLU A CA 1
ATOM 5280 C C . GLU A 1 687 ? 5.323 15.228 24.574 1.00 85.06 687 GLU A C 1
ATOM 5282 O O . GLU A 1 687 ? 6.435 15.750 24.486 1.00 85.06 687 GLU A O 1
ATOM 5287 N N . VAL A 1 688 ? 4.748 14.617 23.532 1.00 83.75 688 VAL A N 1
ATOM 5288 C CA . VAL A 1 688 ? 5.330 14.513 22.183 1.00 83.75 688 VAL A CA 1
ATOM 5289 C C . VAL A 1 688 ? 5.392 15.878 21.496 1.00 83.75 688 VAL A C 1
ATOM 5291 O O . VAL A 1 688 ? 6.353 16.194 20.793 1.00 83.75 688 VAL A O 1
ATOM 5294 N N . LEU A 1 689 ? 4.382 16.721 21.714 1.00 81.44 689 LEU A N 1
ATOM 5295 C CA . LEU A 1 689 ? 4.345 18.074 21.162 1.00 81.44 689 LEU A CA 1
ATOM 5296 C C . LEU A 1 689 ? 5.264 19.016 21.951 1.00 81.44 689 LEU A C 1
ATOM 5298 O O . LEU A 1 689 ? 5.857 19.926 21.366 1.00 81.44 689 LEU A O 1
ATOM 5302 N N . GLU A 1 690 ? 5.424 18.767 23.249 1.00 74.12 690 GLU A N 1
ATOM 5303 C CA . GLU A 1 690 ? 6.186 19.599 24.185 1.00 74.12 690 GLU A CA 1
ATOM 5304 C C . GLU A 1 690 ? 7.671 19.235 24.311 1.00 74.12 690 GLU A C 1
ATOM 5306 O O . GLU A 1 690 ? 8.433 20.003 24.915 1.00 74.12 690 GLU A O 1
ATOM 5311 N N . ALA A 1 691 ? 8.094 18.105 23.728 1.00 66.50 691 ALA A N 1
ATOM 5312 C CA . ALA A 1 691 ? 9.473 17.624 23.747 1.00 66.50 691 ALA A CA 1
ATOM 5313 C C . ALA A 1 691 ? 10.477 18.759 23.464 1.00 66.50 691 ALA A C 1
ATOM 5315 O O . ALA A 1 691 ? 10.256 19.608 22.590 1.00 66.50 691 ALA A O 1
ATOM 5316 N N . LYS A 1 692 ? 11.572 18.799 24.243 1.00 60.56 692 LYS A N 1
ATOM 5317 C CA . LYS A 1 692 ? 12.602 19.851 24.179 1.00 60.56 692 LYS A CA 1
ATOM 5318 C C . LYS A 1 692 ? 13.237 19.894 22.782 1.00 60.56 692 LYS A C 1
ATOM 5320 O O . LYS A 1 692 ? 14.212 19.206 22.516 1.00 60.56 692 LYS A O 1
ATOM 5325 N N . ALA A 1 693 ? 12.678 20.729 21.914 1.00 60.94 693 ALA A N 1
ATOM 5326 C CA . ALA A 1 693 ? 13.212 21.043 20.599 1.00 60.94 693 ALA A CA 1
ATOM 5327 C C . ALA A 1 693 ? 14.248 22.171 20.709 1.00 60.94 693 ALA A C 1
ATOM 5329 O O . ALA A 1 693 ? 13.997 23.175 21.382 1.00 60.94 693 ALA A O 1
ATOM 5330 N N . GLU A 1 694 ? 15.385 22.032 20.025 1.00 56.78 694 GLU A N 1
ATOM 5331 C CA . GLU A 1 694 ? 16.427 23.072 19.946 1.00 56.78 694 GLU A CA 1
ATOM 5332 C C . GLU A 1 694 ? 15.972 24.287 19.108 1.00 56.78 694 GLU A C 1
ATOM 5334 O O . GLU A 1 694 ? 16.555 25.368 19.193 1.00 56.78 694 GLU A O 1
ATOM 5339 N N . GLY A 1 695 ? 14.895 24.129 18.327 1.00 61.31 695 GLY A N 1
ATOM 5340 C CA . GLY A 1 695 ? 14.318 25.156 17.458 1.00 61.31 695 GLY A CA 1
ATOM 5341 C C . GLY A 1 695 ? 12.888 25.556 17.831 1.00 61.31 695 GLY A C 1
ATOM 5342 O O . GLY A 1 695 ? 12.659 26.332 18.759 1.00 61.31 695 GLY A O 1
ATOM 5343 N N . LEU A 1 696 ? 11.919 25.092 17.035 1.00 62.50 696 LEU A N 1
ATOM 5344 C CA . LEU A 1 696 ? 10.503 25.424 17.204 1.00 62.50 696 LEU A CA 1
ATOM 5345 C C . LEU A 1 696 ? 9.867 24.563 18.308 1.00 62.50 696 LEU A C 1
ATOM 5347 O O . LEU A 1 696 ? 9.735 23.343 18.164 1.00 62.50 696 LEU A O 1
ATOM 5351 N N . ARG A 1 697 ? 9.402 25.209 19.380 1.00 65.94 697 ARG A N 1
ATOM 5352 C CA . ARG A 1 697 ? 8.589 24.585 20.432 1.00 65.94 697 ARG A CA 1
ATOM 5353 C C . ARG A 1 697 ? 7.121 24.966 20.274 1.00 65.94 697 ARG A C 1
ATOM 5355 O O . ARG A 1 697 ? 6.786 26.091 19.911 1.00 65.94 697 ARG A O 1
ATOM 5362 N N . LEU A 1 698 ? 6.260 24.003 20.558 1.00 66.06 698 LEU A N 1
ATOM 5363 C CA . LEU A 1 698 ? 4.812 24.091 20.442 1.00 66.06 698 LEU A CA 1
ATOM 5364 C C . LEU A 1 698 ? 4.222 24.172 21.861 1.00 66.06 698 LEU A C 1
ATOM 5366 O O . LEU A 1 698 ? 3.610 23.222 22.330 1.00 66.06 698 LEU A O 1
ATOM 5370 N N . ASP A 1 699 ? 4.462 25.290 22.556 1.00 60.84 699 ASP A N 1
ATOM 5371 C CA . ASP A 1 699 ? 4.236 25.468 24.007 1.00 60.84 699 ASP A CA 1
ATOM 5372 C C . ASP A 1 699 ? 2.770 25.534 24.436 1.00 60.84 699 ASP A C 1
ATOM 5374 O O . ASP A 1 699 ? 2.454 25.262 25.587 1.00 60.84 699 ASP A O 1
ATOM 5378 N N . SER A 1 700 ? 1.873 25.948 23.543 1.00 61.06 700 SER A N 1
ATOM 5379 C CA . SER A 1 700 ? 0.432 26.016 23.808 1.00 61.06 700 SER A CA 1
ATOM 5380 C C . SER A 1 700 ? -0.359 25.904 22.509 1.00 61.06 700 SER A C 1
ATOM 5382 O O . SER A 1 700 ? 0.220 26.049 21.433 1.00 61.06 700 SER A O 1
ATOM 5384 N N . VAL A 1 701 ? -1.678 25.681 22.587 1.00 57.94 701 VAL A N 1
ATOM 5385 C CA . VAL A 1 701 ? -2.578 25.517 21.421 1.00 57.94 701 VAL A CA 1
ATOM 5386 C C . VAL A 1 701 ? -2.322 26.565 20.325 1.00 57.94 701 VAL A C 1
ATOM 5388 O O . VAL A 1 701 ? -2.273 26.210 19.150 1.00 57.94 701 VAL A O 1
ATOM 5391 N N . LEU A 1 702 ? -2.056 27.813 20.730 1.00 56.81 702 LEU A N 1
ATOM 5392 C CA . LEU A 1 702 ? -1.811 28.969 19.859 1.00 56.81 702 LEU A CA 1
ATOM 5393 C C . LEU A 1 702 ? -0.333 29.405 19.814 1.00 56.81 702 LEU A C 1
ATOM 5395 O O . LEU A 1 702 ? 0.048 30.225 18.981 1.00 56.81 702 LEU A O 1
ATOM 5399 N N . GLY A 1 703 ? 0.503 28.898 20.719 1.00 64.06 703 GLY A N 1
ATOM 5400 C CA . GLY A 1 703 ? 1.873 29.353 20.916 1.00 64.06 703 GLY A CA 1
ATOM 5401 C C . GLY A 1 703 ? 2.899 28.581 20.085 1.00 64.06 703 GLY A C 1
ATOM 5402 O O . GLY A 1 703 ? 2.901 27.345 20.014 1.00 64.06 703 GLY A O 1
ATOM 5403 N N . ARG A 1 704 ? 3.782 29.340 19.435 1.00 71.12 704 ARG A N 1
ATOM 5404 C CA . ARG A 1 704 ? 4.983 28.872 18.743 1.00 71.12 704 ARG A CA 1
ATOM 5405 C C . ARG A 1 704 ? 6.175 29.634 19.315 1.00 71.12 704 ARG A C 1
ATOM 5407 O O . ARG A 1 704 ? 6.228 30.860 19.226 1.00 71.12 704 ARG A O 1
ATOM 5414 N N . LEU A 1 705 ? 7.140 28.923 19.883 1.00 69.38 705 LEU A N 1
ATOM 5415 C CA . LEU A 1 705 ? 8.365 29.502 20.434 1.00 69.38 705 LEU A CA 1
ATOM 5416 C C . LEU A 1 705 ? 9.561 29.163 19.546 1.00 69.38 705 LEU A C 1
ATOM 5418 O O . LEU A 1 705 ? 9.706 28.020 19.119 1.00 69.38 705 LEU A O 1
ATOM 5422 N N . ARG A 1 706 ? 10.455 30.126 19.320 1.00 71.12 706 ARG A N 1
ATOM 5423 C CA . ARG A 1 706 ? 11.792 29.893 18.753 1.00 71.12 706 ARG A CA 1
ATOM 5424 C C . ARG A 1 706 ? 12.797 30.788 19.474 1.00 71.12 706 ARG A C 1
ATOM 5426 O O . ARG A 1 706 ? 12.751 32.007 19.327 1.00 71.12 706 ARG A O 1
ATOM 5433 N N . GLY A 1 707 ? 13.695 30.200 20.265 1.00 74.19 707 GLY A N 1
ATOM 5434 C CA . GLY A 1 707 ? 14.559 30.972 21.165 1.00 74.19 707 GLY A CA 1
ATOM 5435 C C . GLY A 1 707 ? 13.726 31.791 22.160 1.00 74.19 70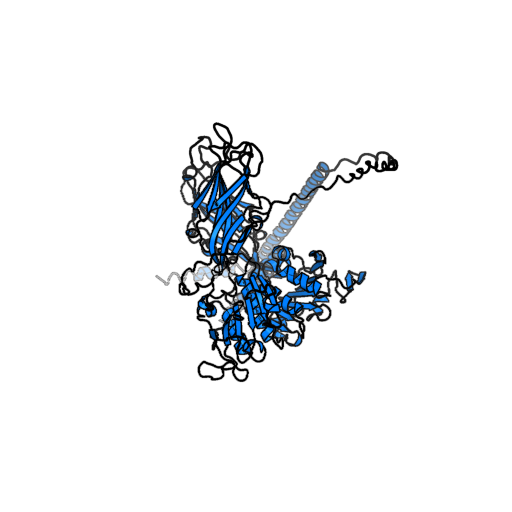7 GLY A C 1
ATOM 5436 O O . GLY A 1 707 ? 12.916 31.227 22.889 1.00 74.19 707 GLY A O 1
ATOM 5437 N N . GLN A 1 708 ? 13.896 33.117 22.164 1.00 71.81 708 GLN A N 1
ATOM 5438 C CA . GLN A 1 708 ? 13.090 34.046 22.975 1.00 71.81 708 GLN A CA 1
ATOM 5439 C C . GLN A 1 708 ? 11.815 34.539 22.266 1.00 71.81 708 GLN A C 1
ATOM 5441 O O . GLN A 1 708 ? 10.977 35.195 22.882 1.00 71.81 708 GLN A O 1
ATOM 5446 N N . THR A 1 709 ? 11.647 34.254 20.972 1.00 69.00 709 THR A N 1
ATOM 5447 C CA . THR A 1 709 ? 10.485 34.713 20.207 1.00 69.00 709 THR A CA 1
ATOM 5448 C C . THR A 1 709 ? 9.274 33.849 20.526 1.00 69.00 709 THR A C 1
ATOM 5450 O O . THR A 1 709 ? 9.289 32.649 20.255 1.00 69.00 709 THR A O 1
ATOM 5453 N N . ARG A 1 710 ? 8.210 34.474 21.042 1.00 70.88 710 ARG A N 1
ATOM 5454 C CA . ARG A 1 710 ? 6.892 33.862 21.224 1.00 70.88 710 ARG A CA 1
ATOM 5455 C C . ARG A 1 710 ? 5.920 34.425 20.201 1.00 70.88 710 ARG A C 1
ATOM 5457 O O . ARG A 1 710 ? 5.630 35.616 20.207 1.00 70.88 710 ARG A O 1
ATOM 5464 N N . LEU A 1 711 ? 5.434 33.563 19.321 1.00 67.88 711 LEU A N 1
ATOM 5465 C CA . LEU A 1 711 ? 4.367 33.871 18.383 1.00 67.88 711 LEU A CA 1
ATOM 5466 C C . LEU A 1 711 ? 3.086 33.237 18.903 1.00 67.88 711 LEU A C 1
ATOM 5468 O O . LEU A 1 711 ? 3.071 32.051 19.222 1.00 67.88 711 LEU A O 1
ATOM 5472 N N . GLN A 1 712 ? 2.018 34.020 18.961 1.00 64.31 712 GLN A N 1
ATOM 5473 C CA . GLN A 1 712 ? 0.679 33.517 19.218 1.00 64.31 712 GLN A CA 1
ATOM 5474 C C . GLN A 1 712 ? -0.084 33.590 17.898 1.00 64.31 712 GLN A C 1
ATOM 5476 O O . GLN A 1 712 ? -0.404 34.675 17.415 1.00 64.31 712 GLN A O 1
ATOM 5481 N N . ALA A 1 713 ? -0.274 32.443 17.257 1.00 64.50 713 ALA A N 1
ATOM 5482 C CA . ALA A 1 713 ? -1.099 32.349 16.065 1.00 64.50 713 ALA A CA 1
ATOM 5483 C C . ALA A 1 713 ? -2.573 32.377 16.484 1.00 64.50 713 ALA A C 1
ATOM 5485 O O . ALA A 1 713 ? -2.926 31.817 17.517 1.00 64.50 713 ALA A O 1
ATOM 5486 N N . LEU A 1 714 ? -3.434 33.016 15.693 1.00 54.69 714 LEU A N 1
ATOM 5487 C CA . LEU A 1 714 ? -4.879 32.793 15.798 1.00 54.69 714 LEU A CA 1
ATOM 5488 C C . LEU A 1 714 ? -5.192 31.321 15.466 1.00 54.69 714 LEU A C 1
ATOM 549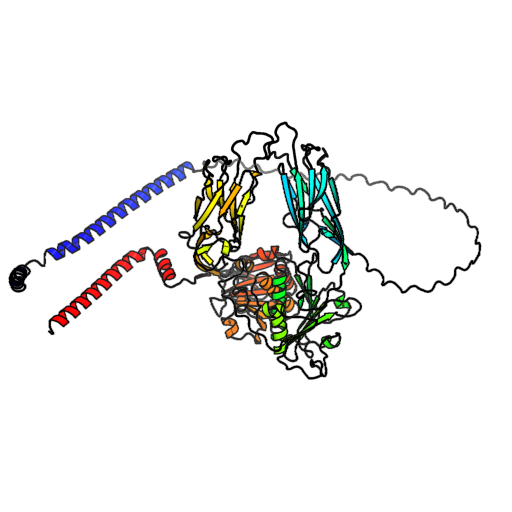0 O O . LEU A 1 714 ? -4.368 30.678 14.805 1.00 54.69 714 LEU A O 1
ATOM 5494 N N . PRO A 1 715 ? -6.352 30.782 15.891 1.00 61.75 715 PRO A N 1
ATOM 5495 C CA . PRO A 1 715 ? -6.777 29.456 15.472 1.00 61.75 715 PRO A CA 1
ATOM 5496 C C . PRO A 1 715 ? -6.741 29.377 13.950 1.00 61.75 715 PRO A C 1
ATOM 5498 O O . PRO A 1 715 ? -7.452 30.106 13.260 1.00 61.75 715 PRO A O 1
ATOM 5501 N N . ASP A 1 716 ? -5.866 28.526 13.437 1.00 69.81 716 ASP A N 1
ATOM 5502 C CA . ASP A 1 716 ? -5.694 28.304 12.018 1.00 69.81 716 ASP A CA 1
ATOM 5503 C C . ASP A 1 716 ? -6.239 26.922 11.651 1.00 69.81 716 ASP A C 1
ATOM 5505 O O . ASP A 1 716 ? -6.279 25.984 12.453 1.00 69.81 716 ASP A O 1
ATOM 5509 N N . SER A 1 717 ? -6.705 26.782 10.415 1.00 80.56 717 SER A N 1
ATOM 5510 C CA . SER A 1 717 ? -7.124 25.490 9.876 1.00 80.56 717 SER A CA 1
ATOM 5511 C C . SER A 1 717 ? -5.925 24.638 9.458 1.00 80.56 717 SER A C 1
ATOM 5513 O O . SER A 1 717 ? -6.038 23.866 8.516 1.00 80.56 717 SER A O 1
ATOM 5515 N N . GLN A 1 718 ? -4.762 24.826 10.092 1.00 86.50 718 GLN A N 1
ATOM 5516 C CA . GLN A 1 718 ? -3.528 24.147 9.715 1.00 86.50 718 GLN A CA 1
ATOM 5517 C C . GLN A 1 718 ? -3.466 22.756 10.340 1.00 86.50 718 GLN A C 1
ATOM 5519 O O . GLN A 1 718 ? -3.646 22.591 11.550 1.00 86.50 718 GLN A O 1
ATOM 5524 N N . GLY A 1 719 ? -3.172 21.760 9.510 1.00 90.88 719 GLY A N 1
ATOM 5525 C CA . GLY A 1 719 ? -2.767 20.438 9.974 1.00 90.88 719 GLY A CA 1
ATOM 5526 C C . GLY A 1 719 ? -1.296 20.426 10.397 1.00 90.88 719 GLY A C 1
ATOM 5527 O O . GLY A 1 719 ? -0.461 21.097 9.792 1.00 90.88 719 GLY A O 1
ATOM 5528 N N . LEU A 1 720 ? -0.960 19.649 11.421 1.00 91.31 720 LEU A N 1
ATOM 5529 C CA . LEU A 1 720 ? 0.401 19.406 11.887 1.00 91.31 720 LEU A CA 1
ATOM 5530 C C . LEU A 1 720 ? 0.672 17.899 11.899 1.00 91.31 720 LEU A C 1
ATOM 5532 O O . LEU A 1 720 ? -0.044 17.130 12.541 1.00 91.31 720 LEU A O 1
ATOM 5536 N N . ILE A 1 721 ? 1.751 17.508 11.227 1.00 94.12 721 ILE A N 1
ATOM 5537 C CA . ILE A 1 721 ? 2.315 16.159 11.251 1.00 94.12 721 ILE A CA 1
ATOM 5538 C C . ILE A 1 721 ? 3.717 16.283 11.835 1.00 94.12 721 ILE A C 1
ATOM 5540 O O . ILE A 1 721 ? 4.525 17.058 11.324 1.00 94.12 721 ILE A O 1
ATOM 5544 N N . THR A 1 722 ? 4.022 15.561 12.907 1.00 92.62 722 THR A N 1
ATOM 5545 C CA . THR A 1 722 ? 5.366 15.578 13.497 1.00 92.62 722 THR A CA 1
ATOM 5546 C C . THR A 1 722 ? 5.758 14.200 13.996 1.00 92.62 722 THR A C 1
ATOM 5548 O O . THR A 1 722 ? 4.949 13.509 14.611 1.00 92.62 722 THR A O 1
ATOM 5551 N N . GLU A 1 723 ? 6.988 13.796 13.707 1.00 93.81 723 GLU A N 1
ATOM 5552 C CA . GLU A 1 723 ? 7.586 12.559 14.194 1.00 93.81 723 GLU A CA 1
ATOM 5553 C C . GLU A 1 723 ? 8.643 12.872 15.256 1.00 93.81 723 GLU A C 1
ATOM 5555 O O . GLU A 1 723 ? 9.406 13.832 15.147 1.00 93.81 723 GLU A O 1
ATOM 5560 N N . THR A 1 724 ? 8.699 12.041 16.292 1.00 92.19 724 THR A N 1
ATOM 5561 C CA . THR A 1 724 ? 9.742 12.061 17.321 1.00 92.19 724 THR A CA 1
ATOM 5562 C C . THR A 1 724 ? 10.110 10.639 17.726 1.00 92.19 724 THR A C 1
ATOM 5564 O O . THR A 1 724 ? 9.333 9.705 17.536 1.00 92.19 724 THR A O 1
ATOM 5567 N N . LEU A 1 725 ? 11.262 10.468 18.373 1.00 92.00 725 LEU A N 1
ATOM 5568 C CA . LEU A 1 725 ? 11.520 9.265 19.162 1.00 92.00 725 LEU A CA 1
ATOM 5569 C C . LEU A 1 725 ? 10.547 9.189 20.343 1.00 92.00 725 LEU A C 1
ATOM 5571 O O . LEU A 1 725 ? 10.206 10.211 20.948 1.00 92.00 725 LEU A O 1
ATOM 5575 N N . SER A 1 726 ? 10.113 7.974 20.670 1.00 92.62 726 SER A N 1
ATOM 5576 C CA . SER A 1 726 ? 9.224 7.723 21.798 1.00 92.62 726 SER A CA 1
ATOM 5577 C C . SER A 1 726 ? 9.917 8.104 23.111 1.00 92.62 726 SER A C 1
ATOM 5579 O O . SER A 1 726 ? 11.027 7.634 23.379 1.00 92.62 726 SER A O 1
ATOM 5581 N N . PRO A 1 727 ? 9.266 8.915 23.971 1.00 90.38 727 PRO A N 1
ATOM 5582 C CA . PRO A 1 727 ? 9.791 9.247 25.297 1.00 90.38 727 PRO A CA 1
ATOM 5583 C C . PRO A 1 727 ? 10.000 8.025 26.198 1.00 90.38 727 PRO A C 1
ATOM 5585 O O . PRO A 1 727 ? 10.726 8.097 27.188 1.00 90.38 727 PRO A O 1
ATOM 5588 N N . TRP A 1 728 ? 9.340 6.909 25.881 1.00 92.38 728 TRP A N 1
ATOM 5589 C CA . TRP A 1 728 ? 9.317 5.713 26.715 1.00 92.38 728 TRP A CA 1
ATOM 5590 C C . TRP A 1 728 ? 10.248 4.609 26.212 1.00 92.38 728 TRP A C 1
ATOM 5592 O O . TRP A 1 728 ? 10.701 3.805 27.022 1.00 92.38 728 TRP A O 1
ATOM 5602 N N . ASN A 1 729 ? 10.558 4.588 24.914 1.00 91.62 729 ASN A N 1
ATOM 5603 C CA . ASN A 1 729 ? 11.496 3.650 24.305 1.00 91.62 729 ASN A CA 1
ATOM 5604 C C . ASN A 1 729 ? 12.233 4.332 23.141 1.00 91.62 729 ASN A C 1
ATOM 5606 O O . ASN A 1 729 ? 11.623 4.711 22.148 1.00 91.62 729 ASN A O 1
ATOM 5610 N N . ASN A 1 730 ? 13.555 4.456 23.240 1.00 87.75 730 ASN A N 1
ATOM 5611 C CA . ASN A 1 730 ? 14.364 5.176 22.254 1.00 87.75 730 ASN A CA 1
ATOM 5612 C C . ASN A 1 730 ? 14.570 4.429 20.920 1.00 87.75 730 ASN A C 1
ATOM 5614 O O . ASN A 1 730 ? 15.136 5.016 20.000 1.00 87.75 730 ASN A O 1
ATOM 5618 N N . GLU A 1 731 ? 14.114 3.179 20.809 1.00 87.62 731 GLU A N 1
ATOM 5619 C CA . GLU A 1 731 ? 14.021 2.431 19.547 1.00 87.62 731 GLU A CA 1
ATOM 5620 C C . GLU A 1 731 ? 12.641 2.560 18.883 1.00 87.62 731 GLU A C 1
ATOM 5622 O O . GLU A 1 731 ? 12.434 2.075 17.770 1.00 87.62 731 GLU A O 1
ATOM 5627 N N . ARG A 1 732 ? 11.676 3.201 19.554 1.00 93.44 732 ARG A N 1
ATOM 5628 C CA . ARG A 1 732 ? 10.331 3.443 19.025 1.00 93.44 732 ARG A CA 1
ATOM 5629 C C . ARG A 1 732 ? 10.165 4.896 18.609 1.00 93.44 732 ARG A C 1
ATOM 5631 O O . ARG A 1 732 ? 10.872 5.790 19.069 1.00 93.44 732 ARG A O 1
ATOM 5638 N N . ALA A 1 733 ? 9.188 5.123 17.742 1.00 95.12 733 ALA A N 1
ATOM 5639 C CA . ALA A 1 733 ? 8.840 6.434 17.214 1.00 95.12 733 ALA A CA 1
ATOM 5640 C C . ALA A 1 733 ? 7.388 6.757 17.553 1.00 95.12 733 ALA A C 1
ATOM 5642 O O . ALA A 1 733 ? 6.562 5.853 17.714 1.00 95.12 733 ALA A O 1
ATOM 5643 N N . VAL A 1 734 ? 7.090 8.046 17.658 1.00 96.62 734 VAL A N 1
ATOM 5644 C CA . VAL A 1 734 ? 5.734 8.559 17.804 1.00 96.62 734 VAL A CA 1
ATOM 5645 C C . VAL A 1 734 ? 5.458 9.541 16.678 1.00 96.62 734 VAL A C 1
ATOM 5647 O O . VAL A 1 734 ? 6.191 10.514 16.510 1.00 96.62 734 VAL A O 1
ATOM 5650 N N . LEU A 1 735 ? 4.387 9.291 15.930 1.00 97.44 735 LEU A N 1
ATOM 5651 C CA . LEU A 1 735 ? 3.844 10.192 14.924 1.00 97.44 735 LEU A CA 1
ATOM 5652 C C . LEU A 1 735 ? 2.623 10.900 15.509 1.00 97.44 735 LEU A C 1
ATOM 5654 O O . LEU A 1 735 ? 1.636 10.262 15.866 1.00 97.44 735 LEU A O 1
ATOM 5658 N N . ALA A 1 736 ? 2.678 12.221 15.601 1.00 96.62 736 ALA A N 1
ATOM 5659 C CA . ALA A 1 736 ? 1.562 13.046 16.030 1.00 96.62 736 ALA A CA 1
ATOM 5660 C C . ALA A 1 736 ? 0.855 13.662 14.818 1.00 96.62 736 ALA A C 1
ATOM 5662 O O . ALA A 1 736 ? 1.465 14.395 14.036 1.00 96.62 736 ALA A O 1
ATOM 5663 N N . LEU A 1 737 ? -0.443 13.383 14.697 1.00 97.06 737 LEU A N 1
ATOM 5664 C CA . LEU A 1 737 ? -1.353 13.931 13.693 1.00 97.06 737 LEU A CA 1
ATOM 5665 C C . LEU A 1 737 ? -2.372 14.830 14.398 1.00 97.06 737 LEU A C 1
ATOM 5667 O O . LEU A 1 737 ? -3.323 14.349 15.016 1.00 97.06 737 LEU A O 1
ATOM 5671 N N . THR A 1 738 ? -2.170 16.144 14.356 1.00 94.62 738 THR A N 1
ATOM 5672 C CA . THR A 1 738 ? -2.985 17.068 15.153 1.00 94.62 738 THR A CA 1
ATOM 5673 C C . THR A 1 738 ? -3.284 18.373 14.433 1.00 94.62 738 THR A C 1
ATOM 5675 O O . THR A 1 738 ? -2.598 18.765 13.497 1.00 94.62 738 THR A O 1
ATOM 5678 N N . ALA A 1 739 ? -4.328 19.064 14.875 1.00 92.31 739 ALA A N 1
ATOM 5679 C CA . ALA A 1 739 ? -4.701 20.388 14.403 1.00 92.31 739 ALA A CA 1
ATOM 5680 C C . ALA A 1 739 ? -5.482 21.136 15.488 1.00 92.31 739 ALA A C 1
ATOM 5682 O O . ALA A 1 739 ? -5.987 20.536 16.442 1.00 92.31 739 ALA A O 1
ATOM 5683 N N . GLN A 1 740 ? -5.613 22.453 15.341 1.00 87.88 740 GLN A N 1
ATOM 5684 C CA . GLN A 1 740 ? -6.450 23.260 16.237 1.00 87.88 740 GLN A CA 1
ATOM 5685 C C . GLN A 1 740 ? -7.952 23.074 15.952 1.00 87.88 740 GLN A C 1
ATOM 5687 O O . GLN A 1 740 ? -8.786 23.143 16.860 1.00 87.88 740 GLN A O 1
ATOM 5692 N N . THR A 1 741 ? -8.288 22.799 14.689 1.00 90.31 741 THR A N 1
ATOM 5693 C CA . THR A 1 741 ? -9.655 22.702 14.165 1.00 90.31 741 THR A CA 1
ATOM 5694 C C . THR A 1 741 ? -9.869 21.399 13.395 1.00 90.31 741 THR A C 1
ATOM 5696 O O . THR A 1 741 ? -8.918 20.776 12.919 1.00 90.31 741 THR A O 1
ATOM 5699 N N . ASP A 1 742 ? -11.133 21.014 13.230 1.00 92.94 742 ASP A N 1
ATOM 5700 C CA . ASP A 1 742 ? -11.524 19.825 12.466 1.00 92.94 742 ASP A CA 1
ATOM 5701 C C . ASP A 1 742 ? -11.135 19.942 10.983 1.00 92.94 742 ASP A C 1
ATOM 5703 O O . ASP A 1 742 ? -10.799 18.941 10.356 1.00 92.94 742 ASP A O 1
ATOM 5707 N N . ASP A 1 743 ? -11.116 21.159 10.427 1.00 92.19 743 ASP A N 1
ATOM 5708 C CA . ASP A 1 743 ? -10.660 21.404 9.054 1.00 92.19 743 ASP A CA 1
ATOM 5709 C C . ASP A 1 743 ? -9.172 21.098 8.875 1.00 92.19 743 ASP A C 1
ATOM 5711 O O . ASP A 1 743 ? -8.784 20.510 7.867 1.00 92.19 743 ASP A O 1
ATOM 57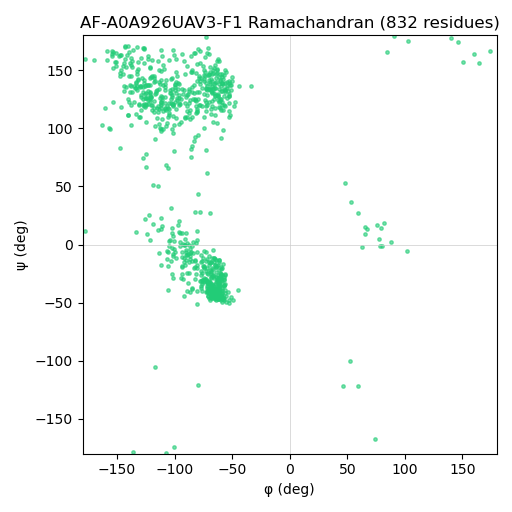15 N N . GLY A 1 744 ? -8.336 21.414 9.867 1.00 92.56 744 GLY A N 1
ATOM 5716 C CA . GLY A 1 744 ? -6.927 21.021 9.836 1.00 92.56 744 GLY A CA 1
ATOM 5717 C C . GLY A 1 744 ? -6.739 19.502 9.915 1.00 92.56 744 GLY A C 1
ATOM 5718 O O . GLY A 1 744 ? -5.876 18.956 9.229 1.00 92.56 744 GLY A O 1
ATOM 5719 N N . LEU A 1 745 ? -7.581 18.788 10.677 1.00 94.50 745 LEU A N 1
ATOM 5720 C CA . LEU A 1 745 ? -7.577 17.317 10.681 1.00 94.50 745 LEU A CA 1
ATOM 5721 C C . LEU A 1 745 ? -8.046 16.741 9.335 1.00 94.50 745 LEU A C 1
ATOM 5723 O O . LEU A 1 745 ? -7.443 15.784 8.849 1.00 94.50 745 LEU A O 1
ATOM 5727 N N . ARG A 1 746 ? -9.060 17.347 8.696 1.00 93.06 746 ARG A N 1
ATOM 5728 C CA . ARG A 1 746 ? -9.496 16.994 7.331 1.00 93.06 746 ARG A CA 1
ATOM 5729 C C . ARG A 1 746 ? -8.367 17.151 6.314 1.00 93.06 746 ARG A C 1
ATOM 5731 O O . ARG A 1 746 ? -8.171 16.265 5.494 1.00 93.06 746 ARG A O 1
ATOM 5738 N N . GLN A 1 747 ? -7.564 18.211 6.401 1.00 93.19 747 GLN A N 1
ATOM 5739 C CA . GLN A 1 747 ? -6.407 18.379 5.512 1.00 93.19 747 GLN A CA 1
ATOM 5740 C C . GLN A 1 747 ? -5.371 17.260 5.668 1.00 93.19 747 GLN A C 1
ATOM 5742 O O . GLN A 1 747 ? -4.818 16.800 4.668 1.00 93.19 747 GLN A O 1
ATOM 5747 N N . ILE A 1 748 ? -5.104 16.814 6.902 1.00 95.31 748 ILE A N 1
ATOM 5748 C CA . ILE A 1 748 ? -4.218 15.665 7.152 1.00 95.31 748 ILE A CA 1
ATOM 5749 C C . ILE A 1 748 ? -4.832 14.402 6.543 1.00 95.31 748 ILE A C 1
ATOM 5751 O O . ILE A 1 748 ? -4.141 13.657 5.854 1.00 95.31 748 ILE A O 1
ATOM 5755 N N . GLN A 1 749 ? -6.132 14.183 6.752 1.00 94.00 749 GLN A N 1
ATOM 5756 C CA . GLN A 1 749 ? -6.863 13.055 6.179 1.00 94.00 749 GLN A CA 1
ATOM 5757 C C . GLN A 1 749 ? -6.759 13.026 4.644 1.00 94.00 749 GLN A C 1
ATOM 5759 O O . GLN A 1 749 ? -6.445 11.987 4.065 1.00 94.00 749 GLN A O 1
ATOM 5764 N N . ASP A 1 750 ? -6.955 14.168 3.985 1.00 91.25 750 ASP A N 1
ATOM 5765 C CA . ASP A 1 750 ? -6.840 14.301 2.532 1.00 91.25 750 ASP A CA 1
ATOM 5766 C C . ASP A 1 750 ? -5.408 14.076 2.038 1.00 91.25 750 ASP A C 1
ATOM 5768 O O . ASP A 1 750 ? -5.209 13.436 1.003 1.00 91.25 750 ASP A O 1
ATOM 5772 N N . LEU A 1 751 ? -4.402 14.553 2.781 1.00 93.38 751 LEU A N 1
ATOM 5773 C CA . LEU A 1 751 ? -2.997 14.278 2.483 1.00 93.38 751 LEU A CA 1
ATOM 5774 C C . LEU A 1 751 ? -2.709 12.776 2.538 1.00 93.38 751 LEU A C 1
ATOM 5776 O O . LEU A 1 751 ? -2.084 12.250 1.620 1.00 93.38 751 LEU A O 1
ATOM 5780 N N . LEU A 1 752 ? -3.193 12.079 3.572 1.00 93.38 752 LEU A N 1
ATOM 5781 C CA . LEU A 1 752 ? -3.003 10.635 3.726 1.00 93.38 752 LEU A CA 1
ATOM 5782 C C . LEU A 1 752 ? -3.685 9.829 2.619 1.00 93.38 752 LEU A C 1
ATOM 5784 O O . LEU A 1 752 ? -3.235 8.728 2.337 1.00 93.38 752 LEU A O 1
ATOM 5788 N N . ARG A 1 753 ? -4.711 10.361 1.948 1.00 89.19 753 ARG A N 1
ATOM 5789 C CA . ARG A 1 753 ? -5.406 9.697 0.828 1.00 89.19 753 ARG A CA 1
ATOM 5790 C C . ARG A 1 753 ? -4.763 9.948 -0.538 1.00 89.19 753 ARG A C 1
ATOM 5792 O O . ARG A 1 753 ? -5.082 9.256 -1.500 1.00 89.19 753 ARG A O 1
ATOM 5799 N N . GLN A 1 754 ? -3.879 10.940 -0.651 1.00 87.81 754 GLN A N 1
ATOM 5800 C CA . GLN A 1 754 ? -3.313 11.392 -1.924 1.00 87.81 754 GLN A CA 1
ATOM 5801 C C . GLN A 1 754 ? -1.818 11.068 -2.012 1.00 87.81 754 GLN A C 1
ATOM 5803 O O . GLN A 1 754 ? -0.987 11.834 -1.525 1.00 87.81 754 GLN A O 1
ATOM 5808 N N . ASP A 1 755 ? -1.466 9.977 -2.703 1.00 87.62 755 ASP A N 1
ATOM 5809 C CA . ASP A 1 755 ? -0.083 9.472 -2.820 1.00 87.62 755 ASP A CA 1
ATOM 5810 C C . ASP A 1 755 ? 0.926 10.555 -3.224 1.00 87.62 755 ASP A C 1
ATOM 5812 O O . ASP A 1 755 ? 1.954 10.733 -2.571 1.00 87.62 755 ASP A O 1
ATOM 5816 N N . GLN A 1 756 ? 0.599 11.349 -4.251 1.00 85.44 756 GLN A N 1
ATOM 5817 C CA . GLN A 1 756 ? 1.484 12.406 -4.752 1.00 85.44 756 GLN A CA 1
ATOM 5818 C C . GLN A 1 756 ? 1.829 13.463 -3.697 1.00 85.44 756 GLN A C 1
ATOM 5820 O O . GLN A 1 756 ? 2.915 14.034 -3.753 1.00 85.44 756 GLN A O 1
ATOM 5825 N N . ARG A 1 757 ? 0.922 13.741 -2.753 1.00 88.06 757 ARG A N 1
ATOM 5826 C CA . ARG A 1 757 ? 1.145 14.712 -1.672 1.00 88.06 757 ARG A CA 1
ATOM 5827 C C . ARG A 1 757 ? 1.780 14.054 -0.458 1.00 88.06 757 ARG A C 1
ATOM 5829 O O . ARG A 1 757 ? 2.693 14.630 0.125 1.00 88.06 757 ARG A O 1
ATOM 5836 N N . PHE A 1 758 ? 1.350 12.843 -0.111 1.00 92.06 758 PHE A N 1
ATOM 5837 C CA . PHE A 1 758 ? 1.937 12.064 0.975 1.00 92.06 758 PHE A CA 1
ATOM 5838 C C . PHE A 1 758 ? 3.446 11.846 0.769 1.00 92.06 758 PHE A C 1
ATOM 5840 O O . PHE A 1 758 ? 4.233 12.054 1.688 1.00 92.06 758 PHE A O 1
ATOM 5847 N N . PHE A 1 759 ? 3.886 11.545 -0.456 1.00 90.62 759 PHE A N 1
ATOM 5848 C CA . PHE A 1 759 ? 5.309 11.338 -0.762 1.00 90.62 759 PHE A CA 1
ATOM 5849 C C . PHE A 1 759 ? 6.164 12.619 -0.778 1.00 90.62 759 PHE A C 1
ATOM 5851 O O . PHE A 1 759 ? 7.391 12.535 -0.875 1.00 90.62 759 PHE A O 1
ATOM 5858 N N . GLN A 1 760 ? 5.550 13.801 -0.648 1.00 90.31 760 GLN A N 1
ATOM 5859 C CA . GLN A 1 760 ? 6.261 15.076 -0.483 1.00 90.31 760 GLN A CA 1
ATOM 5860 C C . GLN A 1 760 ? 6.587 15.388 0.985 1.00 90.31 760 GLN A C 1
ATOM 5862 O O . GLN A 1 760 ? 7.338 16.325 1.256 1.00 90.31 760 GLN A O 1
ATOM 5867 N N . VAL A 1 761 ? 6.044 14.621 1.936 1.00 91.50 761 VAL A N 1
ATOM 5868 C CA . VAL A 1 761 ? 6.347 14.779 3.361 1.00 91.50 761 VAL A CA 1
ATOM 5869 C C . VAL A 1 761 ? 7.807 14.369 3.618 1.00 91.50 761 VAL A C 1
ATOM 5871 O O . VAL A 1 761 ? 8.289 13.348 3.118 1.00 91.50 761 VAL A O 1
ATOM 5874 N N . GLN A 1 762 ? 8.531 15.216 4.353 1.00 91.25 762 GLN A N 1
ATOM 5875 C CA . GLN A 1 762 ? 9.956 15.073 4.666 1.00 91.25 762 GLN A CA 1
ATOM 5876 C C . GLN A 1 762 ? 10.323 15.889 5.916 1.00 91.25 762 GLN A C 1
ATOM 5878 O O . GLN A 1 762 ? 9.559 16.775 6.310 1.00 91.25 762 GLN A O 1
ATOM 5883 N N . GLY A 1 763 ? 11.507 15.647 6.490 1.00 89.31 763 GLY A N 1
ATOM 5884 C CA . GLY A 1 763 ? 11.938 16.287 7.739 1.00 89.31 763 GLY A CA 1
ATOM 5885 C C . GLY A 1 763 ? 11.212 15.692 8.943 1.00 89.31 763 GLY A C 1
ATOM 5886 O O . GLY A 1 763 ? 10.554 14.674 8.814 1.00 89.31 763 GLY A O 1
ATOM 5887 N N . ASP A 1 764 ? 11.283 16.305 10.118 1.00 88.75 764 ASP A N 1
ATOM 5888 C CA . ASP A 1 764 ? 10.620 15.780 11.324 1.00 88.75 764 ASP A CA 1
ATOM 5889 C C . ASP A 1 764 ? 9.221 16.377 11.548 1.00 88.75 764 ASP A C 1
ATOM 5891 O O . ASP A 1 764 ? 8.419 15.841 12.311 1.00 88.75 764 ASP A O 1
ATOM 5895 N N . THR A 1 765 ? 8.920 17.516 10.919 1.00 90.44 765 THR A N 1
ATOM 5896 C CA . THR A 1 765 ? 7.665 18.244 11.109 1.00 90.44 765 THR A CA 1
ATOM 5897 C C . THR A 1 765 ? 7.174 18.886 9.818 1.00 90.44 765 THR A C 1
ATOM 5899 O O . THR A 1 765 ? 7.899 19.624 9.152 1.00 90.44 765 THR A O 1
ATOM 5902 N N . VAL A 1 766 ? 5.892 18.698 9.513 1.00 91.56 766 VAL A N 1
ATOM 5903 C CA . VAL A 1 766 ? 5.198 19.328 8.388 1.00 91.56 766 VAL A CA 1
ATOM 5904 C C . VAL A 1 766 ? 3.947 20.049 8.879 1.00 91.56 766 VAL A C 1
ATOM 5906 O O . VAL A 1 766 ? 3.114 19.483 9.585 1.00 91.56 766 VAL A O 1
ATOM 5909 N N . LEU A 1 767 ? 3.812 21.311 8.472 1.00 89.38 767 LEU A N 1
ATOM 5910 C CA . LEU A 1 767 ? 2.577 22.082 8.584 1.00 89.38 767 LEU A CA 1
ATOM 5911 C C . LEU A 1 767 ? 1.852 22.097 7.240 1.00 89.38 767 LEU A C 1
ATOM 5913 O O . LEU A 1 767 ? 2.459 22.391 6.208 1.00 89.38 767 LEU A O 1
ATOM 5917 N N . LEU A 1 768 ? 0.552 21.832 7.271 1.00 89.25 768 LEU A N 1
ATOM 5918 C CA . LEU A 1 768 ? -0.347 21.980 6.138 1.00 89.25 768 LEU A CA 1
ATOM 5919 C C . LEU A 1 768 ? -1.038 23.336 6.246 1.00 89.25 768 LEU A C 1
ATOM 5921 O O . LEU A 1 768 ? -1.708 23.617 7.236 1.00 89.25 768 LEU A O 1
ATOM 5925 N N . ASN A 1 769 ? -0.857 24.189 5.246 1.00 83.50 769 ASN A N 1
ATOM 5926 C CA . ASN A 1 769 ? -1.527 25.482 5.180 1.00 83.50 769 ASN A CA 1
ATOM 5927 C C . ASN A 1 769 ? -2.948 25.343 4.601 1.00 83.50 769 ASN A C 1
ATOM 5929 O O . ASN A 1 769 ? -3.283 24.354 3.950 1.00 83.50 769 ASN A O 1
ATOM 5933 N N . ALA A 1 770 ? -3.774 26.379 4.782 1.00 76.44 770 ALA A N 1
ATOM 5934 C CA . ALA A 1 770 ? -5.137 26.424 4.244 1.00 76.44 770 ALA A CA 1
ATOM 5935 C C . ALA A 1 770 ? -5.200 26.358 2.705 1.00 76.44 770 ALA A C 1
ATOM 5937 O O . ALA A 1 770 ? -6.167 25.846 2.152 1.00 76.44 770 ALA A O 1
ATOM 5938 N N . ASP A 1 771 ? -4.154 26.825 2.018 1.00 78.25 771 ASP A N 1
ATOM 5939 C CA . ASP A 1 771 ? -3.982 26.710 0.563 1.00 78.25 771 ASP A CA 1
ATOM 5940 C C . ASP A 1 771 ? -3.456 25.330 0.126 1.00 78.25 771 ASP A C 1
ATOM 5942 O O . ASP A 1 771 ? -3.034 25.160 -1.017 1.00 78.25 771 ASP A O 1
ATOM 5946 N N . ALA A 1 772 ? -3.451 24.351 1.037 1.00 73.44 772 ALA A N 1
ATOM 5947 C CA . ALA A 1 772 ? -2.946 23.001 0.832 1.00 73.44 772 ALA A CA 1
ATOM 5948 C C . ALA A 1 772 ? -1.420 22.914 0.582 1.00 73.44 772 ALA A C 1
ATOM 5950 O O . ALA A 1 772 ? -0.910 21.827 0.286 1.00 73.44 772 ALA A O 1
ATOM 5951 N N . SER A 1 773 ? -0.663 24.005 0.749 1.00 83.25 773 SER A N 1
ATOM 5952 C CA . SER A 1 773 ? 0.800 23.968 0.661 1.00 83.25 773 SER A CA 1
ATOM 5953 C C . SER A 1 773 ? 1.432 23.299 1.889 1.00 83.25 773 SER A C 1
ATOM 5955 O O . SER A 1 773 ? 0.938 23.415 3.014 1.00 83.25 773 SER A O 1
ATOM 5957 N N . LEU A 1 774 ? 2.536 22.578 1.664 1.00 86.12 774 LEU A N 1
ATOM 5958 C CA . LEU A 1 774 ? 3.310 21.921 2.718 1.00 86.12 774 LEU A CA 1
ATOM 5959 C C . LEU A 1 774 ? 4.477 22.807 3.135 1.00 86.12 774 LEU A C 1
ATOM 5961 O O . LEU A 1 774 ? 5.307 23.195 2.312 1.00 86.12 774 LEU A O 1
ATOM 5965 N N . LYS A 1 775 ? 4.572 23.089 4.432 1.00 86.19 775 LYS A N 1
ATOM 5966 C CA . LYS A 1 775 ? 5.714 23.776 5.025 1.00 86.19 775 LYS A CA 1
ATOM 5967 C C . LYS A 1 775 ? 6.490 22.808 5.904 1.00 86.19 775 LYS A C 1
ATOM 5969 O O . LYS A 1 775 ? 6.040 22.451 6.991 1.00 86.19 775 LYS A O 1
ATOM 5974 N N . VAL A 1 776 ? 7.669 22.421 5.427 1.00 85.44 776 VAL A N 1
ATOM 5975 C CA . VAL A 1 776 ? 8.619 21.594 6.177 1.00 85.44 776 VAL A CA 1
ATOM 5976 C C . VAL A 1 776 ? 9.311 22.452 7.228 1.00 85.44 776 VAL A C 1
ATOM 5978 O O . VAL A 1 776 ? 9.734 23.581 6.963 1.00 85.44 776 VAL A O 1
ATOM 5981 N N . LEU A 1 777 ? 9.405 21.916 8.433 1.00 79.44 777 LEU A N 1
ATOM 5982 C CA . LEU A 1 777 ? 10.081 22.507 9.572 1.00 79.44 777 LEU A CA 1
ATOM 5983 C C . LEU A 1 777 ? 11.079 21.492 10.124 1.00 79.44 777 LEU A C 1
ATOM 5985 O O . LEU A 1 777 ? 10.908 20.294 9.933 1.00 79.44 777 LEU A O 1
ATOM 5989 N N . THR A 1 778 ? 12.099 21.990 10.818 1.00 79.31 778 THR A N 1
ATOM 5990 C CA . THR A 1 778 ? 13.049 21.158 11.564 1.00 79.31 778 THR A CA 1
ATOM 5991 C C . THR A 1 778 ? 12.950 21.528 13.039 1.00 79.31 778 THR A C 1
ATOM 5993 O O . THR A 1 778 ? 13.235 22.678 13.399 1.00 79.31 778 THR A O 1
ATOM 5996 N N . ARG A 1 779 ? 12.491 20.606 13.894 1.00 74.25 779 ARG A N 1
ATOM 5997 C CA . ARG A 1 779 ? 12.383 20.813 15.353 1.00 74.25 779 ARG A CA 1
ATOM 5998 C C . ARG A 1 779 ? 13.460 20.058 16.127 1.00 74.25 779 ARG A C 1
ATOM 6000 O O . ARG A 1 779 ? 13.981 20.602 17.102 1.00 74.25 779 ARG A O 1
ATOM 6007 N N . LEU A 1 780 ? 13.775 18.841 15.702 1.00 74.56 780 LEU A N 1
ATOM 6008 C CA . LEU A 1 780 ? 14.638 17.885 16.384 1.00 74.56 780 LEU A CA 1
ATOM 6009 C C . LEU A 1 780 ? 15.803 17.475 15.468 1.00 74.56 780 LEU A C 1
ATOM 6011 O O . LEU A 1 780 ? 15.584 17.244 14.277 1.00 74.56 780 LEU A O 1
ATOM 6015 N N . PRO A 1 781 ? 17.040 17.378 15.988 1.00 77.81 781 PRO A N 1
ATOM 6016 C CA . PRO A 1 781 ? 18.136 16.796 15.227 1.00 77.81 781 PRO A CA 1
ATOM 6017 C C . PRO A 1 781 ? 17.889 15.288 15.029 1.00 77.81 781 PRO A C 1
ATOM 6019 O O . PRO A 1 781 ? 17.512 14.610 15.992 1.00 77.81 781 PRO A O 1
ATOM 6022 N N . PRO A 1 782 ? 18.110 14.743 13.819 1.00 82.62 782 PRO A N 1
ATOM 6023 C CA . PRO A 1 782 ? 17.988 13.311 13.591 1.00 82.62 782 PRO A CA 1
ATOM 6024 C C . PRO A 1 782 ? 19.047 12.557 14.397 1.00 82.62 782 PRO A C 1
ATOM 6026 O O . PRO A 1 782 ? 20.210 12.963 14.485 1.00 82.62 782 PRO A O 1
ATOM 6029 N N . ARG A 1 783 ? 18.647 11.433 14.987 1.00 86.44 783 ARG A N 1
ATOM 6030 C CA . ARG A 1 783 ? 19.534 10.512 15.688 1.00 86.44 783 ARG A CA 1
ATOM 6031 C C . ARG A 1 783 ? 19.693 9.248 14.866 1.00 86.44 783 ARG A C 1
ATOM 6033 O O . ARG A 1 783 ? 18.712 8.587 14.532 1.00 86.44 783 ARG A O 1
ATOM 6040 N N . ARG A 1 784 ? 20.947 8.877 14.615 1.00 86.94 784 ARG A N 1
ATOM 6041 C CA . ARG A 1 784 ? 21.265 7.601 13.986 1.00 86.94 784 ARG A CA 1
ATOM 6042 C C . ARG A 1 784 ? 21.096 6.447 14.970 1.00 86.94 784 ARG A C 1
ATOM 6044 O O . ARG A 1 784 ? 21.629 6.487 16.082 1.00 86.94 784 ARG A O 1
ATOM 6051 N N . ILE A 1 785 ? 20.365 5.427 14.545 1.00 84.56 785 ILE A N 1
ATOM 6052 C CA . ILE A 1 785 ? 20.176 4.160 15.247 1.00 84.56 785 ILE A CA 1
ATOM 6053 C C . ILE A 1 785 ? 20.886 3.094 14.416 1.00 84.56 785 ILE A C 1
ATOM 6055 O O . ILE A 1 785 ? 20.557 2.911 13.249 1.00 84.56 785 ILE A O 1
ATOM 6059 N N . GLU A 1 786 ? 21.876 2.416 15.003 1.00 82.75 786 GLU A N 1
ATOM 6060 C CA . GLU A 1 786 ? 22.638 1.351 14.3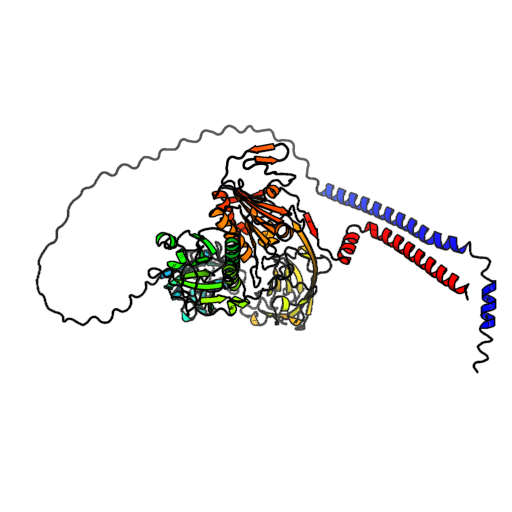40 1.00 82.75 786 GLU A CA 1
ATOM 6061 C C . GLU A 1 786 ? 22.576 0.065 15.168 1.00 82.75 786 GLU A C 1
ATOM 6063 O O . GLU A 1 786 ? 23.037 0.033 16.315 1.00 82.75 786 GLU A O 1
ATOM 6068 N N . LYS A 1 787 ? 22.056 -1.021 14.587 1.00 76.12 787 LYS A N 1
ATOM 6069 C CA . LYS A 1 787 ? 22.089 -2.355 15.205 1.00 76.12 787 LYS A CA 1
ATOM 6070 C C . LYS A 1 787 ? 23.223 -3.164 14.582 1.00 76.12 787 LYS A C 1
ATOM 6072 O O . LYS A 1 787 ? 23.034 -3.972 13.682 1.00 76.12 787 LYS A O 1
ATOM 6077 N N . LEU A 1 788 ? 24.440 -2.907 15.067 1.00 72.00 788 LEU A N 1
ATOM 6078 C CA . LEU A 1 788 ? 25.649 -3.625 14.650 1.00 72.00 788 LEU A CA 1
ATOM 6079 C C . LEU A 1 788 ? 25.856 -4.890 15.492 1.00 72.00 788 LEU A C 1
ATOM 6081 O O . LEU A 1 788 ? 25.851 -4.821 16.732 1.00 72.00 788 LEU A O 1
ATOM 6085 N N . ASN A 1 789 ? 26.153 -6.011 14.827 1.00 71.12 789 ASN A N 1
ATOM 6086 C CA . ASN A 1 789 ? 26.616 -7.240 15.478 1.00 71.12 789 ASN A CA 1
ATOM 6087 C C . ASN A 1 789 ? 27.964 -7.011 16.187 1.00 71.12 789 ASN A C 1
ATOM 6089 O O . ASN A 1 789 ? 28.715 -6.108 15.827 1.00 71.12 789 ASN A O 1
ATOM 6093 N N . GLY A 1 790 ? 28.317 -7.833 17.183 1.00 70.31 790 GLY A N 1
ATOM 6094 C CA . GLY A 1 790 ? 29.502 -7.602 18.032 1.00 70.31 790 GLY A CA 1
ATOM 6095 C C . GLY A 1 790 ? 30.819 -7.402 17.263 1.00 70.31 790 GLY A C 1
ATOM 6096 O O . GLY A 1 790 ? 31.590 -6.500 17.587 1.00 70.31 790 GLY A O 1
ATOM 6097 N N . ILE A 1 791 ? 31.038 -8.184 16.200 1.00 73.25 791 ILE A N 1
ATOM 6098 C CA . ILE A 1 791 ? 32.202 -8.046 15.308 1.00 73.25 791 ILE A CA 1
ATOM 6099 C C . ILE A 1 791 ? 32.106 -6.757 14.486 1.00 73.25 791 ILE A C 1
ATOM 6101 O O . ILE A 1 791 ? 33.065 -5.992 14.447 1.00 73.25 791 ILE A O 1
ATOM 6105 N N . GLN A 1 792 ? 30.944 -6.487 13.881 1.00 70.50 792 GLN A N 1
ATOM 6106 C CA . GLN A 1 792 ? 30.705 -5.280 13.082 1.00 70.50 792 GLN A CA 1
ATOM 6107 C C . GLN A 1 792 ? 30.901 -4.009 13.915 1.00 70.50 792 GLN A C 1
ATOM 6109 O O . GLN A 1 792 ? 31.527 -3.061 13.451 1.00 70.50 792 GLN A O 1
ATOM 6114 N N . ARG A 1 793 ? 30.444 -4.011 15.173 1.00 77.44 793 ARG A N 1
ATOM 6115 C CA . ARG A 1 793 ? 30.634 -2.920 16.135 1.00 77.44 793 ARG A CA 1
ATOM 6116 C C . ARG A 1 793 ? 32.113 -2.674 16.405 1.00 77.44 793 ARG A C 1
ATOM 6118 O O . ARG A 1 793 ? 32.547 -1.529 16.363 1.00 77.44 793 ARG A O 1
ATOM 6125 N N . TRP A 1 794 ? 32.890 -3.737 16.619 1.00 75.19 794 TRP A N 1
ATOM 6126 C CA . TRP A 1 794 ? 34.341 -3.648 16.791 1.00 75.19 794 TRP A CA 1
ATOM 6127 C C . TRP A 1 794 ? 35.049 -3.142 15.533 1.00 75.19 794 TRP A C 1
ATOM 6129 O O . TRP A 1 794 ? 35.885 -2.247 15.629 1.00 75.19 794 TRP A O 1
ATOM 6139 N N . THR A 1 795 ? 34.702 -3.651 14.348 1.00 73.88 795 THR A N 1
ATOM 6140 C CA . THR A 1 795 ? 35.311 -3.202 13.087 1.00 73.88 795 THR A CA 1
ATOM 6141 C C . THR A 1 795 ? 34.931 -1.768 12.736 1.00 73.88 795 THR A C 1
ATOM 6143 O O . THR A 1 795 ? 35.779 -1.020 12.263 1.00 73.88 795 THR A O 1
ATOM 6146 N N . HIS A 1 796 ? 33.688 -1.362 12.999 1.00 71.56 796 HIS A N 1
ATOM 6147 C CA . HIS A 1 796 ? 33.218 0.003 12.782 1.00 71.56 796 HIS A CA 1
ATOM 6148 C C . HIS A 1 796 ? 33.895 0.970 13.761 1.00 71.56 796 HIS A C 1
ATOM 6150 O O . HIS A 1 796 ? 34.427 1.994 13.339 1.00 71.56 796 HIS A O 1
ATOM 6156 N N . PHE A 1 797 ? 33.990 0.596 15.043 1.00 79.56 797 PHE A N 1
ATOM 6157 C CA . PHE A 1 797 ? 34.726 1.353 16.057 1.00 79.56 797 PHE A CA 1
ATOM 6158 C C . PHE A 1 797 ? 36.208 1.512 15.695 1.00 79.56 797 PHE A C 1
ATOM 6160 O O . PHE A 1 797 ? 36.731 2.620 15.776 1.00 79.56 797 PHE A O 1
ATOM 6167 N N . LEU A 1 798 ? 36.879 0.438 15.262 1.00 79.62 798 LEU A N 1
ATOM 6168 C CA . LEU A 1 798 ? 38.275 0.481 14.809 1.00 79.62 798 LEU A CA 1
ATOM 6169 C C . LEU A 1 798 ? 38.439 1.286 13.514 1.00 79.62 798 LEU A C 1
ATOM 6171 O O . LEU A 1 798 ? 39.449 1.958 13.356 1.00 79.62 798 LEU A O 1
ATOM 6175 N N . GLY A 1 799 ? 37.464 1.250 12.603 1.00 75.81 799 GLY A N 1
ATOM 6176 C CA . GLY A 1 799 ? 37.469 2.054 11.380 1.00 75.81 799 GLY A CA 1
ATOM 6177 C C . GLY A 1 799 ? 37.336 3.552 11.662 1.00 75.81 799 GLY A C 1
ATOM 6178 O O . GLY A 1 799 ? 38.096 4.348 11.114 1.00 75.81 799 GLY A O 1
ATOM 6179 N N . GLN A 1 800 ? 36.421 3.935 12.558 1.00 78.81 800 GLN A N 1
ATOM 6180 C CA . GLN A 1 800 ? 36.254 5.324 13.001 1.00 78.81 800 GLN A CA 1
ATOM 6181 C C . GLN A 1 800 ? 37.438 5.808 13.851 1.00 78.81 800 GLN A C 1
ATOM 6183 O O . GLN A 1 800 ? 37.855 6.957 13.736 1.00 78.81 800 GLN A O 1
ATOM 6188 N N . ASN A 1 801 ? 38.016 4.923 14.667 1.00 85.50 801 ASN A N 1
ATOM 6189 C CA . ASN A 1 801 ? 39.114 5.226 15.583 1.00 85.50 801 ASN A CA 1
ATOM 6190 C C . ASN A 1 801 ? 40.396 4.488 15.178 1.00 85.50 801 ASN A C 1
ATOM 6192 O O . ASN A 1 801 ? 41.033 3.827 16.000 1.00 85.50 801 ASN A O 1
ATOM 6196 N N . TRP A 1 802 ? 40.787 4.593 13.905 1.00 85.56 802 TRP A N 1
ATOM 6197 C CA . TRP A 1 802 ? 41.924 3.842 13.353 1.00 85.56 802 TRP A CA 1
ATOM 6198 C C . TRP A 1 802 ? 43.237 4.089 14.116 1.00 85.56 802 TRP A C 1
ATOM 6200 O O . TRP A 1 802 ? 44.083 3.201 14.216 1.00 85.56 802 TRP A O 1
ATOM 6210 N N . TYR A 1 803 ? 43.380 5.266 14.731 1.00 88.94 803 TYR A N 1
ATOM 6211 C CA . TYR A 1 803 ? 44.522 5.639 15.566 1.00 88.94 803 TYR A CA 1
ATOM 6212 C C . TYR A 1 803 ? 44.663 4.789 16.844 1.00 88.94 803 TYR A C 1
ATOM 6214 O O . TYR A 1 803 ? 45.751 4.730 17.416 1.00 88.94 803 TYR A O 1
ATOM 6222 N N . LEU A 1 804 ? 43.606 4.100 17.293 1.00 89.38 804 LEU A N 1
ATOM 6223 C CA . LEU A 1 804 ? 43.647 3.192 18.447 1.00 89.38 804 LEU A CA 1
ATOM 6224 C C . LEU A 1 804 ? 44.223 1.811 18.106 1.00 89.38 804 LEU A C 1
ATOM 6226 O O . LEU A 1 804 ? 44.693 1.112 19.004 1.00 89.38 804 LEU A O 1
ATOM 6230 N N . VAL A 1 805 ? 44.232 1.418 16.829 1.00 88.19 805 VAL A N 1
ATOM 6231 C CA . VAL A 1 805 ? 44.748 0.119 16.363 1.00 88.19 805 VAL A CA 1
ATOM 6232 C C . VAL A 1 805 ? 46.180 -0.160 16.856 1.00 88.19 805 VAL A C 1
ATOM 6234 O O . VAL A 1 805 ? 46.390 -1.223 17.450 1.00 88.19 805 VAL A O 1
ATOM 6237 N N . PRO A 1 806 ? 47.174 0.744 16.700 1.00 90.12 806 PRO A N 1
ATOM 6238 C CA . PRO A 1 806 ? 48.529 0.491 17.200 1.00 90.12 806 PRO A CA 1
ATOM 6239 C C . PRO A 1 806 ? 48.584 0.328 18.727 1.00 90.12 806 PRO A C 1
ATOM 6241 O O . PRO A 1 806 ? 49.283 -0.560 19.213 1.00 90.12 806 PRO A O 1
ATOM 6244 N N . PHE A 1 807 ? 47.807 1.107 19.489 1.00 90.94 807 PHE A N 1
ATOM 6245 C CA . PHE A 1 807 ? 47.749 0.988 20.953 1.00 90.94 807 PHE A CA 1
ATOM 6246 C C . PHE A 1 807 ? 47.185 -0.360 21.398 1.00 90.94 807 PHE A C 1
ATOM 6248 O O . PHE A 1 807 ? 47.773 -1.027 22.251 1.00 90.94 807 PHE A O 1
ATOM 6255 N N . ILE A 1 808 ? 46.081 -0.792 20.785 1.00 89.69 808 ILE A N 1
ATOM 6256 C CA . ILE A 1 808 ? 45.465 -2.094 21.058 1.00 89.69 808 ILE A CA 1
ATOM 6257 C C . ILE A 1 808 ? 46.441 -3.222 20.708 1.00 89.69 808 ILE A C 1
ATOM 6259 O O . ILE A 1 808 ? 46.566 -4.181 21.468 1.00 89.69 808 ILE A O 1
ATOM 6263 N N . THR A 1 809 ? 47.184 -3.092 19.607 1.00 90.06 809 THR A N 1
ATOM 6264 C CA . THR A 1 809 ? 48.171 -4.097 19.178 1.00 90.06 809 THR A CA 1
ATOM 6265 C C . THR A 1 809 ? 49.307 -4.243 20.195 1.00 90.06 809 THR A C 1
ATOM 6267 O O . THR A 1 809 ? 49.633 -5.362 20.590 1.00 90.06 809 THR A O 1
ATOM 6270 N N . VAL A 1 810 ? 49.867 -3.129 20.685 1.00 94.12 810 VAL A N 1
ATOM 6271 C CA . VAL A 1 810 ? 50.926 -3.138 21.713 1.00 94.12 810 VAL A CA 1
ATOM 6272 C C . VAL A 1 810 ? 50.413 -3.713 23.033 1.00 94.12 810 VAL A C 1
ATOM 6274 O O . VAL A 1 810 ? 51.067 -4.575 23.619 1.00 94.12 810 VAL A O 1
ATOM 6277 N N . LEU A 1 811 ? 49.228 -3.292 23.484 1.00 94.38 811 LEU A N 1
ATOM 6278 C CA . LEU A 1 811 ? 48.610 -3.810 24.706 1.00 94.38 811 LEU A CA 1
ATOM 6279 C C . LEU A 1 811 ? 48.370 -5.324 24.613 1.00 94.38 811 LEU A C 1
ATOM 6281 O O . LEU A 1 811 ? 48.696 -6.059 25.541 1.00 94.38 811 LEU A O 1
ATOM 6285 N N . SER A 1 812 ? 47.859 -5.796 23.474 1.00 90.38 812 SER A N 1
ATOM 6286 C CA . SER A 1 812 ? 47.613 -7.222 23.228 1.00 90.38 812 SER A CA 1
ATOM 6287 C C . SER A 1 812 ? 48.914 -8.022 23.237 1.00 90.38 812 SER A C 1
ATOM 6289 O O . SER A 1 812 ? 48.970 -9.092 23.839 1.00 90.38 812 SER A O 1
ATOM 6291 N N . ALA A 1 813 ? 49.980 -7.492 22.627 1.00 94.25 813 ALA A N 1
ATOM 6292 C CA . ALA A 1 813 ? 51.295 -8.123 22.637 1.00 94.25 813 ALA A CA 1
ATOM 6293 C C . ALA A 1 813 ? 51.877 -8.223 24.058 1.00 94.25 813 ALA A C 1
ATOM 6295 O O . ALA A 1 813 ? 52.381 -9.279 24.438 1.00 94.25 813 ALA A O 1
ATOM 6296 N N . LEU A 1 814 ? 51.757 -7.164 24.868 1.00 95.06 814 LEU A N 1
ATOM 6297 C CA . LEU A 1 814 ? 52.186 -7.168 26.271 1.00 95.06 814 LEU A CA 1
ATOM 6298 C C . LEU A 1 814 ? 51.387 -8.167 27.115 1.00 95.06 814 LEU A C 1
ATOM 6300 O O . LEU A 1 814 ? 51.957 -8.867 27.951 1.00 95.06 814 LEU A O 1
ATOM 6304 N N . LEU A 1 815 ? 50.080 -8.269 26.875 1.00 95.00 815 LEU A N 1
ATOM 6305 C CA . LEU A 1 815 ? 49.199 -9.192 27.585 1.00 95.00 815 LEU A CA 1
ATOM 6306 C C . LEU A 1 815 ? 49.517 -10.651 27.224 1.00 95.00 815 LEU A C 1
ATOM 6308 O O . LEU A 1 815 ? 49.665 -11.486 28.116 1.00 95.00 815 LEU A O 1
ATOM 6312 N N . LEU A 1 816 ? 49.719 -10.949 25.936 1.00 94.69 816 LEU A N 1
ATOM 6313 C CA . LEU A 1 816 ? 50.176 -12.263 25.472 1.00 94.69 816 LEU A CA 1
ATOM 6314 C C . LEU A 1 816 ? 51.563 -12.612 26.023 1.00 94.69 816 LEU A C 1
ATOM 6316 O O . LEU A 1 816 ? 51.778 -13.745 26.451 1.00 94.69 816 LEU A O 1
ATOM 6320 N N . PHE A 1 817 ? 52.484 -11.647 26.078 1.00 94.56 817 PHE A N 1
ATOM 6321 C CA . PHE A 1 817 ? 53.798 -11.833 26.693 1.00 94.56 817 PHE A CA 1
ATOM 6322 C C . PHE A 1 817 ? 53.686 -12.150 28.193 1.00 94.56 817 PHE A C 1
ATOM 6324 O O . PHE A 1 817 ? 54.334 -13.081 28.674 1.00 94.56 817 PHE A O 1
ATOM 6331 N N . GLY A 1 818 ? 52.824 -11.438 28.925 1.00 94.44 818 GLY A N 1
ATOM 6332 C CA . GLY A 1 818 ? 52.554 -11.698 30.342 1.00 94.44 818 GLY A CA 1
ATOM 6333 C C . GLY A 1 818 ? 51.949 -13.083 30.589 1.00 94.44 818 GLY A C 1
ATOM 6334 O O . GLY A 1 818 ? 52.399 -13.807 31.479 1.00 94.44 818 GLY A O 1
ATOM 6335 N N . LEU A 1 819 ? 50.983 -13.499 29.765 1.00 94.38 819 LEU A N 1
ATOM 6336 C CA . LEU A 1 819 ? 50.399 -14.843 29.823 1.00 94.38 819 LEU A CA 1
ATOM 6337 C C . LEU A 1 819 ? 51.427 -15.933 29.499 1.00 94.38 819 LEU A C 1
ATOM 6339 O O . LEU A 1 819 ? 51.465 -16.956 30.182 1.00 94.38 819 LEU A O 1
ATOM 6343 N N . ALA A 1 820 ? 52.289 -15.709 28.505 1.00 92.25 820 ALA A N 1
ATOM 6344 C CA . ALA A 1 820 ? 53.370 -16.628 28.168 1.00 92.25 820 ALA A CA 1
ATOM 6345 C C . ALA A 1 820 ? 54.377 -16.764 29.321 1.00 92.25 820 ALA A C 1
ATOM 6347 O O . ALA A 1 820 ? 54.761 -17.880 29.664 1.00 92.25 820 ALA A O 1
ATOM 6348 N N . GLN A 1 821 ? 54.751 -15.659 29.976 1.00 92.00 821 GLN A N 1
ATOM 6349 C CA . GLN A 1 821 ? 55.611 -15.675 31.165 1.00 92.00 821 GLN A CA 1
ATOM 6350 C C . GLN A 1 821 ? 54.975 -16.447 32.326 1.00 92.00 821 GLN A C 1
ATOM 6352 O O . GLN A 1 821 ? 55.625 -17.312 32.910 1.00 92.00 821 GLN A O 1
ATOM 6357 N N . LEU A 1 822 ? 53.692 -16.212 32.619 1.00 91.25 822 LEU A N 1
ATOM 6358 C CA . LEU A 1 822 ? 52.948 -16.954 33.646 1.00 91.25 822 LEU A CA 1
ATOM 6359 C C . LEU A 1 822 ? 52.863 -18.453 33.336 1.00 91.25 822 LEU A C 1
ATOM 6361 O O . LEU A 1 822 ? 53.000 -19.287 34.233 1.00 91.25 822 LEU A O 1
ATOM 6365 N N . TYR A 1 823 ? 52.651 -18.810 32.069 1.00 90.00 823 TYR A N 1
ATOM 6366 C CA . TYR A 1 823 ? 52.629 -20.199 31.626 1.00 90.00 823 TYR A CA 1
ATOM 6367 C C . TYR A 1 823 ? 54.002 -20.863 31.794 1.00 90.00 823 TYR A C 1
ATOM 6369 O O . TYR A 1 823 ? 54.097 -21.939 32.387 1.00 90.00 823 TYR A O 1
ATOM 6377 N N . ILE A 1 824 ? 55.075 -20.194 31.361 1.00 89.62 824 ILE A N 1
ATOM 6378 C CA . ILE A 1 824 ? 56.454 -20.670 31.530 1.00 89.62 824 ILE A CA 1
ATOM 6379 C C . ILE A 1 824 ? 56.775 -20.849 33.018 1.00 89.62 824 ILE A C 1
ATOM 6381 O O . ILE A 1 824 ? 57.227 -21.925 33.403 1.00 89.62 824 ILE A O 1
ATOM 6385 N N . GLN A 1 825 ? 56.460 -19.872 33.872 1.00 86.50 825 GLN A N 1
ATOM 6386 C CA . GLN A 1 825 ? 56.674 -19.963 35.321 1.00 86.50 825 GLN A CA 1
ATOM 6387 C C . GLN A 1 825 ? 55.920 -21.141 35.952 1.00 86.50 825 GLN A C 1
ATOM 6389 O O . GLN A 1 825 ? 56.508 -21.906 36.715 1.00 86.50 825 GLN A O 1
ATOM 6394 N N . ARG A 1 826 ? 54.650 -21.359 35.586 1.00 84.62 826 ARG A N 1
ATOM 6395 C CA . ARG A 1 826 ? 53.874 -22.515 36.069 1.00 84.62 826 ARG A CA 1
ATOM 6396 C C . ARG A 1 826 ? 54.457 -23.849 35.608 1.00 84.62 826 ARG A C 1
ATOM 6398 O O . ARG A 1 826 ? 54.476 -24.808 36.377 1.00 84.62 826 ARG A O 1
ATOM 6405 N N . THR A 1 827 ? 54.932 -23.936 34.366 1.00 80.44 827 THR A N 1
ATOM 6406 C CA . THR A 1 827 ? 55.571 -25.162 33.858 1.00 80.44 827 THR A CA 1
ATOM 6407 C C . THR A 1 827 ? 56.954 -25.409 34.464 1.00 80.44 827 THR A C 1
ATOM 6409 O O . THR A 1 827 ? 57.316 -26.565 34.665 1.00 80.44 827 THR A O 1
ATOM 6412 N N . ALA A 1 828 ? 57.695 -24.353 34.813 1.00 77.62 828 ALA A N 1
ATOM 6413 C CA . ALA A 1 828 ? 58.964 -24.449 35.526 1.00 77.62 828 ALA A CA 1
ATOM 6414 C C . ALA A 1 828 ? 58.764 -24.944 36.971 1.00 77.62 828 ALA A C 1
ATOM 6416 O O . ALA A 1 828 ? 59.406 -25.909 37.369 1.00 77.62 828 ALA A O 1
ATOM 6417 N N . GLN A 1 829 ? 57.789 -24.397 37.707 1.00 74.50 829 GLN A N 1
ATOM 6418 C CA . GLN A 1 829 ? 57.444 -24.854 39.066 1.00 74.50 829 GLN A CA 1
ATOM 6419 C C . GLN A 1 829 ? 56.953 -26.313 39.106 1.00 74.50 829 GLN A C 1
ATOM 6421 O O . GLN A 1 829 ? 57.242 -27.054 40.045 1.00 74.50 829 GLN A O 1
ATOM 6426 N N . ARG A 1 830 ? 56.252 -26.773 38.060 1.00 68.19 830 ARG A N 1
ATOM 6427 C CA . ARG A 1 830 ? 55.866 -28.189 37.914 1.00 68.19 830 ARG A CA 1
ATOM 6428 C C . ARG A 1 830 ? 57.036 -29.133 37.618 1.00 68.19 830 ARG A C 1
ATOM 6430 O O . ARG A 1 830 ? 56.874 -30.334 37.782 1.00 68.19 830 ARG A O 1
ATOM 6437 N N . ARG A 1 831 ? 58.187 -28.623 37.166 1.00 59.75 831 ARG A N 1
ATOM 6438 C CA . ARG A 1 831 ? 59.403 -29.423 36.935 1.00 59.75 831 ARG A CA 1
ATOM 6439 C C . ARG A 1 831 ? 60.334 -29.486 38.144 1.00 59.75 831 ARG A C 1
ATOM 6441 O O . ARG A 1 831 ? 61.171 -30.370 38.169 1.00 59.75 831 ARG A O 1
ATOM 6448 N N . GLU A 1 832 ? 60.191 -28.588 39.116 1.00 56.75 832 GLU A N 1
ATOM 6449 C CA . GLU A 1 832 ? 60.934 -28.633 40.390 1.00 56.75 832 GLU A CA 1
ATOM 6450 C C . GLU A 1 832 ? 60.224 -29.472 41.471 1.00 56.75 832 GLU A C 1
ATOM 6452 O O . GLU A 1 832 ? 60.787 -29.722 42.531 1.00 56.75 832 GLU A O 1
ATOM 6457 N N . SER A 1 833 ? 58.988 -29.913 41.208 1.00 53.03 833 SER A N 1
ATOM 6458 C CA . SER A 1 833 ? 58.174 -30.770 42.090 1.00 53.03 833 SER A CA 1
ATOM 6459 C C . SER A 1 833 ? 58.127 -32.247 41.656 1.00 53.03 833 SER A C 1
ATOM 6461 O O . SER A 1 833 ? 57.350 -33.025 42.211 1.00 53.03 833 SER A O 1
ATOM 6463 N N . VAL A 1 834 ? 58.966 -32.629 40.688 1.00 47.66 834 VAL A N 1
ATOM 6464 C CA . VAL A 1 834 ? 59.281 -34.008 40.268 1.00 47.66 834 VAL A CA 1
ATOM 6465 C C . VAL A 1 834 ? 60.783 -34.185 40.405 1.00 47.66 834 VAL A C 1
ATOM 6467 O O . VAL A 1 834 ? 61.201 -35.256 40.895 1.00 47.66 834 VAL A O 1
#

Nearest PDB structures (foldseek):
  9fmt-assembly1_C  TM=8.365E-01  e=2.562E-46  Escherichia coli
  6yg8-assembly1_A  TM=8.285E-01  e=1.664E-45  Escherichia coli
  6yg8-assembly1_C  TM=8.077E-01  e=3.219E-45  Escherichia coli
  6yg8-assembly1_D  TM=8.275E-01  e=7.068E-43  Escherichia coli
  6yg8-assembly1_E  TM=8.312E-01  e=1.445E-42  Escherichia coli

pLDDT: mean 81.52, std 18.36, range [31.22, 98.69]

Foldseek 3Di:
DPPVVVVVVVVVVVVVVPPPPPDPPVVVVVVVVVVVVVVVVVVVVVVVVVVVVVVVVVVVVVVVCVVPVDDDDDDDDDDDPDDPDDDDPDDPDDDDDDDDDDDDDDDDDDDDDDDDDDDDDDDDDDDDDPDDPPPFDWDKDKFFQCVDPCCPQWDKAAFQKGKDKDKAFDFPQWAWPWKKWKWKKFAFLQWDFVQKKKFKAKQNHTFDIDTNDDSDRDIDIDIGIDPPVSHDRMMMIMIIIRTAGDDPFGDRRPRSGMMMTGRRTIMMTITDGHDDDLKLLPPVPPQDTLNDPDARFEEEAAWPDDAQLNLFLLLFLLLLVLLSCQPGFYHYYYDHALDPVRVPPPGAAYEYFEACNRCVNVQVFPWPFDADPSATADPVRHGDDQQKWKWAWGASDDPDRGIYTYIYGNHSNNSNQSSQLSQFQVSSNPGTDRMDIRNDDDDDDFDALQDAPLEDDPDQKDFVVSQVCPFKDKFWFQPTDWDKTSHAHQQQKFFDQPWKKKKWKKFWFQQFDQVQKKKFKDKPNHTQDIDGHDHPDRDIDIDIGRDGRVSHHRRIMIIIDINGDGPCNPPRPDRCGRRTMMMTGRVPIMIGTGMFGKHWPDKLLSVLLPPPQCRPLLSQQEEEEEAPRHDSLQSLLSSLVSSLSSSNHDDSGHNYGYRYLVPCDLVSLARHAYEWEDEQVRTSCVCQQQPDFQAWHPPDLQWIDGPPDTGGHDFFLKWKWFKDQRPNYNVHMYIYTYGNDSSNSVLSSVQSSDSVNSSVGTEGMWMQHPVRDIDDDHGHDIDMDTDDDPVRVVVVVCVVPVVCVVVVVVVVVVVVVVVVVVVVVVVVVVVVVD

Secondary structure (DSSP, 8-state):
--SSSHHHHHHHHHHHTTSTTS-TTHHHHHHHHHHHHHHHHHHHHHHHHHHHHHHHHHHHHHHHHHHS-PPPPPPPPP---PPPPPPPPPP--PPPPPPPPP-------------------------PPP-PPPPPPPEEEEEEGGGSTTTTT-EEEESSEEEEEEEEE--TTEEEEEEEEEEEEEE-TTB-GGG-EEEEEETTEEEEEEE---SS---EEEEEEE-GGG--SEEEEEEEEE--BSSSS--TT-TT-EEEE-TT-EEEEEEEEPPPP--GGGTTTTT--TT-SS-EEEEEEPPSS--HHHHHHHHHHHHHHHHHHTTS-EEEEEES---HHHHTSS--EEEEES-TTT-GGGGGS--SS-EETTEEB-TTSPBPPTT-EEEEEEES-TTS--EEEEEEESSHHHHHHHHHHHHSHHHHHH--SSEEEES--PPPPPPPTT--TTSPPSSSEEEGGGGT--S-EEEESTTPPPEEEE----TTEEE-TTS-EEEEEEEE-TTB-TTT-EEEEEETTEEEEEEE--TT--S-EEEEEE--GGG--TT-EEEEEEE--BS-TT-TT--GGGG-EEEE-TTT-EEE--EEEEEEES-GGGGGGTTTTTSSTT-TTEEEEE-SS--HHHHHHHHHHHHHHHHT---S----EEEEGGG--HHHHHHSEEEEEEEGGG-S-HHHHHS--SSEEEEETTEEEETTEEEE------EEEEEEE-SS-TT-EEEEEEESSHHHHHHHHHHHH-HHHHTT--SSEEEEPTTS-EEEE--S--EEEEE--HHHHHHHHHHHTTTHHHHHHHHHHHHHHHHHHHHHHHHHHTTS--

Radius of gyration: 39.42 Å; Cα contacts (8 Å, |Δi|>4): 1589; chains: 1; bounding box: 144×114×92 Å

Mean predicted aligned error: 15.14 Å

Solvent-accessible surface area (backbone atoms only — not comparable to full-atom values): 46322 Å² total; per-residue (Å²): 131,80,79,70,60,68,67,56,58,63,65,56,61,66,61,63,76,74,70,77,85,79,70,83,71,69,60,58,56,58,69,55,49,55,61,53,53,51,51,55,53,48,55,50,54,51,49,56,54,49,54,53,48,51,56,51,48,54,50,50,52,54,48,50,53,65,76,65,58,75,78,81,79,78,80,83,75,82,85,76,78,78,75,79,81,75,80,78,81,76,83,80,80,73,81,75,83,75,82,81,78,90,79,83,92,83,77,90,81,86,81,83,92,84,79,92,78,92,74,93,73,91,75,80,90,71,77,84,68,82,79,70,78,79,78,75,73,75,44,78,50,76,50,52,42,42,77,37,84,84,30,42,86,62,32,73,36,59,22,37,73,18,73,50,78,44,79,48,57,43,35,84,47,47,46,69,76,45,35,34,40,37,48,30,31,36,50,38,56,56,40,35,32,98,63,11,35,43,32,39,25,47,70,88,42,79,66,46,72,45,65,47,61,59,68,57,83,55,78,44,76,45,79,36,73,46,64,66,90,73,62,49,59,70,39,36,44,32,48,36,37,37,37,33,53,84,63,100,70,64,65,62,75,41,89,61,28,39,38,33,44,45,43,87,15,30,40,41,39,32,26,32,86,40,89,72,69,56,28,40,68,55,55,59,35,77,60,48,60,90,33,49,92,60,75,46,29,40,29,36,46,58,42,82,64,89,47,49,66,56,43,19,42,50,30,27,53,30,15,42,52,17,39,69,35,52,89,51,62,68,49,76,49,78,36,82,68,89,46,69,76,57,59,68,65,82,56,46,19,34,38,40,62,42,29,51,76,38,31,63,70,59,78,79,48,79,58,97,57,48,73,56,96,65,33,48,22,49,100,87,66,48,73,51,55,40,58,28,7,32,34,38,47,36,50,76,43,91,95,59,70,37,43,30,43,35,24,19,22,60,30,72,56,0,21,46,45,23,44,49,38,66,38,22,50,74,55,34,74,72,34,55,49,39,52,45,80,36,75,77,80,84,82,78,80,81,61,54,65,79,60,57,88,83,39,61,70,81,60,50,60,50,44,36,49,81,61,73,38,80,57,66,49,75,37,51,21,60,80,26,68,55,52,77,38,74,44,11,38,56,81,48,50,38,40,50,61,88,63,20,37,34,39,45,27,34,32,39,41,56,56,41,22,44,92,65,13,32,43,36,37,23,50,74,83,42,77,62,39,73,47,69,41,62,66,85,51,71,53,82,44,78,48,82,30,65,43,56,23,88,72,61,32,58,82,27,39,36,32,44,32,50,46,42,31,57,68,67,79,81,52,83,87,66,81,56,37,87,64,34,39,36,33,40,38,23,93,70,19,36,38,34,48,47,70,45,44,35,40,61,44,37,38,43,47,42,47,68,66,18,46,69,58,25,45,18,36,28,20,64,35,20,32,39,33,28,29,78,78,64,50,72,66,47,52,51,35,47,35,36,51,26,18,42,44,14,40,47,28,77,48,61,41,57,50,41,41,28,33,26,46,92,68,60,48,74,64,56,56,54,66,22,26,36,38,33,34,28,47,54,94,53,35,54,58,58,64,73,56,55,48,92,34,91,35,55,32,48,81,42,96,44,33,41,32,45,85,90,47,75,43,73,51,73,94,48,53,32,16,38,42,38,42,37,62,28,96,74,25,84,92,29,40,30,38,40,43,30,12,74,36,71,62,1,42,47,52,48,36,53,35,54,66,32,66,82,57,44,62,67,46,37,47,24,24,36,37,33,42,83,86,71,47,78,45,72,42,71,33,64,82,62,43,77,49,69,65,62,53,77,65,55,43,51,53,49,50,43,63,79,40,52,82,48,51,67,58,54,52,53,54,50,51,52,50,52,50,51,53,50,50,54,50,51,51,55,55,51,57,61,59,75,76,109

Sequence (834 aa):
MFHRLHRRLFRWLSGWLLLHRRGSYLAGCLLLCLPLCLLVTGLTAVRVTAQSFDQSLERQENQVIREFALPRAPRRAPVVRQRPPAPAPAPRLAPAPRPAAPRPAAPRATAPAEPESTAQAERPVSKPAPAQPAAQPSLRHELLFNRSPVVGNRLRLQGQLAESRLAFSRPASWEVQSVQAIIRFRHSPNLVAPQSNLTVRVNETSLGSVPLSQRDLNIGEMRVPVPVNLLQDYNEVAVVAQQRTAGDCSDLNDPALWTEVLPDSRLVFQFRPKPMALDFSQYPRPFFDPLSLETTRISYLLPSQVDPDWLTAAARLSAHFGRLAQFRRLDQGLITSLSAQERLRDWGSIAIIGTPASQP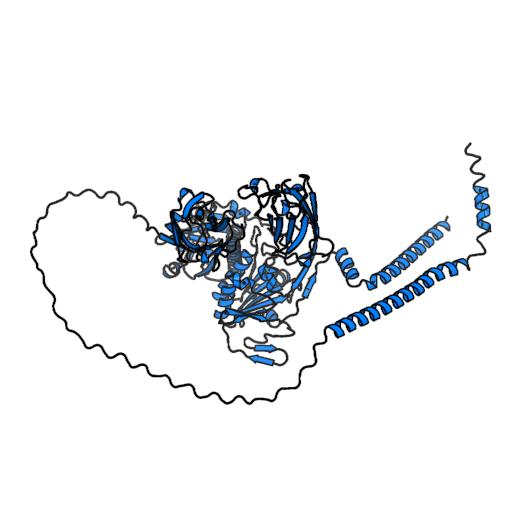SLNSLDLPFAIRGGQLVDGAGRVLPPDVGVLMAVTGGPEQALPVLVASGNGAEGVAKAVQALVQAPDRAIAVGQAVLVDQLEAVPSPSGQTWPGYLPTGERFGLSDLGVTQDVTLRGMSAPALNLDFRALPSEAFDSRRNTMTLSYSHSTQVDPRNSSVEVLLDGVTLASAPLEVNRAERRTLNVPLPGNSIKPDSQLQVAFRLSPQNRNACGASADQQLWGTIHAGDTNFQLNRYESFELPDLKLLRYGFPFAAPQDLSSTALVLPDNPSPIEIGLMLSSAERLGRLSQADSVQLLAVTLSKLNRQAQLDHHLIALGRRERFPLPEVLEAKAEGLRLDSVLGRLRGQTRLQALPDSQGLITETLSPWNNERAVLALTAQTDDGLRQIQDLLRQDQRFFQVQGDTVLLNADASLKVLTRLPPRRIEKLNGIQRWTHFLGQNWYLVPFITVLSALLLFGLAQLYIQRTAQRRESV